Protein 1V25 (pdb70)

Organism: Thermus thermophilus (strain ATCC 27634 / DSM 579 / HB8) (NCBI:txid300852)

Nearest PDB structures (foldseek):
  1v25-assembly1_B  TM=1.002E+00  e=0.000E+00  Thermus thermophilus
  1v26-assembly1_B  TM=9.861E-01  e=7.514E-101  Thermus thermophilus
  1v26-assembly1_A  TM=9.986E-01  e=7.608E-97  Thermus thermophilus
  1ult-assembly1_A  TM=8.530E-01  e=7.167E-94  Thermus thermophilus
  1ult-assembly1_B  TM=8.618E-01  e=2.732E-89  Thermus thermophilus

CATH classification: 3.40.50.12780 (+1 more: 3.30.300.30)

Sequence (998 aa):
AFPSTMMDEELNLWDFLERAAALFGRKEVVSRLHTGEVHRTTYAEVYQRARRLMGGLRALGVGVGDRVATLGFNHFRHLEAYFAVPGMGAVLHTANPRLSPKEIAYILNHAEDKVLLFDPNLLPLVEAIRGELKTVQHFVVMDEKAPEGYLAYEEALGEEADPVRVPERAACGMAYTTGTTGLPKGVVYSHRALVLHSLAASLVDGTALSEKDVVLPVVPMFHVNAWCLPYAATLVGAKQVLPGPRLDPASLVELFDGEGVTFTAGVPTVWLALADYLESTGHRLKTLRRLVVGGSAAPRSLIARFERMGVEVRQGYGLTETSPVVVQNFVKSHLESLSEEEKLTLKAKTGLPIPLVRLRVADEEGRPVPKDGKALGEVQLKGPWITGGYYGNEEATRSALTPDGFFRTGDIAVWDEEGYVEIKDRLKDLIKSGGEWISSVDLENAAVVAIPHPKWQERPLAVVGFAKWQLPDAYLKRALREQYKNYYGGAAFPSTMMDEELNLWDFLERAAALFGRKEVVSRLHTGEVHRTTYAEVYQRARRLMGGLRALGVGVGDRVATLGFNHFRHLEAYFAVPGMGAVLHTANPRLSPKEIAYILNHAEDKVLLFDPNLLPLVEAIRGELKTVQHFVVMDEKAPEGYLAYEEALGEEADPVRVPERAACGMAYTTGTTGLPKGVVYSHRALVLHSLAASLVDGTALSEKDVVLPVVPMFHVNAWCLPYAATLVGAKQVLPGPRLDPASLVELFDGEGVTFTAGVPTVWLALADYLESTGHRLKTLRRLVVGGSAAPRSLIARFERMGVEVRQGYGLTETSPVVVQNFVKSHLESLSEEEKLTLKAKTGLPIPLVRLRVADEEGRPVPKDGKALGEVQLKGPWITGGYYGNEEATRSALTPDGFFRTGDIAVWDEEGYVEIKDRLKDLIKSGGEWISSVDLENALMGHAAVVAIPHPKWQERPLAVNEHLLKAGFAKWQLPDAYVFGKFLKRALREQYKNYYGGA

Solvent-accessible surface area: 37010 Å² total; per-residue (Å²): 118,15,100,25,24,17,21,104,36,44,2,2,0,3,25,7,0,59,36,0,23,66,18,6,14,224,33,49,0,0,0,10,31,68,80,18,101,67,55,118,7,37,0,47,86,0,50,65,30,0,40,80,2,0,14,3,2,103,90,27,46,5,31,88,12,31,27,0,0,1,0,0,28,4,10,5,15,0,0,0,0,0,0,0,0,0,0,2,3,0,0,1,0,4,6,18,12,82,15,26,69,172,54,2,7,63,7,1,30,49,0,93,0,52,0,0,0,0,4,36,60,24,36,98,28,0,104,66,4,89,75,104,22,171,37,19,116,58,15,1,4,6,43,119,155,30,68,171,58,26,55,0,0,51,101,13,10,22,156,87,16,105,52,45,107,14,92,5,84,24,5,1,3,0,4,23,11,25,10,27,78,60,98,13,28,0,0,0,0,2,0,4,0,3,0,0,2,1,0,1,7,1,6,24,19,8,16,15,0,2,2,102,2,18,1,0,1,4,1,11,0,9,32,13,2,0,29,1,9,1,2,5,0,1,2,6,0,0,27,1,0,0,0,4,46,101,41,68,30,50,14,0,14,105,6,0,27,60,24,20,0,12,1,0,0,0,15,0,19,22,0,14,36,0,0,77,77,2,73,101,78,52,68,117,25,150,42,9,124,38,1,18,0,3,34,23,66,5,50,95,68,0,0,35,52,0,65,216,28,60,6,61,1,46,7,15,26,28,21,25,13,0,0,6,19,0,0,17,2,13,22,6,38,96,21,91,108,54,60,157,127,89,48,32,62,15,32,29,37,10,0,2,11,4,11,23,15,81,20,28,0,0,51,179,126,4,146,78,16,85,84,67,21,158,28,110,6,12,0,3,0,38,4,7,0,0,0,20,5,30,52,57,43,133,126,11,46,157,74,6,58,14,143,71,22,19,2,100,6,9,8,27,0,2,21,22,144,56,7,0,0,32,51,126,69,56,99,42,47,7,0,28,8,18,5,12,42,1,23,2,50,71,27,54,116,108,54,4,1,9,0,46,39,67,106,82,29,33,16,0,2,13,65,170,112,83,40,189,83,18,92,14,74,20,164,206,35,180,59,42,64,145,130,78,92,85,116,40,43,19,138,134,28,89,26,22,17,20,108,33,51,3,4,0,5,29,5,0,56,35,0,21,54,17,5,12,228,30,54,0,0,0,11,31,65,79,16,102,60,55,117,6,38,0,45,80,0,47,70,30,0,37,80,2,0,15,3,2,104,95,32,42,3,32,75,6,33,28,0,0,1,0,0,28,4,11,4,15,0,0,0,0,0,1,0,0,0,0,2,3,0,0,1,0,4,1,18,12,89,20,34,71,152,51,0,6,66,3,0,33,52,0,94,0,48,0,0,0,0,5,34,60,24,41,96,31,0,104,72,3,89,76,105,21,173,41,20,113,56,11,1,4,6,41,117,157,31,64,175,57,28,48,0,0,52,104,10,10,24,157,91,17,99,48,53,95,12,89,5,78,23,3,2,4,0,3,22,10,26,10,26,78,58,88,9,31,1,0,0,0,2,0,3,0,2,0,0,2,1,0,1,6,1,6,25,19,4,18,17,0,2,1,104,2,16,1,0,0,3,1,10,0,10,28,13,2,0,29,2,10,0,4,5,0,1,2,8,0,0,28,0,0,0,0,3,41,101,36,67,28,54,15,0,10,98,4,1,25,61,23,19,0,10,2,0,0,0,15,0,18,22,0,20,38,0,0,61,64,2,82,102,81,50,66,126,29,146,39,12,118,36,2,19,0,3,32,25,67,5,50,92,70,3,0,28,54,1,63,214,45,62,5,65,2,44,8,14,26,26,21,26,13,0,0,6,20,0,0,17,1,14,22,7,38,97,24,87,108,53,59,163,126,94,50,34,63,14,26,31,41,8,0,1,12,5,11,22,15,80,20,26,0,1,42,180,120,14,147,88,14,86,86,72,22,156,29,108,6,13,0,4,0,39,2,7,1,0,0,23,4,28,55,67,56,135,128,10,36,147,78,7,50,13,146,77,27,15,2,104,6,8,8,27,0,2,20,25,144,56,6,1,0,32,51,121,73,53,101,43,31,4,0,32,7,15,7,13,47,0,14,1,52,62,0,6,98,20,34,89,62,182,48,7,0,0,11,0,37,40,65,108,104,25,34,17,0,0,4,54,91,126,66,0,67,166,62,49,29,46,177,86,23,30,6,78,16,73,27,230,122,196,86,127,29,161,35,34,65,141,135,38,101,92,104,25,51,30,85

Radius of gyration: 29.73 Å; Cα contacts (8 Å, |Δi|>4): 2385; chains: 2; bounding box: 63×98×54 Å

Foldseek 3Di:
DDDDPDDPDAFFLLVLLVVLCVPQFAFWAWEQEPVRDIDIDGSVVLNQQLLLLLVLVVVLPDAAAAEEEEEFWFDSLVLSCLNSQLQQNYAYEYEYLVDDLVQRLVVCQQSLHQEYEYEPVSVVSCVVNVVSHDRHPAYEYDDPDDDPPHHYSVRSGHHGHGGDDDHQQGFHYKAWDPLFPDHTFMATFGSNQLSVQLVQQCPPLHQVAALAAEEEQPQTCRFLNSLSVSSNNSNRNHRYYGQTPDLQQVSVLCCQQVVQHAEYEEEQLSLLRNLVVCVVVVNQRDRHAEYEHELDQHDLVSQVSVVVSRHHYKYFYAHSQQSGGFFIADQDPVRPPPDPVVVSVSRSFNHAGIPQKDWAFAAPQRHGDDQQQPDKGWIWIDGDRGHQATPPDPVRNVVQAHPVRTGTPQFMWHHHPVRTIHGDGGNHQWEAWRSDIAHCVCVVVCNWHWEQAANTGTFIEAEPPDDPRNDGPYYVPVPVCVVCNQVNNHD/DPDDPDDPDAFFLLVLLVCLCVPVFAFWAWEQAPVRDIDIDGSVVLNQQLLLLLVLVVVVVDAAAAEEEEEFWWDSLLLSCLNSQLQQNHAYEYEYLVDFLVQRLVVCQQSLHAEYEYEPVCVVSCVVNVVSHDRHDAYEYDAPDDDPPHHYPVRSGHDRHGGDDDHQQGFHYKAWDPLAPDHTFMATFGSVQLSVQLVQQCPPQHQVAALAAEEEQPQTCRFLNSLSVSSNNSNRNHRYYTQTPPLQQVSVLCCQAVVQHAEYEEEQLSLLRNLVVCVVVVDARDRYAEYEHELDQHDLVSQVSQVVRNHHYKYFYAHSQQSGGFFIADDDPVCVPPDPVVVSVSRSFNHAGIPQKDWAFAAPLRHGDDQQQPDKGWIWIDGDRGGQATPPDPPRNVVQAHPVRTGTPQFIWHHHPVRTIHTDDGNRFWEQWRSDIAHQCLVAVQVVVVAGWHWEQADNTGTFIEGVAPSSVVSRDDPRNDGPYHNVVDDPVVVVRVVCNCVNPDD

InterPro domains:
  IPR000873 AMP-dependent synthetase/ligase domain [PF00501] (24-398)
  IPR020845 AMP-binding, conserved site [PS00455] (181-192)
  IPR025110 AMP-binding enzyme, C-terminal domain [PF13193] (450-524)
  IPR042099 ANL, N-terminal domain [G3DSA:3.40.50.12780] (1-434)
  IPR045851 AMP-binding enzyme domain superfamily [G3DSA:3.30.300.30] (435-534)

B-factor: mean 22.47, std 17.52, range [5.28, 99.52]

Structure (mmCIF, N/CA/C/O backbone):
data_1V25
#
_entry.id   1V25
#
_cell.length_a   64.520
_cell.length_b   101.151
_cell.length_c   176.487
_cell.angle_alpha   90.00
_cell.angle_beta   90.00
_cell.angle_gamma   90.00
#
_symmetry.space_group_name_H-M   'P 21 21 21'
#
loop_
_entity.id
_entity.type
_entity.pdbx_description
1 polymer 'long-chain-fatty-acid-CoA synthetase'
2 non-polymer 'MAGNESIUM ION'
3 non-polymer 'PHOSPHOAMINOPHOSPHONIC ACID-ADENYLATE ESTER'
4 water water
#
loop_
_atom_site.group_PDB
_atom_site.id
_atom_site.type_symbol
_atom_site.label_atom_id
_atom_site.label_alt_id
_atom_site.label_comp_id
_atom_site.label_asym_id
_atom_site.label_entity_id
_atom_site.label_seq_id
_atom_site.pdbx_PDB_ins_code
_atom_site.Cartn_x
_atom_site.Cartn_y
_atom_site.Cartn_z
_atom_site.occupancy
_atom_site.B_iso_or_equiv
_atom_site.auth_seq_id
_atom_site.auth_comp_id
_atom_site.auth_asym_id
_atom_site.auth_atom_id
_atom_site.pdbx_PDB_model_num
ATOM 1 N N . ALA A 1 8 ? 10.976 22.779 180.690 1.00 22.96 8 ALA A N 1
ATOM 2 C CA . ALA A 1 8 ? 10.728 21.345 181.038 1.00 22.74 8 ALA A CA 1
ATOM 3 C C . ALA A 1 8 ? 11.514 20.423 180.111 1.00 22.42 8 ALA A C 1
ATOM 4 O O . ALA A 1 8 ? 12.065 19.402 180.542 1.00 22.34 8 ALA A O 1
ATOM 6 N N . PHE A 1 9 ? 11.558 20.788 178.831 1.00 21.73 9 PHE A N 1
ATOM 7 C CA . PHE A 1 9 ? 12.399 20.087 177.867 1.00 20.73 9 PHE A CA 1
ATOM 8 C C . PHE A 1 9 ? 13.229 21.082 177.059 1.00 19.84 9 PHE A C 1
ATOM 9 O O . PHE A 1 9 ? 12.694 21.825 176.231 1.00 19.89 9 PHE A O 1
ATOM 17 N N . PRO A 1 10 ? 14.531 21.122 177.335 1.00 19.04 10 PRO A N 1
ATOM 18 C CA . PRO A 1 10 ? 15.454 21.980 176.591 1.00 18.12 10 PRO A CA 1
ATOM 19 C C . PRO A 1 10 ? 15.705 21.425 175.201 1.00 17.18 10 PRO A C 1
ATOM 20 O O . PRO A 1 10 ? 15.716 20.208 175.016 1.00 16.99 10 PRO A O 1
ATOM 24 N N . SER A 1 11 ? 15.890 22.317 174.235 1.00 16.23 11 SER A N 1
ATOM 25 C CA . SER A 1 11 ? 16.306 21.926 172.901 1.00 15.44 11 SER A CA 1
ATOM 26 C C . SER A 1 11 ? 17.828 21.841 172.870 1.00 14.91 11 SER A C 1
ATOM 27 O O . SER A 1 11 ? 18.497 22.303 173.800 1.00 14.49 11 SER A O 1
ATOM 30 N N . THR A 1 12 ? 18.367 21.244 171.807 1.00 14.25 12 THR A N 1
ATOM 31 C CA . THR A 1 12 ? 19.819 21.143 171.626 1.00 13.42 12 THR A CA 1
ATOM 32 C C . THR A 1 12 ? 20.354 22.220 170.693 1.00 13.18 12 THR A C 1
ATOM 33 O O . THR A 1 12 ? 21.545 22.233 170.375 1.00 13.34 12 THR A O 1
ATOM 37 N N . MET A 1 13 ? 19.473 23.120 170.261 1.00 12.86 13 MET A N 1
ATOM 38 C CA . MET A 1 13 ? 19.828 24.189 169.328 1.00 12.46 13 MET A CA 1
ATOM 39 C C . MET A 1 13 ? 20.803 25.182 169.950 1.00 12.47 13 MET A C 1
ATOM 40 O O . MET A 1 13 ? 20.718 25.491 171.142 1.00 12.24 13 MET A O 1
ATOM 45 N N . MET A 1 14 ? 21.727 25.672 169.127 1.00 12.72 14 MET A N 1
ATOM 46 C CA . MET A 1 14 ? 22.678 26.698 169.530 1.00 13.24 14 MET A CA 1
ATOM 47 C C . MET A 1 14 ? 21.960 27.979 169.925 1.00 13.47 14 MET A C 1
ATOM 48 O O . MET A 1 14 ? 20.979 28.374 169.285 1.00 13.37 14 MET A O 1
ATOM 53 N N . ASP A 1 15 ? 22.464 28.620 170.975 1.00 13.83 15 ASP A N 1
ATOM 54 C CA . ASP A 1 15 ? 21.975 29.926 171.399 1.00 14.21 15 ASP A CA 1
ATOM 55 C C . ASP A 1 15 ? 22.735 31.010 170.650 1.00 14.15 15 ASP A C 1
ATOM 56 O O . ASP A 1 15 ? 23.585 31.698 171.215 1.00 14.33 15 ASP A O 1
ATOM 61 N N . GLU A 1 16 ? 22.423 31.137 169.366 1.00 14.16 16 GLU A N 1
ATOM 62 C CA . GLU A 1 16 ? 23.034 32.127 168.485 1.00 14.10 16 GLU A CA 1
ATOM 63 C C . GLU A 1 16 ? 22.090 33.337 168.410 1.00 13.38 16 GLU A C 1
ATOM 64 O O . GLU A 1 16 ? 20.905 33.192 168.095 1.00 13.38 16 GLU A O 1
ATOM 70 N N . GLU A 1 17 ? 22.615 34.521 168.721 1.00 12.30 17 GLU A N 1
ATOM 71 C CA . GLU A 1 17 ? 21.838 35.758 168.701 1.00 11.45 17 GLU A CA 1
ATOM 72 C C . GLU A 1 17 ? 21.653 36.296 167.290 1.00 10.58 17 GLU A C 1
ATOM 73 O O . GLU A 1 17 ? 22.549 36.181 166.456 1.00 10.69 17 GLU A O 1
ATOM 79 N N . LEU A 1 18 ? 20.491 36.893 167.032 1.00 9.52 18 LEU A N 1
ATOM 80 C CA . LEU A 1 18 ? 20.262 37.619 165.790 1.00 8.83 18 LEU A CA 1
ATOM 81 C C . LEU A 1 18 ? 20.961 38.979 165.876 1.00 8.67 18 LEU A C 1
ATOM 82 O O . LEU A 1 18 ? 20.900 39.647 166.903 1.00 8.27 18 LEU A O 1
ATOM 87 N N . ASN A 1 19 ? 21.636 39.372 164.798 1.00 8.83 19 ASN A N 1
ATOM 88 C CA . ASN A 1 19 ? 22.364 40.639 164.758 1.00 8.44 19 ASN A CA 1
ATOM 89 C C . ASN A 1 19 ? 22.386 41.240 163.353 1.00 8.67 19 ASN A C 1
ATOM 90 O O . ASN A 1 19 ? 22.580 40.520 162.372 1.00 8.50 19 ASN A O 1
ATOM 95 N N . LEU A 1 20 ? 22.198 42.559 163.270 1.00 8.64 20 LEU A N 1
ATOM 96 C CA . LEU A 1 20 ? 22.155 43.268 161.988 1.00 8.78 20 LEU A CA 1
ATOM 97 C C . LEU A 1 20 ? 23.479 43.207 161.224 1.00 8.68 20 LEU A C 1
ATOM 98 O O . LEU A 1 20 ? 23.479 43.206 159.997 1.00 8.52 20 LEU A O 1
ATOM 103 N N . TRP A 1 21 ? 24.594 43.166 161.951 1.00 8.68 21 TRP A N 1
ATOM 104 C CA . TRP A 1 21 ? 25.919 43.098 161.329 1.00 8.74 21 TRP A CA 1
ATOM 105 C C . TRP A 1 21 ? 26.086 41.858 160.448 1.00 9.00 21 TRP A C 1
ATOM 106 O O . TRP A 1 21 ? 26.824 41.894 159.460 1.00 9.02 21 TRP A O 1
ATOM 117 N N . ASP A 1 22 ? 25.392 40.774 160.803 1.00 9.27 22 ASP A N 1
ATOM 118 C CA . ASP A 1 22 ? 25.453 39.527 160.047 1.00 9.98 22 ASP A CA 1
ATOM 119 C C . ASP A 1 22 ? 24.955 39.674 158.606 1.00 9.92 22 ASP A C 1
ATOM 120 O O . ASP A 1 22 ? 25.327 38.877 157.749 1.00 10.11 22 ASP A O 1
ATOM 125 N N . PHE A 1 23 ? 24.115 40.675 158.344 1.00 9.82 23 PHE A N 1
ATOM 126 C CA . PHE A 1 23 ? 23.632 40.929 156.984 1.00 10.04 23 PHE A CA 1
ATOM 127 C C . PHE A 1 23 ? 24.779 41.420 156.098 1.00 10.18 23 PHE A C 1
ATOM 128 O O . PHE A 1 23 ? 24.995 40.903 155.003 1.00 10.03 23 PHE A O 1
ATOM 136 N N . LEU A 1 24 ? 25.520 42.409 156.586 1.00 10.78 24 LEU A N 1
ATOM 137 C CA . LEU A 1 24 ? 26.614 42.998 155.812 1.00 11.52 24 LEU A CA 1
ATOM 138 C C . LEU A 1 24 ? 27.813 42.058 155.712 1.00 12.11 24 LEU A C 1
ATOM 139 O O . LEU A 1 24 ? 28.500 42.022 154.687 1.00 12.21 24 LEU A O 1
ATOM 144 N N . GLU A 1 25 ? 28.051 41.295 156.775 1.00 12.97 25 GLU A N 1
ATOM 145 C CA . GLU A 1 25 ? 29.116 40.293 156.789 1.00 13.84 25 GLU A CA 1
ATOM 146 C C . GLU A 1 25 ? 28.884 39.233 155.713 1.00 13.50 25 GLU A C 1
ATOM 147 O O . GLU A 1 25 ? 29.809 38.854 154.990 1.00 13.69 25 GLU A O 1
ATOM 153 N N . ARG A 1 26 ? 27.641 38.774 155.603 1.00 13.26 26 ARG A N 1
ATOM 154 C CA . ARG A 1 26 ? 27.255 37.814 154.572 1.00 13.01 26 ARG A CA 1
ATOM 155 C C . ARG A 1 26 ? 27.291 38.443 153.175 1.00 12.62 26 ARG A C 1
ATOM 156 O O . ARG A 1 26 ? 27.679 37.790 152.201 1.00 12.51 26 ARG A O 1
ATOM 164 N N . ALA A 1 27 ? 26.887 39.709 153.086 1.00 12.23 27 ALA A N 1
ATOM 165 C CA . ALA A 1 27 ? 26.929 40.457 151.824 1.00 12.17 27 ALA A CA 1
ATOM 166 C C . ALA A 1 27 ? 28.358 40.567 151.292 1.00 11.78 27 ALA A C 1
ATOM 167 O O . ALA A 1 27 ? 28.598 40.340 150.109 1.00 11.70 27 ALA A O 1
ATOM 169 N N . ALA A 1 28 ? 29.294 40.894 152.181 1.00 11.58 28 ALA A N 1
ATOM 170 C CA . ALA A 1 28 ? 30.713 41.027 151.832 1.00 11.66 28 ALA A CA 1
ATOM 171 C C . ALA A 1 28 ? 31.347 39.704 151.401 1.00 11.74 28 ALA A C 1
ATOM 172 O O . ALA A 1 28 ? 32.201 39.681 150.511 1.00 12.07 28 ALA A O 1
ATOM 174 N N . ALA A 1 29 ? 30.921 38.609 152.028 1.00 11.71 29 ALA A N 1
ATOM 175 C CA . ALA A 1 29 ? 31.482 37.291 151.741 1.00 11.82 29 ALA A CA 1
ATOM 176 C C . ALA A 1 29 ? 30.920 36.644 150.472 1.00 11.83 29 ALA A C 1
ATOM 177 O O . ALA A 1 29 ? 31.662 36.002 149.724 1.00 11.85 29 ALA A O 1
ATOM 179 N N . LEU A 1 30 ? 29.621 36.810 150.228 1.00 11.66 30 LEU A N 1
ATOM 180 C CA . LEU A 1 30 ? 28.961 36.122 149.117 1.00 11.86 30 LEU A CA 1
ATOM 181 C C . LEU A 1 30 ? 28.639 37.029 147.932 1.00 12.10 30 LEU A C 1
ATOM 182 O O . LEU A 1 30 ? 28.563 36.562 146.793 1.00 12.18 30 LEU A O 1
ATOM 187 N N . PHE A 1 31 ? 28.434 38.314 148.206 1.00 12.35 31 PHE A N 1
ATOM 188 C CA . PHE A 1 31 ? 28.012 39.264 147.180 1.00 12.91 31 PHE A CA 1
ATOM 189 C C . PHE A 1 31 ? 28.848 40.546 147.229 1.00 13.28 31 PHE A C 1
ATOM 190 O O . PHE A 1 31 ? 28.328 41.646 147.025 1.00 13.47 31 PHE A O 1
ATOM 198 N N . GLY A 1 32 ? 30.145 40.391 147.495 1.00 13.83 32 GLY A N 1
ATOM 199 C CA . GLY A 1 32 ? 31.040 41.516 147.726 1.00 14.33 32 GLY A CA 1
ATOM 200 C C . GLY A 1 32 ? 31.199 42.497 146.574 1.00 15.01 32 GLY A C 1
ATOM 201 O O . GLY A 1 32 ? 31.476 43.677 146.810 1.00 14.96 32 GLY A O 1
ATOM 202 N N . ARG A 1 33 ? 31.023 42.015 145.341 1.00 15.39 33 ARG A N 1
ATOM 203 C CA . ARG A 1 33 ? 31.153 42.846 144.143 1.00 16.19 33 ARG A CA 1
ATOM 204 C C . ARG A 1 33 ? 29.853 43.562 143.750 1.00 15.63 33 ARG A C 1
ATOM 205 O O . ARG A 1 33 ? 29.863 44.435 142.878 1.00 15.86 33 ARG A O 1
ATOM 213 N N . LYS A 1 34 ? 28.744 43.196 144.390 1.00 15.06 34 LYS A N 1
ATOM 214 C CA . LYS A 1 34 ? 27.456 43.850 144.146 1.00 14.41 34 LYS A CA 1
ATOM 215 C C . LYS A 1 34 ? 27.522 45.322 144.545 1.00 14.45 34 LYS A C 1
ATOM 216 O O . LYS A 1 34 ? 28.056 45.663 145.603 1.00 14.37 34 LYS A O 1
ATOM 222 N N . GLU A 1 35 ? 26.971 46.182 143.692 1.00 14.10 35 GLU A N 1
ATOM 223 C CA . GLU A 1 35 ? 27.176 47.621 143.797 1.00 13.89 35 GLU A CA 1
ATOM 224 C C . GLU A 1 35 ? 26.206 48.346 144.721 1.00 13.37 35 GLU A C 1
ATOM 225 O O . GLU A 1 35 ? 25.039 47.971 144.847 1.00 13.16 35 GLU A O 1
ATOM 231 N N . VAL A 1 36 ? 26.716 49.395 145.362 1.00 12.93 36 VAL A N 1
ATOM 232 C CA . VAL A 1 36 ? 25.892 50.378 146.047 1.00 12.54 36 VAL A CA 1
ATOM 233 C C . VAL A 1 36 ? 26.122 51.712 145.338 1.00 12.76 36 VAL A C 1
ATOM 234 O O . VAL A 1 36 ? 27.235 52.239 145.331 1.00 12.78 36 VAL A O 1
ATOM 238 N N . VAL A 1 37 ? 25.070 52.246 144.726 1.00 13.05 37 VAL A N 1
ATOM 239 C CA . VAL A 1 37 ? 25.183 53.456 143.912 1.00 13.31 37 VAL A CA 1
ATOM 240 C C . VAL A 1 37 ? 24.455 54.615 144.579 1.00 13.62 37 VAL A C 1
ATOM 241 O O . VAL A 1 37 ? 23.309 54.468 145.011 1.00 13.82 37 VAL A O 1
ATOM 245 N N . SER A 1 38 ? 25.126 55.760 144.665 1.00 13.94 38 SER A N 1
ATOM 246 C CA . SER A 1 38 ? 24.569 56.936 145.332 1.00 14.38 38 SER A CA 1
ATOM 247 C C . SER A 1 38 ? 24.617 58.187 144.465 1.00 14.92 38 SER A C 1
ATOM 248 O O . SER A 1 38 ? 25.638 58.486 143.844 1.00 15.25 38 SER A O 1
ATOM 251 N N . ARG A 1 39 ? 23.509 58.917 144.430 1.00 15.73 39 ARG A N 1
ATOM 252 C CA . ARG A 1 39 ? 23.512 60.261 143.872 1.00 16.64 39 ARG A CA 1
ATOM 253 C C . ARG A 1 39 ? 23.578 61.260 145.018 1.00 17.26 39 ARG A C 1
ATOM 254 O O . ARG A 1 39 ? 22.665 61.334 145.839 1.00 17.36 39 ARG A O 1
ATOM 262 N N . LEU A 1 40 ? 24.665 62.017 145.078 1.00 18.31 40 LEU A N 1
ATOM 263 C CA . LEU A 1 40 ? 24.857 63.000 146.141 1.00 19.81 40 LEU A CA 1
ATOM 264 C C . LEU A 1 40 ? 24.038 64.279 145.900 1.00 20.64 40 LEU A C 1
ATOM 265 O O . LEU A 1 40 ? 23.385 64.417 144.863 1.00 20.64 40 LEU A O 1
ATOM 270 N N . HIS A 1 41 ? 24.071 65.201 146.862 1.00 21.93 41 HIS A N 1
ATOM 271 C CA . HIS A 1 41 ? 23.289 66.437 146.781 1.00 23.46 41 HIS A CA 1
ATOM 272 C C . HIS A 1 41 ? 23.673 67.324 145.584 1.00 23.93 41 HIS A C 1
ATOM 273 O O . HIS A 1 41 ? 22.860 68.123 145.111 1.00 24.39 41 HIS A O 1
ATOM 280 N N . THR A 1 42 ? 24.898 67.159 145.091 1.00 24.27 42 THR A N 1
ATOM 281 C CA . THR A 1 42 ? 25.394 67.910 143.937 1.00 24.77 42 THR A CA 1
ATOM 282 C C . THR A 1 42 ? 24.950 67.328 142.588 1.00 24.79 42 THR A C 1
ATOM 283 O O . THR A 1 42 ? 25.093 67.982 141.553 1.00 24.79 42 THR A O 1
ATOM 287 N N . GLY A 1 43 ? 24.428 66.103 142.599 1.00 24.69 43 GLY A N 1
ATOM 288 C CA . GLY A 1 43 ? 24.001 65.446 141.376 1.00 24.56 43 GLY A CA 1
ATOM 289 C C . GLY A 1 43 ? 24.998 64.427 140.856 1.00 24.51 43 GLY A C 1
ATOM 290 O O . GLY A 1 43 ? 24.681 63.655 139.948 1.00 24.61 43 GLY A O 1
ATOM 291 N N . GLU A 1 44 ? 26.201 64.423 141.430 1.00 24.36 44 GLU A N 1
ATOM 292 C CA . GLU A 1 44 ? 27.230 63.442 141.081 1.00 24.23 44 GLU A CA 1
ATOM 293 C C . GLU A 1 44 ? 26.847 62.030 141.547 1.00 23.17 44 GLU A C 1
ATOM 294 O O . GLU A 1 44 ? 26.170 61.859 142.562 1.00 22.76 44 GLU A O 1
ATOM 300 N N . VAL A 1 45 ? 27.296 61.036 140.786 1.00 22.24 45 VAL A N 1
ATOM 301 C CA . VAL A 1 45 ? 27.001 59.633 141.041 1.00 21.45 45 VAL A CA 1
ATOM 302 C C . VAL A 1 45 ? 28.234 58.910 141.591 1.00 21.01 45 VAL A C 1
ATOM 303 O O . VAL A 1 45 ? 29.274 58.842 140.934 1.00 21.11 45 VAL A O 1
ATOM 307 N N . HIS A 1 46 ? 28.099 58.372 142.797 1.00 20.24 46 HIS A N 1
ATOM 308 C CA . HIS A 1 46 ? 29.172 57.642 143.470 1.00 19.46 46 HIS A CA 1
ATOM 309 C C . HIS A 1 46 ? 28.927 56.128 143.403 1.00 18.71 46 HIS A C 1
ATOM 310 O O . HIS A 1 46 ? 27.792 55.668 143.562 1.00 18.41 46 HIS A O 1
ATOM 317 N N . ARG A 1 47 ? 29.993 55.367 143.153 1.00 17.90 47 ARG A N 1
ATOM 318 C CA . ARG A 1 47 ? 29.914 53.905 143.055 1.00 17.33 47 ARG A CA 1
ATOM 319 C C . ARG A 1 47 ? 30.810 53.215 144.075 1.00 16.72 47 ARG A C 1
ATOM 320 O O . ARG A 1 47 ? 32.012 53.482 144.141 1.00 16.62 47 ARG A O 1
ATOM 328 N N . THR A 1 48 ? 30.218 52.326 144.868 1.00 16.03 48 THR A N 1
ATOM 329 C CA . THR A 1 48 ? 30.978 51.443 145.753 1.00 15.01 48 THR A CA 1
ATOM 330 C C . THR A 1 48 ? 30.338 50.049 145.772 1.00 14.50 48 THR A C 1
ATOM 331 O O . THR A 1 48 ? 29.348 49.811 145.067 1.00 14.18 48 THR A O 1
ATOM 335 N N . THR A 1 49 ? 30.911 49.125 146.546 1.00 13.56 49 THR A N 1
ATOM 336 C CA . THR A 1 49 ? 30.395 47.758 146.633 1.00 12.95 49 THR A CA 1
ATOM 337 C C . THR A 1 49 ? 30.189 47.324 148.089 1.00 12.52 49 THR A C 1
ATOM 338 O O . THR A 1 49 ? 30.602 48.025 149.017 1.00 12.28 49 THR A O 1
ATOM 342 N N . TYR A 1 50 ? 29.564 46.165 148.283 1.00 11.98 50 TYR A N 1
ATOM 343 C CA . TYR A 1 50 ? 29.382 45.604 149.625 1.00 11.84 50 TYR A CA 1
ATOM 344 C C . TYR A 1 50 ? 30.708 45.320 150.335 1.00 11.83 50 TYR A C 1
ATOM 345 O O . TYR A 1 50 ? 30.825 45.551 151.535 1.00 12.13 50 TYR A O 1
ATOM 354 N N . ALA A 1 51 ? 31.704 44.837 149.592 1.00 11.93 51 ALA A N 1
ATOM 355 C CA . ALA A 1 51 ? 33.031 44.578 150.153 1.00 12.11 51 ALA A CA 1
ATOM 356 C C . ALA A 1 51 ? 33.671 45.850 150.721 1.00 12.45 51 ALA A C 1
ATOM 357 O O . ALA A 1 51 ? 34.239 45.837 151.823 1.00 12.44 51 ALA A O 1
ATOM 359 N N . GLU A 1 52 ? 33.562 46.945 149.973 1.00 12.81 52 GLU A N 1
ATOM 360 C CA . GLU A 1 52 ? 34.111 48.232 150.388 1.00 13.42 52 GLU A CA 1
ATOM 361 C C . GLU A 1 52 ? 33.295 48.897 151.502 1.00 13.19 52 GLU A C 1
ATOM 362 O O . GLU A 1 52 ? 33.866 49.520 152.406 1.00 13.01 52 GLU A O 1
ATOM 368 N N . VAL A 1 53 ? 31.968 48.772 151.435 1.00 12.96 53 VAL A N 1
ATOM 369 C CA . VAL A 1 53 ? 31.093 49.289 152.491 1.00 12.79 53 VAL A CA 1
ATOM 370 C C . VAL A 1 53 ? 31.405 48.590 153.818 1.00 13.01 53 VAL A C 1
ATOM 371 O O . VAL A 1 53 ? 31.481 49.237 154.859 1.00 13.18 53 VAL A O 1
ATOM 375 N N . TYR A 1 54 ? 31.602 47.274 153.759 1.00 13.20 54 TYR A N 1
ATOM 376 C CA . TYR A 1 54 ? 31.939 46.454 154.923 1.00 13.53 54 TYR A CA 1
ATOM 377 C C . TYR A 1 54 ? 33.282 46.858 155.543 1.00 13.84 54 TYR A C 1
ATOM 378 O O . TYR A 1 54 ? 33.391 46.991 156.770 1.00 14.12 54 TYR A O 1
ATOM 387 N N . GLN A 1 55 ? 34.289 47.060 154.694 1.00 13.87 55 GLN A N 1
ATOM 388 C CA . GLN A 1 55 ? 35.608 47.526 155.123 1.00 14.08 55 GLN A CA 1
ATOM 389 C C . GLN A 1 55 ? 35.519 48.891 155.806 1.00 13.61 55 GLN A C 1
ATOM 390 O O . GLN A 1 55 ? 36.096 49.104 156.880 1.00 13.57 55 GLN A O 1
ATOM 396 N N . ARG A 1 56 ? 34.790 49.809 155.175 1.00 12.91 56 ARG A N 1
ATOM 397 C CA . ARG A 1 56 ? 34.658 51.168 155.676 1.00 12.25 56 ARG A CA 1
ATOM 398 C C . ARG A 1 56 ? 33.742 51.255 156.904 1.00 12.10 56 ARG A C 1
ATOM 399 O O . ARG A 1 56 ? 33.906 52.150 157.745 1.00 11.80 56 ARG A O 1
ATOM 407 N N . ALA A 1 57 ? 32.782 50.335 157.005 1.00 11.55 57 ALA A N 1
ATOM 408 C CA . ALA A 1 57 ? 31.923 50.252 158.190 1.00 11.31 57 ALA A CA 1
ATOM 409 C C . ALA A 1 57 ? 32.712 49.786 159.415 1.00 11.32 57 ALA A C 1
ATOM 410 O O . ALA A 1 57 ? 32.439 50.217 160.542 1.00 11.15 57 ALA A O 1
ATOM 412 N N . ARG A 1 58 ? 33.687 48.907 159.191 1.00 11.20 58 ARG A N 1
ATOM 413 C CA . ARG A 1 58 ? 34.581 48.464 160.255 1.00 11.40 58 ARG A CA 1
ATOM 414 C C . ARG A 1 58 ? 35.475 49.617 160.708 1.00 11.43 58 ARG A C 1
ATOM 415 O O . ARG A 1 58 ? 35.811 49.726 161.892 1.00 11.45 58 ARG A O 1
ATOM 423 N N . ARG A 1 59 ? 35.842 50.478 159.756 1.00 11.47 59 ARG A N 1
ATOM 424 C CA . ARG A 1 59 ? 36.650 51.662 160.029 1.00 11.50 59 ARG A CA 1
ATOM 425 C C . ARG A 1 59 ? 35.837 52.698 160.797 1.00 11.51 59 ARG A C 1
ATOM 426 O O . ARG A 1 59 ? 36.369 53.397 161.663 1.00 11.42 59 ARG A O 1
ATOM 434 N N . LEU A 1 60 ? 34.547 52.791 160.474 1.00 11.36 60 LEU A N 1
ATOM 435 C CA . LEU A 1 60 ? 33.647 53.704 161.179 1.00 11.16 60 LEU A CA 1
ATOM 436 C C . LEU A 1 60 ? 33.442 53.261 162.632 1.00 11.04 60 LEU A C 1
ATOM 437 O O . LEU A 1 60 ? 33.387 54.093 163.534 1.00 11.01 60 LEU A O 1
ATOM 442 N N . MET A 1 61 ? 33.351 51.951 162.849 1.00 11.01 61 MET A N 1
ATOM 443 C CA . MET A 1 61 ? 33.248 51.401 164.204 1.00 11.22 61 MET A CA 1
ATOM 444 C C . MET A 1 61 ? 34.460 51.782 165.056 1.00 11.32 61 MET A C 1
ATOM 445 O O . MET A 1 61 ? 34.313 52.196 166.205 1.00 11.31 61 MET A O 1
ATOM 450 N N . GLY A 1 62 ? 35.651 51.650 164.478 1.00 11.77 62 GLY A N 1
ATOM 451 C CA . GLY A 1 62 ? 36.882 52.039 165.145 1.00 12.40 62 GLY A CA 1
ATOM 452 C C . GLY A 1 62 ? 36.985 53.542 165.352 1.00 13.02 62 GLY A C 1
ATOM 453 O O . GLY A 1 62 ? 37.452 53.999 166.399 1.00 13.08 62 GLY A O 1
ATOM 454 N N . GLY A 1 63 ? 36.535 54.306 164.356 1.00 13.32 63 GLY A N 1
ATOM 455 C CA . GLY A 1 63 ? 36.513 55.758 164.437 1.00 13.66 63 GLY A CA 1
ATOM 456 C C . GLY A 1 63 ? 35.584 56.284 165.513 1.00 14.02 63 GLY A C 1
ATOM 457 O O . GLY A 1 63 ? 35.952 57.183 166.265 1.00 14.18 63 GLY A O 1
ATOM 458 N N . LEU A 1 64 ? 34.383 55.712 165.590 1.00 14.36 64 LEU A N 1
ATOM 459 C CA . LEU A 1 64 ? 33.388 56.107 166.587 1.00 14.36 64 LEU A CA 1
ATOM 460 C C . LEU A 1 64 ? 33.829 55.760 168.008 1.00 14.73 64 LEU A C 1
ATOM 461 O O . LEU A 1 64 ? 33.549 56.505 168.950 1.00 14.66 64 LEU A O 1
ATOM 466 N N . ARG A 1 65 ? 34.509 54.623 168.157 1.00 15.06 65 ARG A N 1
ATOM 467 C CA . ARG A 1 65 ? 35.097 54.241 169.437 1.00 15.38 65 ARG A CA 1
ATOM 468 C C . ARG A 1 65 ? 36.124 55.280 169.895 1.00 15.15 65 ARG A C 1
ATOM 469 O O . ARG A 1 65 ? 36.169 55.633 171.073 1.00 14.68 65 ARG A O 1
ATOM 477 N N . ALA A 1 66 ? 36.936 55.768 168.954 1.00 14.81 66 ALA A N 1
ATOM 478 C CA . ALA A 1 66 ? 37.926 56.803 169.252 1.00 15.05 66 ALA A CA 1
ATOM 479 C C . ALA A 1 66 ? 37.254 58.122 169.629 1.00 14.99 66 ALA A C 1
ATOM 480 O O . ALA A 1 66 ? 37.865 58.973 170.267 1.00 15.31 66 ALA A O 1
ATOM 482 N N . LEU A 1 67 ? 35.992 58.274 169.239 1.00 14.73 67 LEU A N 1
ATOM 483 C CA . LEU A 1 67 ? 35.226 59.466 169.561 1.00 14.60 67 LEU A CA 1
ATOM 484 C C . LEU A 1 67 ? 34.473 59.325 170.884 1.00 14.43 67 LEU A C 1
ATOM 485 O O . LEU A 1 67 ? 33.805 60.262 171.317 1.00 14.87 67 LEU A O 1
ATOM 490 N N . GLY A 1 68 ? 34.575 58.156 171.515 1.00 14.22 68 GLY A N 1
ATOM 491 C CA . GLY A 1 68 ? 33.970 57.924 172.822 1.00 13.63 68 GLY A CA 1
ATOM 492 C C . GLY A 1 68 ? 32.658 57.148 172.841 1.00 13.37 68 GLY A C 1
ATOM 493 O O . GLY A 1 68 ? 32.001 57.063 173.884 1.00 13.51 68 GLY A O 1
ATOM 494 N N . VAL A 1 69 ? 32.274 56.579 171.700 1.00 12.88 69 VAL A N 1
ATOM 495 C CA . VAL A 1 69 ? 31.028 55.814 171.604 1.00 12.24 69 VAL A CA 1
ATOM 496 C C . VAL A 1 69 ? 31.220 54.400 172.151 1.00 12.06 69 VAL A C 1
ATOM 497 O O . VAL A 1 69 ? 32.138 53.686 171.745 1.00 11.75 69 VAL A O 1
ATOM 501 N N . GLY A 1 70 ? 30.351 54.013 173.082 1.00 11.97 70 GLY A N 1
ATOM 502 C CA . GLY A 1 70 ? 30.349 52.670 173.629 1.00 12.10 70 GLY A CA 1
ATOM 503 C C . GLY A 1 70 ? 29.005 51.991 173.436 1.00 12.31 70 GLY A C 1
ATOM 504 O O . GLY A 1 70 ? 28.088 52.572 172.846 1.00 12.63 70 GLY A O 1
ATOM 505 N N . VAL A 1 71 ? 28.889 50.766 173.946 1.00 12.17 71 VAL A N 1
ATOM 506 C CA . VAL A 1 71 ? 27.658 49.982 173.865 1.00 12.25 71 VAL A CA 1
ATOM 507 C C . VAL A 1 71 ? 26.505 50.741 174.522 1.00 12.40 71 VAL A C 1
ATOM 508 O O . VAL A 1 71 ? 26.634 51.221 175.652 1.00 12.50 71 VAL A O 1
ATOM 512 N N . GLY A 1 72 ? 25.395 50.873 173.797 1.00 12.52 72 GLY A N 1
ATOM 513 C CA . GLY A 1 72 ? 24.212 51.549 174.310 1.00 12.32 72 GLY A CA 1
ATOM 514 C C . GLY A 1 72 ? 24.145 53.044 174.030 1.00 12.55 72 GLY A C 1
ATOM 515 O O . GLY A 1 72 ? 23.078 53.650 174.179 1.00 12.44 72 GLY A O 1
ATOM 516 N N . ASP A 1 73 ? 25.271 53.642 173.638 1.00 12.64 73 ASP A N 1
ATOM 517 C CA . ASP A 1 73 ? 25.312 55.069 173.297 1.00 12.90 73 ASP A CA 1
ATOM 518 C C . ASP A 1 73 ? 24.544 55.352 172.011 1.00 12.76 73 ASP A C 1
ATOM 519 O O . ASP A 1 73 ? 24.489 54.513 171.111 1.00 12.75 73 ASP A O 1
ATOM 524 N N . ARG A 1 74 ? 23.969 56.546 171.926 1.00 12.74 74 ARG A N 1
ATOM 525 C CA . ARG A 1 74 ? 23.214 56.949 170.746 1.00 12.84 74 ARG A CA 1
ATOM 526 C C . ARG A 1 74 ? 24.071 57.746 169.776 1.00 12.98 74 ARG A C 1
ATOM 527 O O . ARG A 1 74 ? 24.730 58.711 170.166 1.00 13.31 74 ARG A O 1
ATOM 535 N N . VAL A 1 75 ? 24.077 57.314 168.517 1.00 12.99 75 VAL A N 1
ATOM 536 C CA . VAL A 1 75 ? 24.709 58.057 167.431 1.00 12.87 75 VAL A CA 1
ATOM 537 C C . VAL A 1 75 ? 23.614 58.462 166.457 1.00 13.05 75 VAL A C 1
ATOM 538 O O . VAL A 1 75 ? 22.947 57.604 165.872 1.00 13.32 75 VAL A O 1
ATOM 542 N N . ALA A 1 76 ? 23.429 59.769 166.295 1.00 12.76 76 ALA A N 1
ATOM 543 C CA . ALA A 1 76 ? 22.359 60.304 165.460 1.00 12.81 76 ALA A CA 1
ATOM 544 C C . ALA A 1 76 ? 22.798 60.596 164.031 1.00 12.79 76 ALA A C 1
ATOM 545 O O . ALA A 1 76 ? 23.959 60.936 163.780 1.00 12.70 76 ALA A O 1
ATOM 547 N N . THR A 1 77 ? 21.854 60.463 163.104 1.00 12.71 77 THR A N 1
ATOM 548 C CA . THR A 1 77 ? 22.060 60.885 161.725 1.00 12.84 77 THR A CA 1
ATOM 549 C C . THR A 1 77 ? 21.004 61.907 161.315 1.00 12.91 77 THR A C 1
ATOM 550 O O . THR A 1 77 ? 19.853 61.843 161.758 1.00 12.89 77 THR A O 1
ATOM 554 N N . LEU A 1 78 ? 21.422 62.854 160.479 1.00 12.91 78 LEU A N 1
ATOM 555 C CA . LEU A 1 78 ? 20.533 63.796 159.813 1.00 12.94 78 LEU A CA 1
ATOM 556 C C . LEU A 1 78 ? 20.955 63.819 158.350 1.00 12.74 78 LEU A C 1
ATOM 557 O O . LEU A 1 78 ? 21.801 64.627 157.952 1.00 12.93 78 LEU A O 1
ATOM 562 N N . GLY A 1 79 ? 20.389 62.914 157.556 1.00 12.08 79 GLY A N 1
ATOM 563 C CA . GLY A 1 79 ? 20.787 62.793 156.167 1.00 11.69 79 GLY A CA 1
ATOM 564 C C . GLY A 1 79 ? 19.847 62.006 155.274 1.00 11.47 79 GLY A C 1
ATOM 565 O O . GLY A 1 79 ? 18.939 61.310 155.743 1.00 11.05 79 GLY A O 1
ATOM 566 N N . PHE A 1 80 ? 20.087 62.111 153.972 1.00 11.14 80 PHE A N 1
ATOM 567 C CA . PHE A 1 80 ? 19.280 61.419 152.977 1.00 11.06 80 PHE A CA 1
ATOM 568 C C . PHE A 1 80 ? 19.945 60.101 152.594 1.00 10.82 80 PHE A C 1
ATOM 569 O O . PHE A 1 80 ? 20.887 59.667 153.269 1.00 11.01 80 PHE A O 1
ATOM 577 N N . ASN A 1 81 ? 19.462 59.465 151.531 1.00 10.54 81 ASN A N 1
ATOM 578 C CA . ASN A 1 81 ? 19.925 58.126 151.167 1.00 10.41 81 ASN A CA 1
ATOM 579 C C . ASN A 1 81 ? 21.212 58.134 150.344 1.00 10.59 81 ASN A C 1
ATOM 580 O O . ASN A 1 81 ? 21.222 58.568 149.191 1.00 10.46 81 ASN A O 1
ATOM 585 N N . HIS A 1 82 ? 22.296 57.652 150.949 1.00 10.75 82 HIS A N 1
ATOM 586 C CA . HIS A 1 82 ? 23.588 57.523 150.272 1.00 10.83 82 HIS A CA 1
ATOM 587 C C . HIS A 1 82 ? 24.458 56.503 150.998 1.00 10.97 82 HIS A C 1
ATOM 588 O O . HIS A 1 82 ? 24.091 56.024 152.074 1.00 11.04 82 HIS A O 1
ATOM 595 N N . PHE A 1 83 ? 25.610 56.179 150.408 1.00 11.14 83 PHE A N 1
ATOM 596 C CA . PHE A 1 83 ? 26.475 55.103 150.907 1.00 11.08 83 PHE A CA 1
ATOM 597 C C . PHE A 1 83 ? 27.020 55.315 152.321 1.00 11.03 83 PHE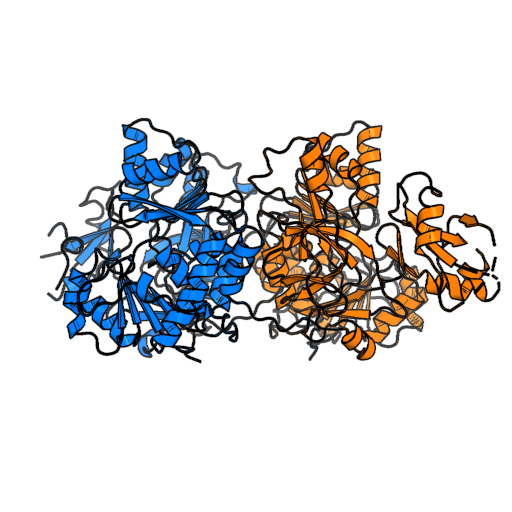 A C 1
ATOM 598 O O . PHE A 1 83 ? 27.221 54.349 153.057 1.00 11.19 83 PHE A O 1
ATOM 606 N N . ARG A 1 84 ? 27.260 56.569 152.693 1.00 11.00 84 ARG A N 1
ATOM 607 C CA . ARG A 1 84 ? 27.766 56.887 154.031 1.00 11.05 84 ARG A CA 1
ATOM 608 C C . ARG A 1 84 ? 26.698 56.656 155.096 1.00 10.83 84 ARG A C 1
ATOM 609 O O . ARG A 1 84 ? 27.005 56.266 156.225 1.00 11.01 84 ARG A O 1
ATOM 617 N N . HIS A 1 85 ? 25.444 56.903 154.732 1.00 10.32 85 HIS A N 1
ATOM 618 C CA . HIS A 1 85 ? 24.323 56.599 155.603 1.00 9.97 85 HIS A CA 1
ATOM 619 C C . HIS A 1 85 ? 24.149 55.085 155.758 1.00 9.86 85 HIS A C 1
ATOM 620 O O . HIS A 1 85 ? 23.807 54.607 156.834 1.00 10.02 85 HIS A O 1
ATOM 627 N N . LEU A 1 86 ? 24.400 54.342 154.682 1.00 9.78 86 LEU A N 1
ATOM 628 C CA . LEU A 1 86 ? 24.328 52.884 154.709 1.00 9.75 86 LEU A CA 1
ATOM 629 C C . LEU A 1 86 ? 25.440 52.302 155.575 1.00 9.81 86 LEU A C 1
ATOM 630 O O . LEU A 1 86 ? 25.220 51.321 156.293 1.00 9.85 86 LEU A O 1
ATOM 635 N N . GLU A 1 87 ? 26.623 52.913 155.509 1.00 9.65 87 GLU A N 1
ATOM 636 C CA . GLU A 1 87 ? 27.753 52.492 156.333 1.00 9.60 87 GLU A CA 1
ATOM 637 C C . GLU A 1 87 ? 27.435 52.702 157.819 1.00 9.70 87 GLU A C 1
ATOM 638 O O . GLU A 1 87 ? 27.757 51.854 158.656 1.00 9.41 87 GLU A O 1
ATOM 644 N N . ALA A 1 88 ? 26.781 53.817 158.136 1.00 9.32 88 ALA A N 1
ATOM 645 C CA . ALA A 1 88 ? 26.342 54.085 159.503 1.00 9.39 88 ALA A CA 1
ATOM 646 C C . ALA A 1 88 ? 25.258 53.110 159.975 1.00 9.33 88 ALA A C 1
ATOM 647 O O . ALA A 1 88 ? 25.232 52.725 161.145 1.00 9.18 88 ALA A O 1
ATOM 649 N N . TYR A 1 89 ? 24.372 52.718 159.059 1.00 9.30 89 TYR A N 1
ATOM 650 C CA . TYR A 1 89 ? 23.293 51.765 159.348 1.00 9.35 89 TYR A CA 1
ATOM 651 C C . TYR A 1 89 ? 23.813 50.451 159.927 1.00 9.31 89 TYR A C 1
ATOM 652 O O . TYR A 1 89 ? 23.108 49.778 160.682 1.00 9.55 89 TYR A O 1
ATOM 661 N N . PHE A 1 90 ? 25.039 50.087 159.560 1.00 8.82 90 PHE A N 1
ATOM 662 C CA . PHE A 1 90 ? 25.635 48.842 160.026 1.00 8.43 90 PHE A CA 1
ATOM 663 C C . PHE A 1 90 ? 26.676 49.038 161.119 1.00 8.41 90 PHE A C 1
ATOM 664 O O . PHE A 1 90 ? 26.736 48.250 162.067 1.00 8.34 90 PHE A O 1
ATOM 672 N N . ALA A 1 91 ? 27.485 50.087 160.988 1.00 8.13 91 ALA A N 1
ATOM 673 C CA . ALA A 1 91 ? 28.559 50.355 161.939 1.00 8.15 91 ALA A CA 1
ATOM 674 C C . ALA A 1 91 ? 28.051 50.651 163.343 1.00 8.09 91 ALA A C 1
ATOM 675 O O . ALA A 1 91 ? 28.601 50.147 164.324 1.00 8.10 91 ALA A O 1
ATOM 677 N N . VAL A 1 92 ? 27.000 51.459 163.444 1.00 8.17 92 VAL A N 1
ATOM 678 C CA . VAL A 1 92 ? 26.474 51.854 164.755 1.00 7.91 92 VAL A CA 1
ATOM 679 C C . VAL A 1 92 ? 25.867 50.674 165.533 1.00 8.42 92 VAL A C 1
ATOM 680 O O . VAL A 1 92 ? 26.254 50.439 166.679 1.00 8.32 92 VAL A O 1
ATOM 684 N N . PRO A 1 93 ? 24.938 49.920 164.933 1.00 8.67 93 PRO A N 1
ATOM 685 C CA . PRO A 1 93 ? 24.442 48.692 165.568 1.00 8.50 93 PRO A CA 1
ATOM 686 C C . PRO A 1 93 ? 25.527 47.622 165.666 1.00 8.60 93 PRO A C 1
ATOM 687 O O . PRO A 1 93 ? 25.474 46.792 166.575 1.00 8.58 93 PRO A O 1
ATOM 691 N N . GLY A 1 94 ? 26.489 47.649 164.746 1.00 8.65 94 GLY A N 1
ATOM 692 C CA . GLY A 1 94 ? 27.598 46.705 164.737 1.00 8.76 94 GLY A CA 1
ATOM 693 C C . GLY A 1 94 ? 28.502 46.780 165.956 1.00 8.82 94 GLY A C 1
ATOM 694 O O . GLY A 1 94 ? 29.014 45.757 166.419 1.00 8.92 94 GLY A O 1
ATOM 695 N N . MET A 1 95 ? 28.694 47.984 166.486 1.00 8.67 95 MET A N 1
ATOM 696 C CA . MET A 1 95 ? 29.526 48.172 167.670 1.00 8.84 95 MET A CA 1
ATOM 697 C C . MET A 1 95 ? 28.703 48.138 168.959 1.00 8.85 95 MET A C 1
ATOM 698 O O . MET A 1 95 ? 29.213 48.460 170.037 1.00 8.85 95 MET A O 1
ATOM 703 N N . GLY A 1 96 ? 27.432 47.757 168.838 1.00 8.74 96 GLY A N 1
ATOM 704 C CA . GLY A 1 96 ? 26.537 47.651 169.977 1.00 8.82 96 GLY A CA 1
ATOM 705 C C . GLY A 1 96 ? 25.918 48.973 170.399 1.00 8.93 96 GLY A C 1
ATOM 706 O O . GLY A 1 96 ? 25.356 49.084 171.494 1.00 9.05 96 GLY A O 1
ATOM 707 N N . ALA A 1 97 ? 26.015 49.973 169.529 1.00 8.90 97 ALA A N 1
ATOM 708 C CA . ALA A 1 97 ? 25.457 51.292 169.811 1.00 9.14 97 ALA A CA 1
ATOM 709 C C . ALA A 1 97 ? 24.078 51.445 169.169 1.00 9.43 97 ALA A C 1
ATOM 710 O O . ALA A 1 97 ? 23.577 50.520 168.517 1.00 9.34 97 ALA A O 1
ATOM 712 N N . VAL A 1 98 ? 23.475 52.617 169.358 1.00 9.65 98 VAL A N 1
ATOM 713 C CA . VAL A 1 98 ? 22.098 52.859 168.952 1.00 9.82 98 VAL A CA 1
ATOM 714 C C . VAL A 1 98 ? 22.022 53.909 167.844 1.00 10.37 98 VAL A C 1
ATOM 715 O O . VAL A 1 98 ? 22.385 55.077 168.050 1.00 10.20 98 VAL A O 1
ATOM 719 N N . LEU A 1 99 ? 21.553 53.478 166.671 1.00 10.69 99 LEU A N 1
ATOM 720 C CA . LEU A 1 99 ? 21.418 54.357 165.517 1.00 11.07 99 LEU A CA 1
ATOM 721 C C . LEU A 1 99 ? 20.130 55.164 165.604 1.00 11.29 99 LEU A C 1
ATOM 722 O O . LEU A 1 99 ? 19.028 54.627 165.463 1.00 11.30 99 LEU A O 1
ATOM 727 N N . HIS A 1 100 ? 20.285 56.461 165.844 1.00 11.36 100 HIS A N 1
ATOM 728 C CA . HIS A 1 100 ? 19.153 57.361 165.967 1.00 11.47 100 HIS A CA 1
ATOM 729 C C . HIS A 1 100 ? 18.967 58.161 164.677 1.00 11.87 100 HIS A C 1
ATOM 730 O O . HIS A 1 100 ? 19.656 59.157 164.446 1.00 12.12 100 HIS A O 1
ATOM 737 N N . THR A 1 101 ? 18.037 57.720 163.838 1.00 12.14 101 THR A N 1
ATOM 738 C CA . THR A 1 101 ? 17.761 58.416 162.581 1.00 12.55 101 THR A CA 1
ATOM 739 C C . THR A 1 101 ? 16.823 59.581 162.851 1.00 12.71 101 THR A C 1
ATOM 740 O O . THR A 1 101 ? 15.666 59.376 163.226 1.00 12.86 101 THR A O 1
ATOM 744 N N . ALA A 1 102 ? 17.337 60.797 162.679 1.00 12.86 102 ALA A N 1
ATOM 745 C CA . ALA A 1 102 ? 16.564 62.011 162.904 1.00 13.18 102 ALA A CA 1
ATOM 746 C C . ALA A 1 102 ? 16.121 62.644 161.590 1.00 13.53 102 ALA A C 1
ATOM 747 O O . ALA A 1 102 ? 16.828 62.580 160.584 1.00 13.40 102 ALA A O 1
ATOM 749 N N . ASN A 1 103 ? 14.945 63.261 161.626 1.00 14.12 103 ASN A N 1
ATOM 750 C CA . ASN A 1 103 ? 14.315 63.848 160.453 1.00 14.93 103 ASN A CA 1
ATOM 751 C C . ASN A 1 103 ? 14.721 65.321 160.271 1.00 15.33 103 ASN A C 1
ATOM 752 O O . ASN A 1 103 ? 14.386 66.164 161.110 1.00 15.14 103 ASN A O 1
ATOM 757 N N . PRO A 1 104 ? 15.449 65.617 159.190 1.00 15.94 104 PRO A N 1
ATOM 758 C CA . PRO A 1 104 ? 15.922 66.980 158.901 1.00 16.49 104 PRO A CA 1
ATOM 759 C C . PRO A 1 104 ? 14.836 67.921 158.378 1.00 17.43 104 PRO A C 1
ATOM 760 O O . PRO A 1 104 ? 15.063 69.131 158.293 1.00 17.35 104 PRO A O 1
ATOM 764 N N . ARG A 1 105 ? 13.678 67.375 158.025 1.00 18.41 105 ARG A N 1
ATOM 765 C CA . ARG A 1 105 ? 12.588 68.197 157.515 1.00 19.53 105 ARG A CA 1
ATOM 766 C C . ARG A 1 105 ? 11.779 68.852 158.636 1.00 19.72 105 ARG A C 1
ATOM 767 O O . ARG A 1 105 ? 10.975 69.747 158.376 1.00 20.10 105 ARG A O 1
ATOM 775 N N . LEU A 1 106 ? 11.995 68.416 159.877 1.00 19.75 106 LEU A N 1
ATOM 776 C CA . LEU A 1 106 ? 11.286 68.980 161.021 1.00 20.12 106 LEU A CA 1
ATOM 777 C C . LEU A 1 106 ? 11.830 70.357 161.393 1.00 20.69 106 LEU A C 1
ATOM 778 O O . LEU A 1 106 ? 12.881 70.771 160.901 1.00 20.78 106 LEU A O 1
ATOM 783 N N . SER A 1 107 ? 11.103 71.063 162.254 1.00 21.29 107 SER A N 1
ATOM 784 C CA . SER A 1 107 ? 11.526 72.375 162.731 1.00 21.91 107 SER A CA 1
ATOM 785 C C . SER A 1 107 ? 12.800 72.245 163.570 1.00 22.39 107 SER A C 1
ATOM 786 O O . SER A 1 107 ? 12.995 71.223 164.233 1.00 22.41 107 SER A O 1
ATOM 789 N N . PRO A 1 108 ? 13.665 73.264 163.530 1.00 22.89 108 PRO A N 1
ATOM 790 C CA . PRO A 1 108 ? 14.881 73.296 164.359 1.00 23.23 108 PRO A CA 1
ATOM 791 C C . PRO A 1 108 ? 14.624 73.034 165.847 1.00 23.74 108 PRO A C 1
ATOM 792 O O . PRO A 1 108 ? 15.463 72.417 166.514 1.00 23.97 108 PRO A O 1
ATOM 796 N N . LYS A 1 109 ? 13.476 73.487 166.344 1.00 24.12 109 LYS A N 1
ATOM 797 C CA . LYS A 1 109 ? 13.083 73.291 167.736 1.00 24.58 109 LYS A CA 1
ATOM 798 C C . LYS A 1 109 ? 12.764 71.822 168.028 1.00 24.46 109 LYS A C 1
ATOM 799 O O . LYS A 1 109 ? 13.112 71.307 169.093 1.00 24.49 109 LYS A O 1
ATOM 805 N N . GLU A 1 110 ? 12.100 71.166 167.079 1.00 24.32 110 GLU A N 1
ATOM 806 C CA . GLU A 1 110 ? 11.753 69.751 167.195 1.00 24.21 110 GLU A CA 1
ATOM 807 C C . GLU A 1 110 ? 12.997 68.865 167.155 1.00 23.67 110 GLU A C 1
ATOM 808 O O . GLU A 1 110 ? 13.102 67.906 167.919 1.00 23.55 110 GLU A O 1
ATOM 814 N N . ILE A 1 111 ? 13.930 69.193 166.263 1.00 23.04 111 ILE A N 1
ATOM 815 C CA . ILE A 1 111 ? 15.174 68.437 166.133 1.00 22.54 111 ILE A CA 1
ATOM 816 C C . ILE A 1 111 ? 16.016 68.573 167.401 1.00 22.24 111 ILE A C 1
ATOM 817 O O . ILE A 1 111 ? 16.537 67.578 167.915 1.00 22.43 111 ILE A O 1
ATOM 822 N N . ALA A 1 112 ? 16.130 69.798 167.910 1.00 21.73 112 ALA A N 1
ATOM 823 C CA . ALA A 1 112 ? 16.870 70.057 169.143 1.00 21.22 112 ALA A CA 1
ATOM 824 C C . ALA A 1 112 ? 16.297 69.280 170.326 1.00 20.91 112 ALA A C 1
ATOM 825 O O . ALA A 1 112 ? 17.052 68.744 171.136 1.00 20.63 112 ALA A O 1
ATOM 827 N N . TYR A 1 113 ? 14.969 69.220 170.418 1.00 20.67 113 TYR A N 1
ATOM 828 C CA . TYR A 1 113 ? 14.312 68.474 171.489 1.00 20.66 113 TYR A CA 1
ATOM 829 C C . TYR A 1 113 ? 14.625 66.976 171.393 1.00 20.54 113 TYR A C 1
ATOM 830 O O . TYR A 1 113 ? 14.980 66.348 172.392 1.00 20.35 113 TYR A O 1
ATOM 839 N N . ILE A 1 114 ? 14.496 66.422 170.189 1.00 20.35 114 ILE A N 1
ATOM 840 C CA . ILE A 1 114 ? 14.668 64.990 169.970 1.00 20.54 114 ILE A CA 1
ATOM 841 C C . ILE A 1 114 ? 16.111 64.541 170.219 1.00 20.21 114 ILE A C 1
ATOM 842 O O . ILE A 1 114 ? 16.337 63.486 170.814 1.00 20.14 114 ILE A O 1
ATOM 847 N N . LEU A 1 115 ? 17.073 65.348 169.776 1.00 19.84 115 LEU A N 1
ATOM 848 C CA . LEU A 1 115 ? 18.488 65.041 169.971 1.00 19.41 115 LEU A CA 1
ATOM 849 C C . LEU A 1 115 ? 18.875 65.147 171.441 1.00 19.14 115 LEU A C 1
ATOM 850 O O . LEU A 1 115 ? 19.703 64.376 171.922 1.00 18.98 115 LEU A O 1
ATOM 855 N N . ASN A 1 116 ? 18.263 66.104 172.141 1.00 18.87 116 ASN A N 1
ATOM 856 C CA . ASN A 1 116 ? 18.483 66.306 173.574 1.00 18.39 116 ASN A CA 1
ATOM 857 C C . ASN A 1 116 ? 17.814 65.240 174.434 1.00 18.23 116 ASN A C 1
ATOM 858 O O . ASN A 1 116 ? 18.349 64.851 175.467 1.00 18.16 116 ASN A O 1
ATOM 863 N N . HIS A 1 117 ? 16.637 64.786 174.006 1.00 18.14 117 HIS A N 1
ATOM 864 C CA . HIS A 1 117 ? 15.886 63.752 174.719 1.00 18.02 117 HIS A CA 1
ATOM 865 C C . HIS A 1 117 ? 16.566 62.392 174.597 1.00 17.80 117 HIS A C 1
ATOM 866 O O . HIS A 1 117 ? 16.620 61.631 175.566 1.00 17.77 117 HIS A O 1
ATOM 873 N N . ALA A 1 118 ? 17.084 62.098 173.404 1.00 17.44 118 ALA A N 1
ATOM 874 C CA . ALA A 1 118 ? 17.785 60.844 173.144 1.00 17.12 118 ALA A CA 1
ATOM 875 C C . ALA A 1 118 ? 19.206 60.864 173.716 1.00 17.12 118 ALA A C 1
ATOM 876 O O . ALA A 1 118 ? 19.818 59.811 173.907 1.00 16.80 118 ALA A O 1
ATOM 878 N N . GLU A 1 119 ? 19.713 62.071 173.978 1.00 17.12 119 GLU A N 1
ATOM 879 C CA . GLU A 1 119 ? 21.062 62.292 174.508 1.00 17.50 119 GLU A CA 1
ATOM 880 C C . GLU A 1 119 ? 22.126 61.683 173.602 1.00 17.51 119 GLU A C 1
ATOM 881 O O . GLU A 1 119 ? 22.989 60.913 174.054 1.00 17.46 119 GLU A O 1
ATOM 887 N N . ASP A 1 120 ? 22.042 62.029 172.318 1.00 17.45 120 ASP A N 1
ATOM 888 C CA . ASP A 1 120 ? 23.004 61.572 171.327 1.00 17.54 120 ASP A CA 1
ATOM 889 C C . ASP A 1 120 ? 24.394 62.117 171.627 1.00 17.53 120 ASP A C 1
ATOM 890 O O . ASP A 1 120 ? 24.554 63.279 172.018 1.00 17.36 120 ASP A O 1
ATOM 895 N N . LYS A 1 121 ? 25.391 61.259 171.443 1.00 17.52 121 LYS A N 1
ATOM 896 C CA . LYS A 1 121 ? 26.781 61.595 171.722 1.00 17.60 121 LYS A CA 1
ATOM 897 C C . LYS A 1 121 ? 27.457 62.155 170.479 1.00 17.07 121 LYS A C 1
ATOM 898 O O . LYS A 1 121 ? 28.297 63.049 170.569 1.00 17.10 121 LYS A O 1
ATOM 904 N N . VAL A 1 122 ? 27.083 61.615 169.322 1.00 16.54 122 VAL A N 1
ATOM 905 C CA . VAL A 1 122 ? 27.666 61.998 168.043 1.00 15.90 122 VAL A CA 1
ATOM 906 C C . VAL A 1 122 ? 26.555 62.201 167.013 1.00 15.76 122 VAL A C 1
ATOM 907 O O . VAL A 1 122 ? 25.587 61.433 166.973 1.00 15.73 122 VAL A O 1
ATOM 911 N N . LEU A 1 123 ? 26.703 63.239 166.189 1.00 15.35 123 LEU A N 1
ATOM 912 C CA . LEU A 1 123 ? 25.758 63.536 165.117 1.00 14.96 123 LEU A CA 1
ATOM 913 C C . LEU A 1 123 ? 26.446 63.473 163.755 1.00 14.95 123 LEU A C 1
ATOM 914 O O . LEU A 1 123 ? 27.412 64.191 163.510 1.00 15.18 123 LEU A O 1
ATOM 919 N N . LEU A 1 124 ? 25.950 62.599 162.885 1.00 14.97 124 LEU A N 1
ATOM 920 C CA . LEU A 1 124 ? 26.402 62.527 161.496 1.00 14.94 124 LEU A CA 1
ATOM 921 C C . LEU A 1 124 ? 25.368 63.240 160.634 1.00 15.02 124 LEU A C 1
ATOM 922 O O . LEU A 1 124 ? 24.176 62.975 160.758 1.00 14.78 124 LEU A O 1
ATOM 927 N N . PHE A 1 125 ? 25.819 64.157 159.779 1.00 15.35 125 PHE A N 1
ATOM 928 C CA . PHE A 1 125 ? 24.897 64.949 158.968 1.00 15.85 125 PHE A CA 1
ATOM 929 C C . PHE A 1 125 ? 25.439 65.316 157.593 1.00 15.94 125 PHE A C 1
ATOM 930 O O . PHE A 1 125 ? 26.647 65.454 157.408 1.00 15.93 125 PHE A O 1
ATOM 938 N N . ASP A 1 126 ? 24.524 65.470 156.638 1.00 16.28 126 ASP A N 1
ATOM 939 C CA . ASP A 1 126 ? 24.860 65.839 155.263 1.00 16.94 126 ASP A CA 1
ATOM 940 C C . ASP A 1 126 ? 25.344 67.284 155.148 1.00 17.65 126 ASP A C 1
ATOM 941 O O . ASP A 1 126 ? 24.855 68.156 155.873 1.00 17.68 126 ASP A O 1
ATOM 946 N N . PRO A 1 127 ? 26.281 67.534 154.227 1.00 18.51 127 PRO A N 1
ATOM 947 C CA . PRO A 1 127 ? 26.866 68.872 154.032 1.00 19.31 127 PRO A CA 1
ATOM 948 C C . PRO A 1 127 ? 25.830 69.958 153.737 1.00 19.97 127 PRO A C 1
ATOM 949 O O . PRO A 1 127 ? 25.947 71.055 154.282 1.00 19.92 127 PRO A O 1
ATOM 953 N N . ASN A 1 128 ? 24.838 69.655 152.901 1.00 20.97 128 ASN A N 1
ATOM 954 C CA . ASN A 1 128 ? 23.765 70.606 152.589 1.00 22.14 128 ASN A CA 1
ATOM 955 C C . ASN A 1 128 ? 22.844 70.930 153.775 1.00 22.53 128 ASN A C 1
ATOM 956 O O . ASN A 1 128 ? 21.940 71.762 153.659 1.00 22.77 128 ASN A O 1
ATOM 961 N N . LEU A 1 129 ? 23.091 70.289 154.916 1.00 22.80 129 LEU A N 1
ATOM 962 C CA . LEU A 1 129 ? 22.295 70.510 156.120 1.00 23.07 129 LEU A CA 1
ATOM 963 C C . LEU A 1 129 ? 23.086 71.225 157.215 1.00 23.36 129 LEU A C 1
ATOM 964 O O . LEU A 1 129 ? 22.636 71.316 158.362 1.00 23.18 129 LEU A O 1
ATOM 969 N N . LEU A 1 130 ? 24.256 71.745 156.846 1.00 23.78 130 LEU A N 1
ATOM 970 C CA . LEU A 1 130 ? 25.101 72.504 157.770 1.00 24.35 130 LEU A CA 1
ATOM 971 C C . LEU A 1 130 ? 24.407 73.733 158.388 1.00 24.61 130 LEU A C 1
ATOM 972 O O . LEU A 1 130 ? 24.495 73.920 159.604 1.00 24.61 130 LEU A O 1
ATOM 977 N N . PRO A 1 131 ? 23.726 74.562 157.584 1.00 24.77 131 PRO A N 1
ATOM 978 C CA . PRO A 1 131 ? 23.012 75.729 158.125 1.00 24.98 131 PRO A CA 1
ATOM 979 C C . PRO A 1 131 ? 22.057 75.369 159.263 1.00 25.24 131 PRO A C 1
ATOM 980 O O . PRO A 1 131 ? 21.983 76.110 160.245 1.00 25.19 131 PRO A O 1
ATOM 984 N N . LEU A 1 132 ? 21.352 74.245 159.125 1.00 25.40 132 LEU A N 1
ATOM 985 C CA . LEU A 1 132 ? 20.425 73.763 160.147 1.00 25.63 132 LEU A CA 1
ATOM 986 C C . LEU A 1 132 ? 21.160 73.314 161.405 1.00 25.77 132 LEU A C 1
ATOM 987 O O . LEU A 1 132 ? 20.706 73.573 162.522 1.00 25.73 132 LEU A O 1
ATOM 992 N N . VAL A 1 133 ? 22.286 72.631 161.218 1.00 26.05 133 VAL A N 1
ATOM 993 C CA . VAL A 1 133 ? 23.088 72.164 162.346 1.00 26.42 133 VAL A CA 1
ATOM 994 C C . VAL A 1 133 ? 23.718 73.345 163.094 1.00 26.85 133 VAL A C 1
ATOM 995 O O . VAL A 1 133 ? 23.711 73.377 164.328 1.00 26.77 133 VAL A O 1
ATOM 999 N N . GLU A 1 134 ? 24.229 74.321 162.341 1.00 27.38 134 GLU A N 1
ATOM 1000 C CA . GLU A 1 134 ? 24.787 75.544 162.924 1.00 27.98 134 GLU A CA 1
ATOM 1001 C C . GLU A 1 134 ? 23.716 76.319 163.687 1.00 27.97 134 GLU A C 1
ATOM 1002 O O . GLU A 1 134 ? 24.008 76.960 164.701 1.00 27.92 134 GLU A O 1
ATOM 1008 N N . ALA A 1 135 ? 22.479 76.240 163.199 1.00 27.99 135 ALA A N 1
ATOM 1009 C CA . ALA A 1 135 ? 21.345 76.917 163.823 1.00 28.09 135 ALA A CA 1
ATOM 1010 C C . ALA A 1 135 ? 20.955 76.307 165.172 1.00 28.14 135 ALA A C 1
ATOM 1011 O O . ALA A 1 135 ? 20.634 77.038 166.112 1.00 28.31 135 ALA A O 1
ATOM 1013 N N . ILE A 1 136 ? 20.990 74.979 165.265 1.00 28.04 136 ILE A N 1
ATOM 1014 C CA . ILE A 1 136 ? 20.556 74.276 166.478 1.00 28.22 136 ILE A CA 1
ATOM 1015 C C . ILE A 1 136 ? 21.702 73.927 167.431 1.00 28.39 136 ILE A C 1
ATOM 1016 O O . ILE A 1 136 ? 21.464 73.561 168.585 1.00 28.29 136 ILE A O 1
ATOM 1021 N N . ARG A 1 137 ? 22.936 74.041 166.946 1.00 28.71 137 ARG A N 1
ATOM 1022 C CA . ARG A 1 137 ? 24.120 73.627 167.705 1.00 29.04 137 ARG A CA 1
ATOM 1023 C C . ARG A 1 137 ? 24.124 74.139 169.148 1.00 29.27 137 ARG A C 1
ATOM 1024 O O . ARG A 1 137 ? 24.420 73.383 170.076 1.00 29.17 137 ARG A O 1
ATOM 1032 N N . GLY A 1 138 ? 23.787 75.417 169.326 1.00 29.56 138 GLY A N 1
ATOM 1033 C CA . GLY A 1 138 ? 23.773 76.046 170.640 1.00 29.73 138 GLY A CA 1
ATOM 1034 C C . GLY A 1 138 ? 22.715 75.511 171.593 1.00 30.01 138 GLY A C 1
ATOM 1035 O O . GLY A 1 138 ? 22.803 75.725 172.805 1.00 29.96 138 GLY A O 1
ATOM 1036 N N . GLU A 1 139 ? 21.716 74.821 171.042 1.00 30.12 139 GLU A N 1
ATOM 1037 C CA . GLU A 1 139 ? 20.635 74.229 171.827 1.00 30.27 139 GLU A CA 1
ATOM 1038 C C . GLU A 1 139 ? 20.953 72.803 172.268 1.00 29.78 139 GLU A C 1
ATOM 1039 O O . GLU A 1 139 ? 20.324 72.282 173.190 1.00 29.81 139 GLU A O 1
ATOM 1045 N N . LEU A 1 140 ? 21.919 72.177 171.602 1.00 29.26 140 LEU A N 1
ATOM 1046 C CA . LEU A 1 140 ? 22.276 70.790 171.883 1.00 28.77 140 LEU A CA 1
ATOM 1047 C C . LEU A 1 140 ? 23.142 70.694 173.132 1.00 28.52 140 LEU A C 1
ATOM 1048 O O . LEU A 1 140 ? 24.102 71.449 173.292 1.00 28.60 140 LEU A O 1
ATOM 1053 N N . LYS A 1 141 ? 22.788 69.764 174.016 1.00 28.00 141 LYS A N 1
ATOM 1054 C CA . LYS A 1 141 ? 23.430 69.655 175.324 1.00 27.61 141 LYS A CA 1
ATOM 1055 C C . LYS A 1 141 ? 24.297 68.404 175.502 1.00 26.80 141 LYS A C 1
ATOM 1056 O O . LYS A 1 141 ? 25.107 68.344 176.428 1.00 26.66 141 LYS A O 1
ATOM 1062 N N . THR A 1 142 ? 24.135 67.414 174.621 1.00 25.70 142 THR A N 1
ATOM 1063 C CA . THR A 1 142 ? 24.853 66.141 174.756 1.00 24.56 142 THR A CA 1
ATOM 1064 C C . THR A 1 142 ? 25.840 65.839 173.625 1.00 24.02 142 THR A C 1
ATOM 1065 O O . THR A 1 142 ? 26.811 65.104 173.831 1.00 24.15 142 THR A O 1
ATOM 1069 N N . VAL A 1 143 ? 25.589 66.384 172.438 1.00 23.20 143 VAL A N 1
ATOM 1070 C CA . VAL A 1 143 ? 26.421 66.079 171.273 1.00 22.51 143 VAL A CA 1
ATOM 1071 C C . VAL A 1 143 ? 27.853 66.583 171.456 1.00 22.29 143 VAL A C 1
ATOM 1072 O O . VAL A 1 143 ? 28.099 67.789 171.554 1.00 22.23 143 VAL A O 1
ATOM 1076 N N . GLN A 1 144 ? 28.787 65.636 171.507 1.00 21.96 144 GLN A N 1
ATOM 1077 C CA . GLN A 1 144 ? 30.198 65.933 171.720 1.00 21.80 144 GLN A CA 1
ATOM 1078 C C . GLN A 1 144 ? 30.964 66.062 170.409 1.00 21.31 144 GLN A C 1
ATOM 1079 O O . GLN A 1 144 ? 31.994 66.732 170.353 1.00 21.31 144 GLN A O 1
ATOM 1085 N N . HIS A 1 145 ? 30.464 65.420 169.357 1.00 20.80 145 HIS A N 1
ATOM 1086 C CA . HIS A 1 145 ? 31.139 65.444 168.060 1.00 20.39 145 HIS A CA 1
ATOM 1087 C C . HIS A 1 145 ? 30.165 65.605 166.904 1.00 20.02 145 HIS A C 1
ATOM 1088 O O . HIS A 1 145 ? 29.166 64.885 166.816 1.00 20.04 145 HIS A O 1
ATOM 1095 N N . PHE A 1 146 ? 30.472 66.552 166.021 1.00 19.47 146 PHE A N 1
ATOM 1096 C CA . PHE A 1 146 ? 29.663 66.808 164.839 1.00 19.14 146 PHE A CA 1
ATOM 1097 C C . PHE A 1 146 ? 30.429 66.381 163.594 1.00 19.02 146 PHE A C 1
ATOM 1098 O O . PHE A 1 146 ? 31.483 66.937 163.277 1.00 18.96 146 PHE A O 1
ATOM 1106 N N . VAL A 1 147 ? 29.891 65.386 162.896 1.00 18.84 147 VAL A N 1
ATOM 1107 C CA . VAL A 1 147 ? 30.558 64.790 161.746 1.00 18.60 147 VAL A CA 1
ATOM 1108 C C . VAL A 1 147 ? 29.782 65.068 160.462 1.00 18.89 147 VAL A C 1
ATOM 1109 O O . VAL A 1 147 ? 28.609 64.703 160.344 1.00 18.94 147 VAL A O 1
ATOM 1113 N N . VAL A 1 148 ? 30.444 65.718 159.509 1.00 19.05 148 VAL A N 1
ATOM 1114 C CA . VAL A 1 148 ? 29.866 65.975 158.195 1.00 19.42 148 VAL A CA 1
ATOM 1115 C C . VAL A 1 148 ? 30.123 64.779 157.290 1.00 19.75 148 VAL A C 1
ATOM 1116 O O . VAL A 1 148 ? 31.273 64.388 157.090 1.00 19.90 148 VAL A O 1
ATOM 1120 N N . MET A 1 149 ? 29.055 64.208 156.739 1.00 20.26 149 MET A N 1
ATOM 1121 C CA . MET A 1 149 ? 29.169 63.044 155.862 1.00 20.99 149 MET A CA 1
ATOM 1122 C C . MET A 1 149 ? 29.669 63.453 154.479 1.00 21.86 149 MET A C 1
ATOM 1123 O O . MET A 1 149 ? 28.896 63.549 153.524 1.00 21.49 149 MET A O 1
ATOM 1128 N N . ASP A 1 150 ? 30.979 63.688 154.400 1.00 23.44 150 ASP A N 1
ATOM 1129 C CA . ASP A 1 150 ? 31.651 64.173 153.195 1.00 25.12 150 ASP A CA 1
ATOM 1130 C C . ASP A 1 150 ? 33.172 64.021 153.326 1.00 25.96 150 ASP A C 1
ATOM 1131 O O . ASP A 1 150 ? 33.671 63.573 154.359 1.00 25.74 150 ASP A O 1
ATOM 1136 N N . GLU A 1 151 ? 33.897 64.395 152.272 1.00 27.35 151 GLU A N 1
ATOM 1137 C CA . GLU A 1 151 ? 35.358 64.338 152.266 1.00 28.81 151 GLU A CA 1
ATOM 1138 C C . GLU A 1 151 ? 35.947 65.418 153.165 1.00 29.39 151 GLU A C 1
ATOM 1139 O O . GLU A 1 151 ? 36.985 65.210 153.794 1.00 29.46 151 GLU A O 1
ATOM 1145 N N . LYS A 1 152 ? 35.269 66.565 153.226 1.00 30.27 152 LYS A N 1
ATOM 1146 C CA . LYS A 1 152 ? 35.771 67.741 153.935 1.00 31.13 152 LYS A CA 1
ATOM 1147 C C . LYS A 1 152 ? 34.739 68.343 154.889 1.00 31.11 152 LYS A C 1
ATOM 1148 O O . LYS A 1 152 ? 33.530 68.161 154.713 1.00 30.95 152 LYS A O 1
ATOM 1154 N N . ALA A 1 153 ? 35.232 69.068 155.892 1.00 31.15 153 ALA A N 1
ATOM 1155 C CA . ALA A 1 153 ? 34.387 69.747 156.870 1.00 31.40 153 ALA A CA 1
ATOM 1156 C C . ALA A 1 153 ? 35.004 71.080 157.291 1.00 31.67 153 ALA A C 1
ATOM 1157 O O . ALA A 1 153 ? 36.228 71.208 157.336 1.00 31.60 153 ALA A O 1
ATOM 1159 N N . PRO A 1 154 ? 34.167 72.072 157.603 1.00 32.05 154 PRO A N 1
ATOM 1160 C CA . PRO A 1 154 ? 34.659 73.377 158.062 1.00 32.23 154 PRO A CA 1
ATOM 1161 C C . PRO A 1 154 ? 35.121 73.354 159.520 1.00 32.40 154 PRO A C 1
ATOM 1162 O O . PRO A 1 154 ? 35.093 72.302 160.166 1.00 32.36 154 PRO A O 1
ATOM 1166 N N . GLU A 1 155 ? 35.541 74.518 160.014 1.00 32.61 155 GLU A N 1
ATOM 1167 C CA . GLU A 1 155 ? 36.076 74.685 161.365 1.00 32.74 155 GLU A CA 1
ATOM 1168 C C . GLU A 1 155 ? 35.093 74.291 162.464 1.00 32.19 155 GLU A C 1
ATOM 1169 O O . GLU A 1 155 ? 33.916 74.662 162.424 1.00 32.38 155 GLU A O 1
ATOM 1175 N N . GLY A 1 156 ? 35.587 73.543 163.447 1.00 31.37 156 GLY A N 1
ATOM 1176 C CA . GLY A 1 156 ? 34.758 73.066 164.542 1.00 30.24 156 GLY A CA 1
ATOM 1177 C C . GLY A 1 156 ? 33.982 71.813 164.183 1.00 29.27 156 GLY A C 1
ATOM 1178 O O . GLY A 1 156 ? 33.294 71.240 165.031 1.00 29.56 156 GLY A O 1
ATOM 1179 N N . TYR A 1 157 ? 34.086 71.395 162.926 1.00 28.14 157 TYR A N 1
ATOM 1180 C CA . TYR A 1 157 ? 33.413 70.195 162.444 1.00 27.08 157 TYR A CA 1
ATOM 1181 C C . TYR A 1 157 ? 34.432 69.165 161.993 1.00 26.29 157 TYR A C 1
ATOM 1182 O O . TYR A 1 157 ? 35.551 69.512 161.611 1.00 26.26 157 TYR A O 1
ATOM 1191 N N . LEU A 1 158 ? 34.036 67.898 162.058 1.00 25.20 158 LEU A N 1
ATOM 1192 C CA . LEU A 1 158 ? 34.896 66.781 161.695 1.00 24.07 158 LEU A CA 1
ATOM 1193 C C . LEU A 1 158 ? 34.362 66.149 160.422 1.00 23.18 158 LEU A C 1
ATOM 1194 O O . LEU A 1 158 ? 33.155 65.950 160.280 1.00 23.15 158 LEU A O 1
ATOM 1199 N N . ALA A 1 159 ? 35.254 65.851 159.486 1.00 22.07 159 ALA A N 1
ATOM 1200 C CA . ALA A 1 159 ? 34.849 65.193 158.254 1.00 21.00 159 ALA A CA 1
ATOM 1201 C C . ALA A 1 159 ? 34.763 63.683 158.459 1.00 20.46 159 ALA A C 1
ATOM 1202 O O . ALA A 1 159 ? 35.575 63.096 159.182 1.00 20.14 159 ALA A O 1
ATOM 1204 N N . TYR A 1 160 ? 33.769 63.072 157.817 1.00 19.55 160 TYR A N 1
ATOM 1205 C CA . TYR A 1 160 ? 33.525 61.638 157.915 1.00 19.09 160 TYR A CA 1
ATOM 1206 C C . TYR A 1 160 ? 34.754 60.822 157.510 1.00 19.22 160 TYR A C 1
ATOM 1207 O O . TYR A 1 160 ? 35.109 59.859 158.187 1.00 18.94 160 TYR A O 1
ATOM 1216 N N . GLU A 1 161 ? 35.400 61.223 156.416 1.00 19.73 161 GLU A N 1
ATOM 1217 C CA . GLU A 1 161 ? 36.578 60.522 155.912 1.00 20.27 161 GLU A CA 1
ATOM 1218 C C . GLU A 1 161 ? 37.769 60.651 156.867 1.00 20.69 161 GLU A C 1
ATOM 1219 O O . GLU A 1 161 ? 38.609 59.756 156.929 1.00 20.96 161 GLU A O 1
ATOM 1225 N N . GLU A 1 162 ? 37.828 61.758 157.611 1.00 21.11 162 GLU A N 1
ATOM 1226 C CA . GLU A 1 162 ? 38.838 61.948 158.656 1.00 21.62 162 GLU A CA 1
ATOM 1227 C C . GLU A 1 162 ? 38.487 61.159 159.916 1.00 20.94 162 GLU A C 1
ATOM 1228 O O . GLU A 1 162 ? 39.376 60.645 160.599 1.00 20.91 162 GLU A O 1
ATOM 1234 N N . ALA A 1 163 ? 37.191 61.085 160.220 1.00 20.11 163 ALA A N 1
ATOM 1235 C CA . ALA A 1 163 ? 36.693 60.423 161.426 1.00 19.34 163 ALA A CA 1
ATOM 1236 C C . ALA A 1 163 ? 36.889 58.906 161.403 1.00 18.94 163 ALA A C 1
ATOM 1237 O O . ALA A 1 163 ? 36.947 58.271 162.457 1.00 19.01 163 ALA A O 1
ATOM 1239 N N . LEU A 1 164 ? 36.990 58.331 160.208 1.00 18.25 164 LEU A N 1
ATOM 1240 C CA . LEU A 1 164 ? 37.227 56.898 160.069 1.00 17.77 164 LEU A CA 1
ATOM 1241 C C . LEU A 1 164 ? 38.544 56.523 160.735 1.00 17.72 164 LEU A C 1
ATOM 1242 O O . LEU A 1 164 ? 39.543 57.228 160.582 1.00 17.77 164 LEU A O 1
ATOM 1247 N N . GLY A 1 165 ? 38.532 55.424 161.487 1.00 17.48 165 GLY A N 1
ATOM 1248 C CA . GLY A 1 165 ? 39.727 54.943 162.161 1.00 17.05 165 GLY A CA 1
ATOM 1249 C C . GLY A 1 165 ? 40.164 53.579 161.663 1.00 16.88 165 GLY A C 1
ATOM 1250 O O . GLY A 1 165 ? 39.861 53.191 160.530 1.00 16.79 165 GLY A O 1
ATOM 1251 N N . GLU A 1 166 ? 40.889 52.856 162.513 1.00 16.76 166 GLU A N 1
ATOM 1252 C CA . GLU A 1 166 ? 41.315 51.488 162.216 1.00 16.78 166 GLU A CA 1
ATOM 1253 C C . GLU A 1 166 ? 40.113 50.555 162.214 1.00 16.08 166 GLU A C 1
ATOM 1254 O O . GLU A 1 166 ? 39.138 50.795 162.926 1.00 15.82 166 GLU A O 1
ATOM 1260 N N . GLU A 1 167 ? 40.191 49.492 161.417 1.00 15.60 167 GLU A N 1
ATOM 1261 C CA . GLU A 1 167 ? 39.137 48.484 161.367 1.00 15.19 167 GLU A CA 1
ATOM 1262 C C . GLU A 1 167 ? 38.939 47.844 162.734 1.00 15.05 167 GLU A C 1
ATOM 1263 O O . GLU A 1 167 ? 39.910 47.488 163.414 1.00 15.00 167 GLU A O 1
ATOM 1269 N N . ALA A 1 168 ? 37.681 47.718 163.140 1.00 14.49 168 ALA A N 1
ATOM 1270 C CA . ALA A 1 168 ? 37.347 47.082 164.403 1.00 14.13 168 ALA A CA 1
ATOM 1271 C C . ALA A 1 168 ? 36.422 45.897 164.171 1.00 13.83 168 ALA A C 1
ATOM 1272 O O . ALA A 1 168 ? 35.616 45.904 163.238 1.00 13.96 168 ALA A O 1
ATOM 1274 N N . ASP A 1 169 ? 36.551 44.876 165.011 1.00 13.37 169 ASP A N 1
ATOM 1275 C CA . ASP A 1 169 ? 35.612 43.763 165.000 1.00 13.54 169 ASP A CA 1
ATOM 1276 C C . ASP A 1 169 ? 34.285 44.208 165.608 1.00 13.10 169 ASP A C 1
ATOM 1277 O O . ASP A 1 169 ? 34.271 45.048 166.518 1.00 12.70 169 ASP A O 1
ATOM 1282 N N . PRO A 1 170 ? 33.175 43.660 165.106 1.00 12.83 170 PRO A N 1
ATOM 1283 C CA . PRO A 1 170 ? 31.846 43.977 165.649 1.00 12.68 170 PRO A CA 1
ATOM 1284 C C . PRO A 1 170 ? 31.700 43.516 167.097 1.00 12.73 170 PRO A C 1
ATOM 1285 O O . PRO A 1 170 ? 32.342 42.542 167.512 1.00 12.75 170 PRO A O 1
ATOM 1289 N N . VAL A 1 171 ? 30.864 44.218 167.850 1.00 12.69 171 VAL A N 1
ATOM 1290 C CA . VAL A 1 171 ? 30.569 43.858 169.231 1.00 13.03 171 VAL A CA 1
ATOM 1291 C C . VAL A 1 171 ? 29.281 43.036 169.288 1.00 13.48 171 VAL A C 1
ATOM 1292 O O . VAL A 1 171 ? 28.275 43.405 168.688 1.00 13.69 171 VAL A O 1
ATOM 1296 N N . ARG A 1 172 ? 29.320 41.917 170.004 1.00 13.92 172 ARG A N 1
ATOM 1297 C CA . ARG A 1 172 ? 28.144 41.070 170.149 1.00 14.55 172 ARG A CA 1
ATOM 1298 C C . ARG A 1 172 ? 27.312 41.448 171.375 1.00 14.06 172 ARG A C 1
ATOM 1299 O O . ARG A 1 172 ? 27.852 41.685 172.459 1.00 14.03 172 ARG A O 1
ATOM 1307 N N . VAL A 1 173 ? 25.995 41.520 171.181 1.00 13.61 173 VAL A N 1
ATOM 1308 C CA . VAL A 1 173 ? 25.044 41.839 172.247 1.00 13.09 173 VAL A CA 1
ATOM 1309 C C . VAL A 1 173 ? 23.864 40.864 172.175 1.00 12.81 173 VAL A C 1
ATOM 1310 O O . VAL A 1 173 ? 23.645 40.254 171.124 1.00 12.89 173 VAL A O 1
ATOM 1314 N N . PRO A 1 174 ? 23.120 40.688 173.274 1.00 12.37 174 PRO A N 1
ATOM 1315 C CA . PRO A 1 174 ? 21.847 39.957 173.212 1.00 11.99 174 PRO A CA 1
ATOM 1316 C C . PRO A 1 174 ? 20.932 40.620 172.181 1.00 11.71 174 PRO A C 1
ATOM 1317 O O . PRO A 1 174 ? 20.859 41.856 172.131 1.00 11.37 174 PRO A O 1
ATOM 1321 N N . GLU A 1 175 ? 20.257 39.809 171.371 1.00 11.17 175 GLU A N 1
ATOM 1322 C CA . GLU A 1 175 ? 19.458 40.308 170.251 1.00 10.84 175 GLU A CA 1
ATOM 1323 C C . GLU A 1 175 ? 18.390 41.339 170.641 1.00 10.87 175 GLU A C 1
ATOM 1324 O O . GLU A 1 175 ? 18.035 42.200 169.837 1.00 10.40 175 GLU A O 1
ATOM 1330 N N . ARG A 1 176 ? 17.900 41.251 171.876 1.00 11.26 176 ARG A N 1
ATOM 1331 C CA . ARG A 1 176 ? 16.866 42.157 172.374 1.00 12.18 176 ARG A CA 1
ATOM 1332 C C . ARG A 1 176 ? 17.415 43.535 172.764 1.00 11.70 176 ARG A C 1
ATOM 1333 O O . ARG A 1 176 ? 16.651 44.445 173.099 1.00 11.83 176 ARG A O 1
ATOM 1341 N N . ALA A 1 177 ? 18.736 43.687 172.714 1.00 11.05 177 ALA A N 1
ATOM 1342 C CA . ALA A 1 177 ? 19.365 44.978 172.972 1.00 10.61 177 ALA A CA 1
ATOM 1343 C C . ALA A 1 177 ? 19.072 45.968 171.842 1.00 10.29 177 ALA A C 1
ATOM 1344 O O . ALA A 1 177 ? 18.842 45.573 170.693 1.00 10.09 177 ALA A O 1
ATOM 1346 N N . ALA A 1 178 ? 19.081 47.249 172.198 1.00 9.77 178 ALA A N 1
ATOM 1347 C CA . ALA A 1 178 ? 18.821 48.346 171.278 1.00 9.66 178 ALA A CA 1
ATOM 1348 C C . ALA A 1 178 ? 19.845 48.412 170.142 1.00 9.56 178 ALA A C 1
ATOM 1349 O O . ALA A 1 178 ? 21.055 48.282 170.367 1.00 9.67 178 ALA A O 1
ATOM 1351 N N . CYS A 1 179 ? 19.342 48.597 168.926 1.00 9.07 179 CYS A N 1
ATOM 1352 C CA . CYS A 1 179 ? 20.185 48.781 167.754 1.00 9.29 179 CYS A CA 1
ATOM 1353 C C . CYS A 1 179 ? 19.932 50.143 167.108 1.00 9.35 179 CYS A C 1
ATOM 1354 O O . CYS A 1 179 ? 20.801 50.689 166.430 1.00 9.69 179 CYS A O 1
ATOM 1357 N N . GLY A 1 180 ? 18.735 50.684 167.322 1.00 9.39 180 GLY A N 1
ATOM 1358 C CA . GLY A 1 180 ? 18.347 51.947 166.725 1.00 9.72 180 GLY A CA 1
ATOM 1359 C C . GLY A 1 180 ? 17.137 52.568 167.394 1.00 10.04 180 GLY A C 1
ATOM 1360 O O . GLY A 1 180 ? 16.467 51.919 168.196 1.00 9.96 180 GLY A O 1
ATOM 1361 N N . MET A 1 181 ? 16.869 53.833 167.075 1.00 10.50 181 MET A N 1
ATOM 1362 C CA . MET A 1 181 ? 15.692 54.537 167.596 1.00 11.23 181 MET A CA 1
ATOM 1363 C C . MET A 1 181 ? 15.216 55.673 166.676 1.00 11.53 181 MET A C 1
ATOM 1364 O O . MET A 1 181 ? 16.004 56.263 165.931 1.00 11.62 181 MET A O 1
ATOM 1369 N N . ALA A 1 182 ? 13.916 55.953 166.722 1.00 11.89 182 ALA A N 1
ATOM 1370 C CA . ALA A 1 182 ? 13.312 57.021 165.926 1.00 12.09 182 ALA A CA 1
ATOM 1371 C C . ALA A 1 182 ? 12.118 57.619 166.663 1.00 12.43 182 ALA A C 1
ATOM 1372 O O . ALA A 1 182 ? 11.380 56.903 167.348 1.00 12.18 182 ALA A O 1
ATOM 1374 N N . TYR A 1 183 ? 11.938 58.931 166.522 1.00 12.55 183 TYR A N 1
ATOM 1375 C CA . TYR A 1 183 ? 10.822 59.628 167.150 1.00 12.79 183 TYR A CA 1
ATOM 1376 C C . TYR A 1 183 ? 9.724 59.905 166.135 1.00 13.26 183 TYR A C 1
ATOM 1377 O O . TYR A 1 183 ? 10.000 60.338 165.010 1.00 13.12 183 TYR A O 1
ATOM 1386 N N . THR A 1 184 ? 8.481 59.645 166.534 1.00 13.79 184 THR A N 1
ATOM 1387 C CA . THR A 1 184 ? 7.333 59.936 165.681 1.00 14.66 184 THR A CA 1
ATOM 1388 C C . THR A 1 184 ? 6.740 61.308 165.987 1.00 15.38 184 THR A C 1
ATOM 1389 O O . THR A 1 184 ? 6.673 61.721 167.146 1.00 15.47 184 THR A O 1
ATOM 1393 N N . THR A 1 185 ? 6.336 62.007 164.930 1.00 16.23 185 THR A N 1
ATOM 1394 C CA . THR A 1 185 ? 5.663 63.299 165.049 1.00 17.20 185 THR A CA 1
ATOM 1395 C C . THR A 1 185 ? 4.171 63.163 164.720 1.00 17.87 185 THR A C 1
ATOM 1396 O O . THR A 1 185 ? 3.443 64.156 164.676 1.00 18.12 185 THR A O 1
ATOM 1400 N N . GLY A 1 186 ? 3.725 61.927 164.502 1.00 18.52 186 GLY A N 1
ATOM 1401 C CA . GLY A 1 186 ? 2.324 61.636 164.232 1.00 19.47 186 GLY A CA 1
ATOM 1402 C C . GLY A 1 186 ? 1.544 61.416 165.511 1.00 20.16 186 GLY A C 1
ATOM 1403 O O . GLY A 1 186 ? 0.944 60.363 165.719 1.00 20.34 186 GLY A O 1
ATOM 1404 N N . THR A 1 187 ? 1.558 62.429 166.370 1.00 20.82 187 THR A N 1
ATOM 1405 C CA . THR A 1 187 ? 0.987 62.337 167.706 1.00 21.47 187 THR A CA 1
ATOM 1406 C C . THR A 1 187 ? 0.799 63.756 168.251 1.00 21.83 187 THR A C 1
ATOM 1407 O O . THR A 1 187 ? 1.432 64.700 167.768 1.00 22.08 187 THR A O 1
ATOM 1411 N N . THR A 1 188 ? -0.086 63.905 169.233 1.00 21.97 188 THR A N 1
ATOM 1412 C CA . THR A 1 188 ? -0.315 65.208 169.850 1.00 22.19 188 THR A CA 1
ATOM 1413 C C . THR A 1 188 ? 0.786 65.498 170.869 1.00 21.89 188 THR A C 1
ATOM 1414 O O . THR A 1 188 ? 1.226 64.600 171.596 1.00 21.71 188 THR A O 1
ATOM 1418 N N . GLY A 1 189 ? 1.232 66.750 170.905 1.00 21.48 189 GLY A N 1
ATOM 1419 C CA . GLY A 1 189 ? 2.259 67.173 171.841 1.00 20.97 189 GLY A CA 1
ATOM 1420 C C . GLY A 1 189 ? 3.657 66.833 171.364 1.00 20.58 189 GLY A C 1
ATOM 1421 O O . GLY A 1 189 ? 3.950 66.897 170.166 1.00 20.58 189 GLY A O 1
ATOM 1422 N N . LEU A 1 190 ? 4.516 66.463 172.310 1.00 20.10 190 LEU A N 1
ATOM 1423 C CA . LEU A 1 190 ? 5.929 66.184 172.044 1.00 19.64 190 LEU A CA 1
ATOM 1424 C C . LEU A 1 190 ? 6.160 64.911 171.214 1.00 18.87 190 LEU A C 1
ATOM 1425 O O . LEU A 1 190 ? 5.382 63.957 171.309 1.00 18.62 190 LEU A O 1
ATOM 1430 N N . PRO A 1 191 ? 7.227 64.900 170.407 1.00 18.09 191 PRO A N 1
ATOM 1431 C CA . PRO A 1 191 ? 7.644 63.684 169.691 1.00 17.42 191 PRO A CA 1
ATOM 1432 C C . PRO A 1 191 ? 7.891 62.518 170.651 1.00 16.81 191 PRO A C 1
ATOM 1433 O O . PRO A 1 191 ? 8.354 62.729 171.774 1.00 16.51 191 PRO A O 1
ATOM 1437 N N . LYS A 1 192 ? 7.581 61.303 170.209 1.00 16.06 192 LYS A N 1
ATOM 1438 C CA . LYS A 1 192 ? 7.707 60.127 171.062 1.00 15.50 192 LYS A CA 1
ATOM 1439 C C . LYS A 1 192 ? 8.701 59.116 170.495 1.00 14.86 192 LYS A C 1
ATOM 1440 O O . LYS A 1 192 ? 8.615 58.741 169.324 1.00 14.86 192 LYS A O 1
ATOM 1446 N N . GLY A 1 193 ? 9.638 58.677 171.334 1.00 14.01 193 GLY A N 1
ATOM 1447 C CA . GLY A 1 193 ? 10.725 57.812 170.905 1.00 13.13 193 GLY A CA 1
ATOM 1448 C C . GLY A 1 193 ? 10.415 56.327 170.922 1.00 12.52 193 GLY A C 1
ATOM 1449 O O . GLY A 1 193 ? 9.836 55.813 171.877 1.00 12.35 193 GLY A O 1
ATOM 1450 N N . VAL A 1 194 ? 10.806 55.647 169.848 1.00 11.96 194 VAL A N 1
ATOM 1451 C CA . VAL A 1 194 ? 10.649 54.202 169.712 1.00 11.42 194 VAL A CA 1
ATOM 1452 C C . VAL A 1 194 ? 12.037 53.589 169.546 1.00 11.18 194 VAL A C 1
ATOM 1453 O O . VAL A 1 194 ? 12.789 54.000 168.661 1.00 11.22 194 VAL A O 1
ATOM 1457 N N . VAL A 1 195 ? 12.372 52.612 170.392 1.00 10.48 195 VAL A N 1
ATOM 1458 C CA . VAL A 1 195 ? 13.691 51.974 170.358 1.00 9.91 195 VAL A CA 1
ATOM 1459 C C . VAL A 1 195 ? 13.619 50.544 169.806 1.00 9.95 195 VAL A C 1
ATOM 1460 O O . VAL A 1 195 ? 13.002 49.660 170.410 1.00 9.90 195 VAL A O 1
ATOM 1464 N N . TYR A 1 196 ? 14.253 50.330 168.655 1.00 9.84 196 TYR A N 1
ATOM 1465 C CA . TYR A 1 196 ? 14.264 49.027 167.989 1.00 9.64 196 TYR A CA 1
ATOM 1466 C C . TYR A 1 196 ? 15.355 48.140 168.559 1.00 9.48 196 TYR A C 1
ATOM 1467 O O . TYR A 1 196 ? 16.308 48.634 169.163 1.00 9.77 196 TYR A O 1
ATOM 1476 N N . SER A 1 197 ? 15.210 46.833 168.362 1.00 9.03 197 SER A N 1
ATOM 1477 C CA . SER A 1 197 ? 16.234 45.868 168.751 1.00 8.59 197 SER A CA 1
ATOM 1478 C C . SER A 1 197 ? 16.743 45.101 167.527 1.00 8.49 197 SER A C 1
ATOM 1479 O O . SER A 1 197 ? 16.049 45.026 166.500 1.00 8.18 197 SER A O 1
ATOM 1482 N N . HIS A 1 198 ? 17.947 44.535 167.637 1.00 8.02 198 HIS A N 1
ATOM 1483 C CA . HIS A 1 198 ? 18.514 43.700 166.579 1.00 8.01 198 HIS A CA 1
ATOM 1484 C C . HIS A 1 198 ? 17.516 42.608 166.194 1.00 8.09 198 HIS A C 1
ATOM 1485 O O . HIS A 1 198 ? 17.269 42.371 165.013 1.00 8.37 198 HIS A O 1
ATOM 1492 N N . ARG A 1 199 ? 16.929 41.977 167.207 1.00 7.75 199 ARG A N 1
ATOM 1493 C CA . ARG A 1 199 ? 15.941 40.920 167.029 1.00 8.02 199 ARG A CA 1
ATOM 1494 C C . ARG A 1 199 ? 14.762 41.375 166.165 1.00 8.07 199 ARG A C 1
ATOM 1495 O O . ARG A 1 199 ? 14.383 40.694 165.206 1.00 7.91 199 ARG A O 1
ATOM 1503 N N . ALA A 1 200 ? 14.201 42.532 166.507 1.00 7.97 200 ALA A N 1
ATOM 1504 C CA . ALA A 1 200 ? 13.044 43.081 165.803 1.00 7.93 200 ALA A CA 1
ATOM 1505 C C . ALA A 1 200 ? 13.310 43.354 164.321 1.00 8.02 200 ALA A C 1
ATOM 1506 O O . ALA A 1 200 ? 12.491 43.004 163.469 1.00 8.11 200 ALA A O 1
ATOM 1508 N N . LEU A 1 201 ? 14.447 43.980 164.018 1.00 7.88 201 LEU A N 1
ATOM 1509 C CA . LEU A 1 201 ? 14.735 44.404 162.645 1.00 7.84 201 LEU A CA 1
ATOM 1510 C C . LEU A 1 201 ? 15.216 43.252 161.763 1.00 7.62 201 LEU A C 1
ATOM 1511 O O . LEU A 1 201 ? 15.032 43.284 160.548 1.00 7.66 201 LEU A O 1
ATOM 1516 N N . VAL A 1 202 ? 15.825 42.239 162.374 1.00 7.39 202 VAL A N 1
ATOM 1517 C CA . VAL A 1 202 ? 16.212 41.036 161.638 1.00 7.25 202 VAL A CA 1
ATOM 1518 C C . VAL A 1 202 ? 14.974 40.215 161.254 1.00 7.33 202 VAL A C 1
ATOM 1519 O O . VAL A 1 202 ? 14.844 39.785 160.106 1.00 7.00 202 VAL A O 1
ATOM 1523 N N . LEU A 1 203 ? 14.066 40.025 162.212 1.00 7.24 203 LEU A N 1
ATOM 1524 C CA . LEU A 1 203 ? 12.810 39.314 161.967 1.00 7.63 203 LEU A CA 1
ATOM 1525 C C . LEU A 1 203 ? 11.952 40.039 160.930 1.00 7.81 203 LEU A C 1
ATOM 1526 O O . LEU A 1 203 ? 11.383 39.411 160.035 1.00 7.34 203 LEU A O 1
ATOM 1531 N N . HIS A 1 204 ? 11.883 41.363 161.064 1.00 7.90 204 HIS A N 1
ATOM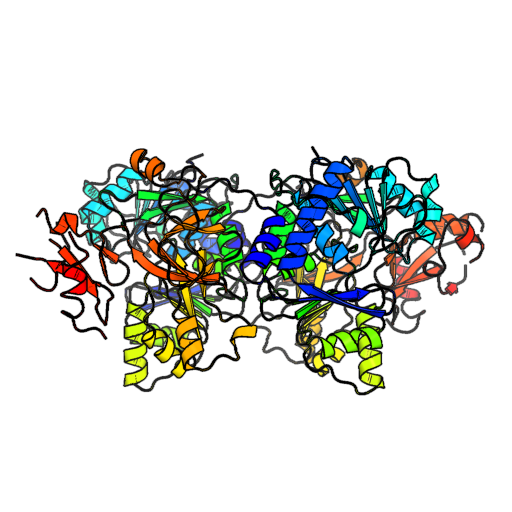 1532 C CA . HIS A 1 204 ? 11.136 42.215 160.147 1.00 8.20 204 HIS A CA 1
ATOM 1533 C C . HIS A 1 204 ? 11.689 42.085 158.728 1.00 8.20 204 HIS A C 1
ATOM 1534 O O . HIS A 1 204 ? 10.926 41.960 157.769 1.00 8.26 204 HIS A O 1
ATOM 1541 N N . SER A 1 205 ? 13.013 42.101 158.602 1.00 8.31 205 SER A N 1
ATOM 1542 C CA . SER A 1 205 ? 13.664 41.991 157.295 1.00 8.34 205 SER A CA 1
ATOM 1543 C C . SER A 1 205 ? 13.321 40.678 156.601 1.00 8.44 205 SER A C 1
ATOM 1544 O O . SER A 1 205 ? 13.126 40.642 155.387 1.00 8.75 205 SER A O 1
ATOM 1547 N N . LEU A 1 206 ? 13.239 39.606 157.383 1.00 8.50 206 LEU A N 1
ATOM 1548 C CA . LEU A 1 206 ? 12.929 38.275 156.862 1.00 8.57 206 LEU A CA 1
ATOM 1549 C C . LEU A 1 206 ? 11.462 38.148 156.460 1.00 8.44 206 LEU A C 1
ATOM 1550 O O . LEU A 1 206 ? 11.150 37.736 155.339 1.00 8.45 206 LEU A O 1
ATOM 1555 N N . ALA A 1 207 ? 10.569 38.511 157.377 1.00 8.10 207 ALA A N 1
ATOM 1556 C CA . ALA A 1 207 ? 9.137 38.315 157.182 1.00 8.27 207 ALA A CA 1
ATOM 1557 C C . ALA A 1 207 ? 8.517 39.226 156.107 1.00 8.32 207 ALA A C 1
ATOM 1558 O O . ALA A 1 207 ? 7.555 38.834 155.449 1.00 8.53 207 ALA A O 1
ATOM 1560 N N . ALA A 1 208 ? 9.062 40.427 155.930 1.00 8.14 208 ALA A N 1
ATOM 1561 C CA . ALA A 1 208 ? 8.505 41.374 154.958 1.00 8.22 208 ALA A CA 1
ATOM 1562 C C . ALA A 1 208 ? 9.019 41.169 153.528 1.00 8.17 208 ALA A C 1
ATOM 1563 O O . ALA A 1 208 ? 8.467 41.744 152.584 1.00 8.39 208 ALA A O 1
ATOM 1565 N N . SER A 1 209 ? 10.066 40.356 153.378 1.00 8.23 209 SER A N 1
ATOM 1566 C CA . SER A 1 209 ? 10.747 40.174 152.091 1.00 8.00 209 SER A CA 1
ATOM 1567 C C . SER A 1 209 ? 10.354 38.901 151.345 1.00 7.94 209 SER A C 1
ATOM 1568 O O . SER A 1 209 ? 10.957 38.572 150.325 1.00 8.27 209 SER A O 1
ATOM 1571 N N . LEU A 1 210 ? 9.344 38.198 151.844 1.00 7.66 210 LEU A N 1
ATOM 1572 C CA . LEU A 1 210 ? 8.857 36.973 151.209 1.00 7.98 210 LEU A CA 1
ATOM 1573 C C . LEU A 1 210 ? 8.165 37.294 149.874 1.00 8.19 210 LEU A C 1
ATOM 1574 O O . LEU A 1 210 ? 7.921 38.461 149.573 1.00 7.92 210 LEU A O 1
ATOM 1579 N N . VAL A 1 211 ? 7.874 36.261 149.079 1.00 8.43 211 VAL A N 1
ATOM 1580 C CA . VAL A 1 211 ? 7.261 36.426 147.755 1.00 8.97 211 VAL A CA 1
ATOM 1581 C C . VAL A 1 211 ? 5.974 37.262 147.794 1.00 9.08 211 VAL A C 1
ATOM 1582 O O . VAL A 1 211 ? 5.763 38.121 146.931 1.00 9.18 211 VAL A O 1
ATOM 1586 N N . ASP A 1 212 ? 5.133 37.019 148.801 1.00 9.02 212 ASP A N 1
ATOM 1587 C CA . ASP A 1 212 ? 3.892 37.776 148.969 1.00 9.02 212 ASP A CA 1
ATOM 1588 C C . ASP A 1 212 ? 4.104 39.163 149.583 1.00 8.82 212 ASP A C 1
ATOM 1589 O O . ASP A 1 212 ? 3.145 39.913 149.775 1.00 8.82 212 ASP A O 1
ATOM 1594 N N . GLY A 1 213 ? 5.358 39.492 149.889 1.00 8.47 213 GLY A N 1
ATOM 1595 C CA . GLY A 1 213 ? 5.735 40.815 150.358 1.00 8.30 213 GLY A CA 1
ATOM 1596 C C . GLY A 1 213 ? 6.535 41.558 149.299 1.00 8.32 213 GLY A C 1
ATOM 1597 O O . GLY A 1 213 ? 6.076 41.689 148.158 1.00 8.27 213 GLY A O 1
ATOM 1598 N N . THR A 1 214 ? 7.730 42.033 149.663 1.00 7.96 214 THR A N 1
ATOM 1599 C CA . THR A 1 214 ? 8.597 42.751 148.717 1.00 7.76 214 THR A CA 1
ATOM 1600 C C . THR A 1 214 ? 9.344 41.820 147.751 1.00 7.50 214 THR A C 1
ATOM 1601 O O . THR A 1 214 ? 9.868 42.274 146.729 1.00 7.65 214 THR A O 1
ATOM 1605 N N . ALA A 1 215 ? 9.393 40.530 148.085 1.00 6.92 215 ALA A N 1
ATOM 1606 C CA . ALA A 1 215 ? 10.020 39.505 147.243 1.00 6.83 215 ALA A CA 1
ATOM 1607 C C . ALA A 1 215 ? 11.451 39.856 146.824 1.00 6.71 215 ALA A C 1
ATOM 1608 O O . ALA A 1 215 ? 11.827 39.694 145.667 1.00 6.73 215 ALA A O 1
ATOM 1610 N N . LEU A 1 216 ? 12.247 40.321 147.780 1.00 6.94 216 LEU A N 1
ATOM 1611 C CA . LEU A 1 216 ? 13.607 40.751 147.493 1.00 7.19 216 LEU A CA 1
ATOM 1612 C C . LEU A 1 216 ? 14.518 39.568 147.159 1.00 7.54 216 LEU A C 1
ATOM 1613 O O . LEU A 1 216 ? 14.511 38.542 147.846 1.00 7.48 216 LEU A O 1
ATOM 1618 N N . SER A 1 217 ? 15.290 39.737 146.089 1.00 8.05 217 SER A N 1
ATOM 1619 C CA . SER A 1 217 ? 16.193 38.716 145.574 1.00 8.65 217 SER A CA 1
ATOM 1620 C C . SER A 1 217 ? 17.577 39.328 145.357 1.00 8.88 217 SER A C 1
ATOM 1621 O O . SER A 1 217 ? 17.714 40.552 145.304 1.00 8.99 217 SER A O 1
ATOM 1624 N N . GLU A 1 218 ? 18.595 38.475 145.241 1.00 9.24 218 GLU A N 1
ATOM 1625 C CA . GLU A 1 218 ? 19.947 38.902 144.893 1.00 9.91 218 GLU A CA 1
ATOM 1626 C C . GLU A 1 218 ? 19.954 39.640 143.550 1.00 10.40 218 GLU A C 1
ATOM 1627 O O . GLU A 1 218 ? 20.673 40.627 143.381 1.00 10.36 218 GLU A O 1
ATOM 1633 N N . LYS A 1 219 ? 19.147 39.161 142.607 1.00 10.96 219 LYS A N 1
ATOM 1634 C CA . LYS A 1 219 ? 19.100 39.731 141.262 1.00 11.73 219 LYS A CA 1
ATOM 1635 C C . LYS A 1 219 ? 18.396 41.091 141.194 1.00 11.46 219 LYS A C 1
ATOM 1636 O O . LYS A 1 219 ? 18.476 41.778 140.175 1.00 11.85 219 LYS A O 1
ATOM 1642 N N . ASP A 1 220 ? 17.713 41.477 142.271 1.00 11.08 220 ASP A N 1
ATOM 1643 C CA . ASP A 1 220 ? 16.993 42.746 142.304 1.00 10.69 220 ASP A CA 1
ATOM 1644 C C . ASP A 1 220 ? 17.948 43.928 142.349 1.00 10.26 220 ASP A C 1
ATOM 1645 O O . ASP A 1 220 ? 19.076 43.811 142.838 1.00 10.22 220 ASP A O 1
ATOM 1650 N N . VAL A 1 221 ? 17.489 45.058 141.817 1.00 9.64 221 VAL A N 1
ATOM 1651 C CA . VAL A 1 221 ? 18.152 46.344 141.999 1.00 9.15 221 VAL A CA 1
ATOM 1652 C C . VAL A 1 221 ? 17.153 47.233 142.740 1.00 9.45 221 VAL A C 1
ATOM 1653 O O . VAL A 1 221 ? 16.079 47.546 142.217 1.00 9.58 221 VAL A O 1
ATOM 1657 N N . VAL A 1 222 ? 17.509 47.609 143.967 1.00 9.16 222 VAL A N 1
ATOM 1658 C CA . VAL A 1 222 ? 16.581 48.237 144.902 1.00 8.97 222 VAL A CA 1
ATOM 1659 C C . VAL A 1 222 ? 16.853 49.726 145.051 1.00 9.26 222 VAL A C 1
ATOM 1660 O O . VAL A 1 222 ? 17.981 50.132 145.336 1.00 9.21 222 VAL A O 1
ATOM 1664 N N . LEU A 1 223 ? 15.807 50.531 144.868 1.00 9.34 223 LEU A N 1
ATOM 1665 C CA . LEU A 1 223 ? 15.897 51.974 145.040 1.00 9.49 223 LEU A CA 1
ATOM 1666 C C . LEU A 1 223 ? 14.883 52.437 146.084 1.00 9.42 223 LEU A C 1
ATOM 1667 O O . LEU A 1 223 ? 13.694 52.541 145.786 1.00 9.38 223 LEU A O 1
ATOM 1672 N N . PRO A 1 224 ? 15.338 52.682 147.312 1.00 9.63 224 PRO A N 1
ATOM 1673 C CA . PRO A 1 224 ? 14.474 53.267 148.344 1.00 9.71 224 PRO A CA 1
ATOM 1674 C C . PRO A 1 224 ? 14.309 54.780 148.179 1.00 10.01 224 PRO A C 1
ATOM 1675 O O . PRO A 1 224 ? 15.260 55.534 148.384 1.00 9.74 224 PRO A O 1
ATOM 1679 N N . VAL A 1 225 ? 13.108 55.210 147.799 1.00 10.39 225 VAL A N 1
ATOM 1680 C CA . VAL A 1 225 ? 12.782 56.634 147.713 1.00 10.75 225 VAL A CA 1
ATOM 1681 C C . VAL A 1 225 ? 12.357 57.121 149.101 1.00 11.24 225 VAL A C 1
ATOM 1682 O O . VAL A 1 225 ? 12.569 58.281 149.458 1.00 11.24 225 VAL A O 1
ATOM 1686 N N . VAL A 1 226 ? 11.765 56.219 149.880 1.00 11.84 226 VAL A N 1
ATOM 1687 C CA . VAL A 1 226 ? 11.505 56.472 151.294 1.00 12.34 226 VAL A CA 1
ATOM 1688 C C . VAL A 1 226 ? 12.828 56.848 151.978 1.00 12.91 226 VAL A C 1
ATOM 1689 O O . VAL A 1 226 ? 13.831 56.147 151.817 1.00 12.66 226 VAL A O 1
ATOM 1693 N N . PRO A 1 227 ? 12.831 57.972 152.698 1.00 13.47 227 PRO A N 1
ATOM 1694 C CA . PRO A 1 227 ? 14.038 58.469 153.370 1.00 13.93 227 PRO A CA 1
ATOM 1695 C C . PRO A 1 227 ? 14.553 57.530 154.451 1.00 14.34 227 PRO A C 1
ATOM 1696 O O . PRO A 1 227 ? 13.758 56.919 155.174 1.00 14.45 227 PRO A O 1
ATOM 1700 N N . MET A 1 228 ? 15.876 57.450 154.567 1.00 14.76 228 MET A N 1
ATOM 1701 C CA . MET A 1 228 ? 16.522 56.644 155.594 1.00 15.10 228 MET A CA 1
ATOM 1702 C C . MET A 1 228 ? 16.274 57.172 157.009 1.00 15.27 228 MET A C 1
ATOM 1703 O O . MET A 1 228 ? 16.776 56.614 157.984 1.00 15.29 228 MET A O 1
ATOM 1708 N N . PHE A 1 229 ? 15.480 58.241 157.109 1.00 15.65 229 PHE A N 1
ATOM 1709 C CA . PHE A 1 229 ? 14.994 58.736 158.400 1.00 15.71 229 PHE A CA 1
ATOM 1710 C C . PHE A 1 229 ? 13.494 58.461 158.614 1.00 16.16 229 PHE A C 1
ATOM 1711 O O . PHE A 1 229 ? 12.904 58.895 159.608 1.00 16.13 229 PHE A O 1
ATOM 1719 N N . HIS A 1 230 ? 12.884 57.729 157.686 1.00 16.59 230 HIS A N 1
ATOM 1720 C CA . HIS A 1 230 ? 11.517 57.247 157.886 1.00 17.09 230 HIS A CA 1
ATOM 1721 C C . HIS A 1 230 ? 11.538 55.751 158.207 1.00 16.65 230 HIS A C 1
ATOM 1722 O O . HIS A 1 230 ? 11.592 54.916 157.295 1.00 16.82 230 HIS A O 1
ATOM 1729 N N . VAL A 1 231 ? 11.470 55.430 159.502 1.00 16.09 231 VAL A N 1
ATOM 1730 C CA . VAL A 1 231 ? 11.571 54.052 160.014 1.00 15.51 231 VAL A CA 1
ATOM 1731 C C . VAL A 1 231 ? 12.658 53.258 159.306 1.00 14.97 231 VAL A C 1
ATOM 1732 O O . VAL A 1 231 ? 12.400 52.169 158.796 1.00 14.75 231 VAL A O 1
ATOM 1736 N N . ASN A 1 232 ? 13.865 53.827 159.274 1.00 14.37 232 ASN A N 1
ATOM 1737 C CA . ASN A 1 232 ? 15.019 53.226 158.604 1.00 13.69 232 ASN A CA 1
ATOM 1738 C C . ASN A 1 232 ? 14.746 52.865 157.149 1.00 12.75 232 ASN A C 1
ATOM 1739 O O . ASN A 1 232 ? 15.092 51.773 156.695 1.00 12.63 232 ASN A O 1
ATOM 1744 N N . ALA A 1 233 ? 14.131 53.802 156.428 1.00 11.99 233 ALA A N 1
ATOM 1745 C CA . ALA A 1 233 ? 13.709 53.593 155.040 1.00 11.58 233 ALA A CA 1
ATOM 1746 C C . ALA A 1 233 ? 12.898 52.302 154.908 1.00 11.16 233 ALA A C 1
ATOM 1747 O O . ALA A 1 233 ? 13.143 51.482 154.023 1.00 10.67 233 ALA A O 1
ATOM 1749 N N . TRP A 1 234 ? 11.948 52.135 155.828 1.00 11.33 234 TRP A N 1
ATOM 1750 C CA . TRP A 1 234 ? 11.077 50.960 155.901 1.00 11.45 234 TRP A CA 1
ATOM 1751 C C . TRP A 1 234 ? 11.866 49.648 155.956 1.00 11.56 234 TRP A C 1
ATOM 1752 O O . TRP A 1 234 ? 11.413 48.607 155.457 1.00 11.25 234 TRP A O 1
ATOM 1763 N N . CYS A 1 235 ? 13.053 49.720 156.569 1.00 11.60 235 CYS A N 1
ATOM 1764 C CA . CYS A 1 235 ? 13.945 48.572 156.747 1.00 11.69 235 CYS A CA 1
ATOM 1765 C C . CYS A 1 235 ? 14.518 48.019 155.441 1.00 11.43 235 CYS A C 1
ATOM 1766 O O . CYS A 1 235 ? 15.141 46.950 155.434 1.00 11.50 235 CYS A O 1
ATOM 1769 N N . LEU A 1 236 ? 14.316 48.743 154.340 1.00 11.26 236 LEU A N 1
ATOM 1770 C CA . LEU A 1 236 ? 14.747 48.277 153.021 1.00 11.06 236 LEU A CA 1
ATOM 1771 C C . LEU A 1 236 ? 16.265 48.133 152.833 1.00 10.73 236 LEU A C 1
ATOM 1772 O O . LEU A 1 236 ? 16.703 47.147 152.245 1.00 11.00 236 LEU A O 1
ATOM 1777 N N . PRO A 1 237 ? 17.068 49.090 153.310 1.00 10.49 237 PRO A N 1
ATOM 1778 C CA . PRO A 1 237 ? 18.532 48.964 153.218 1.00 10.27 237 PRO A CA 1
ATOM 1779 C C . PRO A 1 237 ? 19.068 47.728 153.939 1.00 10.11 237 PRO A C 1
ATOM 1780 O O . PRO A 1 237 ? 20.076 47.174 153.505 1.00 10.29 237 PRO A O 1
ATOM 1784 N N . TYR A 1 238 ? 18.397 47.297 155.005 1.00 9.83 238 TYR A N 1
ATOM 1785 C CA . TYR A 1 238 ? 18.788 46.079 155.713 1.00 9.51 238 TYR A CA 1
ATOM 1786 C C . TYR A 1 238 ? 18.407 44.826 154.925 1.00 9.35 238 TYR A C 1
ATOM 1787 O O . TYR A 1 238 ? 19.212 43.900 154.788 1.00 9.08 238 TYR A O 1
ATOM 1796 N N . ALA A 1 239 ? 17.177 44.812 154.407 1.00 9.26 239 ALA A N 1
ATOM 1797 C CA . ALA A 1 239 ? 16.642 43.662 153.683 1.00 9.00 239 ALA A CA 1
ATOM 1798 C C . ALA A 1 239 ? 17.336 43.465 152.338 1.00 9.10 239 ALA A C 1
ATOM 1799 O O . ALA A 1 239 ? 17.573 42.333 151.921 1.00 9.39 239 ALA A O 1
ATOM 1801 N N . ALA A 1 240 ? 17.678 44.567 151.674 1.00 9.21 240 ALA A N 1
ATOM 1802 C CA . ALA A 1 240 ? 18.411 44.505 150.407 1.00 9.24 240 ALA A CA 1
ATOM 1803 C C . ALA A 1 240 ? 19.823 43.948 150.607 1.00 9.26 240 ALA A C 1
ATOM 1804 O O . ALA A 1 240 ? 20.330 43.218 149.760 1.00 9.51 240 ALA A O 1
ATOM 1806 N N . THR A 1 241 ? 20.445 44.296 151.731 1.00 9.37 241 THR A N 1
ATOM 1807 C CA . THR A 1 241 ? 21.775 43.804 152.070 1.00 9.44 241 THR A CA 1
ATOM 1808 C C . THR A 1 241 ? 21.726 42.309 152.387 1.00 9.69 241 THR A C 1
ATOM 1809 O O . THR A 1 241 ? 22.611 41.548 151.986 1.00 9.57 241 THR A O 1
ATOM 1813 N N . LEU A 1 242 ? 20.673 41.905 153.095 1.00 9.90 242 LEU A N 1
ATOM 1814 C CA . LEU A 1 242 ? 20.452 40.513 153.483 1.00 10.36 242 LEU A CA 1
ATOM 1815 C C . LEU A 1 242 ? 20.416 39.564 152.279 1.00 10.02 242 LEU A C 1
ATOM 1816 O O . LEU A 1 242 ? 20.951 38.456 152.344 1.00 10.07 242 LEU A O 1
ATOM 1821 N N . VAL A 1 243 ? 19.801 40.006 151.185 1.00 9.43 243 VAL A N 1
ATOM 1822 C CA . VAL A 1 243 ? 19.694 39.172 149.987 1.00 9.05 243 VAL A CA 1
ATOM 1823 C C . VAL A 1 243 ? 20.849 39.393 149.016 1.00 8.90 243 VAL A C 1
ATOM 1824 O O . VAL A 1 243 ? 21.088 38.568 148.135 1.00 9.09 243 VAL A O 1
ATOM 1828 N N . GLY A 1 244 ? 21.559 40.507 149.186 1.00 8.73 244 GLY A N 1
ATOM 1829 C CA . GLY A 1 244 ? 22.683 40.848 148.329 1.00 8.64 244 GLY A CA 1
ATOM 1830 C C . GLY A 1 244 ? 22.279 41.577 147.059 1.00 8.46 244 GLY A C 1
ATOM 1831 O O . GLY A 1 244 ? 22.963 41.494 146.041 1.00 8.35 244 GLY A O 1
ATOM 1832 N N . ALA A 1 245 ? 21.165 42.301 147.126 1.00 8.37 245 ALA A N 1
ATOM 1833 C CA . ALA A 1 245 ? 20.669 43.065 145.987 1.00 8.38 245 ALA A CA 1
ATOM 1834 C C . ALA A 1 245 ? 21.525 44.308 145.764 1.00 8.39 245 ALA A C 1
ATOM 1835 O O . ALA A 1 245 ? 22.113 44.847 146.706 1.00 8.53 245 ALA A O 1
ATOM 1837 N N . LYS A 1 246 ? 21.601 44.754 144.515 1.00 8.35 246 LYS A N 1
ATOM 1838 C CA . LYS A 1 246 ? 22.237 46.028 144.201 1.00 8.39 246 LYS A CA 1
ATOM 1839 C C . LYS A 1 246 ? 21.360 47.130 144.763 1.00 8.47 246 LYS A C 1
ATOM 1840 O O . LYS A 1 246 ? 20.136 47.062 144.666 1.00 8.84 246 LYS A O 1
ATOM 1846 N N . GLN A 1 247 ? 21.984 48.131 145.371 1.00 8.63 247 GLN A N 1
ATOM 1847 C CA . GLN A 1 247 ? 21.249 49.240 145.952 1.00 8.87 247 GLN A CA 1
ATOM 1848 C C . GLN A 1 247 ? 21.555 50.544 145.217 1.00 9.16 247 GLN A C 1
ATOM 1849 O O . GLN A 1 247 ? 22.711 50.841 144.908 1.00 9.38 247 GLN A O 1
ATOM 1855 N N . VAL A 1 248 ? 20.502 51.300 144.923 1.00 9.23 248 VAL A N 1
ATOM 1856 C CA . VAL A 1 248 ? 20.633 52.628 144.347 1.00 9.37 248 VAL A CA 1
ATOM 1857 C C . VAL A 1 248 ? 20.004 53.606 145.319 1.00 9.76 248 VAL A C 1
ATOM 1858 O O . VAL A 1 248 ? 18.804 53.529 145.609 1.00 10.00 248 VAL A O 1
ATOM 1862 N N . LEU A 1 249 ? 20.826 54.510 145.835 1.00 10.02 249 LEU A N 1
ATOM 1863 C CA . LEU A 1 249 ? 20.392 55.472 146.833 1.00 10.46 249 LEU A CA 1
ATOM 1864 C C . LEU A 1 249 ? 20.340 56.872 146.215 1.00 10.90 249 LEU A C 1
ATOM 1865 O O . LEU A 1 249 ? 21.379 57.459 145.896 1.00 10.81 249 LEU A O 1
ATOM 1870 N N . PRO A 1 250 ? 19.120 57.388 146.043 1.00 11.29 250 PRO A N 1
ATOM 1871 C CA . PRO A 1 250 ? 18.867 58.574 145.212 1.00 11.54 250 PRO A CA 1
ATOM 1872 C C . PRO A 1 250 ? 19.303 59.913 145.810 1.00 12.02 250 PRO A C 1
ATOM 1873 O O . PRO A 1 250 ? 19.422 60.878 145.056 1.00 11.88 250 PRO A O 1
ATOM 1877 N N . GLY A 1 251 ? 19.526 59.974 147.122 1.00 12.46 251 GLY A N 1
ATOM 1878 C CA . GLY A 1 251 ? 19.849 61.229 147.778 1.00 13.06 251 GLY A CA 1
ATOM 1879 C C . GLY A 1 251 ? 18.634 62.140 147.891 1.00 13.80 251 GLY A C 1
ATOM 1880 O O . GLY A 1 251 ? 17.506 61.666 147.768 1.00 14.00 251 GLY A O 1
ATOM 1881 N N . PRO A 1 252 ? 18.852 63.436 148.126 1.00 14.14 252 PRO A N 1
ATOM 1882 C CA . PRO A 1 252 ? 17.747 64.394 148.301 1.00 14.71 252 PRO A CA 1
ATOM 1883 C C . PRO A 1 252 ? 16.933 64.700 147.033 1.00 15.35 252 PRO A C 1
ATOM 1884 O O . PRO A 1 252 ? 15.785 65.132 147.154 1.00 15.13 252 PRO A O 1
ATOM 1888 N N . ARG A 1 253 ? 17.506 64.480 145.852 1.00 16.23 253 ARG A N 1
ATOM 1889 C CA . ARG A 1 253 ? 16.803 64.761 144.591 1.00 17.16 253 ARG A CA 1
ATOM 1890 C C . ARG A 1 253 ? 15.773 63.682 144.248 1.00 17.10 253 ARG A C 1
ATOM 1891 O O . ARG A 1 253 ? 16.127 62.598 143.766 1.00 17.42 253 ARG A O 1
ATOM 1899 N N . LEU A 1 254 ? 14.501 63.985 144.495 1.00 17.04 254 LEU A N 1
ATOM 1900 C CA . LEU A 1 254 ? 13.416 63.040 144.225 1.00 16.99 254 LEU A CA 1
ATOM 1901 C C . LEU A 1 254 ? 12.473 63.517 143.114 1.00 16.89 254 LEU A C 1
ATOM 1902 O O . LEU A 1 254 ? 11.346 63.025 142.997 1.00 16.69 254 LEU A O 1
ATOM 1907 N N . ASP A 1 255 ? 12.942 64.467 142.302 1.00 16.51 255 ASP A N 1
ATOM 1908 C CA . ASP A 1 255 ? 12.191 64.919 141.134 1.00 16.49 255 ASP A CA 1
ATOM 1909 C C . ASP A 1 255 ? 12.145 63.807 140.077 1.00 15.89 255 ASP A C 1
ATOM 1910 O O . ASP A 1 255 ? 13.095 63.030 139.964 1.00 15.91 255 ASP A O 1
ATOM 1915 N N . PRO A 1 256 ? 11.047 63.724 139.322 1.00 15.58 256 PRO A N 1
ATOM 1916 C CA . PRO A 1 256 ? 10.837 62.622 138.369 1.00 15.30 256 PRO A CA 1
ATOM 1917 C C . PRO A 1 256 ? 12.001 62.363 137.403 1.00 15.20 256 PRO A C 1
ATOM 1918 O O . PRO A 1 256 ? 12.387 61.201 137.229 1.00 15.19 256 PRO A O 1
ATOM 1922 N N . ALA A 1 257 ? 12.563 63.418 136.813 1.00 14.94 257 ALA A N 1
ATOM 1923 C CA . ALA A 1 257 ? 13.658 63.274 135.846 1.00 14.84 257 ALA A CA 1
ATOM 1924 C C . ALA A 1 257 ? 14.918 62.667 136.472 1.00 14.59 257 ALA A C 1
ATOM 1925 O O . ALA A 1 257 ? 15.595 61.845 135.851 1.00 14.18 257 ALA A O 1
ATOM 1927 N N . SER A 1 258 ? 15.224 63.073 137.702 1.00 14.67 258 SER A N 1
ATOM 1928 C CA . SER A 1 258 ? 16.347 62.495 138.444 1.00 14.58 258 SER A CA 1
ATOM 1929 C C . SER A 1 258 ? 16.142 61.006 138.742 1.00 14.38 258 SER A C 1
ATOM 1930 O O . SER A 1 258 ? 17.071 60.207 138.609 1.00 13.96 258 SER A O 1
ATOM 1933 N N . LEU A 1 259 ? 14.918 60.640 139.123 1.00 14.21 259 LEU A N 1
ATOM 1934 C CA . LEU A 1 259 ? 14.594 59.250 139.438 1.00 14.25 259 LEU A CA 1
ATOM 1935 C C . LEU A 1 259 ? 14.620 58.360 138.197 1.00 14.25 259 LEU A C 1
ATOM 1936 O O . LEU A 1 259 ? 15.187 57.266 138.225 1.00 14.35 259 LEU A O 1
ATOM 1941 N N . VAL A 1 260 ? 14.019 58.844 137.113 1.00 14.56 260 VAL A N 1
ATOM 1942 C CA . VAL A 1 260 ? 13.996 58.138 135.831 1.00 14.63 260 VAL A CA 1
ATOM 1943 C C . VAL A 1 260 ? 15.419 57.845 135.344 1.00 14.84 260 VAL A C 1
ATOM 1944 O O . VAL A 1 260 ? 15.712 56.740 134.876 1.00 14.89 260 VAL A O 1
ATOM 1948 N N . GLU A 1 261 ? 16.299 58.834 135.474 1.00 15.33 261 GLU A N 1
ATOM 1949 C CA . GLU A 1 261 ? 17.712 58.676 135.126 1.00 15.98 261 GLU A CA 1
ATOM 1950 C C . GLU A 1 261 ? 18.338 57.494 135.874 1.00 15.36 261 GLU A C 1
ATOM 1951 O O . GLU A 1 261 ? 19.053 56.680 135.279 1.00 15.56 261 GLU A O 1
ATOM 1957 N N . LEU A 1 262 ? 18.047 57.393 137.168 1.00 15.01 262 LEU A N 1
ATOM 1958 C CA . LEU A 1 262 ? 18.544 56.287 137.993 1.00 14.63 262 LEU A CA 1
ATOM 1959 C C . LEU A 1 262 ? 17.816 54.978 137.707 1.00 14.57 262 LEU A C 1
ATOM 1960 O O . LEU A 1 262 ? 18.437 53.916 137.716 1.00 14.59 262 LEU A O 1
ATOM 1965 N N . PHE A 1 263 ? 16.506 55.052 137.459 1.00 14.49 263 PHE A N 1
ATOM 1966 C CA . PHE A 1 263 ? 15.709 53.863 137.146 1.00 14.60 263 PHE A CA 1
ATOM 1967 C C . PHE A 1 263 ? 16.261 53.124 135.927 1.00 14.60 263 PHE A C 1
ATOM 1968 O O . PHE A 1 263 ? 16.473 51.915 135.976 1.00 14.59 263 PHE A O 1
ATOM 1976 N N . ASP A 1 264 ? 16.497 53.861 134.842 1.00 14.71 264 ASP A N 1
ATOM 1977 C CA . ASP A 1 264 ? 16.985 53.276 133.590 1.00 14.86 264 ASP A CA 1
ATOM 1978 C C . ASP A 1 264 ? 18.491 53.040 133.595 1.00 14.53 264 ASP A C 1
ATOM 1979 O O . ASP A 1 264 ? 18.960 51.993 133.143 1.00 14.64 264 ASP A O 1
ATOM 1984 N N . GLY A 1 265 ? 19.242 54.021 134.094 1.00 14.25 265 GLY A N 1
ATOM 1985 C CA . GLY A 1 265 ? 20.695 53.971 134.087 1.00 13.79 265 GLY A CA 1
ATOM 1986 C C . GLY A 1 265 ? 21.299 52.859 134.925 1.00 13.78 265 GLY A C 1
ATOM 1987 O O . GLY A 1 265 ? 22.365 52.332 134.587 1.00 13.69 265 GLY A O 1
ATOM 1988 N N . GLU A 1 266 ? 20.615 52.491 136.009 1.00 13.39 266 GLU A N 1
ATOM 1989 C CA . GLU A 1 266 ? 21.126 51.487 136.943 1.00 12.93 266 GLU A CA 1
ATOM 1990 C C . GLU A 1 266 ? 20.355 50.166 136.886 1.00 12.74 266 GLU A C 1
ATOM 1991 O O . GLU A 1 266 ? 20.722 49.197 137.558 1.00 12.81 266 GLU A O 1
ATOM 1997 N N . GLY A 1 267 ? 19.299 50.131 136.074 1.00 12.38 267 GLY A N 1
ATOM 1998 C CA . GLY A 1 267 ? 18.489 48.939 135.898 1.00 11.81 267 GLY A CA 1
ATOM 1999 C C . GLY A 1 267 ? 17.654 48.569 137.112 1.00 11.61 267 GLY A C 1
ATOM 2000 O O . GLY A 1 267 ? 17.561 47.393 137.476 1.00 11.57 267 GLY A O 1
ATOM 2001 N N . VAL A 1 268 ? 17.039 49.569 137.735 1.00 11.33 268 VAL A N 1
ATOM 2002 C CA . VAL A 1 268 ? 16.210 49.350 138.925 1.00 11.21 268 VAL A CA 1
ATOM 2003 C C . VAL A 1 268 ? 14.999 48.452 138.646 1.00 11.23 268 VAL A C 1
ATOM 2004 O O . VAL A 1 268 ? 14.265 48.675 137.682 1.00 11.26 268 VAL A O 1
ATOM 2008 N N . THR A 1 269 ? 14.805 47.439 139.493 1.00 10.94 269 THR A N 1
ATOM 2009 C CA . THR A 1 269 ? 13.676 46.515 139.362 1.00 10.59 269 THR A CA 1
ATOM 2010 C C . THR A 1 269 ? 12.635 46.716 140.459 1.00 10.25 269 THR A C 1
ATOM 2011 O O . THR A 1 269 ? 11.456 46.418 140.263 1.00 10.30 269 THR A O 1
ATOM 2015 N N . PHE A 1 270 ? 13.081 47.203 141.614 1.00 9.71 270 PHE A N 1
ATOM 2016 C CA . PHE A 1 270 ? 12.210 47.373 142.763 1.00 9.15 270 PHE A CA 1
ATOM 2017 C C . PHE A 1 270 ? 12.415 48.735 143.404 1.00 9.23 270 PHE A C 1
ATOM 2018 O O . PHE A 1 270 ? 13.552 49.174 143.598 1.00 9.35 270 PHE A O 1
ATOM 2026 N N . THR A 1 271 ? 11.308 49.390 143.748 1.00 9.35 271 THR A N 1
ATOM 2027 C CA . THR A 1 271 ? 11.354 50.684 144.425 1.00 9.43 271 THR A CA 1
ATOM 2028 C C . THR A 1 271 ? 10.214 50.870 145.440 1.00 9.67 271 THR A C 1
ATOM 2029 O O . THR A 1 271 ? 9.208 50.156 145.402 1.00 9.59 271 THR A O 1
ATOM 2033 N N . ALA A 1 272 ? 10.389 51.819 146.357 1.00 10.04 272 ALA A N 1
ATOM 2034 C CA . ALA A 1 272 ? 9.402 52.075 147.406 1.00 10.36 272 ALA A CA 1
ATOM 2035 C C . ALA A 1 272 ? 9.439 53.520 147.880 1.00 10.42 272 ALA A C 1
ATOM 2036 O O . ALA A 1 272 ? 10.508 54.072 148.130 1.00 10.90 272 ALA A O 1
ATOM 2038 N N . GLY A 1 273 ? 8.262 54.121 148.018 1.00 10.60 273 GLY A N 1
ATOM 2039 C CA . GLY A 1 273 ? 8.143 55.504 148.444 1.00 10.61 273 GLY A CA 1
ATOM 2040 C C . GLY A 1 273 ? 6.715 55.911 148.755 1.00 10.71 273 GLY A C 1
ATOM 2041 O O . GLY A 1 273 ? 5.790 55.114 148.627 1.00 10.75 273 GLY A O 1
ATOM 2042 N N . VAL A 1 274 ? 6.545 57.163 149.166 1.00 11.17 274 VAL A N 1
ATOM 2043 C CA . VAL A 1 274 ? 5.234 57.710 149.509 1.00 11.64 274 VAL A CA 1
ATOM 2044 C C . VAL A 1 274 ? 4.440 58.086 148.248 1.00 12.03 274 VAL A C 1
ATOM 2045 O O . VAL A 1 274 ? 5.040 58.306 147.193 1.00 11.97 274 VAL A O 1
ATOM 2049 N N . PRO A 1 275 ? 3.108 58.143 148.350 1.00 12.50 275 PRO A N 1
ATOM 2050 C CA . PRO A 1 275 ? 2.244 58.425 147.192 1.00 12.96 275 PRO A CA 1
ATOM 2051 C C . PRO A 1 275 ? 2.598 59.700 146.422 1.00 13.48 275 PRO A C 1
ATOM 2052 O O . PRO A 1 275 ? 2.539 59.676 145.189 1.00 13.90 275 PRO A O 1
ATOM 2056 N N . THR A 1 276 ? 2.957 60.773 147.126 1.00 13.79 276 THR A N 1
ATOM 2057 C CA . THR A 1 276 ? 3.265 62.066 146.499 1.00 13.99 276 THR A CA 1
ATOM 2058 C C . THR A 1 276 ? 4.376 61.970 145.452 1.00 14.04 276 THR A C 1
ATOM 2059 O O . THR A 1 276 ? 4.269 62.566 144.380 1.00 14.12 276 THR A O 1
ATOM 2063 N N . VAL A 1 277 ? 5.425 61.211 145.760 1.00 14.03 277 VAL A N 1
ATOM 2064 C CA . VAL A 1 277 ? 6.543 61.029 144.831 1.00 14.02 277 VAL A CA 1
ATOM 2065 C C . VAL A 1 277 ? 6.110 60.243 143.588 1.00 13.72 277 VAL A C 1
ATOM 2066 O O . VAL A 1 277 ? 6.520 60.564 142.470 1.00 13.86 277 VAL A O 1
ATOM 2070 N N . TRP A 1 278 ? 5.268 59.233 143.790 1.00 13.40 278 TRP A N 1
ATOM 2071 C CA . TRP A 1 278 ? 4.818 58.370 142.697 1.00 13.04 278 TRP A CA 1
ATOM 2072 C C . TRP A 1 278 ? 3.795 59.043 141.783 1.00 12.76 278 TRP A C 1
ATOM 2073 O O . TRP A 1 278 ? 3.726 58.723 140.592 1.00 12.84 278 TRP A O 1
ATOM 2084 N N . LEU A 1 279 ? 3.002 59.957 142.340 1.00 12.34 279 LEU A N 1
ATOM 2085 C CA . LEU A 1 279 ? 2.045 60.739 141.553 1.00 12.03 279 LEU A CA 1
ATOM 2086 C C . LEU A 1 279 ? 2.792 61.689 140.616 1.00 12.06 279 LEU A C 1
ATOM 2087 O O . LEU A 1 279 ? 2.433 61.813 139.442 1.00 12.24 279 LEU A O 1
ATOM 2092 N N . ALA A 1 280 ? 3.834 62.336 141.138 1.00 11.82 280 ALA A N 1
ATOM 2093 C CA . ALA A 1 280 ? 4.710 63.184 140.336 1.00 12.04 280 ALA A CA 1
ATOM 2094 C C . ALA A 1 280 ? 5.461 62.377 139.279 1.00 12.30 280 ALA A C 1
ATOM 2095 O O . ALA A 1 280 ? 5.638 62.845 138.157 1.00 12.41 280 ALA A O 1
ATOM 2097 N N . LEU A 1 281 ? 5.883 61.162 139.627 1.00 12.57 281 LEU A N 1
ATOM 2098 C CA . LEU A 1 281 ? 6.574 60.297 138.670 1.00 12.74 281 LEU A CA 1
ATOM 2099 C C . LEU A 1 281 ? 5.653 59.857 137.527 1.00 13.27 281 LEU A C 1
ATOM 2100 O O . LEU A 1 281 ? 6.041 59.896 136.354 1.00 13.27 281 LEU A O 1
ATOM 2105 N N . ALA A 1 282 ? 4.440 59.441 137.883 1.00 13.83 282 ALA A N 1
ATOM 2106 C CA . ALA A 1 282 ? 3.451 59.005 136.908 1.00 14.47 282 ALA A CA 1
ATOM 2107 C C . ALA A 1 282 ? 3.038 60.143 135.971 1.00 14.97 282 ALA A C 1
ATOM 2108 O O . ALA A 1 282 ? 2.890 59.926 134.769 1.00 15.20 282 ALA A O 1
ATOM 2110 N N . ASP A 1 283 ? 2.870 61.345 136.525 1.00 15.57 283 ASP A N 1
ATOM 2111 C CA . ASP A 1 283 ? 2.584 62.548 135.742 1.00 16.38 283 ASP A CA 1
ATOM 2112 C C . ASP A 1 283 ? 3.626 62.742 134.640 1.00 16.16 283 ASP A C 1
ATOM 2113 O O . ASP A 1 283 ? 3.290 63.007 133.487 1.00 15.90 283 ASP A O 1
ATOM 2118 N N . TYR A 1 284 ? 4.894 62.620 135.030 1.00 16.02 284 TYR A N 1
ATOM 2119 C CA . TYR A 1 284 ? 6.029 62.766 134.130 1.00 15.94 284 TYR A CA 1
ATOM 2120 C C . TYR A 1 284 ? 6.102 61.674 133.054 1.00 15.69 284 TYR A C 1
ATOM 2121 O O . TYR A 1 284 ? 6.362 61.969 131.886 1.00 15.77 284 TYR A O 1
ATOM 2130 N N . LEU A 1 285 ? 5.880 60.422 133.444 1.00 15.30 285 LEU A N 1
ATOM 2131 C CA . LEU A 1 285 ? 5.961 59.308 132.497 1.00 15.13 285 LEU A CA 1
ATOM 2132 C C . LEU A 1 285 ? 4.849 59.380 131.450 1.00 15.12 285 LEU A C 1
ATOM 2133 O O . LEU A 1 285 ? 5.067 59.058 130.278 1.00 14.99 285 LEU A O 1
ATOM 2138 N N . GLU A 1 286 ? 3.668 59.814 131.881 1.00 15.07 286 GLU A N 1
ATOM 2139 C CA . GLU A 1 286 ? 2.510 59.918 131.002 1.00 15.28 286 GLU A CA 1
ATOM 2140 C C . GLU A 1 286 ? 2.642 61.091 130.021 1.00 15.35 286 GLU A C 1
ATOM 2141 O O . GLU A 1 286 ? 2.221 60.987 128.864 1.00 14.92 286 GLU A O 1
ATOM 2147 N N . SER A 1 287 ? 3.240 62.190 130.485 1.00 15.52 287 SER A N 1
ATOM 2148 C CA . SER A 1 287 ? 3.429 63.387 129.661 1.00 15.94 287 SER A CA 1
ATOM 2149 C C . SER A 1 287 ? 4.537 63.253 128.614 1.00 16.05 287 SER A C 1
ATOM 2150 O O . SER A 1 287 ? 4.463 63.874 127.552 1.00 16.25 287 SER A O 1
ATOM 2153 N N . THR A 1 288 ? 5.566 62.464 128.918 1.00 16.27 288 THR A N 1
ATOM 2154 C CA . THR A 1 288 ? 6.686 62.269 127.996 1.00 16.61 288 THR A CA 1
ATOM 2155 C C . THR A 1 288 ? 6.536 60.992 127.175 1.00 17.45 288 THR A C 1
ATOM 2156 O O . THR A 1 288 ? 7.300 60.766 126.235 1.00 17.63 288 THR A O 1
ATOM 2160 N N . GLY A 1 289 ? 5.565 60.155 127.535 1.00 18.18 289 GLY A N 1
ATOM 2161 C CA . GLY A 1 289 ? 5.373 58.871 126.879 1.00 19.52 289 GLY A CA 1
ATOM 2162 C C . GLY A 1 289 ? 6.504 57.895 127.159 1.00 20.64 289 GLY A C 1
ATOM 2163 O O . GLY A 1 289 ? 6.677 56.899 126.448 1.00 20.51 289 GLY A O 1
ATOM 2164 N N . HIS A 1 290 ? 7.277 58.189 128.201 1.00 21.83 290 HIS A N 1
ATOM 2165 C CA . HIS A 1 290 ? 8.409 57.362 128.589 1.00 23.04 290 HIS A CA 1
ATOM 2166 C C . HIS A 1 290 ? 7.952 56.192 129.450 1.00 23.57 290 HIS A C 1
ATOM 2167 O O . HIS A 1 290 ? 7.224 56.371 130.431 1.00 23.56 290 HIS A O 1
ATOM 2174 N N . ARG A 1 291 ? 8.372 54.991 129.070 1.00 24.18 291 ARG A N 1
ATOM 2175 C CA . ARG A 1 291 ? 8.086 53.811 129.875 1.00 24.84 291 ARG A CA 1
ATOM 2176 C C . ARG A 1 291 ? 9.394 53.253 130.429 1.00 24.43 291 ARG A C 1
ATOM 2177 O O . ARG A 1 291 ? 10.380 53.108 129.700 1.00 24.28 291 ARG A O 1
ATOM 2185 N N . LEU A 1 292 ? 9.407 52.979 131.730 1.00 24.07 292 LEU A N 1
ATOM 2186 C CA . LEU A 1 292 ? 10.618 52.533 132.414 1.00 23.73 292 LEU A CA 1
ATOM 2187 C C . LEU A 1 292 ? 11.055 51.159 131.912 1.00 23.55 292 LEU A C 1
ATOM 2188 O O . LEU A 1 292 ? 10.247 50.232 131.815 1.00 23.59 292 LEU A O 1
ATOM 2193 N N . LYS A 1 293 ? 12.336 51.036 131.590 1.00 23.24 293 LYS A N 1
ATOM 2194 C CA . LYS A 1 293 ? 12.814 49.843 130.899 1.00 23.17 293 LYS A CA 1
ATOM 2195 C C . LYS A 1 293 ? 13.102 48.614 131.771 1.00 22.42 293 LYS A C 1
ATOM 2196 O O . LYS A 1 293 ? 13.179 47.504 131.241 1.00 22.55 293 LYS A O 1
ATOM 2202 N N . THR A 1 294 ? 13.246 48.792 133.087 1.00 21.14 294 THR A N 1
ATOM 2203 C CA . THR A 1 294 ? 13.501 47.648 133.979 1.00 19.92 294 THR A CA 1
ATOM 2204 C C . THR A 1 294 ? 12.573 47.549 135.197 1.00 19.56 294 THR A C 1
ATOM 2205 O O . THR A 1 294 ? 12.459 46.477 135.794 1.00 19.25 294 THR A O 1
ATOM 2209 N N . LEU A 1 295 ? 11.934 48.658 135.575 1.00 18.82 295 LEU A N 1
ATOM 2210 C CA . LEU A 1 295 ? 11.092 48.686 136.772 1.00 18.43 295 LEU A CA 1
ATOM 2211 C C . LEU A 1 295 ? 9.866 47.785 136.663 1.00 18.20 295 LEU A C 1
ATOM 2212 O O . LEU A 1 295 ? 9.044 47.936 135.766 1.00 18.10 295 LEU A O 1
ATOM 2217 N N . ARG A 1 296 ? 9.762 46.841 137.592 1.00 18.23 296 ARG A N 1
ATOM 2218 C CA . ARG A 1 296 ? 8.666 45.876 137.603 1.00 18.29 296 ARG A CA 1
ATOM 2219 C C . ARG A 1 296 ? 7.754 46.063 138.817 1.00 17.25 296 ARG A C 1
ATOM 2220 O O . ARG A 1 296 ? 6.532 45.945 138.706 1.00 17.07 296 ARG A O 1
ATOM 2228 N N . ARG A 1 297 ? 8.358 46.343 139.969 1.00 16.17 297 ARG A N 1
ATOM 2229 C CA . ARG A 1 297 ? 7.633 46.374 141.241 1.00 15.26 297 ARG A CA 1
ATOM 2230 C C . ARG A 1 297 ? 7.795 47.711 141.935 1.00 14.56 297 ARG A C 1
ATOM 2231 O O . ARG A 1 297 ? 8.878 48.293 141.953 1.00 14.57 297 ARG A O 1
ATOM 2239 N N . LEU A 1 298 ? 6.704 48.176 142.522 1.00 13.95 298 LEU A N 1
ATOM 2240 C CA . LEU A 1 298 ? 6.687 49.422 143.259 1.00 13.50 298 LEU A CA 1
ATOM 2241 C C . LEU A 1 298 ? 5.822 49.240 144.499 1.00 13.24 298 LEU A C 1
ATOM 2242 O O . LEU A 1 298 ? 4.685 48.771 144.400 1.00 13.13 298 LEU A O 1
ATOM 2247 N N . VAL A 1 299 ? 6.349 49.600 145.668 1.00 12.90 299 VAL A N 1
ATOM 2248 C CA . VAL A 1 299 ? 5.501 49.653 146.853 1.00 12.54 299 VAL A CA 1
ATOM 2249 C C . VAL A 1 299 ? 5.241 51.081 147.289 1.00 12.74 299 VAL A C 1
ATOM 2250 O O . VAL A 1 299 ? 6.094 51.961 147.139 1.00 12.88 299 VAL A O 1
ATOM 2254 N N . VAL A 1 300 ? 4.035 51.306 147.789 1.00 12.80 300 VAL A N 1
ATOM 2255 C CA . VAL A 1 300 ? 3.629 52.620 148.258 1.00 13.51 300 VAL A CA 1
ATOM 2256 C C . VAL A 1 300 ? 3.164 52.534 149.714 1.00 13.91 300 VAL A C 1
ATOM 2257 O O . VAL A 1 300 ? 2.371 51.661 150.068 1.00 14.02 300 VAL A O 1
ATOM 2261 N N . GLY A 1 301 ? 3.680 53.428 150.553 1.00 14.25 301 GLY A N 1
ATOM 2262 C CA . GLY A 1 301 ? 3.325 53.459 151.960 1.00 14.67 301 GLY A CA 1
ATOM 2263 C C . GLY A 1 301 ? 3.403 54.854 152.558 1.00 15.18 301 GLY A C 1
ATOM 2264 O O . GLY A 1 301 ? 3.673 55.831 151.848 1.00 15.14 301 GLY A O 1
ATOM 2265 N N . GLY A 1 302 ? 3.166 54.944 153.867 1.00 15.37 302 GLY A N 1
ATOM 2266 C CA . GLY A 1 302 ? 3.160 56.215 154.575 1.00 16.04 302 GLY A CA 1
ATOM 2267 C C . GLY A 1 302 ? 1.785 56.856 154.605 1.00 16.55 302 GLY A C 1
ATOM 2268 O O . GLY A 1 302 ? 1.366 57.405 155.628 1.00 16.42 302 GLY A O 1
ATOM 2269 N N . SER A 1 303 ? 1.094 56.788 153.469 1.00 17.21 303 SER A N 1
ATOM 2270 C CA . SER A 1 303 ? -0.291 57.241 153.326 1.00 17.83 303 SER A CA 1
ATOM 2271 C C . SER A 1 303 ? -1.017 56.309 152.372 1.00 18.12 303 SER A C 1
ATOM 2272 O O . SER A 1 303 ? -0.386 55.526 151.658 1.00 18.24 303 SER A O 1
ATOM 2275 N N . ALA A 1 304 ? -2.344 56.403 152.359 1.00 18.67 304 ALA A N 1
ATOM 2276 C CA . ALA A 1 304 ? -3.173 55.586 151.478 1.00 19.11 304 ALA A CA 1
ATOM 2277 C C . ALA A 1 304 ? -2.935 55.946 150.018 1.00 19.32 304 ALA A C 1
ATOM 2278 O O . ALA A 1 304 ? -3.002 57.121 149.639 1.00 19.38 304 ALA A O 1
ATOM 2280 N N . ALA A 1 305 ? -2.642 54.927 149.215 1.00 19.37 305 ALA A N 1
ATOM 2281 C CA . ALA A 1 305 ? -2.507 55.086 147.773 1.00 19.64 305 ALA A CA 1
ATOM 2282 C C . ALA A 1 305 ? -3.888 55.203 147.125 1.00 19.76 305 ALA A C 1
ATOM 2283 O O . ALA A 1 305 ? -4.738 54.323 147.300 1.00 19.56 305 ALA A O 1
ATOM 2285 N N . PRO A 1 306 ? -4.119 56.296 146.398 1.00 19.86 306 PRO A N 1
ATOM 2286 C CA . PRO A 1 306 ? -5.358 56.461 145.625 1.00 19.77 306 PRO A CA 1
ATOM 2287 C C . PRO A 1 306 ? -5.527 55.322 144.637 1.00 19.53 306 PRO A C 1
ATOM 2288 O O . PRO A 1 306 ? -4.539 54.806 144.113 1.00 19.71 306 PRO A O 1
ATOM 2292 N N . ARG A 1 307 ? -6.772 54.923 144.408 1.00 19.37 307 ARG A N 1
ATOM 2293 C CA . ARG A 1 307 ? -7.103 53.901 143.421 1.00 19.26 307 ARG A CA 1
ATOM 2294 C C . ARG A 1 307 ? -6.497 54.234 142.050 1.00 18.57 307 ARG A C 1
ATOM 2295 O O . ARG A 1 307 ? -5.998 53.350 141.348 1.00 18.47 307 ARG A O 1
ATOM 2303 N N . SER A 1 308 ? -6.540 55.517 141.694 1.00 17.77 308 SER A N 1
ATOM 2304 C CA . SER A 1 308 ? -5.987 56.003 140.438 1.00 17.13 308 SER A CA 1
ATOM 2305 C C . SER A 1 308 ? -4.477 55.782 140.322 1.00 16.61 308 SER A C 1
ATOM 2306 O O . SER A 1 308 ? -3.986 55.421 139.249 1.00 16.53 308 SER A O 1
ATOM 2309 N N . LEU A 1 309 ? -3.752 55.997 141.423 1.00 15.76 309 LEU A N 1
ATOM 2310 C CA . LEU A 1 309 ? -2.299 55.816 141.447 1.00 15.19 309 LEU A CA 1
ATOM 2311 C C . LEU A 1 309 ? -1.907 54.382 141.089 1.00 14.88 309 LEU A C 1
ATOM 2312 O O . LEU A 1 309 ? -0.945 54.159 140.349 1.00 14.68 309 LEU A O 1
ATOM 2317 N N . ILE A 1 310 ? -2.670 53.419 141.602 1.00 14.46 310 ILE A N 1
ATOM 2318 C CA . ILE A 1 310 ? -2.444 52.014 141.296 1.00 14.31 310 ILE A CA 1
ATOM 2319 C C . ILE A 1 310 ? -2.789 51.709 139.845 1.00 14.36 310 ILE A C 1
ATOM 2320 O O . ILE A 1 310 ? -2.042 51.010 139.166 1.00 14.36 310 ILE A O 1
ATOM 2325 N N . ALA A 1 311 ? -3.916 52.239 139.373 1.00 14.32 311 ALA A N 1
ATOM 2326 C CA . ALA A 1 311 ? -4.333 52.043 137.986 1.00 14.51 311 ALA A CA 1
ATOM 2327 C C . ALA A 1 311 ? -3.352 52.651 136.975 1.00 14.60 311 ALA A C 1
ATOM 2328 O O . ALA A 1 311 ? -3.141 52.081 135.908 1.00 14.31 311 ALA A O 1
ATOM 2330 N N . ARG A 1 312 ? -2.757 53.797 137.317 1.00 15.09 312 ARG A N 1
ATOM 2331 C CA . ARG A 1 312 ? -1.789 54.476 136.440 1.00 15.60 312 ARG A CA 1
ATOM 2332 C C . ARG A 1 312 ? -0.615 53.577 136.106 1.00 15.46 312 ARG A C 1
ATOM 2333 O O . ARG A 1 312 ? -0.248 53.428 134.945 1.00 15.59 312 ARG A O 1
ATOM 2341 N N . PHE A 1 313 ? -0.011 53.012 137.148 1.00 15.74 313 PHE A N 1
ATOM 2342 C CA . PHE A 1 313 ? 1.239 52.272 137.013 1.00 15.97 313 PHE A CA 1
ATOM 2343 C C . PHE A 1 313 ? 1.012 50.868 136.461 1.00 16.76 313 PHE A C 1
ATOM 2344 O O . PHE A 1 313 ? 1.835 50.367 135.693 1.00 16.75 313 PHE A O 1
ATOM 2352 N N . GLU A 1 314 ? -0.104 50.247 136.844 1.00 17.68 314 GLU A N 1
ATOM 2353 C CA . GLU A 1 314 ? -0.476 48.928 136.329 1.00 19.14 314 GLU A CA 1
ATOM 2354 C C . GLU A 1 314 ? -0.718 48.993 134.822 1.00 19.57 314 GLU A C 1
ATOM 2355 O O . GLU A 1 314 ? -0.459 48.035 134.100 1.00 19.56 314 GLU A O 1
ATOM 2361 N N . ARG A 1 315 ? -1.209 50.141 134.363 1.00 20.11 315 ARG A N 1
ATOM 2362 C CA . ARG A 1 315 ? -1.389 50.416 132.939 1.00 20.76 315 ARG A CA 1
ATOM 2363 C C . ARG A 1 315 ? -0.044 50.529 132.216 1.00 20.62 315 ARG A C 1
ATOM 2364 O O . ARG A 1 315 ? 0.063 50.186 131.037 1.00 20.67 315 ARG A O 1
ATOM 2372 N N . MET A 1 316 ? 0.976 51.005 132.929 1.00 20.56 316 MET A N 1
ATOM 2373 C CA . MET A 1 316 ? 2.319 51.170 132.363 1.00 20.56 316 MET A CA 1
ATOM 2374 C C . MET A 1 316 ? 3.209 49.937 132.575 1.00 20.14 316 MET A C 1
ATOM 2375 O O . MET A 1 316 ? 4.394 49.950 132.238 1.00 20.15 316 MET A O 1
ATOM 2380 N N . GLY A 1 317 ? 2.623 48.877 133.128 1.00 19.85 317 GLY A N 1
ATOM 2381 C CA . GLY A 1 317 ? 3.316 47.614 133.340 1.00 19.37 317 GLY A CA 1
ATOM 2382 C C . GLY A 1 317 ? 4.057 47.502 134.665 1.00 18.93 317 GLY A C 1
ATOM 2383 O O . GLY A 1 317 ? 4.964 46.678 134.803 1.00 18.88 317 GLY A O 1
ATOM 2384 N N . VAL A 1 318 ? 3.671 48.324 135.637 1.00 18.31 318 VAL A N 1
ATOM 2385 C CA . VAL A 1 318 ? 4.301 48.317 136.956 1.00 17.65 318 VAL A CA 1
ATOM 2386 C C . VAL A 1 318 ? 3.336 47.785 138.019 1.00 17.53 318 VAL A C 1
ATOM 2387 O O . VAL A 1 318 ? 2.250 48.339 138.215 1.00 17.41 318 VAL A O 1
ATOM 2391 N N . GLU A 1 319 ? 3.744 46.712 138.694 1.00 17.17 319 GLU A N 1
ATOM 2392 C CA . GLU A 1 319 ? 2.968 46.123 139.789 1.00 17.24 319 GLU A CA 1
ATOM 2393 C C . GLU A 1 319 ? 3.062 46.984 141.052 1.00 16.49 319 GLU A C 1
ATOM 2394 O O . GLU A 1 319 ? 4.159 47.264 141.543 1.00 16.41 319 GLU A O 1
ATOM 2400 N N . VAL A 1 320 ? 1.906 47.396 141.569 1.00 15.68 320 VAL A N 1
ATOM 2401 C CA . VAL A 1 320 ? 1.843 48.248 142.758 1.00 15.01 320 VAL A CA 1
ATOM 2402 C C . VAL A 1 320 ? 1.292 47.495 143.974 1.00 14.45 320 VAL A C 1
ATOM 2403 O O . VAL A 1 320 ? 0.173 46.973 143.945 1.00 14.39 320 VAL A O 1
ATOM 2407 N N . ARG A 1 321 ? 2.087 47.449 145.039 1.00 13.68 321 ARG A N 1
ATOM 2408 C CA . ARG A 1 321 ? 1.702 46.755 146.261 1.00 13.08 321 ARG A CA 1
ATOM 2409 C C . ARG A 1 321 ? 1.747 47.713 147.437 1.00 13.02 321 ARG A C 1
ATOM 2410 O O . ARG A 1 321 ? 2.788 48.281 147.757 1.00 13.29 321 ARG A O 1
ATOM 2418 N N . GLN A 1 322 ? 0.602 47.905 148.070 1.00 12.63 322 GLN A N 1
ATOM 2419 C CA . GLN A 1 322 ? 0.507 48.813 149.195 1.00 12.66 322 GLN A CA 1
ATOM 2420 C C . GLN A 1 322 ? 1.137 48.202 150.442 1.00 12.31 322 GLN A C 1
ATOM 2421 O O . GLN A 1 322 ? 1.008 46.998 150.689 1.00 12.01 322 GLN A O 1
ATOM 2427 N N . GLY A 1 323 ? 1.827 49.044 151.209 1.00 11.88 323 GLY A N 1
ATOM 2428 C CA . GLY A 1 323 ? 2.393 48.657 152.489 1.00 11.57 323 GLY A CA 1
ATOM 2429 C C . GLY A 1 323 ? 1.932 49.599 153.590 1.00 11.38 323 GLY A C 1
ATOM 2430 O O . GLY A 1 323 ? 1.718 50.793 153.349 1.00 11.19 323 GLY A O 1
ATOM 2431 N N . TYR A 1 324 ? 1.775 49.066 154.801 1.00 10.71 324 TYR A N 1
ATOM 2432 C CA . TYR A 1 324 ? 1.278 49.866 155.917 1.00 9.90 324 TYR A CA 1
ATOM 2433 C C . TYR A 1 324 ? 2.047 49.587 157.203 1.00 9.73 324 TYR A C 1
ATOM 2434 O O . TYR A 1 324 ? 2.319 48.428 157.543 1.00 9.52 324 TYR A O 1
ATOM 2443 N N . GLY A 1 325 ? 2.377 50.660 157.913 1.00 9.41 325 GLY A N 1
ATOM 2444 C CA . GLY A 1 325 ? 3.028 50.552 159.205 1.00 9.24 325 GLY A CA 1
ATOM 2445 C C . GLY A 1 325 ? 3.267 51.893 159.870 1.00 8.98 325 GLY A C 1
ATOM 2446 O O . GLY A 1 325 ? 2.861 52.940 159.359 1.00 8.88 325 GLY A O 1
ATOM 2447 N N . LEU A 1 326 ? 3.945 51.846 161.013 1.00 8.78 326 LEU A N 1
ATOM 2448 C CA . LEU A 1 326 ? 4.216 53.023 161.832 1.00 8.58 326 LEU A CA 1
ATOM 2449 C C . LEU A 1 326 ? 5.673 53.014 162.306 1.00 8.72 326 LEU A C 1
ATOM 2450 O O . LEU A 1 326 ? 6.348 51.985 162.246 1.00 8.46 326 LEU A O 1
ATOM 2455 N N . THR A 1 327 ? 6.152 54.165 162.778 1.00 8.88 327 THR A N 1
ATOM 2456 C CA . THR A 1 327 ? 7.449 54.253 163.447 1.00 9.11 327 THR A CA 1
ATOM 2457 C C . THR A 1 327 ? 7.508 53.206 164.557 1.00 9.07 327 THR A C 1
ATOM 2458 O O . THR A 1 327 ? 8.542 52.571 164.785 1.00 9.28 327 THR A O 1
ATOM 2462 N N . GLU A 1 328 ? 6.369 53.040 165.225 1.00 8.86 328 GLU A N 1
ATOM 2463 C CA . GLU A 1 328 ? 6.197 52.120 166.337 1.00 8.70 328 GLU A CA 1
ATOM 2464 C C . GLU A 1 328 ? 6.240 50.643 165.938 1.00 8.84 328 GLU A C 1
ATOM 2465 O O . GLU A 1 328 ? 6.353 49.774 166.812 1.00 8.83 328 GLU A O 1
ATOM 2471 N N . THR A 1 329 ? 6.134 50.348 164.643 1.00 8.61 329 THR A N 1
ATOM 2472 C CA . THR A 1 329 ? 6.034 48.952 164.196 1.00 8.67 329 THR A CA 1
ATOM 2473 C C . THR A 1 329 ? 7.107 48.504 163.198 1.00 8.86 329 THR A C 1
ATOM 2474 O O . THR A 1 329 ? 6.970 47.450 162.578 1.00 8.62 329 THR A O 1
ATOM 2478 N N . SER A 1 330 ? 8.145 49.323 163.021 1.00 9.04 330 SER A N 1
ATOM 2479 C CA . SER A 1 330 ? 9.412 48.890 162.404 1.00 9.52 330 SER A CA 1
ATOM 2480 C C . SER A 1 330 ? 9.662 48.903 160.866 1.00 9.83 330 SER A C 1
ATOM 2481 O O . SER A 1 330 ? 10.775 48.550 160.474 1.00 10.07 330 SER A O 1
ATOM 2484 N N . PRO A 1 331 ? 8.725 49.280 159.980 1.00 10.01 331 PRO A N 1
ATOM 2485 C CA . PRO A 1 331 ? 7.326 49.625 160.255 1.00 9.73 331 PRO A CA 1
ATOM 2486 C C . PRO A 1 331 ? 6.278 48.592 159.802 1.00 9.54 331 PRO A C 1
ATOM 2487 O O . PRO A 1 331 ? 5.141 48.664 160.269 1.00 9.50 331 PRO A O 1
ATOM 2491 N N . VAL A 1 332 ? 6.641 47.668 158.916 1.00 8.98 332 VAL A N 1
ATOM 2492 C CA . VAL A 1 332 ? 5.652 46.880 158.172 1.00 8.69 332 VAL A CA 1
ATOM 2493 C C . VAL A 1 332 ? 4.858 45.889 159.013 1.00 8.64 332 VAL A C 1
ATOM 2494 O O . VAL A 1 332 ? 5.427 45.022 159.677 1.00 8.34 332 VAL A O 1
ATOM 2498 N N . VAL A 1 333 ? 3.534 46.028 158.969 1.00 8.35 333 VAL A N 1
ATOM 2499 C CA . VAL A 1 333 ? 2.636 45.038 159.559 1.00 8.32 333 VAL A CA 1
ATOM 2500 C C . VAL A 1 333 ? 1.592 44.538 158.550 1.00 8.23 333 VAL A C 1
ATOM 2501 O O . VAL A 1 333 ? 1.015 43.464 158.733 1.00 8.28 333 VAL A O 1
ATOM 2505 N N . VAL A 1 334 ? 1.363 45.320 157.495 1.00 8.18 334 VAL A N 1
ATOM 2506 C CA . VAL A 1 334 ? 0.381 44.989 156.462 1.00 8.17 334 VAL A CA 1
ATOM 2507 C C . VAL A 1 334 ? 0.962 45.195 155.059 1.00 8.33 334 VAL A C 1
ATOM 2508 O O . VAL A 1 334 ? 1.546 46.238 154.769 1.00 8.37 334 VAL A O 1
ATOM 2512 N N . GLN A 1 335 ? 0.803 44.188 154.205 1.00 8.56 335 GLN A N 1
ATOM 2513 C CA . GLN A 1 335 ? 1.209 44.273 152.802 1.00 8.98 335 GLN A CA 1
ATOM 2514 C C . GLN A 1 335 ? 0.102 43.744 151.905 1.00 9.67 335 GLN A C 1
ATOM 2515 O O . GLN A 1 335 ? -0.541 42.732 152.224 1.00 9.54 335 GLN A O 1
ATOM 2521 N N . ASN A 1 336 ? -0.109 44.426 150.779 1.00 10.48 336 ASN A N 1
ATOM 2522 C CA . ASN A 1 336 ? -1.133 44.031 149.818 1.00 11.22 336 ASN A CA 1
ATOM 2523 C C . ASN A 1 336 ? -0.604 43.107 148.721 1.00 11.51 336 ASN A C 1
ATOM 2524 O O . ASN A 1 336 ? 0.388 43.410 148.054 1.00 11.23 336 ASN A O 1
ATOM 2529 N N . PHE A 1 337 ? -1.283 41.975 148.556 1.00 11.82 337 PHE A N 1
ATOM 2530 C CA . PHE A 1 337 ? -1.113 41.114 147.388 1.00 12.00 337 PHE A CA 1
ATOM 2531 C C . PHE A 1 337 ? -2.464 40.476 147.064 1.00 12.45 337 PHE A C 1
ATOM 2532 O O . PHE A 1 337 ? -3.330 40.372 147.942 1.00 12.16 337 PHE A O 1
ATOM 2540 N N . VAL A 1 338 ? -2.641 40.071 145.810 1.00 13.01 338 VAL A N 1
ATOM 2541 C CA . VAL A 1 338 ? -3.886 39.445 145.366 1.00 13.99 338 VAL A CA 1
ATOM 2542 C C . VAL A 1 338 ? -3.859 37.946 145.658 1.00 14.62 338 VAL A C 1
ATOM 2543 O O . VAL A 1 338 ? -2.991 37.223 145.171 1.00 14.38 338 VAL A O 1
ATOM 2547 N N . LYS A 1 339 ? -4.812 37.492 146.468 1.00 15.82 339 LYS A N 1
ATOM 2548 C CA . LYS A 1 339 ? -4.946 36.073 146.784 1.00 17.21 339 LYS A CA 1
ATOM 2549 C C . LYS A 1 339 ? -5.178 35.270 145.510 1.00 18.09 339 LYS A C 1
ATOM 2550 O O . LYS A 1 339 ? -5.825 35.758 144.576 1.00 18.10 339 LYS A O 1
ATOM 2556 N N . SER A 1 340 ? -4.652 34.044 145.484 1.00 19.00 340 SER A N 1
ATOM 2557 C CA . SER A 1 340 ? -4.703 33.187 144.297 1.00 20.20 340 SER A CA 1
ATOM 2558 C C . SER A 1 340 ? -6.124 32.993 143.766 1.00 20.85 340 SER A C 1
ATOM 2559 O O . SER A 1 340 ? -6.354 33.102 142.562 1.00 20.91 340 SER A O 1
ATOM 2562 N N . HIS A 1 341 ? -7.068 32.719 144.665 1.00 21.66 341 HIS A N 1
ATOM 2563 C CA . HIS A 1 341 ? -8.454 32.472 144.267 1.00 22.66 341 HIS A CA 1
ATOM 2564 C C . HIS A 1 341 ? -9.209 33.747 143.869 1.00 22.87 341 HIS A C 1
ATOM 2565 O O . HIS A 1 341 ? -10.333 33.677 143.373 1.00 23.11 341 HIS A O 1
ATOM 2572 N N . LEU A 1 342 ? -8.585 34.902 144.078 1.00 23.17 342 LEU A N 1
ATOM 2573 C CA . LEU A 1 342 ? -9.198 36.180 143.727 1.00 23.52 342 LEU A CA 1
ATOM 2574 C C . LEU A 1 342 ? -8.645 36.761 142.422 1.00 24.03 342 LEU A C 1
ATOM 2575 O O . LEU A 1 342 ? -8.984 37.880 142.047 1.00 23.97 342 LEU A O 1
ATOM 2580 N N . GLU A 1 343 ? -7.804 35.995 141.734 1.00 25.15 343 GLU A N 1
ATOM 2581 C CA . GLU A 1 343 ? -7.262 36.411 140.439 1.00 26.37 343 GLU A CA 1
ATOM 2582 C C . GLU A 1 343 ? -8.330 36.379 139.341 1.00 26.76 343 GLU A C 1
ATOM 2583 O O . GLU A 1 343 ? -8.184 37.031 138.304 1.00 26.65 343 GLU A O 1
ATOM 2589 N N . SER A 1 344 ? -9.399 35.625 139.585 1.00 27.48 344 SER A N 1
ATOM 2590 C CA . SER A 1 344 ? -10.512 35.499 138.646 1.00 28.31 344 SER A CA 1
ATOM 2591 C C . SER A 1 344 ? -11.472 36.694 138.688 1.00 28.89 344 SER A C 1
ATOM 2592 O O . SER A 1 344 ? -12.372 36.792 137.855 1.00 29.08 344 SER A O 1
ATOM 2595 N N . LEU A 1 345 ? -11.286 37.590 139.658 1.00 29.52 345 LEU A N 1
ATOM 2596 C CA . LEU A 1 345 ? -12.103 38.802 139.764 1.00 30.06 345 LEU A CA 1
ATOM 2597 C C . LEU A 1 345 ? -11.921 39.687 138.533 1.00 30.51 345 LEU A C 1
ATOM 2598 O O . LEU A 1 345 ? -10.867 39.654 137.887 1.00 30.51 345 LEU A O 1
ATOM 2603 N N . SER A 1 346 ? -12.948 40.474 138.215 1.00 31.13 346 SER A N 1
ATOM 2604 C CA . SER A 1 346 ? -12.881 41.426 137.104 1.00 31.91 346 SER A CA 1
ATOM 2605 C C . SER A 1 346 ? -11.830 42.504 137.380 1.00 32.58 346 SER A C 1
ATOM 2606 O O . SER A 1 346 ? -11.445 42.724 138.532 1.00 32.61 346 SER A O 1
ATOM 2609 N N . GLU A 1 347 ? -11.368 43.166 136.319 1.00 33.33 347 GLU A N 1
ATOM 2610 C CA . GLU A 1 347 ? -10.329 44.192 136.427 1.00 34.22 347 GLU A CA 1
ATOM 2611 C C . GLU A 1 347 ? -10.697 45.316 137.401 1.00 34.07 347 GLU A C 1
ATOM 2612 O O . GLU A 1 347 ? -9.838 45.820 138.123 1.00 33.99 347 GLU A O 1
ATOM 2618 N N . GLU A 1 348 ? -11.974 45.692 137.417 1.00 34.05 348 GLU A N 1
ATOM 2619 C CA . GLU A 1 348 ? -12.485 46.700 138.342 1.00 33.93 348 GLU A CA 1
ATOM 2620 C C . GLU A 1 348 ? -12.445 46.207 139.790 1.00 33.24 348 GLU A C 1
ATOM 2621 O O . GLU A 1 348 ? -12.055 46.951 140.690 1.00 33.07 348 GLU A O 1
ATOM 2627 N N . GLU A 1 349 ? -12.852 44.958 140.008 1.00 32.44 349 GLU A N 1
ATOM 2628 C CA . GLU A 1 349 ? -12.864 44.371 141.347 1.00 31.77 349 GLU A CA 1
ATOM 2629 C C . GLU A 1 349 ? -11.449 44.183 141.886 1.00 30.75 349 GLU A C 1
ATOM 2630 O O . GLU A 1 349 ? -11.204 44.379 143.078 1.00 30.62 349 GLU A O 1
ATOM 2636 N N . LYS A 1 350 ? -10.530 43.806 140.998 1.00 29.43 350 LYS A N 1
ATOM 2637 C CA . LYS A 1 350 ? -9.134 43.577 141.351 1.00 28.28 350 LYS A CA 1
ATOM 2638 C C . LYS A 1 350 ? -8.427 44.875 141.731 1.00 27.24 350 LYS A C 1
ATOM 2639 O O . LYS A 1 350 ? -7.609 44.902 142.656 1.00 26.78 350 LYS A O 1
ATOM 2645 N N . LEU A 1 351 ? -8.752 45.942 141.005 1.00 25.87 351 LEU A N 1
ATOM 2646 C CA . LEU A 1 351 ? -8.217 47.267 141.283 1.00 24.77 351 LEU A CA 1
ATOM 2647 C C . LEU A 1 351 ? -8.677 47.762 142.653 1.00 23.57 351 LEU A C 1
ATOM 2648 O O . LEU A 1 351 ? -7.896 48.360 143.390 1.00 23.45 351 LEU A O 1
ATOM 2653 N N . THR A 1 352 ? -9.939 47.495 142.980 1.00 22.24 352 THR A N 1
ATOM 2654 C CA . THR A 1 352 ? -10.512 47.797 144.290 1.00 21.26 352 THR A CA 1
ATOM 2655 C C . THR A 1 352 ? -9.783 47.047 145.410 1.00 20.35 352 THR A C 1
ATOM 2656 O O . THR A 1 352 ? -9.519 47.606 146.481 1.00 20.11 352 THR A O 1
ATOM 2660 N N . LEU A 1 353 ? -9.470 45.781 145.152 1.00 19.24 353 LEU A N 1
ATOM 2661 C CA . LEU A 1 353 ? -8.735 44.948 146.093 1.00 18.28 353 LEU A CA 1
ATOM 2662 C C . LEU A 1 353 ? -7.300 45.447 146.300 1.00 17.50 353 LEU A C 1
ATOM 2663 O O . LEU A 1 353 ? -6.820 45.507 147.437 1.00 17.31 353 LEU A O 1
ATOM 2668 N N . LYS A 1 354 ? -6.629 45.812 145.206 1.00 16.63 354 LYS A N 1
ATOM 2669 C CA . LYS A 1 354 ? -5.268 46.353 145.266 1.00 16.00 354 LYS A CA 1
ATOM 2670 C C . LYS A 1 354 ? -5.229 47.699 145.994 1.00 15.59 354 LYS A C 1
ATOM 2671 O O . LYS A 1 354 ? -4.229 48.047 146.629 1.00 15.10 354 LYS A O 1
ATOM 2677 N N . ALA A 1 355 ? -6.331 48.442 145.899 1.00 14.91 355 ALA A N 1
ATOM 2678 C CA . ALA A 1 355 ? -6.464 49.737 146.554 1.00 14.47 355 ALA A CA 1
ATOM 2679 C C . ALA A 1 355 ? -6.721 49.615 148.058 1.00 14.34 355 ALA A C 1
ATOM 2680 O O . ALA A 1 355 ? -6.622 50.604 148.790 1.00 14.11 355 ALA A O 1
ATOM 2682 N N . LYS A 1 356 ? -7.054 48.411 148.516 1.00 14.06 356 LYS A N 1
ATOM 2683 C CA . LYS A 1 356 ? -7.167 48.151 149.949 1.00 14.31 356 LYS A CA 1
ATOM 2684 C C . LYS A 1 356 ? -5.774 48.161 150.589 1.00 13.96 356 LYS A C 1
ATOM 2685 O O . LYS A 1 356 ? -4.763 47.973 149.902 1.00 13.75 356 LYS A O 1
ATOM 2691 N N . THR A 1 357 ? -5.725 48.410 151.896 1.00 13.61 357 THR A N 1
ATOM 2692 C CA . THR A 1 357 ? -4.455 48.476 152.619 1.00 13.31 357 THR A CA 1
ATOM 2693 C C . THR A 1 357 ? -3.671 47.162 152.513 1.00 13.13 357 THR A C 1
ATOM 2694 O O . THR A 1 357 ? -2.467 47.175 152.234 1.00 13.13 357 THR A O 1
ATOM 2698 N N . GLY A 1 358 ? -4.352 46.038 152.729 1.00 12.73 358 GLY A N 1
ATOM 2699 C CA . GLY A 1 358 ? -3.750 44.734 152.506 1.00 12.63 358 GLY A CA 1
ATOM 2700 C C . GLY A 1 358 ? -3.947 43.705 153.608 1.00 12.45 358 GLY A C 1
ATOM 2701 O O . GLY A 1 358 ? -4.828 43.833 154.466 1.00 12.41 358 GLY A O 1
ATOM 2702 N N . LEU A 1 359 ? -3.107 42.675 153.575 1.00 11.99 359 LEU A N 1
ATOM 2703 C CA . LEU A 1 359 ? -3.206 41.551 154.496 1.00 11.61 359 LEU A CA 1
ATOM 2704 C C . LEU A 1 359 ? -2.112 41.639 155.562 1.00 11.26 359 LEU A C 1
ATOM 2705 O O . LEU A 1 359 ? -0.981 42.016 155.254 1.00 11.59 359 LEU A O 1
ATOM 2710 N N . PRO A 1 360 ? -2.440 41.289 156.808 1.00 10.87 360 PRO A N 1
ATOM 2711 C CA . PRO A 1 360 ? -1.442 41.294 157.887 1.00 10.57 360 PRO A CA 1
ATOM 2712 C C . PRO A 1 360 ? -0.344 40.277 157.578 1.00 10.34 360 PRO A C 1
ATOM 2713 O O . PRO A 1 360 ? -0.650 39.163 157.135 1.00 10.28 360 PRO A O 1
ATOM 2717 N N . ILE A 1 361 ? 0.912 40.668 157.780 1.00 10.05 361 ILE A N 1
ATOM 2718 C CA . ILE A 1 361 ? 2.051 39.842 157.378 1.00 10.04 361 ILE A CA 1
ATOM 2719 C C . ILE A 1 361 ? 2.443 38.823 158.471 1.00 10.34 361 ILE A C 1
ATOM 2720 O O . ILE A 1 361 ? 1.967 38.929 159.599 1.00 9.97 361 ILE A O 1
ATOM 2725 N N . PRO A 1 362 ? 3.277 37.831 158.135 1.00 10.66 362 PRO A N 1
ATOM 2726 C CA . PRO A 1 362 ? 3.748 36.844 159.121 1.00 10.83 362 PRO A CA 1
ATOM 2727 C C . PRO A 1 362 ? 4.364 37.465 160.382 1.00 11.15 362 PRO A C 1
ATOM 2728 O O . PRO A 1 362 ? 4.965 38.537 160.308 1.00 10.93 362 PRO A O 1
ATOM 2732 N N . LEU A 1 363 ? 4.196 36.780 161.515 1.00 11.45 363 LEU A N 1
ATOM 2733 C CA . LEU A 1 363 ? 4.696 37.210 162.832 1.00 12.07 363 LEU A CA 1
ATOM 2734 C C . LEU A 1 363 ? 4.016 38.466 163.402 1.00 12.50 363 LEU A C 1
ATOM 2735 O O . LEU A 1 363 ? 4.543 39.107 164.313 1.00 12.79 363 LEU A O 1
ATOM 2740 N N . VAL A 1 364 ? 2.850 38.809 162.862 1.00 12.98 364 VAL A N 1
ATOM 2741 C CA . VAL A 1 364 ? 2.066 39.951 163.319 1.00 13.35 364 VAL A CA 1
ATOM 2742 C C . VAL A 1 364 ? 0.681 39.455 163.710 1.00 13.97 364 VAL A C 1
ATOM 2743 O O . VAL A 1 364 ? 0.047 38.727 162.951 1.00 14.29 364 VAL A O 1
ATOM 2747 N N . ARG A 1 365 ? 0.229 39.825 164.903 1.00 14.72 365 ARG A N 1
ATOM 2748 C CA . ARG A 1 365 ? -1.150 39.583 165.308 1.00 15.83 365 ARG A CA 1
ATOM 2749 C C . ARG A 1 365 ? -1.905 40.903 165.183 1.00 15.31 365 ARG A C 1
ATOM 2750 O O . ARG A 1 365 ? -1.668 41.839 165.947 1.00 15.40 365 ARG A O 1
ATOM 2758 N N . LEU A 1 366 ? -2.782 40.979 164.186 1.00 14.78 366 LEU A N 1
ATOM 2759 C CA . LEU A 1 366 ? -3.558 42.188 163.924 1.00 14.24 366 LEU A CA 1
ATOM 2760 C C . LEU A 1 366 ? -5.034 41.954 164.228 1.00 13.94 366 LEU A C 1
ATOM 2761 O O . LEU A 1 366 ? -5.588 40.911 163.893 1.00 13.98 366 LEU A O 1
ATOM 2766 N N . ARG A 1 367 ? -5.664 42.935 164.856 1.00 13.76 367 ARG A N 1
ATOM 2767 C CA . ARG A 1 367 ? -7.114 42.935 164.993 1.00 13.74 367 ARG A CA 1
ATOM 2768 C C . ARG A 1 367 ? -7.673 44.334 164.763 1.00 14.03 367 ARG A C 1
ATOM 2769 O O . ARG A 1 367 ? -6.969 45.332 164.949 1.00 13.84 367 ARG A O 1
ATOM 2777 N N . VAL A 1 368 ? -8.929 44.397 164.339 1.00 14.70 368 VAL A N 1
ATOM 2778 C CA . VAL A 1 368 ? -9.657 45.656 164.253 1.00 15.44 368 VAL A CA 1
ATOM 2779 C C . VAL A 1 368 ? -10.741 45.603 165.328 1.00 16.60 368 VAL A C 1
ATOM 2780 O O . VAL A 1 368 ? -11.695 44.823 165.219 1.00 16.62 368 VAL A O 1
ATOM 2784 N N . ALA A 1 369 ? -10.576 46.412 166.372 1.00 17.74 369 ALA A N 1
ATOM 2785 C CA . ALA A 1 369 ? -11.369 46.247 167.593 1.00 19.40 369 ALA A CA 1
ATOM 2786 C C . ALA A 1 369 ? -11.959 47.547 168.143 1.00 20.65 369 ALA A C 1
ATOM 2787 O O . ALA A 1 369 ? -11.547 48.642 167.753 1.00 20.72 369 ALA A O 1
ATOM 2789 N N . ASP A 1 370 ? -12.918 47.409 169.057 1.00 22.71 370 ASP A N 1
ATOM 2790 C CA . ASP A 1 370 ? -13.582 48.552 169.683 1.00 25.01 370 ASP A CA 1
ATOM 2791 C C . ASP A 1 370 ? -12.848 49.067 170.921 1.00 26.33 370 ASP A C 1
ATOM 2792 O O . ASP A 1 370 ? -11.673 48.759 171.136 1.00 26.50 370 ASP A O 1
ATOM 2797 N N . GLU A 1 371 ? -13.565 49.839 171.735 1.00 28.09 371 GLU A N 1
ATOM 2798 C CA . GLU A 1 371 ? -13.007 50.476 172.927 1.00 29.70 371 GLU A CA 1
ATOM 2799 C C . GLU A 1 371 ? -12.569 49.477 174.000 1.00 29.86 371 GLU A C 1
ATOM 2800 O O . GLU A 1 371 ? -11.588 49.713 174.706 1.00 29.99 371 GLU A O 1
ATOM 2806 N N . GLU A 1 372 ? -13.288 48.365 174.121 1.00 30.12 372 GLU A N 1
ATOM 2807 C CA . GLU A 1 372 ? -12.949 47.365 175.135 1.00 30.37 372 GLU A CA 1
ATOM 2808 C C . GLU A 1 372 ? -12.144 46.180 174.577 1.00 30.14 372 GLU A C 1
ATOM 2809 O O . GLU A 1 372 ? -12.084 45.111 175.192 1.00 30.14 372 GLU A O 1
ATOM 2815 N N . GLY A 1 373 ? -11.526 46.387 173.413 1.00 29.87 373 GLY A N 1
ATOM 2816 C CA . GLY A 1 373 ? -10.688 45.386 172.774 1.00 29.46 373 GLY A CA 1
ATOM 2817 C C . GLY A 1 373 ? -11.406 44.271 172.027 1.00 29.37 373 GLY A C 1
ATOM 2818 O O . GLY A 1 373 ? -10.765 43.314 171.586 1.00 29.23 373 GLY A O 1
ATOM 2819 N N . ARG A 1 374 ? -12.726 44.386 171.880 1.00 29.29 374 ARG A N 1
ATOM 2820 C CA . ARG A 1 374 ? -13.512 43.370 171.175 1.00 29.23 374 ARG A CA 1
ATOM 2821 C C . ARG A 1 374 ? -13.423 43.582 169.669 1.00 27.99 374 ARG A C 1
ATOM 2822 O O . ARG A 1 374 ? -13.685 44.687 169.190 1.00 27.90 374 ARG A O 1
ATOM 2830 N N . PRO A 1 375 ? -13.040 42.539 168.929 1.00 27.08 375 PRO A N 1
ATOM 2831 C CA . PRO A 1 375 ? -13.001 42.600 167.462 1.00 26.33 375 PRO A CA 1
ATOM 2832 C C . PRO A 1 375 ? -14.350 43.010 166.872 1.00 25.50 375 PRO A C 1
ATOM 2833 O O . PRO A 1 375 ? -15.396 42.564 167.350 1.00 25.41 375 PRO A O 1
ATOM 2837 N N . VAL A 1 376 ? -14.314 43.870 165.860 1.00 24.68 376 VAL A N 1
ATOM 2838 C CA . VAL A 1 376 ? -15.516 44.271 165.139 1.00 23.79 376 VAL A CA 1
ATOM 2839 C C . VAL A 1 376 ? -15.781 43.231 164.046 1.00 23.87 376 VAL A C 1
ATOM 2840 O O . VAL A 1 376 ? -14.850 42.525 163.637 1.00 23.72 376 VAL A O 1
ATOM 2844 N N . PRO A 1 377 ? -17.036 43.103 163.602 1.00 23.71 377 PRO A N 1
ATOM 2845 C CA . PRO A 1 377 ? -17.394 42.135 162.553 1.00 23.69 377 PRO A CA 1
ATOM 2846 C C . PRO A 1 377 ? -16.567 42.279 161.271 1.00 23.66 377 PRO A C 1
ATOM 2847 O O . PRO A 1 377 ? -16.247 43.399 160.854 1.00 23.53 377 PRO A O 1
ATOM 2851 N N . LYS A 1 378 ? -16.239 41.143 160.658 1.00 23.43 378 LYS A N 1
ATOM 2852 C CA . LYS A 1 378 ? -15.455 41.113 159.429 1.00 23.32 378 LYS A CA 1
ATOM 2853 C C . LYS A 1 378 ? -16.357 41.255 158.205 1.00 23.10 378 LYS A C 1
ATOM 2854 O O . LYS A 1 378 ? -16.406 40.369 157.346 1.00 22.84 378 LYS A O 1
ATOM 2860 N N . ASP A 1 379 ? -17.061 42.381 158.129 1.00 22.82 379 ASP A N 1
ATOM 2861 C CA . ASP A 1 379 ? -18.009 42.626 157.043 1.00 22.80 379 ASP A CA 1
ATOM 2862 C C . ASP A 1 379 ? -17.564 43.743 156.093 1.00 22.33 379 ASP A C 1
ATOM 2863 O O . ASP A 1 379 ? -18.291 44.103 155.173 1.00 22.49 379 ASP A O 1
ATOM 2868 N N . GLY A 1 380 ? -16.369 44.286 156.325 1.00 21.88 380 GLY A N 1
ATOM 2869 C CA . GLY A 1 380 ? -15.853 45.389 155.531 1.00 21.03 380 GLY A CA 1
ATOM 2870 C C . GLY A 1 380 ? -16.627 46.680 155.723 1.00 20.50 380 GLY A C 1
ATOM 2871 O O . GLY A 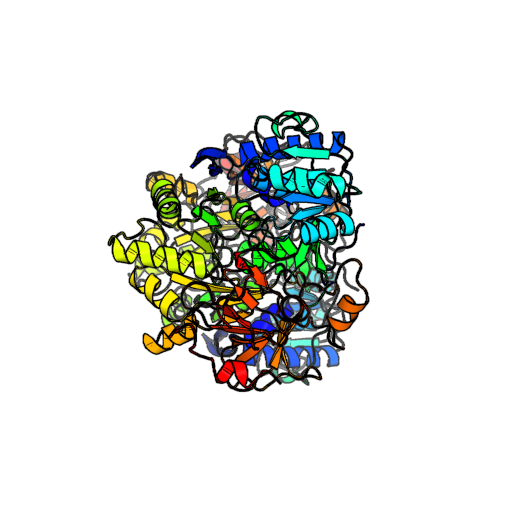1 380 ? -16.557 47.584 154.881 1.00 20.64 380 GLY A O 1
ATOM 2872 N N . LYS A 1 381 ? -17.363 46.769 156.831 1.00 19.86 381 LYS A N 1
ATOM 2873 C CA . LYS A 1 381 ? -18.242 47.907 157.102 1.00 19.16 381 LYS A CA 1
ATOM 2874 C C . LYS A 1 381 ? -18.056 48.470 158.508 1.00 18.46 381 LYS A C 1
ATOM 2875 O O . LYS A 1 381 ? -17.940 49.685 158.684 1.00 18.07 381 LYS A O 1
ATOM 2881 N N . ALA A 1 382 ? -18.038 47.584 159.503 1.00 17.70 382 ALA A N 1
ATOM 2882 C CA . ALA A 1 382 ? -17.869 47.985 160.895 1.00 17.09 382 ALA A CA 1
ATOM 2883 C C . ALA A 1 382 ? -16.498 48.626 161.130 1.00 16.78 382 ALA A C 1
ATOM 2884 O O . ALA A 1 382 ? -15.475 48.116 160.661 1.00 16.75 382 ALA A O 1
ATOM 2886 N N . LEU A 1 383 ? -16.496 49.744 161.853 1.00 16.25 383 LEU A N 1
ATOM 2887 C CA . LEU A 1 383 ? -15.280 50.510 162.123 1.00 15.66 383 LEU A CA 1
ATOM 2888 C C . LEU A 1 383 ? -14.713 50.215 163.502 1.00 15.26 383 LEU A C 1
ATOM 2889 O O . LEU A 1 383 ? -15.454 50.133 164.482 1.00 15.07 383 LEU A O 1
ATOM 2894 N N . GLY A 1 384 ? -13.393 50.061 163.559 1.00 14.87 384 GLY A N 1
ATOM 2895 C CA . GLY A 1 384 ? -12.672 49.853 164.802 1.00 14.25 384 GLY A CA 1
ATOM 2896 C C . GLY A 1 384 ? -11.226 50.297 164.675 1.00 13.84 384 GLY A C 1
ATOM 2897 O O . GLY A 1 384 ? -10.794 50.741 163.610 1.00 13.92 384 GLY A O 1
ATOM 2898 N N . GLU A 1 385 ? -10.476 50.182 165.766 1.00 13.32 385 GLU A N 1
ATOM 2899 C CA . GLU A 1 385 ? -9.069 50.575 165.781 1.00 12.75 385 GLU A CA 1
ATOM 2900 C C . GLU A 1 385 ? -8.160 49.386 165.470 1.00 12.02 385 GLU A C 1
ATOM 2901 O O . GLU A 1 385 ? -8.358 48.289 166.000 1.00 12.08 385 GLU A O 1
ATOM 2907 N N . VAL A 1 386 ? -7.176 49.607 164.603 1.00 11.35 386 VAL A N 1
ATOM 2908 C CA . VAL A 1 386 ? -6.157 48.599 164.308 1.00 10.64 386 VAL A CA 1
ATOM 2909 C C . VAL A 1 386 ? -5.294 48.405 165.558 1.00 10.66 386 VAL A C 1
ATOM 2910 O O . VAL A 1 386 ? -4.744 49.370 166.102 1.00 10.42 386 VAL A O 1
ATOM 2914 N N . GLN A 1 387 ? -5.206 47.163 166.025 1.00 10.47 387 GLN A N 1
ATOM 2915 C CA . GLN A 1 387 ? -4.428 46.840 167.215 1.00 10.49 387 GLN A CA 1
ATOM 2916 C C . GLN A 1 387 ? -3.479 45.688 166.936 1.00 10.60 387 GLN A C 1
ATOM 2917 O O . GLN A 1 387 ? -3.859 44.705 166.301 1.00 10.79 387 GLN A O 1
ATOM 2923 N N . LEU A 1 388 ? -2.244 45.819 167.415 1.00 10.75 388 LEU A N 1
ATOM 2924 C CA . LEU A 1 388 ? -1.159 44.944 166.984 1.00 10.76 388 LEU A CA 1
ATOM 2925 C C . LEU A 1 388 ? -0.347 44.328 168.120 1.00 11.00 388 LEU A C 1
ATOM 2926 O O . LEU A 1 388 ? -0.171 44.928 169.187 1.00 10.79 388 LEU A O 1
ATOM 2931 N N . LYS A 1 389 ? 0.166 43.133 167.860 1.00 11.24 389 LYS A N 1
ATOM 2932 C CA . LYS A 1 389 ? 1.074 42.450 168.772 1.00 11.54 389 LYS A CA 1
ATOM 2933 C C . LYS A 1 389 ? 2.081 41.644 167.964 1.00 11.09 389 LYS A C 1
ATOM 2934 O O . LYS A 1 389 ? 1.714 41.001 166.975 1.00 11.08 389 LYS A O 1
ATOM 2940 N N . GLY A 1 390 ? 3.344 41.683 168.383 1.00 10.65 390 GLY A N 1
ATOM 2941 C CA . GLY A 1 390 ? 4.409 40.977 167.689 1.00 10.02 390 GLY A CA 1
ATOM 2942 C C . GLY A 1 390 ? 5.798 41.404 168.135 1.00 9.75 390 GLY A C 1
ATOM 2943 O O . GLY A 1 390 ? 5.939 42.395 168.852 1.00 9.66 390 GLY A O 1
ATOM 2944 N N . PRO A 1 391 ? 6.825 40.662 167.716 1.00 9.60 391 PRO A N 1
ATOM 2945 C CA . PRO A 1 391 ? 8.207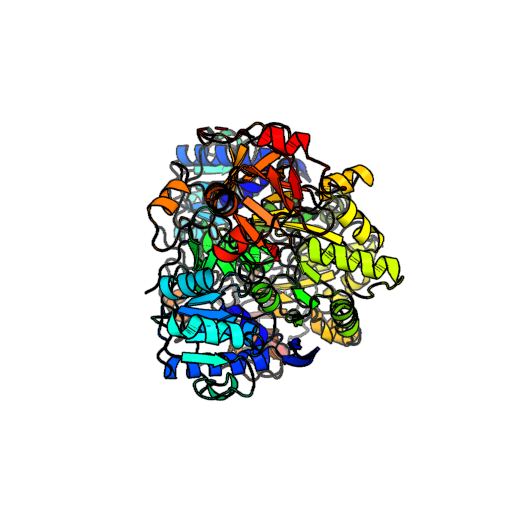 40.925 168.147 1.00 9.28 391 PRO A CA 1
ATOM 2946 C C . PRO A 1 391 ? 8.861 42.205 167.596 1.00 8.92 391 PRO A C 1
ATOM 2947 O O . PRO A 1 391 ? 9.897 42.602 168.134 1.00 8.82 391 PRO A O 1
ATOM 2951 N N . TRP A 1 392 ? 8.295 42.833 166.566 1.00 8.50 392 TRP A N 1
ATOM 2952 C CA . TRP A 1 392 ? 8.816 44.127 166.107 1.00 8.23 392 TRP A CA 1
ATOM 2953 C C . TRP A 1 392 ? 7.815 45.269 166.277 1.00 8.12 392 TRP A C 1
ATOM 2954 O O . TRP A 1 392 ? 7.926 46.324 165.642 1.00 7.80 392 TRP A O 1
ATOM 2965 N N . ILE A 1 393 ? 6.849 45.050 167.160 1.00 8.33 393 ILE A N 1
ATOM 2966 C CA . ILE A 1 393 ? 5.879 46.075 167.510 1.00 8.67 393 ILE A CA 1
ATOM 2967 C C . ILE A 1 393 ? 6.206 46.618 168.894 1.00 9.02 393 ILE A C 1
ATOM 2968 O O . ILE A 1 393 ? 6.430 45.853 169.838 1.00 8.99 393 ILE A O 1
ATOM 2973 N N . THR A 1 394 ? 6.247 47.941 169.008 1.00 9.23 394 THR A N 1
ATOM 2974 C CA . THR A 1 394 ? 6.609 48.575 170.268 1.00 9.61 394 THR A CA 1
ATOM 2975 C C . THR A 1 394 ? 5.594 48.284 171.371 1.00 10.07 394 THR A C 1
ATOM 2976 O O . THR A 1 394 ? 4.393 48.169 171.112 1.00 9.81 394 THR A O 1
ATOM 2980 N N . GLY A 1 395 ? 6.095 48.139 172.595 1.00 10.61 395 GLY A N 1
ATOM 2981 C CA . GLY A 1 395 ? 5.244 47.935 173.751 1.00 11.36 395 GLY A CA 1
ATOM 2982 C C . GLY A 1 395 ? 5.136 49.199 174.586 1.00 12.36 395 GLY A C 1
ATOM 2983 O O . GLY A 1 395 ? 4.540 49.186 175.664 1.00 12.58 395 GLY A O 1
ATOM 2984 N N . GLY A 1 396 ? 5.718 50.287 174.085 1.00 12.68 396 GLY A N 1
ATOM 2985 C CA . GLY A 1 396 ? 5.723 51.558 174.780 1.00 13.56 396 GLY A CA 1
ATOM 2986 C C . GLY A 1 396 ? 6.689 52.547 174.153 1.00 14.47 396 GLY A C 1
ATOM 2987 O O . GLY A 1 396 ? 7.219 52.318 173.060 1.00 14.37 396 GLY A O 1
ATOM 2988 N N . TYR A 1 397 ? 6.923 53.651 174.852 1.00 15.23 397 TYR A N 1
ATOM 2989 C CA . TYR A 1 397 ? 7.809 54.693 174.351 1.00 16.25 397 TYR A CA 1
ATOM 2990 C C . TYR A 1 397 ? 8.993 54.920 175.284 1.00 17.20 397 TYR A C 1
ATOM 2991 O O . TYR A 1 397 ? 8.970 54.503 176.441 1.00 17.27 397 TYR A O 1
ATOM 3000 N N . TYR A 1 398 ? 10.034 55.565 174.770 1.00 18.53 398 TYR A N 1
ATOM 3001 C CA . TYR A 1 398 ? 11.204 55.882 175.578 1.00 19.98 398 TYR A CA 1
ATOM 3002 C C . TYR A 1 398 ? 11.020 57.185 176.361 1.00 21.19 398 TYR A C 1
ATOM 3003 O O . TYR A 1 398 ? 10.724 58.234 175.781 1.00 21.05 398 TYR A O 1
ATOM 3012 N N . GLY A 1 399 ? 11.201 57.101 177.679 1.00 22.71 399 GLY A N 1
ATOM 3013 C CA . GLY A 1 399 ? 11.173 58.266 178.554 1.00 24.70 399 GLY A CA 1
ATOM 3014 C C . GLY A 1 399 ? 9.891 59.079 178.504 1.00 26.20 399 GLY A C 1
ATOM 3015 O O . GLY A 1 399 ? 9.936 60.312 178.446 1.00 26.17 399 GLY A O 1
ATOM 3016 N N . ASN A 1 400 ? 8.755 58.385 178.509 1.00 27.66 400 ASN A N 1
ATOM 3017 C CA . ASN A 1 400 ? 7.439 59.021 178.511 1.00 29.26 400 ASN A CA 1
ATOM 3018 C C . ASN A 1 400 ? 6.386 58.060 179.048 1.00 30.24 400 ASN A C 1
ATOM 3019 O O . ASN A 1 400 ? 5.811 57.264 178.296 1.00 30.37 400 ASN A O 1
ATOM 3024 N N . GLU A 1 401 ? 6.150 58.146 180.357 1.00 31.52 401 GLU A N 1
ATOM 3025 C CA . GLU A 1 401 ? 5.262 57.232 181.074 1.00 32.70 401 GLU A CA 1
ATOM 3026 C C . GLU A 1 401 ? 3.799 57.348 180.648 1.00 32.65 401 GLU A C 1
ATOM 3027 O O . GLU A 1 401 ? 3.105 56.337 180.538 1.00 32.77 401 GLU A O 1
ATOM 3033 N N . GLU A 1 402 ? 3.338 58.575 180.404 1.00 32.81 402 GLU A N 1
ATOM 3034 C CA . GLU A 1 402 ? 1.936 58.812 180.039 1.00 33.04 402 GLU A CA 1
ATOM 3035 C C . GLU A 1 402 ? 1.607 58.299 178.638 1.00 32.39 402 GLU A C 1
ATOM 3036 O O . GLU A 1 402 ? 0.502 57.808 178.396 1.00 32.27 402 GLU A O 1
ATOM 3042 N N . ALA A 1 403 ? 2.570 58.419 177.724 1.00 31.76 403 ALA A N 1
ATOM 3043 C CA . ALA A 1 403 ? 2.424 57.891 176.370 1.00 31.24 403 ALA A CA 1
ATOM 3044 C C . ALA A 1 403 ? 2.451 56.363 176.377 1.00 31.03 403 ALA A C 1
ATOM 3045 O O . ALA A 1 403 ? 1.723 55.719 175.620 1.00 30.56 403 ALA A O 1
ATOM 3047 N N . THR A 1 404 ? 3.284 55.799 177.250 1.00 31.09 404 THR A N 1
ATOM 3048 C CA . THR A 1 404 ? 3.429 54.352 177.382 1.00 31.59 404 THR A CA 1
ATOM 3049 C C . THR A 1 404 ? 2.148 53.663 177.859 1.00 31.92 404 THR A C 1
ATOM 3050 O O . THR A 1 404 ? 1.722 52.669 177.271 1.00 32.12 404 THR A O 1
ATOM 3054 N N . ARG A 1 405 ? 1.538 54.192 178.916 1.00 32.37 405 ARG A N 1
ATOM 3055 C CA . ARG A 1 405 ? 0.347 53.568 179.497 1.00 32.85 405 ARG A CA 1
ATOM 3056 C C . ARG A 1 405 ? -0.910 53.761 178.648 1.00 32.20 405 ARG A C 1
ATOM 3057 O O . ARG A 1 405 ? -1.864 52.991 178.763 1.00 32.35 405 ARG A O 1
ATOM 3065 N N . SER A 1 406 ? -0.906 54.779 177.793 1.00 31.30 406 SER A N 1
ATOM 3066 C CA . SER A 1 406 ? -2.022 54.996 176.877 1.00 30.36 406 SER A CA 1
ATOM 3067 C C . SER A 1 406 ? -1.804 54.306 175.514 1.00 29.44 406 SER A C 1
ATOM 3068 O O . SER A 1 406 ? -2.695 54.314 174.658 1.00 29.46 406 SER A O 1
ATOM 3071 N N . ALA A 1 407 ? -0.632 53.693 175.337 1.00 28.00 407 ALA A N 1
ATOM 3072 C CA . ALA A 1 407 ? -0.272 53.016 174.088 1.00 26.61 407 ALA A CA 1
ATOM 3073 C C . ALA A 1 407 ? -0.909 51.636 173.936 1.00 25.54 407 ALA A C 1
ATOM 3074 O O . ALA A 1 407 ? -1.225 51.216 172.824 1.00 25.19 407 ALA A O 1
ATOM 3076 N N . LEU A 1 408 ? -1.083 50.934 175.055 1.00 24.30 408 LEU A N 1
ATOM 3077 C CA . LEU A 1 408 ? -1.517 49.545 175.035 1.00 23.06 408 LEU A CA 1
ATOM 3078 C C . LEU A 1 408 ? -2.940 49.354 175.545 1.00 22.35 408 LEU A C 1
ATOM 3079 O O . LEU A 1 408 ? -3.431 50.143 176.353 1.00 22.38 408 LEU A O 1
ATOM 3084 N N . THR A 1 409 ? -3.592 48.297 175.059 1.00 21.19 409 THR A N 1
ATOM 3085 C CA . THR A 1 409 ? -4.872 47.847 175.598 1.00 20.12 409 THR A CA 1
ATOM 3086 C C . THR A 1 409 ? -4.606 47.016 176.860 1.00 19.86 409 THR A C 1
ATOM 3087 O O . THR A 1 409 ? -3.458 46.628 177.113 1.00 19.70 409 THR A O 1
ATOM 3091 N N . PRO A 1 410 ? -5.642 46.749 177.658 1.00 19.45 410 PRO A N 1
ATOM 3092 C CA . PRO A 1 410 ? -5.514 45.858 178.824 1.00 19.23 410 PRO A CA 1
ATOM 3093 C C . PRO A 1 410 ? -4.912 44.488 178.500 1.00 18.78 410 PRO A C 1
ATOM 3094 O O . PRO A 1 410 ? -4.151 43.961 179.316 1.00 19.23 410 PRO A O 1
ATOM 3098 N N . ASP A 1 411 ? -5.228 43.928 177.335 1.00 18.05 411 ASP A N 1
ATOM 3099 C CA . ASP A 1 411 ? -4.661 42.641 176.935 1.00 17.29 411 ASP A CA 1
ATOM 3100 C C . ASP A 1 411 ? -3.369 42.777 176.110 1.00 16.89 411 ASP A C 1
ATOM 3101 O O . ASP A 1 411 ? -2.968 41.847 175.409 1.00 16.82 411 ASP A O 1
ATOM 3106 N N . GLY A 1 412 ? -2.732 43.944 176.201 1.00 16.48 412 GLY A N 1
ATOM 3107 C CA . GLY A 1 412 ? -1.378 44.143 175.705 1.00 16.10 412 GLY A CA 1
ATOM 3108 C C . GLY A 1 412 ? -1.173 44.392 174.220 1.00 15.68 412 GLY A C 1
ATOM 3109 O O . GLY A 1 412 ? -0.062 44.216 173.717 1.00 15.92 412 GLY A O 1
ATOM 3110 N N . PHE A 1 413 ? -2.227 44.795 173.514 1.00 15.12 413 PHE A N 1
ATOM 3111 C CA . PHE A 1 413 ? -2.115 45.133 172.097 1.00 14.34 413 PHE A CA 1
ATOM 3112 C C . PHE A 1 413 ? -1.782 46.615 171.939 1.00 13.92 413 PHE A C 1
ATOM 3113 O O . PHE A 1 413 ? -2.314 47.455 172.668 1.00 14.24 413 PHE A O 1
ATOM 3121 N N . PHE A 1 414 ? -0.902 46.931 170.994 1.00 13.15 414 PHE A N 1
ATOM 3122 C CA . PHE A 1 414 ? -0.554 48.316 170.699 1.00 12.58 414 PHE A CA 1
ATOM 3123 C C . PHE A 1 414 ? -1.661 49.013 169.904 1.00 12.59 414 PHE A C 1
ATOM 3124 O O . PHE A 1 414 ? -2.172 48.469 168.924 1.00 12.49 414 PHE A O 1
ATOM 3132 N N . ARG A 1 415 ? -2.013 50.221 170.333 1.00 12.69 415 ARG A N 1
ATOM 3133 C CA . ARG A 1 415 ? -3.074 51.007 169.712 1.00 13.13 415 ARG A CA 1
ATOM 3134 C C . ARG A 1 415 ? -2.502 51.975 168.677 1.00 12.84 415 ARG A C 1
ATOM 3135 O O . ARG A 1 415 ? -1.821 52.940 169.031 1.00 12.93 415 ARG A O 1
ATOM 3143 N N . THR A 1 416 ? -2.787 51.718 167.403 1.00 12.59 416 THR A N 1
ATOM 3144 C CA . THR A 1 416 ? -2.222 52.512 166.307 1.00 12.24 416 THR A CA 1
ATOM 3145 C C . THR A 1 416 ? -2.804 53.916 166.212 1.00 12.29 416 THR A C 1
ATOM 3146 O O . THR A 1 416 ? -2.120 54.840 165.781 1.00 12.39 416 THR A O 1
ATOM 3150 N N . GLY A 1 417 ? -4.067 54.065 166.607 1.00 12.26 417 GLY A N 1
ATOM 3151 C CA . GLY A 1 417 ? -4.791 55.311 166.415 1.00 12.05 417 GLY A CA 1
ATOM 3152 C C . GLY A 1 417 ? -5.459 55.390 165.049 1.00 11.99 417 GLY A C 1
ATOM 3153 O O . GLY A 1 417 ? -6.022 56.432 164.692 1.00 12.27 417 GLY A O 1
ATOM 3154 N N . ASP A 1 418 ? -5.393 54.299 164.283 1.00 11.67 418 ASP A N 1
ATOM 3155 C CA . ASP A 1 418 ? -6.010 54.244 162.954 1.00 11.80 418 ASP A CA 1
ATOM 3156 C C . ASP A 1 418 ? -7.327 53.487 162.982 1.00 11.77 418 ASP A C 1
ATOM 3157 O O . ASP A 1 418 ? -7.408 52.390 163.537 1.00 11.76 418 ASP A O 1
ATOM 3162 N N . ILE A 1 419 ? -8.345 54.081 162.365 1.00 11.97 419 ILE A N 1
ATOM 3163 C CA . ILE A 1 419 ? -9.664 53.473 162.218 1.00 12.32 419 ILE A CA 1
ATOM 3164 C C . ILE A 1 419 ? -9.726 52.729 160.891 1.00 12.44 419 ILE A C 1
ATOM 3165 O O . ILE A 1 419 ? -9.295 53.251 159.864 1.00 12.59 419 ILE A O 1
ATOM 3170 N N . ALA A 1 420 ? -10.265 51.514 160.909 1.00 12.67 420 ALA A N 1
ATOM 3171 C CA . ALA A 1 420 ? -10.277 50.677 159.713 1.00 12.83 420 ALA A CA 1
ATOM 3172 C C . ALA A 1 420 ? -11.461 49.722 159.652 1.00 13.09 420 ALA A C 1
ATOM 3173 O O . ALA A 1 420 ? -12.186 49.535 160.633 1.00 13.15 420 ALA A O 1
ATOM 3175 N N . VAL A 1 421 ? -11.647 49.122 158.482 1.00 13.52 421 VAL A N 1
ATOM 3176 C CA . VAL A 1 421 ? -12.548 47.986 158.325 1.00 13.94 421 VAL A CA 1
ATOM 3177 C C . VAL A 1 421 ? -11.733 46.773 157.887 1.00 14.31 421 VAL A C 1
ATOM 3178 O O . VAL A 1 421 ? -10.618 46.918 157.380 1.00 14.15 421 VAL A O 1
ATOM 3182 N N . TRP A 1 422 ? -12.284 45.586 158.114 1.00 15.00 422 TRP A N 1
ATOM 3183 C CA . TRP A 1 422 ? -11.704 44.346 157.606 1.00 15.76 422 TRP A CA 1
ATOM 3184 C C . TRP A 1 422 ? -12.801 43.403 157.135 1.00 16.69 422 TRP A C 1
ATOM 3185 O O . TRP A 1 422 ? -13.935 43.471 157.617 1.00 17.09 422 TRP A O 1
ATOM 3196 N N . ASP A 1 423 ? -12.467 42.538 156.183 1.00 17.70 423 ASP A N 1
ATOM 3197 C CA . ASP A 1 423 ? -13.456 41.639 155.593 1.00 18.71 423 ASP A CA 1
ATOM 3198 C C . ASP A 1 423 ? -13.150 40.169 155.862 1.00 19.33 423 ASP A C 1
ATOM 3199 O O . ASP A 1 423 ? -12.200 39.842 156.585 1.00 19.46 423 ASP A O 1
ATOM 3204 N N . GLU A 1 424 ? -13.961 39.294 155.267 1.00 19.94 424 GLU A N 1
ATOM 3205 C CA . GLU A 1 424 ? -13.871 37.852 155.482 1.00 20.91 424 GLU A CA 1
ATOM 3206 C C . GLU A 1 424 ? -12.588 37.265 154.911 1.00 20.27 424 GLU A C 1
ATOM 3207 O O . GLU A 1 424 ? -12.110 36.240 155.390 1.00 20.33 424 GLU A O 1
ATOM 3213 N N . GLU A 1 425 ? -12.040 37.921 153.888 1.00 19.69 425 GLU A N 1
ATOM 3214 C CA . GLU A 1 425 ? -10.810 37.472 153.248 1.00 19.14 425 GLU A CA 1
ATOM 3215 C C . GLU A 1 425 ? -9.575 37.905 154.035 1.00 18.61 425 GLU A C 1
ATOM 3216 O O . GLU A 1 425 ? -8.463 37.465 153.750 1.00 18.62 425 GLU A O 1
ATOM 3222 N N . GLY A 1 426 ? -9.774 38.777 155.018 1.00 17.92 426 GLY A N 1
ATOM 3223 C CA . GLY A 1 426 ? -8.694 39.209 155.883 1.00 17.18 426 GLY A CA 1
ATOM 3224 C C . GLY A 1 426 ? -8.059 40.528 155.481 1.00 16.65 426 GLY A C 1
ATOM 3225 O O . GLY A 1 426 ? -7.080 40.959 156.102 1.00 16.41 426 GLY A O 1
ATOM 3226 N N . TYR A 1 427 ? -8.613 41.166 154.450 1.00 15.91 427 TYR A N 1
ATOM 3227 C CA . TYR A 1 427 ? -8.098 42.437 153.955 1.00 15.51 427 TYR A CA 1
ATOM 3228 C C . TYR A 1 427 ? -8.458 43.594 154.884 1.00 15.81 427 TYR A C 1
ATOM 3229 O O . TYR A 1 427 ? -9.593 43.697 155.354 1.00 16.07 427 TYR A O 1
ATOM 3238 N N . VAL A 1 428 ? -7.479 44.453 155.143 1.00 15.88 428 VAL A N 1
ATOM 3239 C CA . VAL A 1 428 ? -7.669 45.624 155.993 1.00 16.01 428 VAL A CA 1
ATOM 3240 C C . VAL A 1 428 ? -7.780 46.872 155.115 1.00 16.59 428 VAL A C 1
ATOM 3241 O O . VAL A 1 428 ? -7.134 46.959 154.071 1.00 16.45 428 VAL A O 1
ATOM 3245 N N . GLU A 1 429 ? -8.620 47.816 155.529 1.00 17.43 429 GLU A N 1
ATOM 3246 C CA . GLU A 1 429 ? -8.753 49.100 154.841 1.00 18.48 429 GLU A CA 1
ATOM 3247 C C . GLU A 1 429 ? -8.718 50.239 155.837 1.00 18.61 429 GLU A C 1
ATOM 3248 O O . GLU A 1 429 ? -9.684 50.448 156.573 1.00 18.58 429 GLU A O 1
ATOM 3254 N N . ILE A 1 430 ? -7.618 50.986 155.853 1.00 19.07 430 ILE A N 1
ATOM 3255 C CA . ILE A 1 430 ? -7.539 52.192 156.672 1.00 19.52 430 ILE A CA 1
ATOM 3256 C C . ILE A 1 430 ? -8.541 53.209 156.125 1.00 20.64 430 ILE A C 1
ATOM 3257 O O . ILE A 1 430 ? -8.471 53.592 154.954 1.00 20.60 430 ILE A O 1
ATOM 3262 N N . LYS A 1 431 ? -9.483 53.624 156.967 1.00 21.95 431 LYS A N 1
ATOM 3263 C CA . LYS A 1 431 ? -10.546 54.531 156.538 1.00 23.18 431 LYS A CA 1
ATOM 3264 C C . LYS A 1 431 ? -10.431 55.894 157.203 1.00 24.02 431 LYS A C 1
ATOM 3265 O O . LYS A 1 431 ? -10.761 56.914 156.597 1.00 24.11 431 LYS A O 1
ATOM 3271 N N . ASP A 1 432 ? -9.950 55.908 158.446 1.00 25.14 432 ASP A N 1
ATOM 3272 C CA . ASP A 1 432 ? -9.850 57.141 159.224 1.00 26.13 432 ASP A CA 1
ATOM 3273 C C . ASP A 1 432 ? -8.727 57.104 160.267 1.00 26.80 432 ASP A C 1
ATOM 3274 O O . ASP A 1 432 ? -7.946 56.150 160.330 1.00 26.71 432 ASP A O 1
ATOM 3279 N N . ARG A 1 433 ? -8.670 58.156 161.079 1.00 27.61 433 ARG A N 1
ATOM 3280 C CA . ARG A 1 433 ? -7.673 58.316 162.123 1.00 28.75 433 ARG A CA 1
ATOM 3281 C C . ARG A 1 433 ? -8.330 58.865 163.390 1.00 29.50 433 ARG A C 1
ATOM 3282 O O . ARG A 1 433 ? -9.091 59.836 163.330 1.00 29.35 433 ARG A O 1
ATOM 3290 N N . LEU A 1 434 ? -8.041 58.238 164.531 1.00 30.32 434 LEU A N 1
ATOM 3291 C CA . LEU A 1 434 ? -8.485 58.751 165.828 1.00 31.29 434 LEU A CA 1
ATOM 3292 C C . LEU A 1 434 ? -7.735 60.030 166.164 1.00 31.93 434 LEU A C 1
ATOM 3293 O O . LEU A 1 434 ? -8.293 60.967 166.735 1.00 32.15 434 LEU A O 1
ATOM 3298 N N . LYS A 1 435 ? -6.459 60.042 165.798 1.00 32.82 435 LYS A N 1
ATOM 3299 C CA . LYS A 1 435 ? -5.557 61.145 166.084 1.00 33.43 435 LYS A CA 1
ATOM 3300 C C . LYS A 1 435 ? -5.860 62.333 165.179 1.00 33.90 435 LYS A C 1
ATOM 3301 O O . LYS A 1 435 ? -5.968 62.196 163.955 1.00 34.12 435 LYS A O 1
ATOM 3307 N N . ASP A 1 436 ? -6.005 63.501 165.796 1.00 34.17 436 ASP A N 1
ATOM 3308 C CA . ASP A 1 436 ? -6.330 64.724 165.081 1.00 34.10 436 ASP A CA 1
ATOM 3309 C C . ASP A 1 436 ? -5.074 65.351 164.459 1.00 33.44 436 ASP A C 1
ATOM 3310 O O . ASP A 1 436 ? -4.507 66.309 164.994 1.00 33.71 436 ASP A O 1
ATOM 3315 N N . LEU A 1 437 ? -4.641 64.798 163.328 1.00 32.26 437 LEU A N 1
ATOM 3316 C CA . LEU A 1 437 ? -3.422 65.255 162.662 1.00 30.89 437 LEU A CA 1
ATOM 3317 C C . LEU A 1 437 ? -3.581 65.352 161.145 1.00 29.79 437 LEU A C 1
ATOM 3318 O O . LEU A 1 437 ? -4.506 64.775 160.568 1.00 29.56 437 LEU A O 1
ATOM 3323 N N . ILE A 1 438 ? -2.679 66.103 160.516 1.00 28.48 438 ILE A N 1
ATOM 3324 C CA . ILE A 1 438 ? -2.637 66.235 159.060 1.00 27.23 438 ILE A CA 1
ATOM 3325 C C . ILE A 1 438 ? -1.339 65.620 158.540 1.00 26.25 438 ILE A C 1
ATOM 3326 O O . ILE A 1 438 ? -0.256 65.911 159.055 1.00 26.31 438 ILE A O 1
ATOM 3331 N N . LYS A 1 439 ? -1.447 64.761 157.532 1.00 24.88 439 LYS A N 1
ATOM 3332 C CA . LYS A 1 439 ? -0.264 64.222 156.872 1.00 23.68 439 LYS A CA 1
ATOM 3333 C C . LYS A 1 439 ? -0.163 64.730 155.437 1.00 23.34 439 LYS A C 1
ATOM 3334 O O . LYS A 1 439 ? -0.973 64.374 154.582 1.00 23.18 439 LYS A O 1
ATOM 3340 N N . SER A 1 440 ? 0.844 65.562 155.196 1.00 22.91 440 SER A N 1
ATOM 3341 C CA . SER A 1 440 ? 1.053 66.207 153.904 1.00 22.91 440 SER A CA 1
ATOM 3342 C C . SER A 1 440 ? 2.402 65.797 153.313 1.00 22.75 440 SER A C 1
ATOM 3343 O O . SER A 1 440 ? 3.456 66.102 153.878 1.00 22.51 440 SER A O 1
ATOM 3346 N N . GLY A 1 441 ? 2.356 65.092 152.183 1.00 22.78 441 GLY A N 1
ATOM 3347 C CA . GLY A 1 441 ? 3.552 64.604 151.515 1.00 22.98 441 GLY A CA 1
ATOM 3348 C C . GLY A 1 441 ? 4.407 63.665 152.355 1.00 23.06 441 GLY A C 1
ATOM 3349 O O . GLY A 1 441 ? 5.627 63.638 152.210 1.00 23.19 441 GLY A O 1
ATOM 3350 N N . GLY A 1 442 ? 3.770 62.903 153.236 1.00 23.20 442 GLY A N 1
ATOM 3351 C CA . GLY A 1 442 ? 4.482 62.003 154.126 1.00 23.76 442 GLY A CA 1
ATOM 3352 C C . GLY A 1 442 ? 5.072 62.645 155.373 1.00 24.10 442 GLY A C 1
ATOM 3353 O O . GLY A 1 442 ? 5.898 62.023 156.048 1.00 24.11 442 GLY A O 1
ATOM 3354 N N . GLU A 1 443 ? 4.659 63.876 155.678 1.00 24.57 443 GLU A N 1
ATOM 3355 C CA . GLU A 1 443 ? 5.097 64.569 156.894 1.00 25.36 443 GLU A CA 1
ATOM 3356 C C . GLU A 1 443 ? 3.906 65.088 157.696 1.00 25.99 443 GLU A C 1
ATOM 3357 O O . GLU A 1 443 ? 2.892 65.490 157.124 1.00 26.02 443 GLU A O 1
ATOM 3363 N N . TRP A 1 444 ? 4.046 65.093 159.020 1.00 26.86 444 TRP A N 1
ATOM 3364 C CA . TRP A 1 444 ? 2.943 65.413 159.926 1.00 27.54 444 TRP A CA 1
ATOM 3365 C C . TRP A 1 444 ? 2.829 66.893 160.271 1.00 28.56 444 TRP A C 1
ATOM 3366 O O . TRP A 1 444 ? 3.830 67.593 160.415 1.00 28.56 444 TRP A O 1
ATOM 3377 N N . ILE A 1 445 ? 1.585 67.347 160.406 1.00 29.98 445 ILE A N 1
ATOM 3378 C CA . ILE A 1 445 ? 1.262 68.677 160.913 1.00 31.49 445 ILE A CA 1
ATOM 3379 C C . ILE A 1 445 ? 0.242 68.506 162.035 1.00 32.54 445 ILE A C 1
ATOM 3380 O O . ILE A 1 445 ? -0.723 67.753 161.889 1.00 32.31 445 ILE A O 1
ATOM 3385 N N . SER A 1 446 ? 0.460 69.196 163.152 1.00 34.35 446 SER A N 1
ATOM 3386 C CA . SER A 1 446 ? -0.505 69.188 164.250 1.00 36.37 446 SER A CA 1
ATOM 3387 C C . SER A 1 446 ? -1.548 70.283 164.052 1.00 37.65 446 SER A C 1
ATOM 3388 O O . SER A 1 446 ? -1.205 71.459 163.907 1.00 37.73 446 SER A O 1
ATOM 3391 N N . SER A 1 447 ? -2.816 69.879 164.032 1.00 39.48 447 SER A N 1
ATOM 3392 C CA . SER A 1 447 ? -3.934 70.808 163.884 1.00 41.39 447 SER A CA 1
ATOM 3393 C C . SER A 1 447 ? -3.983 71.783 165.055 1.00 42.80 447 SER A C 1
ATOM 3394 O O . SER A 1 447 ? -4.186 72.986 164.872 1.00 43.07 447 SER A O 1
ATOM 3397 N N . VAL A 1 448 ? -3.772 71.246 166.254 1.00 44.57 448 VAL A N 1
ATOM 3398 C CA . VAL A 1 448 ? -3.856 72.002 167.503 1.00 46.20 448 VAL A CA 1
ATOM 3399 C C . VAL A 1 448 ? -2.831 73.138 167.591 1.00 47.23 448 VAL A C 1
ATOM 3400 O O . VAL A 1 448 ? -3.177 74.263 167.965 1.00 47.41 448 VAL A O 1
ATOM 3404 N N . ASP A 1 449 ? -1.581 72.837 167.244 1.00 48.45 449 ASP A N 1
ATOM 3405 C CA . ASP A 1 449 ? -0.488 73.803 167.337 1.00 49.67 449 ASP A CA 1
ATOM 3406 C C . ASP A 1 449 ? -0.697 75.013 166.421 1.00 50.30 449 ASP A C 1
ATOM 3407 O O . ASP A 1 449 ? -0.316 76.132 166.769 1.00 50.35 449 ASP A O 1
ATOM 3412 N N . LEU A 1 450 ? -1.305 74.776 165.257 1.00 51.08 450 LEU A N 1
ATOM 3413 C CA . LEU A 1 450 ? -1.665 75.848 164.327 1.00 51.75 450 LEU A CA 1
ATOM 3414 C C . LEU A 1 450 ? -2.873 76.643 164.825 1.00 52.30 450 LEU A C 1
ATOM 3415 O O . LEU A 1 450 ? -2.985 77.844 164.556 1.00 52.27 450 LEU A O 1
ATOM 3420 N N . GLU A 1 451 ? -3.770 75.960 165.541 1.00 52.92 451 GLU A N 1
ATOM 3421 C CA . GLU A 1 451 ? -4.978 76.567 166.104 1.00 53.55 451 GLU A CA 1
ATOM 3422 C C . GLU A 1 451 ? -4.624 77.589 167.185 1.00 54.01 451 GLU A C 1
ATOM 3423 O O . GLU A 1 451 ? -4.812 78.797 166.997 1.00 53.97 451 GLU A O 1
ATOM 3429 N N . ASN A 1 452 ? -4.106 77.091 168.309 1.00 54.49 452 ASN A N 1
ATOM 3430 C CA . ASN A 1 452 ? -3.678 77.941 169.418 1.00 54.91 452 ASN A CA 1
ATOM 3431 C C . ASN A 1 452 ? -2.383 78.672 169.068 1.00 55.23 452 ASN A C 1
ATOM 3432 O O . ASN A 1 452 ? -1.314 78.369 169.616 1.00 55.39 452 ASN A O 1
ATOM 3437 N N . ALA A 1 453 ? -2.495 79.621 168.138 1.00 55.42 453 ALA A N 1
ATOM 3438 C CA . ALA A 1 453 ? -1.374 80.444 167.682 1.00 55.64 453 ALA A CA 1
ATOM 3439 C C . ALA A 1 453 ? -1.874 81.636 166.869 1.00 55.73 453 ALA A C 1
ATOM 3440 O O . ALA A 1 453 ? -2.466 81.469 165.797 1.00 55.81 453 ALA A O 1
ATOM 3442 N N . ALA A 1 464 ? -10.133 76.495 164.520 1.00 45.60 464 ALA A N 1
ATOM 3443 C CA . ALA A 1 464 ? -10.256 75.119 164.057 1.00 45.62 464 ALA A CA 1
ATOM 3444 C C . ALA A 1 464 ? -9.460 74.879 162.774 1.00 45.66 464 ALA A C 1
ATOM 3445 O O . ALA A 1 464 ? -9.577 75.637 161.804 1.00 45.55 464 ALA A O 1
ATOM 3447 N N . VAL A 1 465 ? -8.643 73.826 162.790 1.00 45.62 465 VAL A N 1
ATOM 3448 C CA . VAL A 1 465 ? -7.862 73.409 161.628 1.00 45.48 465 VAL A CA 1
ATOM 3449 C C . VAL A 1 465 ? -8.190 71.954 161.303 1.00 45.53 465 VAL A C 1
ATOM 3450 O O . VAL A 1 465 ? -8.010 71.070 162.142 1.00 45.57 465 VAL A O 1
ATOM 3454 N N . VAL A 1 466 ? -8.686 71.715 160.090 1.00 45.54 466 VAL A N 1
ATOM 3455 C CA . VAL A 1 466 ? -9.028 70.365 159.644 1.00 45.61 466 VAL A CA 1
ATOM 3456 C C . VAL A 1 466 ? -8.195 69.910 158.446 1.00 45.58 466 VAL A C 1
ATOM 3457 O O . VAL A 1 466 ? -7.699 70.731 157.666 1.00 45.59 466 VAL A O 1
ATOM 3461 N N . ALA A 1 467 ? -8.052 68.593 158.318 1.00 45.52 467 ALA A N 1
ATOM 3462 C CA . ALA A 1 467 ? -7.350 67.985 157.197 1.00 45.45 467 ALA A CA 1
ATOM 3463 C C . ALA A 1 467 ? -8.304 67.811 156.020 1.00 45.32 467 ALA A C 1
ATOM 3464 O O . ALA A 1 467 ? -9.324 67.118 156.127 1.00 45.39 467 ALA A O 1
ATOM 3466 N N . ILE A 1 468 ? -7.969 68.452 154.904 1.00 45.09 468 ILE A N 1
ATOM 3467 C CA . ILE A 1 468 ? -8.780 68.377 153.693 1.00 44.97 468 ILE A CA 1
ATOM 3468 C C . ILE A 1 468 ? -8.026 67.614 152.599 1.00 44.78 468 ILE A C 1
ATOM 3469 O O . ILE A 1 468 ? -6.880 67.949 152.292 1.00 44.78 468 ILE A O 1
ATOM 3474 N N . PRO A 1 469 ? -8.680 66.596 152.028 1.00 44.59 469 PRO A N 1
ATOM 3475 C CA . PRO A 1 469 ? -8.114 65.805 150.919 1.00 44.30 469 PRO A CA 1
ATOM 3476 C C . PRO A 1 469 ? -7.530 66.652 149.795 1.00 44.04 469 PRO A C 1
ATOM 3477 O O . PRO A 1 469 ? -8.130 67.645 149.380 1.00 44.12 469 PRO A O 1
ATOM 3481 N N . HIS A 1 470 ? -6.360 66.251 149.312 1.00 43.66 470 HIS A N 1
ATOM 3482 C CA . HIS A 1 470 ? -5.661 66.966 148.248 1.00 43.32 470 HIS A CA 1
ATOM 3483 C C . HIS A 1 470 ? -5.152 65.991 147.179 1.00 43.04 470 HIS A C 1
ATOM 3484 O O . HIS A 1 470 ? -4.681 64.905 147.513 1.00 43.02 470 HIS A O 1
ATOM 3491 N N . PRO A 1 471 ? -5.268 66.375 145.904 1.00 42.77 471 PRO A N 1
ATOM 3492 C CA . PRO A 1 471 ? -4.775 65.557 144.776 1.00 42.53 471 PRO A CA 1
ATOM 3493 C C . PRO A 1 471 ? -3.302 65.172 144.862 1.00 42.21 471 PRO A C 1
ATOM 3494 O O . PRO A 1 471 ? -2.972 63.983 144.848 1.00 42.13 471 PRO A O 1
ATOM 3498 N N . LYS A 1 472 ? -2.441 66.182 144.949 1.00 41.87 472 LYS A N 1
ATOM 3499 C CA . LYS A 1 472 ? -0.993 66.007 144.910 1.00 41.69 472 LYS A CA 1
ATOM 3500 C C . LYS A 1 472 ? -0.411 65.448 146.213 1.00 41.48 472 LYS A C 1
ATOM 3501 O O . LYS A 1 472 ? 0.121 64.335 146.232 1.00 41.26 472 LYS A O 1
ATOM 3507 N N . TRP A 1 473 ? -0.493 66.222 147.288 1.00 41.33 473 TRP A N 1
ATOM 3508 C CA . TRP A 1 473 ? -0.162 65.729 148.626 1.00 41.27 473 TRP A CA 1
ATOM 3509 C C . TRP A 1 473 ? -1.335 64.850 149.008 1.00 40.77 473 TRP A C 1
ATOM 3510 O O . TRP A 1 473 ? -1.952 64.283 148.110 1.00 40.96 473 TRP A O 1
ATOM 3521 N N . GLN A 1 474 ? -1.687 64.656 150.256 1.00 40.13 474 GLN A N 1
ATOM 3522 C CA . GLN A 1 474 ? -2.919 63.847 150.379 1.00 39.59 474 GLN A CA 1
ATOM 3523 C C . GLN A 1 474 ? -3.932 64.415 151.357 1.00 39.55 474 GLN A C 1
ATOM 3524 O O . GLN A 1 474 ? -5.094 64.002 151.389 1.00 39.57 474 GLN A O 1
ATOM 3530 N N . GLU A 1 475 ? -3.443 65.369 152.141 1.00 39.46 475 GLU A N 1
ATOM 3531 C CA . GLU A 1 475 ? -4.221 66.164 153.073 1.00 39.45 475 GLU A CA 1
ATOM 3532 C C . GLU A 1 475 ? -3.534 67.518 153.132 1.00 39.46 475 GLU A C 1
ATOM 3533 O O . GLU A 1 475 ? -2.309 67.600 153.008 1.00 39.26 475 GLU A O 1
ATOM 3539 N N . ARG A 1 476 ? -4.321 68.569 153.320 1.00 39.69 476 ARG A N 1
ATOM 3540 C CA . ARG A 1 476 ? -3.788 69.914 153.498 1.00 39.90 476 ARG A CA 1
ATOM 3541 C C . ARG A 1 476 ? -4.599 70.652 154.558 1.00 40.49 476 ARG A C 1
ATOM 3542 O O . ARG A 1 476 ? -5.823 70.514 154.619 1.00 40.35 476 ARG A O 1
ATOM 3550 N N . PRO A 1 477 ? -3.907 71.416 155.413 1.00 41.22 477 PRO A N 1
ATOM 3551 C CA . PRO A 1 477 ? -4.557 72.234 156.453 1.00 41.99 477 PRO A CA 1
ATOM 3552 C C . PRO A 1 477 ? -5.523 73.297 155.933 1.00 42.96 477 PRO A C 1
ATOM 3553 O O . PRO A 1 477 ? -5.201 74.002 154.975 1.00 42.97 477 PRO A O 1
ATOM 3557 N N . LEU A 1 478 ? -6.692 73.402 156.549 1.00 44.30 478 LEU A N 1
ATOM 3558 C CA . LEU A 1 478 ? -7.618 74.498 156.271 1.00 45.65 478 LEU A CA 1
ATOM 3559 C C . LEU A 1 478 ? -8.121 75.076 157.595 1.00 46.57 478 LEU A C 1
ATOM 3560 O O . LEU A 1 478 ? -8.827 74.397 158.350 1.00 46.70 478 LEU A O 1
ATOM 3565 N N . ALA A 1 479 ? -7.738 76.321 157.872 1.00 47.75 479 ALA A N 1
ATOM 3566 C CA . ALA A 1 479 ? -8.110 76.998 159.114 1.00 48.81 479 ALA A CA 1
ATOM 3567 C C . ALA A 1 479 ? -9.486 77.653 159.011 1.00 49.64 479 ALA A C 1
ATOM 3568 O O . ALA A 1 479 ? -9.942 77.988 157.913 1.00 49.86 479 ALA A O 1
ATOM 3570 N N . VAL A 1 480 ? -10.140 77.829 160.157 1.00 50.53 480 VAL A N 1
ATOM 3571 C CA . VAL A 1 480 ? -11.477 78.424 160.210 1.00 51.39 480 VAL A CA 1
ATOM 3572 C C . VAL A 1 480 ? -11.479 79.709 161.047 1.00 51.84 480 VAL A C 1
ATOM 3573 O O . VAL A 1 480 ? -10.959 79.733 162.165 1.00 51.90 480 VAL A O 1
ATOM 3577 N N . VAL A 1 481 ? -12.050 80.774 160.483 1.00 52.45 481 VAL A N 1
ATOM 3578 C CA . VAL A 1 481 ? -12.184 82.060 161.171 1.00 52.94 481 VAL A CA 1
ATOM 3579 C C . VAL A 1 481 ? -13.610 82.610 161.032 1.00 53.09 481 VAL A C 1
ATOM 3580 O O . VAL A 1 481 ? -14.173 82.663 159.934 1.00 53.22 481 VAL A O 1
ATOM 3584 N N . GLY A 1 501 ? 8.108 79.726 164.291 1.00 67.02 501 GLY A N 1
ATOM 3585 C CA . GLY A 1 501 ? 7.247 78.712 164.872 1.00 67.05 501 GLY A CA 1
ATOM 3586 C C . GLY A 1 501 ? 6.925 77.574 163.918 1.00 66.94 501 GLY A C 1
ATOM 3587 O O . GLY A 1 501 ? 7.059 76.400 164.271 1.00 66.99 501 GLY A O 1
ATOM 3588 N N . PHE A 1 502 ? 6.499 77.927 162.707 1.00 66.76 502 PHE A N 1
ATOM 3589 C CA . PHE A 1 502 ? 6.107 76.943 161.699 1.00 66.50 502 PHE A CA 1
ATOM 3590 C C . PHE A 1 502 ? 6.795 77.187 160.356 1.00 66.09 502 PHE A C 1
ATOM 3591 O O . PHE A 1 502 ? 7.203 78.312 160.048 1.00 66.08 502 PHE A O 1
ATOM 3599 N N . ALA A 1 503 ? 6.922 76.124 159.564 1.00 65.44 503 ALA A N 1
ATOM 3600 C CA . ALA A 1 503 ? 7.539 76.201 158.243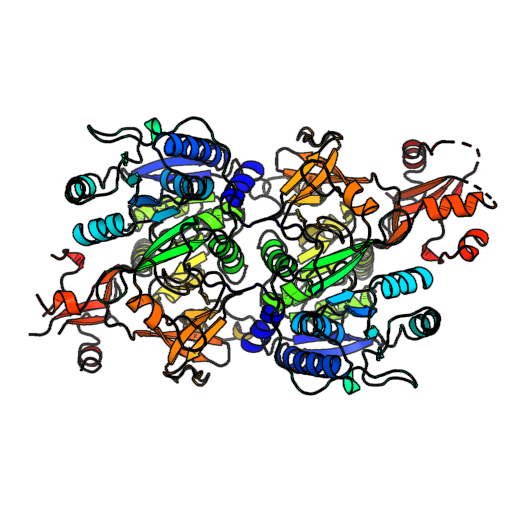 1.00 64.75 503 ALA A CA 1
ATOM 3601 C C . ALA A 1 503 ? 6.512 76.511 157.150 1.00 64.18 503 ALA A C 1
ATOM 3602 O O . ALA A 1 503 ? 5.303 76.406 157.373 1.00 64.07 503 ALA A O 1
ATOM 3604 N N . LYS A 1 504 ? 7.011 76.888 155.973 1.00 63.50 504 LYS A N 1
ATOM 3605 C CA . LYS A 1 504 ? 6.174 77.311 154.845 1.00 62.81 504 LYS A CA 1
ATOM 3606 C C . LYS A 1 504 ? 5.255 76.213 154.302 1.00 62.04 504 LYS A C 1
ATOM 3607 O O . LYS A 1 504 ? 4.159 76.505 153.817 1.00 61.98 504 LYS A O 1
ATOM 3613 N N . TRP A 1 505 ? 5.707 74.962 154.385 1.00 61.06 505 TRP A N 1
ATOM 3614 C CA . TRP A 1 505 ? 4.914 73.813 153.943 1.00 60.04 505 TRP A CA 1
ATOM 3615 C C . TRP A 1 505 ? 3.796 73.461 154.930 1.00 59.67 505 TRP A C 1
ATOM 3616 O O . TRP A 1 505 ? 2.804 72.830 154.555 1.00 59.47 505 TRP A O 1
ATOM 3627 N N . GLN A 1 506 ? 3.967 73.874 156.185 1.00 59.19 506 GLN A N 1
ATOM 3628 C CA . GLN A 1 506 ? 2.987 73.623 157.241 1.00 58.89 506 GLN A CA 1
ATOM 3629 C C . GLN A 1 506 ? 1.808 74.594 157.202 1.00 58.67 506 GLN A C 1
ATOM 3630 O O . GLN A 1 506 ? 0.744 74.310 157.760 1.00 58.61 506 GLN A O 1
ATOM 3636 N N . LEU A 1 507 ? 2.007 75.737 156.546 1.00 58.44 507 LEU A N 1
ATOM 3637 C CA . LEU A 1 507 ? 1.003 76.797 156.485 1.00 58.28 507 LEU A CA 1
ATOM 3638 C C . LEU A 1 507 ? -0.283 76.335 155.803 1.00 58.09 507 LEU A C 1
ATOM 3639 O O . LEU A 1 507 ? -0.237 75.795 154.697 1.00 58.08 507 LEU A O 1
ATOM 3644 N N . PRO A 1 508 ? -1.420 76.524 156.475 1.00 57.94 508 PRO A N 1
ATOM 3645 C CA . PRO A 1 508 ? -2.732 76.218 155.888 1.00 57.88 508 PRO A CA 1
ATOM 3646 C C . PRO A 1 508 ? -2.979 76.997 154.596 1.00 57.87 508 PRO A C 1
ATOM 3647 O O . PRO A 1 508 ? -2.882 78.226 154.581 1.00 57.85 508 PRO A O 1
ATOM 3651 N N . ASP A 1 509 ? -3.290 76.268 153.528 1.00 57.91 509 ASP A N 1
ATOM 3652 C CA . ASP A 1 509 ? -3.423 76.833 152.187 1.00 57.91 509 ASP A CA 1
ATOM 3653 C C . ASP A 1 509 ? -4.547 77.866 152.044 1.00 58.06 509 ASP A C 1
ATOM 3654 O O . ASP A 1 509 ? -4.441 78.790 151.233 1.00 58.02 509 ASP A O 1
ATOM 3659 N N . ALA A 1 510 ? -5.616 77.705 152.825 1.00 58.17 510 ALA A N 1
ATOM 3660 C CA . ALA A 1 510 ? -6.786 78.579 152.725 1.00 58.33 510 ALA A CA 1
ATOM 3661 C C . ALA A 1 510 ? -7.545 78.740 154.046 1.00 58.47 510 ALA A C 1
ATOM 3662 O O . ALA A 1 510 ? -7.543 77.837 154.889 1.00 58.45 510 ALA A O 1
ATOM 3664 N N . TYR A 1 511 ? -8.195 79.895 154.206 1.00 58.65 511 TYR A N 1
ATOM 3665 C CA . TYR A 1 511 ? -8.974 80.215 155.405 1.00 58.80 511 TYR A CA 1
ATOM 3666 C C . TYR A 1 511 ? -10.448 80.425 155.054 1.00 58.79 511 TYR A C 1
ATOM 3667 O O . TYR A 1 511 ? -11.340 79.851 155.683 1.00 58.76 511 TYR A O 1
ATOM 3676 N N . LEU A 1 526 ? -16.164 69.293 167.957 1.00 97.82 526 LEU A N 1
ATOM 3677 C CA . LEU A 1 526 ? -16.950 68.853 166.806 1.00 97.81 526 LEU A CA 1
ATOM 3678 C C . LEU A 1 526 ? -16.192 69.100 165.499 1.00 97.70 526 LEU A C 1
ATOM 3679 O O . LEU A 1 526 ? -15.965 70.249 165.109 1.00 97.73 526 LEU A O 1
ATOM 3684 N N . LYS A 1 527 ? -15.791 68.018 164.834 1.00 97.51 527 LYS A N 1
ATOM 3685 C CA . LYS A 1 527 ? -14.985 68.124 163.616 1.00 97.30 527 LYS A CA 1
ATOM 3686 C C . LYS A 1 527 ? -15.443 67.214 162.478 1.00 97.22 527 LYS A C 1
ATOM 3687 O O . LYS A 1 527 ? -15.097 67.450 161.317 1.00 97.22 527 LYS A O 1
ATOM 3693 N N . ARG A 1 528 ? -16.227 66.189 162.809 1.00 97.10 528 ARG A N 1
ATOM 3694 C CA . ARG A 1 528 ? -16.748 65.241 161.815 1.00 97.00 528 ARG A CA 1
ATOM 3695 C C . ARG A 1 528 ? -17.739 65.893 160.841 1.00 96.78 528 ARG A C 1
ATOM 3696 O O . ARG A 1 528 ? -18.319 65.215 159.988 1.00 96.76 528 ARG A O 1
ATOM 3704 N N . ALA A 1 529 ? -17.916 67.207 160.975 1.00 96.52 529 ALA A N 1
ATOM 3705 C CA . ALA A 1 529 ? -18.829 67.974 160.132 1.00 96.23 529 ALA A CA 1
ATOM 3706 C C . ALA A 1 529 ? -18.080 68.845 159.124 1.00 96.00 529 ALA A C 1
ATOM 3707 O O . ALA A 1 529 ? -18.409 68.844 157.936 1.00 96.02 529 ALA A O 1
ATOM 3709 N N . LEU A 1 530 ? -17.074 69.578 159.605 1.00 95.66 530 LEU A N 1
ATOM 3710 C CA . LEU A 1 530 ? -16.285 70.486 158.766 1.00 95.33 530 LEU A CA 1
ATOM 3711 C C . LEU A 1 530 ? -15.450 69.748 157.718 1.00 95.06 530 LEU A C 1
ATOM 3712 O O . LEU A 1 530 ? -15.151 70.298 156.656 1.00 95.00 530 LEU A O 1
ATOM 3717 N N . ARG A 1 531 ? -15.078 68.507 158.032 1.00 94.73 531 ARG A N 1
ATOM 3718 C CA . ARG A 1 531 ? -14.364 67.637 157.100 1.00 94.42 531 ARG A CA 1
ATOM 3719 C C . ARG A 1 531 ? -15.278 67.201 155.954 1.00 94.06 531 ARG A C 1
ATOM 3720 O O . ARG A 1 531 ? -14.897 67.287 154.785 1.00 94.03 531 ARG A O 1
ATOM 3728 N N . GLU A 1 532 ? -16.481 66.743 156.300 1.00 93.57 532 GLU A N 1
ATOM 3729 C CA . GLU A 1 532 ? -17.464 66.288 155.317 1.00 93.08 532 GLU A CA 1
ATOM 3730 C C . GLU A 1 532 ? -18.080 67.442 154.523 1.00 92.52 532 GLU A C 1
ATOM 3731 O O . GLU A 1 532 ? -18.530 67.249 153.391 1.00 92.47 532 GLU A O 1
ATOM 3737 N N . GLN A 1 533 ? -18.096 68.631 155.123 1.00 91.80 533 GLN A N 1
ATOM 3738 C CA . GLN A 1 533 ? -18.611 69.834 154.469 1.00 91.10 533 GLN A CA 1
ATOM 3739 C C . GLN A 1 533 ? -17.631 70.352 153.419 1.00 90.48 533 GLN A C 1
ATOM 3740 O O . GLN A 1 533 ? -17.999 70.542 152.257 1.00 90.45 533 GLN A O 1
ATOM 3746 N N . TYR A 1 534 ? -16.387 70.574 153.837 1.00 89.67 534 TYR A N 1
ATOM 3747 C CA . TYR A 1 534 ? -15.342 71.084 152.955 1.00 88.84 534 TYR A CA 1
ATOM 3748 C C . TYR A 1 534 ? -14.532 69.942 152.339 1.00 88.08 534 TYR A C 1
ATOM 3749 O O . TYR A 1 534 ? -13.342 70.095 152.058 1.00 88.01 534 TYR A O 1
ATOM 3758 N N . LYS A 1 535 ? -15.196 68.805 152.124 1.00 87.12 535 LYS A N 1
ATOM 3759 C CA . LYS A 1 535 ? -14.585 67.603 151.550 1.00 86.19 535 LYS A CA 1
ATOM 3760 C C . LYS A 1 535 ? -13.876 67.866 150.221 1.00 85.50 535 LYS A C 1
ATOM 3761 O O . LYS A 1 535 ? -12.865 67.229 149.913 1.00 85.41 535 LYS A O 1
ATOM 3767 N N . ASN A 1 536 ? -14.410 68.806 149.445 1.00 84.60 536 ASN A N 1
ATOM 3768 C CA . ASN A 1 536 ? -13.876 69.104 148.123 1.00 83.70 536 ASN A CA 1
ATOM 3769 C C . ASN A 1 536 ? -13.476 70.569 147.935 1.00 83.14 536 ASN A C 1
ATOM 3770 O O . ASN A 1 536 ? -13.714 71.153 146.875 1.00 83.13 536 ASN A O 1
ATOM 3775 N N . TYR A 1 537 ? -12.859 71.154 148.959 1.00 82.39 537 TYR A N 1
ATOM 3776 C CA . TYR A 1 537 ? -12.363 72.525 148.859 1.00 81.73 537 TYR A CA 1
ATOM 3777 C C . TYR A 1 537 ? -11.145 72.605 147.942 1.00 81.52 537 TYR A C 1
ATOM 3778 O O . TYR A 1 537 ? -11.047 73.511 147.112 1.00 81.37 537 TYR A O 1
ATOM 3787 N N . TYR A 1 538 ? -10.225 71.653 148.094 1.00 81.30 538 TYR A N 1
ATOM 3788 C CA . TYR A 1 538 ? -9.019 71.601 147.268 1.00 81.12 538 TYR A CA 1
ATOM 3789 C C . TYR A 1 538 ? -9.202 70.735 146.019 1.00 81.32 538 TYR A C 1
ATOM 3790 O O . TYR A 1 538 ? -8.236 70.435 145.315 1.00 81.25 538 TYR A O 1
ATOM 3799 N N . GLY A 1 539 ? -10.451 70.347 145.762 1.00 81.60 539 GLY A N 1
ATOM 3800 C CA . GLY A 1 539 ? -10.842 69.612 144.569 1.00 81.96 539 GLY A CA 1
ATOM 3801 C C . GLY A 1 539 ? -9.954 68.443 144.195 1.00 82.23 539 GLY A C 1
ATOM 3802 O O . GLY A 1 539 ? -9.143 68.544 143.271 1.00 82.24 539 GLY A O 1
ATOM 3803 N N . GLY A 1 540 ? -10.114 67.334 144.913 1.00 82.50 540 GLY A N 1
ATOM 3804 C CA . GLY A 1 540 ? -9.351 66.126 144.655 1.00 82.93 540 GLY A CA 1
ATOM 3805 C C . GLY A 1 540 ? -10.236 64.903 144.554 1.00 83.19 540 GLY A C 1
ATOM 3806 O O . GLY A 1 540 ? -10.486 64.234 145.563 1.00 83.28 540 GLY A O 1
ATOM 3807 N N . ALA A 1 541 ? -10.697 64.616 143.334 1.00 83.34 541 ALA A N 1
ATOM 3808 C CA . ALA A 1 541 ? -11.647 63.533 143.055 1.00 83.44 541 ALA A CA 1
ATOM 3809 C C . ALA A 1 541 ? -12.850 63.561 144.005 1.00 83.50 541 ALA A C 1
ATOM 3810 O O . ALA A 1 541 ? -13.305 62.551 144.546 1.00 83.55 541 ALA A O 1
ATOM 3813 N N . ALA B 1 8 ? 22.768 47.795 178.713 1.00 28.57 8 ALA B N 1
ATOM 3814 C CA . ALA B 1 8 ? 21.332 47.628 178.334 1.00 28.20 8 ALA B CA 1
ATOM 3815 C C . ALA B 1 8 ? 20.557 48.951 178.376 1.00 27.85 8 ALA B C 1
ATOM 3816 O O . ALA B 1 8 ? 19.864 49.251 179.354 1.00 28.21 8 ALA B O 1
ATOM 3818 N N . PHE B 1 9 ? 20.716 49.752 177.319 1.00 26.84 9 PHE B N 1
ATOM 3819 C CA . PHE B 1 9 ? 19.767 50.815 177.001 1.00 25.33 9 PHE B CA 1
ATOM 3820 C C . PHE B 1 9 ? 18.593 50.041 176.420 1.00 24.23 9 PHE B C 1
ATOM 3821 O O . PHE B 1 9 ? 18.737 49.407 175.373 1.00 24.52 9 PHE B O 1
ATOM 3829 N N . PRO B 1 10 ? 17.460 50.032 177.120 1.00 23.08 10 PRO B N 1
ATOM 3830 C CA . PRO B 1 10 ? 16.352 49.124 176.777 1.00 21.87 10 PRO B CA 1
ATOM 3831 C C . PRO B 1 10 ? 15.695 49.429 175.436 1.00 20.48 10 PRO B C 1
ATOM 3832 O O . PRO B 1 10 ? 15.473 50.592 175.101 1.00 20.41 10 PRO B O 1
ATOM 3836 N N . SER B 1 11 ? 15.402 48.377 174.682 1.00 18.90 11 SER B N 1
ATOM 3837 C CA . SER B 1 11 ? 14.558 48.484 173.504 1.00 17.55 11 SER B CA 1
ATOM 3838 C C . SER B 1 11 ? 13.113 48.577 173.998 1.00 16.75 11 SER B C 1
ATOM 3839 O O . SER B 1 11 ? 12.803 48.103 175.096 1.00 16.22 11 SER B O 1
ATOM 3842 N N . THR B 1 12 ? 12.242 49.203 173.206 1.00 15.69 12 THR B N 1
ATOM 3843 C CA . THR B 1 12 ? 10.822 49.290 173.559 1.00 14.86 12 THR B CA 1
ATOM 3844 C C . THR B 1 12 ? 9.987 48.203 172.876 1.00 14.44 12 THR B C 1
ATOM 3845 O O . THR B 1 12 ? 8.769 48.154 173.039 1.00 14.48 12 THR B O 1
ATOM 3849 N N . MET B 1 13 ? 10.650 47.335 172.115 1.00 13.82 13 MET B N 1
ATOM 3850 C CA . MET B 1 13 ? 9.978 46.264 171.382 1.00 13.39 13 MET B CA 1
ATOM 3851 C C . MET B 1 13 ? 9.328 45.255 172.329 1.00 13.51 13 MET B C 1
ATOM 3852 O O . MET B 1 13 ? 9.885 44.924 173.379 1.00 13.52 13 MET B O 1
ATOM 3857 N N . MET B 1 14 ? 8.145 44.777 171.951 1.00 13.63 14 MET B N 1
ATOM 3858 C CA . MET B 1 14 ? 7.423 43.775 172.731 1.00 13.70 14 MET B CA 1
ATOM 3859 C C . MET B 1 14 ? 8.234 42.489 172.877 1.00 14.05 14 MET B C 1
ATOM 3860 O O . MET B 1 14 ? 8.907 42.051 171.933 1.00 13.52 14 MET B O 1
ATOM 3865 N N . ASP B 1 15 ? 8.156 41.887 174.059 1.00 14.48 15 ASP B N 1
ATOM 3866 C CA . ASP B 1 15 ? 8.795 40.599 174.302 1.00 15.23 15 ASP B CA 1
ATOM 3867 C C . ASP B 1 15 ? 7.888 39.442 173.878 1.00 15.04 15 ASP B C 1
ATOM 3868 O O . ASP B 1 15 ? 7.467 38.640 174.705 1.00 15.77 15 ASP B O 1
ATOM 3873 N N . GLU B 1 16 ? 7.582 39.365 172.588 1.00 14.81 16 GLU B N 1
ATOM 3874 C CA . GLU B 1 16 ? 6.766 38.275 172.063 1.00 14.37 16 GLU B CA 1
ATOM 3875 C C . GLU B 1 16 ? 7.659 37.137 171.588 1.00 13.97 16 GLU B C 1
ATOM 3876 O O . GLU B 1 16 ? 8.682 37.375 170.941 1.00 13.97 16 GLU B O 1
ATOM 3882 N N . GLU B 1 17 ? 7.270 35.910 171.926 1.00 13.43 17 GLU B N 1
ATOM 3883 C CA . GLU B 1 17 ? 8.017 34.708 171.555 1.00 13.10 17 GLU B CA 1
ATOM 3884 C C . GLU B 1 17 ? 7.645 34.243 170.155 1.00 12.03 17 GLU B C 1
ATOM 3885 O O . GLU B 1 17 ? 6.539 34.505 169.686 1.00 11.98 17 GLU B O 1
ATOM 3891 N N . LEU B 1 18 ? 8.573 33.550 169.498 1.00 10.91 18 LEU B N 1
ATOM 3892 C CA . LEU B 1 18 ? 8.270 32.844 168.259 1.00 10.09 18 LEU B CA 1
ATOM 3893 C C . LEU B 1 18 ? 7.642 31.492 168.595 1.00 9.79 18 LEU B C 1
ATOM 3894 O O . LEU B 1 18 ? 8.138 30.769 169.462 1.00 9.43 18 LEU B O 1
ATOM 3899 N N . ASN B 1 19 ? 6.543 31.170 167.918 1.00 9.50 19 ASN B N 1
ATOM 3900 C CA . ASN B 1 19 ? 5.815 29.923 168.143 1.00 9.50 19 ASN B CA 1
ATOM 3901 C C . ASN B 1 19 ? 5.255 29.376 166.831 1.00 9.37 19 ASN B C 1
ATOM 3902 O O . ASN B 1 19 ? 4.705 30.131 166.026 1.00 9.19 19 ASN B O 1
ATOM 3907 N N . LEU B 1 20 ? 5.388 28.065 166.632 1.00 8.94 20 LEU B N 1
ATOM 3908 C CA . LEU B 1 20 ? 4.934 27.412 165.407 1.00 8.59 20 LEU B CA 1
ATOM 3909 C C . LEU B 1 20 ? 3.417 27.482 165.209 1.00 8.69 20 LEU B C 1
ATOM 3910 O O . LEU B 1 20 ? 2.937 27.494 164.074 1.00 8.35 20 LEU B O 1
ATOM 3915 N N . TRP B 1 21 ? 2.672 27.526 166.314 1.00 8.62 21 TRP B N 1
ATOM 3916 C CA . TRP B 1 21 ? 1.210 27.610 166.272 1.00 8.67 21 TRP B CA 1
ATOM 3917 C C . TRP B 1 21 ? 0.723 28.844 165.506 1.00 9.09 21 TRP B C 1
ATOM 3918 O O . TRP B 1 21 ? -0.315 28.803 164.842 1.00 9.22 21 TRP B O 1
ATOM 3929 N N . ASP B 1 22 ? 1.485 29.933 165.592 1.00 9.33 22 ASP B N 1
ATOM 3930 C CA . ASP B 1 22 ? 1.153 31.180 164.914 1.00 9.79 22 ASP B CA 1
ATOM 3931 C C . ASP B 1 22 ? 0.995 31.006 163.395 1.00 9.75 22 ASP B C 1
ATOM 3932 O O . ASP B 1 22 ? 0.189 31.704 162.774 1.00 9.69 22 ASP B O 1
ATOM 3937 N N . PHE B 1 23 ? 1.756 30.076 162.809 1.00 9.78 23 PHE B N 1
ATOM 3938 C CA . PHE B 1 23 ? 1.638 29.760 161.379 1.00 9.53 23 PHE B CA 1
ATOM 3939 C C . PHE B 1 23 ? 0.231 29.265 161.042 1.00 9.63 23 PHE B C 1
ATOM 3940 O O . PHE B 1 23 ? -0.391 29.748 160.090 1.00 9.67 23 PHE B O 1
ATOM 3948 N N . LEU B 1 24 ? -0.262 28.313 161.833 1.00 9.52 24 LEU B N 1
ATOM 3949 C CA . LEU B 1 24 ? -1.580 27.721 161.603 1.00 9.79 24 LEU B CA 1
ATOM 3950 C C . LEU B 1 24 ? -2.721 28.673 161.953 1.00 10.05 24 LEU B C 1
ATOM 3951 O O . LEU B 1 24 ? -3.738 28.710 161.257 1.00 10.34 24 LEU B O 1
ATOM 3956 N N . GLU B 1 25 ? -2.552 29.442 163.025 1.00 10.65 25 GLU B N 1
ATOM 3957 C CA . GLU B 1 25 ? -3.559 30.423 163.433 1.00 11.22 25 GLU B CA 1
ATOM 3958 C C . GLU B 1 25 ? -3.762 31.487 162.347 1.00 10.98 25 GLU B C 1
ATOM 3959 O O . GLU B 1 25 ? -4.898 31.893 162.058 1.00 11.01 25 GLU B O 1
ATOM 3965 N N . ARG B 1 26 ? -2.655 31.925 161.751 1.00 10.52 26 ARG B N 1
ATOM 3966 C CA . ARG B 1 26 ? -2.696 32.860 160.637 1.00 10.43 26 ARG B CA 1
ATOM 3967 C C . ARG B 1 26 ? -3.298 32.211 159.383 1.00 10.15 26 ARG B C 1
ATOM 3968 O O . ARG B 1 26 ? -4.070 32.843 158.662 1.00 10.31 26 ARG B O 1
ATOM 3976 N N . ALA B 1 27 ? -2.951 30.952 159.130 1.00 9.72 27 ALA B N 1
ATOM 3977 C CA . ALA B 1 27 ? -3.494 30.232 157.974 1.00 9.41 27 ALA B CA 1
ATOM 3978 C C . ALA B 1 27 ? -5.014 30.090 158.074 1.00 9.43 27 ALA B C 1
ATOM 3979 O O . ALA B 1 27 ? -5.726 30.273 157.090 1.00 9.25 27 ALA B O 1
ATOM 3981 N N . ALA B 1 28 ? -5.503 29.787 159.272 1.00 9.46 28 ALA B N 1
ATOM 3982 C CA . ALA B 1 28 ? -6.939 29.655 159.503 1.00 9.80 28 ALA B CA 1
A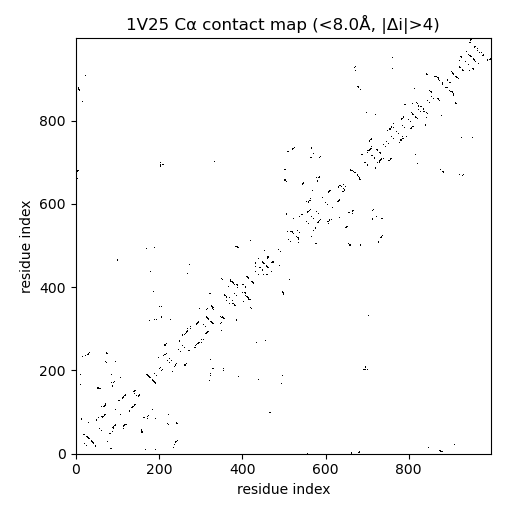TOM 3983 C C . ALA B 1 28 ? -7.683 30.978 159.330 1.00 9.93 28 ALA B C 1
ATOM 3984 O O . ALA B 1 28 ? -8.794 31.004 158.806 1.00 10.44 28 ALA B O 1
ATOM 3986 N N . ALA B 1 29 ? -7.067 32.073 159.761 1.00 10.19 29 ALA B N 1
ATOM 3987 C CA . ALA B 1 29 ? -7.719 33.379 159.734 1.00 10.21 29 ALA B CA 1
ATOM 3988 C C . ALA B 1 29 ? -7.718 34.013 158.345 1.00 10.35 29 ALA B C 1
ATOM 3989 O O . ALA B 1 29 ? -8.701 34.639 157.955 1.00 10.41 29 ALA B O 1
ATOM 3991 N N . LEU B 1 30 ? -6.619 33.850 157.608 1.00 10.30 30 LEU B N 1
ATOM 3992 C CA . LEU B 1 30 ? -6.449 34.512 156.312 1.00 10.31 30 LEU B CA 1
ATOM 3993 C C . LEU B 1 30 ? -6.624 33.587 155.105 1.00 10.46 30 LEU B C 1
ATOM 3994 O O . LEU B 1 30 ? -7.096 34.015 154.053 1.00 10.54 30 LEU B O 1
ATOM 3999 N N . PHE B 1 31 ? -6.227 32.329 155.254 1.00 10.48 31 PHE B N 1
ATOM 4000 C CA . PHE B 1 31 ? -6.255 31.380 154.145 1.00 10.55 31 PHE B CA 1
ATOM 4001 C C . PHE B 1 31 ? -7.027 30.116 154.551 1.00 11.10 31 PHE B C 1
ATOM 4002 O O . PHE B 1 31 ? -6.660 29.001 154.174 1.00 11.04 31 PHE B O 1
ATOM 4010 N N . GLY B 1 32 ? -8.100 30.310 155.322 1.00 11.42 32 GLY B N 1
ATOM 4011 C CA . GLY B 1 32 ? -8.854 29.218 155.916 1.00 12.22 32 GLY B CA 1
ATOM 4012 C C . GLY B 1 32 ? -9.511 28.247 154.944 1.00 13.04 32 GLY B C 1
ATOM 4013 O O . GLY B 1 32 ? -9.749 27.083 155.289 1.00 12.95 32 GLY B O 1
ATOM 4014 N N . ARG B 1 33 ? -9.803 28.721 153.736 1.00 13.56 33 ARG B N 1
ATOM 4015 C CA . ARG B 1 33 ? -10.437 27.895 152.712 1.00 14.47 33 ARG B CA 1
ATOM 4016 C C . ARG B 1 33 ? -9.421 27.179 151.816 1.00 13.83 33 ARG B C 1
ATOM 4017 O O . ARG B 1 33 ? -9.803 26.366 150.972 1.00 13.82 33 ARG B O 1
ATOM 4025 N N . LYS B 1 34 ? -8.134 27.473 151.997 1.00 13.18 34 LYS B N 1
ATOM 4026 C CA . LYS B 1 34 ? -7.090 26.811 151.212 1.00 12.50 34 LYS B CA 1
ATOM 4027 C C . LYS B 1 34 ? -7.017 25.335 151.585 1.00 12.35 34 LYS B C 1
ATOM 4028 O O . LYS B 1 34 ? -7.141 24.980 152.757 1.00 12.43 34 LYS B O 1
ATOM 4034 N N . GLU B 1 35 ? -6.812 24.487 150.582 1.00 12.09 35 GLU B N 1
ATOM 4035 C CA . GLU B 1 35 ? -6.959 23.044 150.754 1.00 12.42 35 GLU B CA 1
ATOM 4036 C C . GLU B 1 35 ? -5.704 22.318 151.222 1.00 11.95 35 GLU B C 1
ATOM 4037 O O . GLU B 1 35 ? -4.579 22.709 150.905 1.00 11.85 35 GLU B O 1
ATOM 4043 N N . VAL B 1 36 ? -5.929 21.264 151.997 1.00 11.72 36 VAL B N 1
ATOM 4044 C CA . VAL B 1 36 ? -4.906 20.287 152.331 1.00 11.41 36 VAL B CA 1
ATOM 4045 C C . VAL B 1 36 ? -5.406 18.940 151.818 1.00 11.51 36 VAL B C 1
ATOM 4046 O O . VAL B 1 36 ? -6.406 18.408 152.308 1.00 11.20 36 VAL B O 1
ATOM 4050 N N . VAL B 1 37 ? -4.708 18.408 150.819 1.00 11.52 37 VAL B N 1
ATOM 4051 C CA . VAL B 1 37 ? -5.109 17.181 150.146 1.00 11.74 37 VAL B CA 1
ATOM 4052 C C . VAL B 1 37 ? -4.138 16.053 150.503 1.00 12.15 37 VAL B C 1
ATOM 4053 O O . VAL B 1 37 ? -2.921 16.233 150.448 1.00 12.44 37 VAL B O 1
ATOM 4057 N N . SER B 1 38 ? -4.685 14.899 150.875 1.00 12.27 38 SER B N 1
ATOM 4058 C CA . SER B 1 38 ? -3.879 13.749 151.265 1.00 12.56 38 SER B CA 1
ATOM 4059 C C . SER B 1 38 ? -4.303 12.496 150.511 1.00 13.05 38 SER B C 1
ATOM 4060 O O . SER B 1 38 ? -5.493 12.240 150.333 1.00 12.90 38 SER B O 1
ATOM 4063 N N . ARG B 1 39 ? -3.322 11.725 150.056 1.00 13.70 39 ARG B N 1
ATOM 4064 C CA . ARG B 1 39 ? -3.592 10.382 149.569 1.00 14.62 39 ARG B CA 1
ATOM 4065 C C . ARG B 1 39 ? -3.259 9.389 150.679 1.00 15.49 39 ARG B C 1
ATOM 4066 O O . ARG B 1 39 ? -2.105 9.281 151.111 1.00 15.52 39 ARG B O 1
ATOM 4074 N N . LEU B 1 40 ? -4.278 8.675 151.142 1.00 16.57 40 LEU B N 1
ATOM 4075 C CA . LEU B 1 40 ? -4.109 7.691 152.205 1.00 17.84 40 LEU B CA 1
ATOM 4076 C C . LEU B 1 40 ? -3.474 6.404 151.676 1.00 18.66 40 LEU B C 1
ATOM 4077 O O . LEU B 1 40 ? -3.342 6.219 150.463 1.00 18.60 40 LEU B O 1
ATOM 4082 N N . HIS B 1 41 ? -3.073 5.528 152.596 1.00 19.52 41 HIS B N 1
ATOM 4083 C CA . HIS B 1 41 ? -2.373 4.292 152.257 1.00 20.56 41 HIS B CA 1
ATOM 4084 C C . HIS B 1 41 ? -3.158 3.351 151.330 1.00 21.28 41 HIS B C 1
ATOM 4085 O O . HIS B 1 41 ? -2.563 2.491 150.679 1.00 21.60 41 HIS B O 1
ATOM 4092 N N . THR B 1 42 ? -4.481 3.517 151.276 1.00 22.10 42 THR B N 1
ATOM 4093 C CA . THR B 1 42 ? -5.340 2.694 150.418 1.00 22.90 42 THR B CA 1
ATOM 4094 C C . THR B 1 42 ? -5.455 3.236 148.991 1.00 22.91 42 THR B C 1
ATOM 4095 O O . THR B 1 42 ? -5.995 2.559 148.113 1.00 23.11 42 THR B O 1
ATOM 4099 N N . GLY B 1 43 ? -4.962 4.452 148.767 1.00 22.87 43 GLY B N 1
ATOM 4100 C CA . GLY B 1 43 ? -5.036 5.083 147.460 1.00 22.52 43 GLY B CA 1
ATOM 4101 C C . GLY B 1 43 ? -6.114 6.145 147.359 1.00 22.50 43 GLY B C 1
ATOM 4102 O O . GLY B 1 43 ? -6.131 6.924 146.397 1.00 22.51 43 GLY B O 1
ATOM 4103 N N . GLU B 1 44 ? -7.012 6.177 148.346 1.00 22.23 44 GLU B N 1
ATOM 4104 C CA . GLU B 1 44 ? -8.089 7.167 148.401 1.00 22.17 44 GLU B CA 1
ATOM 4105 C C . GLU B 1 44 ? -7.557 8.573 148.697 1.00 21.34 44 GLU B C 1
ATOM 4106 O O . GLU B 1 44 ? -6.566 8.744 149.421 1.00 21.16 44 GLU B O 1
ATOM 4112 N N . VAL B 1 45 ? -8.225 9.573 148.131 1.00 20.33 45 VAL B N 1
ATOM 4113 C CA . VAL B 1 45 ? -7.825 10.962 148.300 1.00 19.37 45 VAL B CA 1
ATOM 4114 C C . VAL B 1 45 ? -8.749 11.658 149.303 1.00 19.03 45 VAL B C 1
ATOM 4115 O O . VAL B 1 45 ? -9.975 11.662 149.136 1.00 19.12 45 VAL B O 1
ATOM 4119 N N . HIS B 1 46 ? -8.147 12.235 150.343 1.00 17.99 46 HIS B N 1
ATOM 4120 C CA . HIS B 1 46 ? -8.875 12.985 151.367 1.00 17.10 46 HIS B CA 1
ATOM 4121 C C . HIS B 1 46 ? -8.709 14.490 151.150 1.00 16.43 46 HIS B C 1
ATOM 4122 O O . HIS B 1 46 ? -7.627 14.953 150.783 1.00 16.26 46 HIS B O 1
ATOM 4129 N N . ARG B 1 47 ? -9.785 15.243 151.385 1.00 15.81 47 ARG B N 1
ATOM 4130 C CA . ARG B 1 47 ? -9.778 16.700 151.226 1.00 15.08 47 ARG B CA 1
ATOM 4131 C C . ARG B 1 47 ? -10.202 17.417 152.504 1.00 14.56 47 ARG B C 1
ATOM 4132 O O . ARG B 1 47 ? -11.275 17.144 153.048 1.00 14.26 47 ARG B O 1
ATOM 4140 N N . THR B 1 48 ? -9.349 18.328 152.976 1.00 13.88 48 THR B N 1
ATOM 4141 C CA . THR B 1 48 ? -9.669 19.200 154.111 1.00 13.34 48 THR B CA 1
ATOM 4142 C C . THR B 1 48 ? -9.115 20.609 153.856 1.00 13.07 48 THR B C 1
ATOM 4143 O O . THR B 1 48 ? -8.565 20.869 152.782 1.00 13.01 48 THR B O 1
ATOM 4147 N N . THR B 1 49 ? -9.273 21.513 154.827 1.00 12.48 49 THR B N 1
ATOM 4148 C CA . THR B 1 49 ? -8.791 22.891 154.699 1.00 12.00 49 THR B CA 1
ATOM 4149 C C . THR B 1 49 ? -8.013 23.335 155.938 1.00 11.95 49 THR B C 1
ATOM 4150 O O . THR B 1 49 ? -8.050 22.670 156.970 1.00 11.85 49 THR B O 1
ATOM 4154 N N . TYR B 1 50 ? -7.323 24.468 155.830 1.00 11.70 50 TYR B N 1
ATOM 4155 C CA . TYR B 1 50 ? -6.575 25.031 156.950 1.00 11.76 50 TYR B CA 1
ATOM 4156 C C . TYR B 1 50 ? -7.467 25.353 158.153 1.00 12.00 50 TYR B C 1
ATOM 4157 O O . TYR B 1 50 ? -7.051 25.161 159.297 1.00 12.18 50 TYR B O 1
ATOM 4166 N N . ALA B 1 51 ? -8.680 25.843 157.893 1.00 11.96 51 ALA B N 1
ATOM 4167 C CA . ALA B 1 51 ? -9.641 26.136 158.955 1.00 12.32 51 ALA B CA 1
ATOM 4168 C C . ALA B 1 51 ? -10.030 24.874 159.723 1.00 12.69 51 ALA B C 1
ATOM 4169 O O . ALA B 1 51 ? -10.114 24.890 160.953 1.00 12.90 51 ALA B O 1
ATOM 4171 N N . GLU B 1 52 ? -10.258 23.789 158.985 1.00 13.01 52 GLU B N 1
ATOM 4172 C CA . GLU B 1 52 ? -10.628 22.501 159.562 1.00 13.56 52 GLU B CA 1
ATOM 4173 C C . GLU B 1 52 ? -9.441 21.863 160.293 1.00 13.23 52 GLU B C 1
ATOM 4174 O O . GLU B 1 52 ? -9.601 21.327 161.395 1.00 13.23 52 GLU B O 1
ATOM 4180 N N . VAL B 1 53 ? -8.256 21.929 159.682 1.00 12.70 53 VAL B N 1
ATOM 4181 C CA . VAL B 1 53 ? -7.018 21.463 160.311 1.00 12.15 53 VAL B CA 1
ATOM 4182 C C . VAL B 1 53 ? -6.782 22.211 161.632 1.00 12.05 53 VAL B C 1
ATOM 4183 O O . VAL B 1 53 ? -6.413 21.601 162.639 1.00 11.73 53 VAL B O 1
ATOM 4187 N N . TYR B 1 54 ? -7.011 23.525 161.615 1.00 11.79 54 TYR B N 1
ATOM 4188 C CA . TYR B 1 54 ? -6.883 24.377 162.800 1.00 11.59 54 TYR B CA 1
ATOM 4189 C C . TYR B 1 54 ? -7.811 23.932 163.936 1.00 11.95 54 TYR B C 1
ATOM 4190 O O . TYR B 1 54 ? -7.373 23.752 165.078 1.00 11.52 54 TYR B O 1
ATOM 4199 N N . GLN B 1 55 ? -9.088 23.752 163.602 1.00 12.20 55 GLN B N 1
ATOM 4200 C CA . GLN B 1 55 ? -10.106 23.336 164.556 1.00 12.95 55 GLN B CA 1
ATOM 4201 C C . GLN B 1 55 ? -9.801 21.954 165.141 1.00 12.74 55 GLN B C 1
ATOM 4202 O O . GLN B 1 55 ? -9.910 21.753 166.356 1.00 12.73 55 GLN B O 1
ATOM 4208 N N . ARG B 1 56 ? -9.406 21.016 164.277 1.00 12.33 56 ARG B N 1
ATOM 4209 C CA . ARG B 1 56 ? -9.101 19.649 164.696 1.00 12.04 56 ARG B CA 1
ATOM 4210 C C . ARG B 1 56 ? -7.803 19.551 165.507 1.00 11.87 56 ARG B C 1
ATOM 4211 O O . ARG B 1 56 ? -7.679 18.689 166.383 1.00 11.90 56 ARG B O 1
ATOM 4219 N N . ALA B 1 57 ? -6.844 20.431 165.219 1.00 11.26 57 ALA B N 1
ATOM 4220 C CA . ALA B 1 57 ? -5.598 20.479 165.981 1.00 11.01 57 ALA B CA 1
ATOM 4221 C C . ALA B 1 57 ? -5.840 20.969 167.413 1.00 11.07 57 ALA B C 1
ATOM 4222 O O . ALA B 1 57 ? -5.146 20.554 168.341 1.00 10.79 57 ALA B O 1
ATOM 4224 N N . ARG B 1 58 ? -6.823 21.853 167.579 1.00 11.04 58 ARG B N 1
ATOM 4225 C CA . ARG B 1 58 ? -7.243 22.314 168.902 1.00 11.14 58 ARG B CA 1
ATOM 4226 C C . ARG B 1 58 ? -7.875 21.157 169.681 1.00 11.24 58 ARG B C 1
ATOM 4227 O O . ARG B 1 58 ? -7.670 21.029 170.884 1.00 11.30 58 ARG B O 1
ATOM 4235 N N . ARG B 1 59 ? -8.643 20.324 168.981 1.00 11.59 59 ARG B N 1
ATOM 4236 C CA . ARG B 1 59 ? -9.261 19.141 169.575 1.00 11.99 59 ARG B CA 1
ATOM 4237 C C . ARG B 1 59 ? -8.212 18.092 169.943 1.00 12.16 59 ARG B C 1
ATOM 4238 O O . ARG B 1 59 ? -8.365 17.381 170.942 1.00 12.09 59 ARG B O 1
ATOM 4246 N N . LEU B 1 60 ? -7.154 18.001 169.131 1.00 12.11 60 LEU B N 1
ATOM 4247 C CA . LEU B 1 60 ? -6.040 17.095 169.404 1.00 12.16 60 LEU B CA 1
ATOM 4248 C C . LEU B 1 60 ? -5.252 17.519 170.646 1.00 12.16 60 LEU B C 1
ATOM 4249 O O . LEU B 1 60 ? -4.814 16.660 171.420 1.00 12.21 60 LEU B O 1
ATOM 4254 N N . MET B 1 61 ? -5.078 18.829 170.836 1.00 11.72 61 MET B N 1
ATOM 4255 C CA . MET B 1 61 ? -4.452 19.346 172.061 1.00 11.99 61 MET B CA 1
ATOM 4256 C C . MET B 1 61 ? -5.267 18.970 173.298 1.00 12.17 61 MET B C 1
ATOM 4257 O O . MET B 1 61 ? -4.708 18.531 174.306 1.00 12.17 61 MET B O 1
ATOM 4262 N N . GLY B 1 62 ? -6.586 19.141 173.205 1.00 12.23 62 GLY B N 1
ATOM 4263 C CA . GLY B 1 62 ? -7.494 18.788 174.285 1.00 12.35 62 GLY B CA 1
ATOM 4264 C C . GLY B 1 62 ? -7.486 17.293 174.552 1.00 12.25 62 GLY B C 1
ATOM 4265 O O . GLY B 1 62 ? -7.474 16.865 175.705 1.00 12.18 62 GLY B O 1
ATOM 4266 N N . GLY B 1 63 ? -7.469 16.508 173.478 1.00 12.16 63 GLY B N 1
ATOM 4267 C CA . GLY B 1 63 ? -7.450 15.060 173.572 1.00 11.94 63 GLY B CA 1
ATOM 4268 C C . GLY B 1 63 ? -6.178 14.502 174.185 1.00 11.89 63 GLY B C 1
ATOM 4269 O O . GLY B 1 63 ? -6.240 13.590 175.006 1.00 12.05 63 GLY B O 1
ATOM 4270 N N . LEU B 1 64 ? -5.028 15.047 173.787 1.00 11.71 64 LEU B N 1
ATOM 4271 C CA . LEU B 1 64 ? -3.736 14.600 174.308 1.00 11.67 64 LEU B CA 1
ATOM 4272 C C . LEU B 1 64 ? -3.564 14.957 175.786 1.00 11.78 64 LEU B C 1
ATOM 4273 O O . LEU B 1 64 ? -2.960 14.201 176.553 1.00 11.80 64 LEU B O 1
ATOM 4278 N N . ARG B 1 65 ? -4.094 16.114 176.178 1.00 11.79 65 ARG B N 1
ATOM 4279 C CA . ARG B 1 65 ? -4.074 16.538 177.573 1.00 11.94 65 ARG B CA 1
ATOM 4280 C C . ARG B 1 65 ? -4.836 15.538 178.452 1.00 11.46 65 ARG B C 1
ATOM 4281 O O . ARG B 1 65 ? -4.359 15.145 179.523 1.00 11.01 65 ARG B O 1
ATOM 4289 N N . ALA B 1 66 ? -6.009 15.122 177.978 1.00 11.04 66 ALA B N 1
ATOM 4290 C CA . ALA B 1 66 ? -6.823 14.126 178.676 1.00 11.14 66 ALA B CA 1
ATOM 4291 C C . ALA B 1 66 ? -6.104 12.780 178.781 1.00 10.92 66 ALA B C 1
ATOM 4292 O O . ALA B 1 66 ? -6.395 11.986 179.674 1.00 10.87 66 ALA B O 1
ATOM 4294 N N . LEU B 1 67 ? -5.161 12.541 177.868 1.00 10.93 67 LEU B N 1
ATOM 4295 C CA . LEU B 1 67 ? -4.325 11.336 177.894 1.00 10.67 67 LEU B CA 1
ATOM 4296 C C . LEU B 1 67 ? -3.096 11.495 178.801 1.00 10.47 67 LEU B C 1
ATOM 4297 O O . LEU B 1 67 ? -2.315 10.550 178.977 1.00 10.45 67 LEU B O 1
ATOM 4302 N N . GLY B 1 68 ? -2.927 12.687 179.377 1.00 10.20 68 GLY B N 1
ATOM 4303 C CA . GLY B 1 68 ? -1.847 12.942 180.321 1.00 9.86 68 GLY B CA 1
ATOM 4304 C C . GLY B 1 68 ? -0.601 13.599 179.750 1.00 9.92 68 GLY B C 1
ATOM 4305 O O . GLY B 1 68 ? 0.439 13.647 180.415 1.00 9.72 68 GLY B O 1
ATOM 4306 N N . VAL B 1 69 ? -0.703 14.116 178.527 1.00 10.13 69 VAL B N 1
ATOM 4307 C CA . VAL B 1 69 ? 0.401 14.838 177.892 1.00 10.24 69 VAL B CA 1
ATOM 4308 C C . VAL B 1 69 ? 0.514 16.259 178.456 1.00 10.61 69 VAL B C 1
ATOM 4309 O O . VAL B 1 69 ? -0.424 17.055 178.358 1.00 10.63 69 VAL B O 1
ATOM 4313 N N . GLY B 1 70 ? 1.665 16.565 179.052 1.00 11.00 70 GLY B N 1
ATOM 4314 C CA . GLY B 1 70 ? 1.932 17.893 179.579 1.00 11.32 70 GLY B CA 1
ATOM 4315 C C . GLY B 1 70 ? 3.074 18.588 178.856 1.00 11.64 70 GLY B C 1
ATOM 4316 O O . GLY B 1 70 ? 3.669 18.022 177.932 1.00 11.92 70 GLY B O 1
ATOM 4317 N N . VAL B 1 71 ? 3.381 19.814 179.281 1.00 11.61 71 VAL B N 1
ATOM 4318 C CA . VAL B 1 71 ? 4.467 20.597 178.696 1.00 11.48 71 VAL B CA 1
ATOM 4319 C C . VAL B 1 71 ? 5.789 19.841 178.842 1.00 11.64 71 VAL B C 1
ATOM 4320 O O . VAL B 1 71 ? 6.128 19.364 179.930 1.00 11.48 71 VAL B O 1
ATOM 4324 N N . GLY B 1 72 ? 6.510 19.707 177.728 1.00 11.71 72 GLY B N 1
ATOM 4325 C CA . GLY B 1 72 ? 7.786 19.016 177.709 1.00 11.42 72 GLY B CA 1
ATOM 4326 C C . GLY B 1 72 ? 7.691 17.539 177.368 1.00 11.54 72 GLY B C 1
ATOM 4327 O O . GLY B 1 72 ? 8.700 16.934 176.996 1.00 11.69 72 GLY B O 1
ATOM 4328 N N . ASP B 1 73 ? 6.495 16.960 177.488 1.00 11.58 73 ASP B N 1
ATOM 4329 C CA . ASP B 1 73 ? 6.292 15.538 177.193 1.00 11.76 73 ASP B CA 1
ATOM 4330 C C . ASP B 1 73 ? 6.468 15.248 175.705 1.00 11.65 73 ASP B C 1
ATOM 4331 O O . ASP B 1 73 ? 6.182 16.101 174.860 1.00 11.72 73 ASP B O 1
ATOM 4336 N N . ARG B 1 74 ? 6.934 14.041 175.393 1.00 11.32 74 ARG B N 1
ATOM 4337 C CA . ARG B 1 74 ? 7.190 13.648 174.011 1.00 11.01 74 ARG B CA 1
ATOM 4338 C C . ARG B 1 74 ? 6.037 12.841 173.432 1.00 10.61 74 ARG B C 1
ATOM 4339 O O . ARG B 1 74 ? 5.593 11.866 174.031 1.00 10.52 74 ARG B O 1
ATOM 4347 N N . VAL B 1 75 ? 5.549 13.278 172.273 1.00 10.31 75 VAL B N 1
ATOM 4348 C CA . VAL B 1 75 ? 4.531 12.560 171.513 1.00 9.75 75 VAL B CA 1
ATOM 4349 C C . VAL B 1 75 ? 5.173 12.149 170.199 1.00 9.56 75 VAL B C 1
ATOM 4350 O O . VAL B 1 75 ? 5.640 13.000 169.441 1.00 9.57 75 VAL B O 1
ATOM 4354 N N . ALA B 1 76 ? 5.211 10.845 169.945 1.00 9.29 76 ALA B N 1
ATOM 4355 C CA . ALA B 1 76 ? 5.897 10.308 168.777 1.00 9.09 76 ALA B CA 1
ATOM 4356 C C . ALA B 1 76 ? 4.950 10.000 167.631 1.00 9.03 76 ALA B C 1
ATOM 4357 O O . ALA B 1 76 ? 3.780 9.674 167.852 1.00 8.69 76 ALA B O 1
ATOM 4359 N N . THR B 1 77 ? 5.470 10.107 166.408 1.00 9.02 77 THR B N 1
ATOM 4360 C CA . THR B 1 77 ? 4.737 9.693 165.215 1.00 9.08 77 THR B CA 1
ATOM 4361 C C . THR B 1 77 ? 5.517 8.673 164.403 1.00 9.25 77 THR B C 1
ATOM 4362 O O . THR B 1 77 ? 6.751 8.733 164.310 1.00 9.33 77 THR B O 1
ATOM 4366 N N . LEU B 1 78 ? 4.777 7.731 163.831 1.00 9.33 78 LEU B N 1
ATOM 4367 C CA . LEU B 1 78 ? 5.306 6.764 162.885 1.00 9.74 78 LEU B CA 1
ATOM 4368 C C . LEU B 1 78 ? 4.345 6.732 161.703 1.00 9.98 78 LEU B C 1
ATOM 4369 O O . LEU B 1 78 ? 3.443 5.892 161.647 1.00 9.92 78 LEU B O 1
ATOM 4374 N N . GLY B 1 79 ? 4.521 7.672 160.779 1.00 10.26 79 GLY B N 1
ATOM 4375 C CA . GLY B 1 79 ? 3.617 7.794 159.653 1.00 10.39 79 GLY B CA 1
ATOM 4376 C C . GLY B 1 79 ? 4.149 8.600 158.488 1.00 10.74 79 GLY B C 1
ATOM 4377 O O . GLY B 1 79 ? 5.220 9.210 158.561 1.00 10.58 79 GLY B O 1
ATOM 4378 N N . PHE B 1 80 ? 3.374 8.602 157.408 1.00 10.85 80 PHE B N 1
ATOM 4379 C CA . PHE B 1 80 ? 3.747 9.272 156.175 1.00 10.97 80 PHE B CA 1
ATOM 4380 C C . PHE B 1 80 ? 2.999 10.596 156.055 1.00 10.87 80 PHE B C 1
ATOM 4381 O O . PHE B 1 80 ? 2.389 11.055 157.025 1.00 11.06 80 PHE B O 1
ATOM 4389 N N . ASN B 1 81 ? 3.056 11.215 154.881 1.00 10.69 81 ASN B N 1
ATOM 4390 C CA . ASN B 1 81 ? 2.484 12.548 154.696 1.00 10.77 81 ASN B CA 1
ATOM 4391 C C . ASN B 1 81 ? 0.978 12.540 154.471 1.00 10.38 81 ASN B C 1
ATOM 4392 O O . ASN B 1 81 ? 0.497 12.060 153.444 1.00 10.20 81 ASN B O 1
ATOM 4397 N N . HIS B 1 82 ? 0.246 13.080 155.446 1.00 10.18 82 HIS B N 1
ATOM 4398 C CA . HIS B 1 82 ? -1.207 13.218 155.372 1.00 10.04 82 HIS B CA 1
ATOM 4399 C C . HIS B 1 82 ? -1.698 14.234 156.408 1.00 9.80 82 HIS B C 1
ATOM 4400 O O . HIS B 1 82 ? -0.932 14.668 157.276 1.00 10.02 82 HIS B O 1
ATOM 4407 N N . PHE B 1 83 ? -2.975 14.597 156.318 1.00 9.33 83 PHE B N 1
ATOM 4408 C CA . PHE B 1 83 ? -3.557 15.658 157.143 1.00 9.08 83 PHE B CA 1
ATOM 4409 C C . PHE B 1 83 ? -3.490 15.429 158.655 1.00 9.29 83 PHE B C 1
ATOM 4410 O O . PHE B 1 83 ? -3.408 16.392 159.419 1.00 9.28 83 PHE B O 1
ATOM 4418 N N . ARG B 1 84 ? -3.527 14.167 159.083 1.00 9.26 84 ARG B N 1
ATOM 4419 C CA . ARG B 1 84 ? -3.456 13.845 160.509 1.00 9.69 84 ARG B CA 1
ATOM 4420 C C . ARG B 1 84 ? -2.052 14.085 161.050 1.00 9.76 84 ARG B C 1
ATOM 4421 O O . ARG B 1 84 ? -1.886 14.539 162.186 1.00 10.34 84 ARG B O 1
ATOM 4429 N N . HIS B 1 85 ? -1.046 13.779 160.234 1.00 9.61 85 HIS B N 1
ATOM 4430 C CA . HIS B 1 85 ? 0.338 14.080 160.582 1.00 9.48 85 HIS B CA 1
ATOM 4431 C C . HIS B 1 85 ? 0.558 15.592 160.654 1.00 9.31 85 HIS B C 1
ATOM 4432 O O . HIS B 1 85 ? 1.313 16.074 161.492 1.00 9.42 85 HIS B O 1
ATOM 4439 N N . LEU B 1 86 ? -0.108 16.327 159.769 1.00 9.24 86 LEU B N 1
ATOM 4440 C CA . LEU B 1 86 ? -0.018 17.782 159.743 1.00 9.14 86 LEU B CA 1
ATOM 4441 C C . LEU B 1 86 ? -0.682 18.399 160.970 1.00 9.01 86 LEU B C 1
ATOM 4442 O O . LEU B 1 86 ? -0.189 19.389 161.514 1.00 8.82 86 LEU B O 1
ATOM 4447 N N . GLU B 1 87 ? -1.804 17.813 161.387 1.00 8.91 87 GLU B N 1
ATOM 4448 C CA . GLU B 1 87 ? -2.514 18.243 162.592 1.00 8.70 87 GLU B CA 1
ATOM 4449 C C . GLU B 1 87 ? -1.645 18.033 163.842 1.00 8.70 87 GLU B C 1
ATOM 4450 O O . GLU B 1 87 ? -1.617 18.882 164.732 1.00 8.67 87 GLU B O 1
ATOM 4456 N N . ALA B 1 88 ? -0.926 16.910 163.892 1.00 8.54 88 ALA B N 1
ATOM 4457 C CA . ALA B 1 88 ? 0.009 16.630 164.984 1.00 8.54 88 ALA B CA 1
ATOM 4458 C C . ALA B 1 88 ? 1.212 17.577 164.974 1.00 8.67 88 ALA B C 1
ATOM 4459 O O . ALA B 1 88 ? 1.751 17.904 166.033 1.00 8.33 88 ALA B O 1
ATOM 4461 N N . TYR B 1 89 ? 1.625 18.001 163.777 1.00 8.57 89 TYR B N 1
ATOM 4462 C CA . TYR B 1 89 ? 2.746 18.930 163.599 1.00 8.78 89 TYR B CA 1
ATOM 4463 C C . TYR B 1 89 ? 2.507 20.260 164.294 1.00 8.79 89 TYR B C 1
ATOM 4464 O O . TYR B 1 89 ? 3.455 20.949 164.685 1.00 8.95 89 TYR B O 1
ATOM 4473 N N . PHE B 1 90 ? 1.240 20.626 164.436 1.00 8.86 90 PHE B N 1
ATOM 4474 C CA . PHE B 1 90 ? 0.888 21.874 165.097 1.00 9.22 90 PHE B CA 1
ATOM 4475 C C . PHE B 1 90 ? 0.355 21.705 166.515 1.00 9.16 90 PHE B C 1
ATOM 4476 O O . PHE B 1 90 ? 0.648 22.524 167.376 1.00 9.32 90 PHE B O 1
ATOM 4484 N N . ALA B 1 91 ? -0.430 20.657 166.746 1.00 9.29 91 ALA B N 1
ATOM 4485 C CA . ALA B 1 91 ? -1.064 20.433 168.053 1.00 9.48 91 ALA B CA 1
ATOM 4486 C C . ALA B 1 91 ? -0.058 20.117 169.159 1.00 9.45 91 ALA B C 1
ATOM 4487 O O . ALA B 1 91 ? -0.153 20.646 170.268 1.00 9.53 91 ALA B O 1
ATOM 4489 N N . VAL B 1 92 ? 0.911 19.264 168.846 1.00 9.46 92 VAL B N 1
ATOM 4490 C CA . VAL B 1 92 ? 1.908 18.847 169.828 1.00 9.33 92 VAL B CA 1
ATOM 4491 C C . VAL B 1 92 ? 2.790 20.012 170.307 1.00 9.62 92 VAL B C 1
ATOM 4492 O O . VAL B 1 92 ? 2.873 20.259 171.513 1.00 9.70 92 VAL B O 1
ATOM 4496 N N . PRO B 1 93 ? 3.425 20.747 169.393 1.00 9.83 93 PRO B N 1
ATOM 4497 C CA . PRO B 1 93 ? 4.167 21.955 169.780 1.00 9.78 93 PRO B CA 1
ATOM 4498 C C . PRO B 1 93 ? 3.255 23.072 170.297 1.00 9.77 93 PRO B C 1
ATOM 4499 O O . PRO B 1 93 ? 3.701 23.902 171.094 1.00 9.62 93 PRO B O 1
ATOM 4503 N N . GLY B 1 94 ? 2.001 23.087 169.850 1.00 9.58 94 GLY B N 1
ATOM 4504 C CA . GLY B 1 94 ? 1.059 24.118 170.237 1.00 9.87 94 GLY B CA 1
ATOM 4505 C C . GLY B 1 94 ? 0.660 24.046 171.700 1.00 10.05 94 GLY B C 1
ATOM 4506 O O . GLY B 1 94 ? 0.301 25.061 172.301 1.00 9.98 94 GLY B O 1
ATOM 4507 N N . MET B 1 95 ? 0.716 22.843 172.270 1.00 9.94 95 MET B N 1
ATOM 4508 C CA . MET B 1 95 ? 0.411 22.638 173.686 1.00 9.66 95 MET B CA 1
ATOM 4509 C C . MET B 1 95 ? 1.675 22.640 174.558 1.00 9.65 95 MET B C 1
ATOM 4510 O O . MET B 1 95 ? 1.609 22.378 175.764 1.00 9.74 95 MET B O 1
ATOM 4515 N N . GLY B 1 96 ? 2.819 22.941 173.943 1.00 9.32 96 GLY B N 1
ATOM 4516 C CA . GLY B 1 96 ? 4.084 23.000 174.654 1.00 9.09 96 GLY B CA 1
ATOM 4517 C C . GLY B 1 96 ? 4.761 21.649 174.810 1.00 9.39 96 GLY B C 1
ATOM 4518 O O . GLY B 1 96 ? 5.721 21.508 175.582 1.00 9.11 96 GLY B O 1
ATOM 4519 N N . ALA B 1 97 ? 4.262 20.658 174.073 1.00 9.29 97 ALA B N 1
ATOM 4520 C CA . ALA B 1 97 ? 4.838 19.319 174.074 1.00 9.58 97 ALA B CA 1
ATOM 4521 C C . ALA B 1 97 ? 5.859 19.152 172.935 1.00 9.77 97 ALA B C 1
ATOM 4522 O O . ALA B 1 97 ? 6.076 20.074 172.146 1.00 9.64 97 ALA B O 1
ATOM 4524 N N . VAL B 1 98 ? 6.469 17.970 172.854 1.00 9.96 98 VAL B N 1
ATOM 4525 C CA . VAL B 1 98 ? 7.570 17.714 171.921 1.00 10.11 98 VAL B CA 1
ATOM 4526 C C . VAL B 1 98 ? 7.187 16.636 170.907 1.00 10.60 98 VAL B C 1
ATOM 4527 O O . VAL B 1 98 ? 6.892 15.495 171.278 1.00 10.63 98 VAL B O 1
ATOM 4531 N N . LEU B 1 99 ? 7.187 17.009 169.629 1.00 10.81 99 LEU B N 1
ATOM 4532 C CA . LEU B 1 99 ? 6.841 16.078 168.559 1.00 11.15 99 LEU B CA 1
ATOM 4533 C C . LEU B 1 99 ? 8.066 15.311 168.081 1.00 11.07 99 LEU B C 1
ATOM 4534 O O . LEU B 1 99 ? 8.959 15.868 167.434 1.00 10.66 99 LEU B O 1
ATOM 4539 N N . HIS B 1 100 ? 8.089 14.024 168.409 1.00 11.03 100 HIS B N 1
ATOM 4540 C CA . HIS B 1 100 ? 9.182 13.142 168.029 1.00 11.26 100 HIS B CA 1
ATOM 4541 C C . HIS B 1 100 ? 8.799 12.363 166.773 1.00 11.49 100 HIS B C 1
ATOM 4542 O O . HIS B 1 100 ? 8.080 11.370 166.849 1.00 11.59 100 HIS B O 1
ATOM 4549 N N . THR B 1 101 ? 9.269 12.830 165.620 1.00 11.56 101 THR B N 1
ATOM 4550 C CA . THR B 1 101 ? 8.996 12.149 164.358 1.00 12.01 101 THR B CA 1
ATOM 4551 C C . THR B 1 101 ? 9.959 10.986 164.195 1.00 12.28 101 THR B C 1
ATOM 4552 O O . THR B 1 101 ? 11.170 11.183 164.033 1.00 12.57 101 THR B O 1
ATOM 4556 N N . ALA B 1 102 ? 9.416 9.774 164.249 1.00 12.61 102 ALA B N 1
ATOM 4557 C CA . ALA B 1 102 ? 10.214 8.555 164.139 1.00 12.86 102 ALA B CA 1
ATOM 4558 C C . ALA B 1 102 ? 10.105 7.906 162.761 1.00 13.08 102 ALA B C 1
ATOM 4559 O O . ALA B 1 102 ? 9.060 7.969 162.100 1.00 12.75 102 ALA B O 1
ATOM 4561 N N . ASN B 1 103 ? 11.196 7.269 162.351 1.00 13.70 103 ASN B N 1
ATOM 4562 C CA . ASN B 1 103 ? 11.315 6.664 161.029 1.00 14.31 103 ASN B CA 1
ATOM 4563 C C . ASN B 1 103 ? 10.907 5.182 161.037 1.00 15.20 103 ASN B C 1
ATOM 4564 O O . ASN B 1 103 ? 11.583 4.351 161.655 1.00 15.09 103 ASN B O 1
ATOM 4569 N N . PRO B 1 104 ? 9.813 4.856 160.345 1.00 16.21 104 PRO B N 1
ATOM 4570 C CA . PRO B 1 104 ? 9.305 3.479 160.286 1.00 17.29 104 PRO B CA 1
ATOM 4571 C C . PRO B 1 104 ? 10.142 2.532 159.418 1.00 18.48 104 PRO B C 1
ATOM 4572 O O . PRO B 1 104 ? 9.919 1.320 159.486 1.00 18.82 104 PRO B O 1
ATOM 4576 N N . ARG B 1 105 ? 11.074 3.064 158.627 1.00 19.69 105 ARG B N 1
ATOM 4577 C CA . ARG B 1 105 ? 11.922 2.231 157.766 1.00 20.93 105 ARG B CA 1
ATOM 4578 C C . ARG B 1 105 ? 13.089 1.614 158.530 1.00 21.18 105 ARG B C 1
ATOM 4579 O O . ARG B 1 105 ? 13.789 0.741 158.009 1.00 21.24 105 ARG B O 1
ATOM 4587 N N . LEU B 1 106 ? 13.300 2.072 159.761 1.00 21.43 106 LEU B N 1
ATOM 4588 C CA . LEU B 1 106 ? 14.376 1.556 160.599 1.00 21.76 106 LEU B CA 1
ATOM 4589 C C . LEU B 1 106 ? 14.040 0.165 161.123 1.00 22.03 106 LEU B C 1
ATOM 4590 O O . LEU B 1 106 ? 12.900 -0.292 161.018 1.00 22.14 106 LEU B O 1
ATOM 4595 N N . SER B 1 107 ? 15.043 -0.508 161.677 1.00 22.44 107 SER B N 1
ATOM 4596 C CA . SER B 1 107 ? 14.857 -1.825 162.275 1.00 22.81 107 SER B CA 1
ATOM 4597 C C . SER B 1 107 ? 13.986 -1.721 163.526 1.00 23.01 107 SER B C 1
ATOM 4598 O O . SER B 1 107 ? 14.015 -0.698 164.214 1.00 22.78 107 SER B O 1
ATOM 4601 N N . PRO B 1 108 ? 13.209 -2.768 163.808 1.00 23.39 108 PRO B N 1
ATOM 4602 C CA . PRO B 1 108 ? 12.418 -2.852 165.044 1.00 23.63 108 PRO B CA 1
ATOM 4603 C C . PRO B 1 108 ? 13.228 -2.531 166.302 1.00 23.84 108 PRO B C 1
ATOM 4604 O O . PRO B 1 108 ? 12.708 -1.882 167.212 1.00 23.94 108 PRO B O 1
ATOM 4608 N N . LYS B 1 109 ? 14.482 -2.972 166.331 1.00 23.93 109 LYS B N 1
ATOM 4609 C CA . LYS B 1 109 ? 15.397 -2.685 167.428 1.00 24.18 109 LYS B CA 1
ATOM 4610 C C . LYS B 1 109 ? 15.746 -1.193 167.520 1.00 23.64 109 LYS B C 1
ATOM 4611 O O . LYS B 1 109 ? 15.835 -0.640 168.620 1.00 23.56 109 LYS B O 1
ATOM 4617 N N . GLU B 1 110 ? 15.939 -0.552 166.366 1.00 22.97 110 GLU B N 1
ATOM 4618 C CA . GLU B 1 110 ? 16.261 0.876 166.304 1.00 22.33 110 GLU B CA 1
ATOM 4619 C C . GLU B 1 110 ? 15.083 1.750 166.734 1.00 21.58 110 GLU B C 1
ATOM 4620 O O . GLU B 1 110 ? 15.259 2.720 167.476 1.00 21.54 110 GLU B O 1
ATOM 4626 N N . ILE B 1 111 ? 13.890 1.402 166.263 1.00 20.72 111 ILE B N 1
ATOM 4627 C CA . ILE B 1 111 ? 12.679 2.139 166.613 1.00 19.98 111 ILE B CA 1
ATOM 4628 C C . ILE B 1 111 ? 12.375 2.019 168.112 1.00 19.52 111 ILE B C 1
ATOM 4629 O O . ILE B 1 111 ? 12.035 3.010 168.756 1.00 19.52 111 ILE B O 1
ATOM 4634 N N . ALA B 1 112 ? 12.525 0.815 168.663 1.00 18.92 112 ALA B N 1
ATOM 4635 C CA . ALA B 1 112 ? 12.274 0.585 170.085 1.00 18.27 112 ALA B CA 1
ATOM 4636 C C . ALA B 1 112 ? 13.277 1.342 170.945 1.00 17.81 112 ALA B C 1
ATOM 4637 O O . ALA B 1 112 ? 12.922 1.869 171.997 1.00 17.82 112 ALA B O 1
ATOM 4639 N N . TYR B 1 113 ? 14.521 1.411 170.476 1.00 17.24 113 TYR B N 1
ATOM 4640 C CA . TYR B 1 113 ? 15.557 2.171 171.162 1.00 16.70 113 TYR B CA 1
ATOM 4641 C C . TYR B 1 113 ? 15.248 3.672 171.216 1.00 16.35 113 TYR B C 1
ATOM 4642 O O . TYR B 1 113 ? 15.331 4.281 172.282 1.00 16.12 113 TYR B O 1
ATOM 4651 N N . ILE B 1 114 ? 14.904 4.269 170.074 1.00 16.08 114 ILE B N 1
ATOM 4652 C CA . ILE B 1 114 ? 14.673 5.716 170.034 1.00 15.85 114 ILE B CA 1
ATOM 4653 C C . ILE B 1 114 ? 13.420 6.130 170.802 1.00 15.63 114 ILE B C 1
ATOM 4654 O O . ILE B 1 114 ? 13.396 7.200 171.410 1.00 15.44 114 ILE B O 1
ATOM 4659 N N . LEU B 1 115 ? 12.399 5.273 170.787 1.00 15.48 115 LEU B N 1
ATOM 4660 C CA . LEU B 1 115 ? 11.160 5.531 171.517 1.00 15.46 115 LEU B CA 1
ATOM 4661 C C . LEU B 1 115 ? 11.385 5.435 173.025 1.00 15.43 115 LEU B C 1
ATOM 4662 O O . LEU B 1 115 ? 10.823 6.223 173.793 1.00 15.66 115 LEU B O 1
ATOM 4667 N N . ASN B 1 116 ? 12.224 4.486 173.440 1.00 14.96 116 ASN B N 1
ATOM 4668 C CA . ASN B 1 116 ? 12.590 4.345 174.850 1.00 14.50 116 ASN B CA 1
ATOM 4669 C C . ASN B 1 116 ? 13.551 5.425 175.327 1.00 14.32 116 ASN B C 1
ATOM 4670 O O . ASN B 1 116 ? 13.478 5.856 176.475 1.00 14.05 116 ASN B O 1
ATOM 4675 N N . HIS B 1 117 ? 14.450 5.852 174.441 1.00 14.16 117 HIS B N 1
ATOM 4676 C CA . HIS B 1 117 ? 15.451 6.865 174.770 1.00 13.96 117 HIS B CA 1
ATOM 4677 C C . HIS B 1 117 ? 14.802 8.238 174.938 1.00 14.01 117 HIS B C 1
ATOM 4678 O O . HIS B 1 117 ? 15.155 8.993 175.845 1.00 13.74 117 HIS B O 1
ATOM 4685 N N . ALA B 1 118 ? 13.849 8.544 174.058 1.00 14.22 118 ALA B N 1
ATOM 4686 C CA . ALA B 1 118 ? 13.103 9.803 174.104 1.00 14.41 118 ALA B CA 1
ATOM 4687 C C . ALA B 1 118 ? 12.007 9.805 175.178 1.00 14.69 118 ALA B C 1
ATOM 4688 O O . ALA B 1 118 ? 11.448 10.859 175.496 1.00 14.58 118 ALA B O 1
ATOM 4690 N N . GLU B 1 119 ? 11.704 8.624 175.719 1.00 14.88 119 GLU B N 1
ATOM 4691 C CA . GLU B 1 119 ? 10.664 8.434 176.738 1.00 15.18 119 GLU B CA 1
ATOM 4692 C C . GLU B 1 119 ? 9.294 8.922 176.265 1.00 14.88 119 GLU B C 1
ATOM 4693 O O . GLU B 1 119 ? 8.576 9.610 176.995 1.00 14.56 119 GLU B O 1
ATOM 4699 N N . ASP B 1 120 ? 8.942 8.554 175.038 1.00 14.82 120 ASP B N 1
ATOM 4700 C CA . ASP B 1 120 ? 7.667 8.951 174.451 1.00 14.94 120 ASP B CA 1
ATOM 4701 C C . ASP B 1 120 ? 6.503 8.415 175.266 1.00 14.74 120 ASP B C 1
ATOM 4702 O O . ASP B 1 120 ? 6.530 7.273 175.735 1.00 14.39 120 ASP B O 1
ATOM 4707 N N . LYS B 1 121 ? 5.487 9.255 175.440 1.00 14.68 121 LYS B N 1
ATOM 4708 C CA . LYS B 1 121 ? 4.326 8.903 176.247 1.00 14.45 121 LYS B CA 1
ATOM 4709 C C . LYS B 1 121 ? 3.181 8.410 175.375 1.00 14.18 121 LYS B C 1
ATOM 4710 O O . LYS B 1 121 ? 2.433 7.508 175.770 1.00 14.09 121 LYS B O 1
ATOM 4716 N N . VAL B 1 122 ? 3.042 9.016 174.195 1.00 13.75 122 VAL B N 1
ATOM 4717 C CA . VAL B 1 122 ? 1.992 8.654 173.245 1.00 13.26 122 VAL B CA 1
ATOM 4718 C C . VAL B 1 122 ? 2.622 8.405 171.878 1.00 13.16 122 VAL B C 1
ATOM 4719 O O . VAL B 1 122 ? 3.529 9.130 171.467 1.00 13.22 122 VAL B O 1
ATOM 4723 N N . LEU B 1 123 ? 2.143 7.370 171.189 1.00 12.85 123 LEU B N 1
ATOM 4724 C CA . LEU B 1 123 ? 2.604 7.057 169.840 1.00 12.73 123 LEU B CA 1
ATOM 4725 C C . LEU B 1 123 ? 1.443 7.093 168.850 1.00 12.41 123 LEU B C 1
ATOM 4726 O O . LEU B 1 123 ? 0.466 6.366 169.007 1.00 12.51 123 LEU B O 1
ATOM 4731 N N . LEU B 1 124 ? 1.563 7.960 167.848 1.00 12.22 124 LEU B N 1
ATOM 4732 C CA . LEU B 1 124 ? 0.606 8.055 166.748 1.00 12.25 124 LEU B CA 1
ATOM 4733 C C . LEU B 1 124 ? 1.206 7.372 165.529 1.00 12.52 124 LEU B C 1
ATOM 4734 O O . LEU B 1 124 ? 2.339 7.667 165.158 1.00 12.76 124 LEU B O 1
ATOM 4739 N N . PHE B 1 125 ? 0.465 6.456 164.910 1.00 12.90 125 PHE B N 1
ATOM 4740 C CA . PHE B 1 125 ? 1.009 5.689 163.788 1.00 13.31 125 PHE B CA 1
ATOM 4741 C C . PHE B 1 125 ? -0.016 5.357 162.712 1.00 13.62 125 PHE B C 1
ATOM 4742 O O . PHE B 1 125 ? -1.213 5.271 162.985 1.00 13.83 125 PHE B O 1
ATOM 4750 N N . ASP B 1 126 ? 0.472 5.152 161.491 1.00 14.15 126 ASP B N 1
ATOM 4751 C CA . ASP B 1 126 ? -0.376 4.817 160.352 1.00 14.76 126 ASP B CA 1
ATOM 4752 C C . ASP B 1 126 ? -0.892 3.381 160.445 1.00 15.25 126 ASP B C 1
ATOM 4753 O O . ASP B 1 126 ? -0.159 2.491 160.893 1.00 15.42 126 ASP B O 1
ATOM 4758 N N . PRO B 1 127 ? -2.150 3.160 160.051 1.00 15.74 127 PRO B N 1
ATOM 4759 C CA . PRO B 1 127 ? -2.770 1.822 160.108 1.00 16.28 127 PRO B CA 1
ATOM 4760 C C . PRO B 1 127 ? -1.956 0.718 159.419 1.00 17.10 127 PRO B C 1
ATOM 4761 O O . PRO B 1 127 ? -1.934 -0.410 159.921 1.00 17.11 127 PRO B O 1
ATOM 4765 N N . ASN B 1 128 ? -1.296 1.042 158.307 1.00 17.75 128 ASN B N 1
ATOM 4766 C CA . ASN B 1 128 ? -0.468 0.072 157.579 1.00 18.73 128 ASN B CA 1
ATOM 4767 C C . ASN B 1 128 ? 0.843 -0.290 158.285 1.00 19.05 128 ASN B C 1
ATOM 4768 O O . ASN B 1 128 ? 1.566 -1.183 157.838 1.00 19.56 128 ASN B O 1
ATOM 4773 N N . LEU B 1 129 ? 1.148 0.404 159.379 1.00 19.25 129 LEU B N 1
ATOM 4774 C CA . LEU B 1 129 ? 2.341 0.108 160.170 1.00 19.45 129 LEU B CA 1
ATOM 4775 C C . LEU B 1 129 ? 1.983 -0.595 161.482 1.00 19.80 129 LEU B C 1
ATOM 4776 O O . LEU B 1 129 ? 2.794 -0.658 162.402 1.00 19.82 129 LEU B O 1
ATOM 4781 N N . LEU B 1 130 ? 0.767 -1.133 161.548 1.00 20.42 130 LEU B N 1
ATOM 4782 C CA . LEU B 1 130 ? 0.306 -1.891 162.712 1.00 21.24 130 LEU B CA 1
ATOM 4783 C C . LEU B 1 130 ? 1.155 -3.133 163.028 1.00 21.71 130 LEU B C 1
ATOM 4784 O O . LEU B 1 130 ? 1.468 -3.361 164.200 1.00 21.75 130 LEU B O 1
ATOM 4789 N N . PRO B 1 131 ? 1.523 -3.936 162.020 1.00 22.11 131 PRO B N 1
ATOM 4790 C CA . PRO B 1 131 ? 2.370 -5.111 162.270 1.00 22.51 131 PRO B CA 1
ATOM 4791 C C . PRO B 1 131 ? 3.705 -4.748 162.928 1.00 22.79 131 PRO B C 1
ATOM 4792 O O . PRO B 1 131 ? 4.151 -5.462 163.830 1.00 22.97 131 PRO B O 1
ATOM 4796 N N . LEU B 1 132 ? 4.316 -3.648 162.493 1.00 23.00 132 LEU B N 1
ATOM 4797 C CA . LEU B 1 132 ? 5.567 -3.163 163.071 1.00 23.11 132 LEU B CA 1
ATOM 4798 C C . LEU B 1 132 ? 5.401 -2.755 164.539 1.00 23.14 132 LEU B C 1
ATOM 4799 O O . LEU B 1 132 ? 6.212 -3.129 165.386 1.00 23.17 132 LEU B O 1
ATOM 4804 N N . VAL B 1 133 ? 4.348 -1.991 164.825 1.00 23.20 133 VAL B N 1
ATOM 4805 C CA . VAL B 1 133 ? 4.056 -1.533 166.183 1.00 23.14 133 VAL B CA 1
ATOM 4806 C C . VAL B 1 133 ? 3.754 -2.713 167.122 1.00 23.56 133 VAL B C 1
ATOM 4807 O O . VAL B 1 133 ? 4.229 -2.743 168.262 1.00 23.42 133 VAL B O 1
ATOM 4811 N N . GLU B 1 134 ? 2.979 -3.681 166.631 1.00 23.98 134 GLU B N 1
ATOM 4812 C CA . GLU B 1 134 ? 2.674 -4.905 167.384 1.00 24.81 134 GLU B CA 1
ATOM 4813 C C . GLU B 1 134 ? 3.934 -5.707 167.697 1.00 24.66 134 GLU B C 1
ATOM 4814 O O . GLU B 1 134 ? 4.043 -6.316 168.765 1.00 24.69 134 GLU B O 1
ATOM 4820 N N . ALA B 1 135 ? 4.884 -5.690 166.763 1.00 24.61 135 ALA B N 1
ATOM 4821 C CA . ALA B 1 135 ? 6.141 -6.413 166.917 1.00 24.81 135 ALA B CA 1
ATOM 4822 C C . ALA B 1 135 ? 7.071 -5.794 167.964 1.00 24.79 135 ALA B C 1
ATOM 4823 O O . ALA B 1 135 ? 7.852 -6.509 168.594 1.00 24.81 135 ALA B O 1
ATOM 4825 N N . ILE B 1 136 ? 6.986 -4.475 168.149 1.00 24.61 136 ILE B N 1
ATOM 4826 C CA . ILE B 1 136 ? 7.866 -3.769 169.090 1.00 24.42 136 ILE B CA 1
ATOM 4827 C C . ILE B 1 136 ? 7.187 -3.386 170.407 1.00 24.27 136 ILE B C 1
ATOM 4828 O O . ILE B 1 136 ? 7.842 -2.849 171.304 1.00 24.13 136 ILE B O 1
ATOM 4833 N N . ARG B 1 137 ? 5.887 -3.663 170.523 1.00 24.03 137 ARG B N 1
ATOM 4834 C CA . ARG B 1 137 ? 5.106 -3.204 171.675 1.00 24.05 137 ARG B CA 1
ATOM 4835 C C . ARG B 1 137 ? 5.648 -3.683 173.026 1.00 24.12 137 ARG B C 1
ATOM 4836 O O . ARG B 1 137 ? 5.700 -2.907 173.982 1.00 23.74 137 ARG B O 1
ATOM 4844 N N . GLY B 1 138 ? 6.052 -4.954 173.087 1.00 24.34 138 GLY B N 1
ATOM 4845 C CA . GLY B 1 138 ? 6.647 -5.537 174.280 1.00 24.56 138 GLY B CA 1
ATOM 4846 C C . GLY B 1 138 ? 7.971 -4.910 174.701 1.00 24.73 138 GLY B C 1
ATOM 4847 O O . GLY B 1 138 ? 8.335 -4.955 175.881 1.00 24.71 138 GLY B O 1
ATOM 4848 N N . GLU B 1 139 ? 8.685 -4.324 173.738 1.00 24.65 139 GLU B N 1
ATOM 4849 C CA . GLU B 1 139 ? 9.974 -3.678 173.983 1.00 24.67 139 GLU B CA 1
ATOM 4850 C C . GLU B 1 139 ? 9.833 -2.264 174.553 1.00 23.85 139 GLU B C 1
ATOM 4851 O O . GLU B 1 139 ? 10.759 -1.753 175.192 1.00 23.93 139 GLU B O 1
ATOM 4857 N N . LEU B 1 140 ? 8.684 -1.636 174.320 1.00 22.69 140 LEU B N 1
ATOM 4858 C CA . LEU B 1 140 ? 8.473 -0.247 174.724 1.00 21.83 140 LEU B CA 1
ATOM 4859 C C . LEU B 1 140 ? 8.188 -0.124 176.216 1.00 21.64 140 LEU B C 1
ATOM 4860 O O . LEU B 1 140 ? 7.395 -0.886 176.776 1.00 21.59 140 LEU B O 1
ATOM 4865 N N . LYS B 1 141 ? 8.844 0.841 176.852 1.00 21.29 141 LYS B N 1
ATOM 4866 C CA . LYS B 1 141 ? 8.821 0.960 178.309 1.00 21.12 141 LYS B CA 1
ATOM 4867 C C . LYS B 1 141 ? 8.087 2.196 178.818 1.00 20.38 141 LYS B C 1
ATOM 4868 O O . LYS B 1 141 ? 7.687 2.237 179.981 1.00 20.04 141 LYS B O 1
ATOM 4874 N N . THR B 1 142 ? 7.913 3.197 177.952 1.00 19.56 142 THR B N 1
ATOM 4875 C CA . THR B 1 142 ? 7.307 4.469 178.359 1.00 18.71 142 THR B CA 1
ATOM 4876 C C . THR B 1 142 ? 5.977 4.789 177.678 1.00 18.12 142 THR B C 1
ATOM 4877 O O . THR B 1 142 ? 5.188 5.571 178.210 1.00 18.34 142 THR B O 1
ATOM 4881 N N . VAL B 1 143 ? 5.730 4.203 176.508 1.00 17.37 143 VAL B N 1
ATOM 4882 C CA . VAL B 1 143 ? 4.513 4.514 175.756 1.00 16.61 143 VAL B CA 1
ATOM 4883 C C . VAL B 1 143 ? 3.276 3.995 176.492 1.00 16.45 143 VAL B C 1
ATOM 4884 O O . VAL B 1 143 ? 3.146 2.796 176.752 1.00 16.18 143 VAL B O 1
ATOM 4888 N N . GLN B 1 144 ? 2.385 4.920 176.836 1.00 16.07 144 GLN B N 1
ATOM 4889 C CA . GLN B 1 144 ? 1.174 4.601 177.587 1.00 15.66 144 GLN B CA 1
ATOM 4890 C C . GLN B 1 144 ? -0.029 4.450 176.664 1.00 15.20 144 GLN B C 1
ATOM 4891 O O . GLN B 1 144 ? -0.902 3.609 176.901 1.00 15.34 144 GLN B O 1
ATOM 4897 N N . HIS B 1 145 ? -0.070 5.259 175.608 1.00 14.51 145 HIS B N 1
ATOM 4898 C CA . HIS B 1 145 ? -1.186 5.239 174.669 1.00 13.77 145 HIS B CA 1
ATOM 4899 C C . HIS B 1 145 ? -0.724 5.050 173.222 1.00 13.56 145 HIS B C 1
ATOM 4900 O O . HIS B 1 145 ? 0.216 5.704 172.765 1.00 13.28 145 HIS B O 1
ATOM 4907 N N . PHE B 1 146 ? -1.402 4.152 172.515 1.00 13.48 146 PHE B N 1
ATOM 4908 C CA . PHE B 1 146 ? -1.103 3.856 171.120 1.00 13.31 146 PHE B CA 1
ATOM 4909 C C . PHE B 1 146 ? -2.273 4.306 170.265 1.00 13.57 146 PHE B C 1
ATOM 4910 O O . PHE B 1 146 ? -3.382 3.777 170.379 1.00 13.33 146 PHE B O 1
ATOM 4918 N N . VAL B 1 147 ? -2.020 5.301 169.420 1.00 13.78 147 VAL B N 1
ATOM 4919 C CA . VAL B 1 147 ? -3.070 5.919 168.617 1.00 14.00 147 VAL B CA 1
ATOM 4920 C C . VAL B 1 147 ? -2.855 5.623 167.137 1.00 14.33 147 VAL B C 1
ATOM 4921 O O . VAL B 1 147 ? -1.802 5.939 166.581 1.00 14.57 147 VAL B O 1
ATOM 4925 N N . VAL B 1 148 ? -3.854 5.004 166.515 1.00 14.53 148 VAL B N 1
ATOM 4926 C CA . VAL B 1 148 ? -3.845 4.762 165.080 1.00 15.02 148 VAL B CA 1
ATOM 4927 C C . VAL B 1 148 ? -4.415 5.979 164.358 1.00 15.73 148 VAL B C 1
ATOM 4928 O O . VAL B 1 148 ? -5.542 6.410 164.635 1.00 15.48 148 VAL B O 1
ATOM 4932 N N . MET B 1 149 ? -3.630 6.517 163.429 1.00 16.50 149 MET B N 1
ATOM 4933 C CA . MET B 1 149 ? -4.036 7.680 162.649 1.00 17.45 149 MET B CA 1
ATOM 4934 C C . MET B 1 149 ? -5.034 7.272 161.572 1.00 18.23 149 MET B C 1
ATOM 4935 O O . MET B 1 149 ? -4.696 7.144 160.393 1.00 18.09 149 MET B O 1
ATOM 4940 N N . ASP B 1 150 ? -6.270 7.061 162.015 1.00 19.66 150 ASP B N 1
ATOM 4941 C CA . ASP B 1 150 ? -7.359 6.552 161.185 1.00 20.98 150 ASP B CA 1
ATOM 4942 C C . ASP B 1 150 ? -8.677 6.722 161.932 1.00 22.03 150 ASP B C 1
ATOM 4943 O O . ASP B 1 150 ? -8.690 7.150 163.089 1.00 21.90 150 ASP B O 1
ATOM 4948 N N . GLU B 1 151 ? -9.777 6.386 161.264 1.00 23.56 151 GLU B N 1
ATOM 4949 C CA . GLU B 1 151 ? -11.113 6.466 161.848 1.00 25.26 151 GLU B CA 1
ATOM 4950 C C . GLU B 1 151 ? -11.369 5.348 162.856 1.00 25.67 151 GLU B C 1
ATOM 4951 O O . GLU B 1 151 ? -12.076 5.552 163.845 1.00 25.82 151 GLU B O 1
ATOM 4957 N N . LYS B 1 152 ? -10.789 4.177 162.600 1.00 26.48 152 LYS B N 1
ATOM 4958 C CA . LYS B 1 152 ? -10.992 2.992 163.438 1.00 27.29 152 LYS B CA 1
ATOM 4959 C C . LYS B 1 152 ? -9.671 2.377 163.905 1.00 27.22 152 LYS B C 1
ATOM 4960 O O . LYS B 1 152 ? -8.630 2.563 163.277 1.00 27.28 152 LYS B O 1
ATOM 4966 N N . ALA B 1 153 ? -9.733 1.642 165.011 1.00 27.30 153 ALA B N 1
ATOM 4967 C CA . ALA B 1 153 ? -8.563 0.983 165.580 1.00 27.57 153 ALA B CA 1
ATOM 4968 C C . ALA B 1 153 ? -8.953 -0.360 166.202 1.00 27.72 153 ALA B C 1
ATOM 4969 O O . ALA B 1 153 ? -10.064 -0.497 166.719 1.00 27.88 153 ALA B O 1
ATOM 4971 N N . PRO B 1 154 ? -8.043 -1.336 166.165 1.00 27.84 154 PRO B N 1
ATOM 4972 C CA . PRO B 1 154 ? -8.288 -2.650 166.778 1.00 28.04 154 PRO B CA 1
ATOM 4973 C C . PRO B 1 154 ? -8.230 -2.602 168.306 1.00 28.26 154 PRO B C 1
ATOM 4974 O O . PRO B 1 154 ? -7.942 -1.548 168.883 1.00 28.41 154 PRO B O 1
ATOM 4978 N N . GLU B 1 155 ? -8.498 -3.744 168.941 1.00 28.34 155 GLU B N 1
ATOM 4979 C CA . GLU B 1 155 ? -8.453 -3.879 170.396 1.00 28.45 155 GLU B CA 1
ATOM 4980 C C . GLU B 1 155 ? -7.067 -3.563 170.949 1.00 27.45 155 GLU B C 1
ATOM 4981 O O . GLU B 1 155 ? -6.055 -3.943 170.361 1.00 27.33 155 GLU B O 1
ATOM 4987 N N . GLY B 1 156 ? -7.035 -2.864 172.080 1.00 26.47 156 GLY B N 1
ATOM 4988 C CA . GLY B 1 156 ? -5.788 -2.430 172.690 1.00 25.37 156 GLY B CA 1
ATOM 4989 C C . GLY B 1 156 ? -5.186 -1.193 172.042 1.00 24.49 156 GLY B C 1
ATOM 4990 O O . GLY B 1 156 ? -4.075 -0.783 172.388 1.00 24.49 156 GLY B O 1
ATOM 4991 N N . TYR B 1 157 ? -5.922 -0.601 171.105 1.00 23.57 157 TYR B N 1
ATOM 4992 C CA . TYR B 1 157 ? -5.471 0.586 170.382 1.00 22.70 157 TYR B CA 1
ATOM 4993 C C . TYR B 1 157 ? -6.576 1.643 170.322 1.00 22.39 157 TYR B C 1
ATOM 4994 O O . TYR B 1 157 ? -7.759 1.312 170.295 1.00 22.26 157 TYR B O 1
ATOM 5003 N N . LEU B 1 158 ? -6.177 2.912 170.300 1.00 21.94 158 LEU B N 1
ATOM 5004 C CA . LEU B 1 158 ? -7.111 4.030 170.239 1.00 21.52 158 LEU B CA 1
ATOM 5005 C C . LEU B 1 158 ? -7.133 4.619 168.831 1.00 21.08 158 LEU B C 1
ATOM 5006 O O . LEU B 1 158 ? -6.083 4.802 168.209 1.00 21.03 158 LEU B O 1
ATOM 5011 N N . ALA B 1 159 ? -8.328 4.893 168.317 1.00 20.35 159 ALA B N 1
ATOM 5012 C CA . ALA B 1 159 ? -8.451 5.547 167.019 1.00 19.79 159 ALA B CA 1
ATOM 5013 C C . ALA B 1 159 ? -8.227 7.050 167.167 1.00 19.30 159 ALA B C 1
ATOM 5014 O O . ALA B 1 159 ? -8.660 7.649 168.148 1.00 19.16 159 ALA B O 1
ATOM 5016 N N . TYR B 1 160 ? -7.541 7.643 166.191 1.00 18.78 160 TYR B N 1
ATOM 5017 C CA . TYR B 1 160 ? -7.249 9.080 166.179 1.00 18.52 160 TYR B CA 1
ATOM 5018 C C . TYR B 1 160 ? -8.503 9.940 166.354 1.00 18.60 160 TYR B C 1
ATOM 5019 O O . TYR B 1 160 ? -8.494 10.914 167.112 1.00 18.01 160 TYR B O 1
ATOM 5028 N N . GLU B 1 161 ? -9.571 9.564 165.652 1.00 18.96 161 GLU B N 1
ATOM 5029 C CA . GLU B 1 161 ? -10.840 10.283 165.707 1.00 19.75 161 GLU B CA 1
ATOM 5030 C C . GLU B 1 161 ? -11.496 10.179 167.085 1.00 20.47 161 GLU B C 1
ATOM 5031 O O . GLU B 1 161 ? -12.185 11.104 167.515 1.00 20.29 161 GLU B O 1
ATOM 5037 N N . GLU B 1 162 ? -11.271 9.054 167.768 1.00 21.44 162 GLU B N 1
ATOM 5038 C CA . GLU B 1 162 ? -11.721 8.877 169.150 1.00 22.68 162 GLU B CA 1
ATOM 5039 C C . GLU B 1 162 ? -10.872 9.712 170.105 1.00 22.61 162 GLU B C 1
ATOM 5040 O O . GLU B 1 162 ? -11.381 10.250 171.092 1.00 22.68 162 GLU B O 1
ATOM 5046 N N . ALA B 1 163 ? -9.575 9.805 169.806 1.00 22.53 163 ALA B N 1
ATOM 5047 C CA . ALA B 1 163 ? -8.614 10.490 170.664 1.00 22.59 163 ALA B CA 1
ATOM 5048 C C . ALA B 1 163 ? -8.836 12.002 170.737 1.00 22.61 163 ALA B C 1
ATOM 5049 O O . ALA B 1 163 ? -8.465 12.635 171.722 1.00 22.86 163 ALA B O 1
ATOM 5051 N N . LEU B 1 164 ? -9.433 12.573 169.695 1.00 22.55 164 LEU B N 1
ATOM 5052 C CA . LEU B 1 164 ? -9.738 14.003 169.664 1.00 22.68 164 LEU B CA 1
ATOM 5053 C C . LEU B 1 164 ? -10.701 14.359 170.795 1.00 22.71 164 LEU B C 1
ATOM 5054 O O . LEU B 1 164 ? -11.663 13.632 171.039 1.00 22.70 164 LEU B O 1
ATOM 5059 N N . GLY B 1 165 ? -10.427 15.467 171.482 1.00 22.84 165 GLY B N 1
ATOM 5060 C CA . GLY B 1 165 ? -11.236 15.897 172.613 1.00 22.92 165 GLY B CA 1
ATOM 5061 C C . GLY B 1 165 ? -11.893 17.250 172.410 1.00 23.15 165 GLY B C 1
ATOM 5062 O O . GLY B 1 165 ? -12.214 17.625 171.280 1.00 23.14 165 GLY B O 1
ATOM 5063 N N . GLU B 1 166 ? -12.103 17.977 173.508 1.00 23.36 166 GLU B N 1
ATOM 5064 C CA . GLU B 1 166 ? -12.660 19.327 173.440 1.00 23.76 166 GLU B CA 1
ATOM 5065 C C . GLU B 1 166 ? -11.618 20.282 172.854 1.00 23.62 166 GLU B C 1
ATOM 5066 O O . GLU B 1 166 ? -10.416 20.078 173.016 1.00 23.48 166 GLU B O 1
ATOM 5072 N N . GLU B 1 167 ? -12.080 21.311 172.153 1.00 23.65 167 GLU B N 1
ATOM 5073 C CA . GLU B 1 167 ? -11.182 22.331 171.615 1.00 23.70 167 GLU B CA 1
ATOM 5074 C C . GLU B 1 167 ? -10.432 23.022 172.748 1.00 23.29 167 GLU B C 1
ATOM 5075 O O . GLU B 1 167 ? -11.046 23.540 173.679 1.00 23.45 167 GLU B O 1
ATOM 5081 N N . ALA B 1 168 ? -9.106 23.005 172.677 1.00 22.69 168 ALA B N 1
ATOM 5082 C CA . ALA B 1 168 ? -8.278 23.645 173.692 1.00 22.26 168 ALA B CA 1
ATOM 5083 C C . ALA B 1 168 ? -7.463 24.786 173.096 1.00 22.14 168 ALA B C 1
ATOM 5084 O O . ALA B 1 168 ? -7.083 24.745 171.922 1.00 22.14 168 ALA B O 1
ATOM 5086 N N . ASP B 1 169 ? -7.202 25.800 173.917 1.00 21.82 169 ASP B N 1
ATOM 5087 C CA . ASP B 1 169 ? -6.388 26.937 173.518 1.00 21.78 169 ASP B CA 1
ATOM 5088 C C . ASP B 1 169 ? -4.925 26.538 173.594 1.00 21.72 169 ASP B C 1
ATOM 5089 O O . ASP B 1 169 ? -4.548 25.747 174.465 1.00 21.85 169 ASP B O 1
ATOM 5094 N N . PRO B 1 170 ? -4.100 27.076 172.696 1.00 21.53 170 PRO B N 1
ATOM 5095 C CA . PRO B 1 170 ? -2.665 26.776 172.696 1.00 21.37 170 PRO B CA 1
ATOM 5096 C C . PRO B 1 170 ? -1.978 27.322 173.945 1.00 21.50 170 PRO B C 1
ATOM 5097 O O . PRO B 1 170 ? -2.443 28.305 174.529 1.00 21.17 170 PRO B O 1
ATOM 5101 N N . VAL B 1 171 ? -0.893 26.665 174.344 1.00 21.73 171 VAL B N 1
ATOM 5102 C CA . VAL B 1 171 ? -0.040 27.124 175.434 1.00 21.95 171 VAL B CA 1
ATOM 5103 C C . VAL B 1 171 ? 1.223 27.694 174.799 1.00 22.09 171 VAL B C 1
ATOM 5104 O O . VAL B 1 171 ? 1.764 27.108 173.857 1.00 22.46 171 VAL B O 1
ATOM 5108 N N . ARG B 1 172 ? 1.682 28.839 175.293 1.00 21.95 172 ARG B N 1
ATOM 5109 C CA . ARG B 1 172 ? 2.900 29.449 174.779 1.00 21.87 172 ARG B CA 1
ATOM 5110 C C . ARG B 1 172 ? 4.076 29.142 175.697 1.00 21.73 172 ARG B C 1
ATOM 5111 O O . ARG B 1 172 ? 3.992 29.326 176.916 1.00 22.14 172 ARG B O 1
ATOM 5119 N N . VAL B 1 173 ? 5.162 28.657 175.103 1.00 20.96 173 VAL B N 1
ATOM 5120 C CA . VAL B 1 173 ? 6.383 28.345 175.834 1.00 20.16 173 VAL B CA 1
ATOM 5121 C C . VAL B 1 173 ? 7.496 29.291 175.364 1.00 19.50 173 VAL B C 1
ATOM 5122 O O . VAL B 1 173 ? 7.386 29.869 174.279 1.00 19.57 173 VAL B O 1
ATOM 5126 N N . PRO B 1 174 ? 8.548 29.473 176.169 1.00 18.46 174 PRO B N 1
ATOM 5127 C CA . PRO B 1 174 ? 9.741 30.181 175.692 1.00 17.88 174 PRO B CA 1
ATOM 5128 C C . PRO B 1 174 ? 10.157 29.616 174.330 1.00 17.29 174 PRO B C 1
ATOM 5129 O O . PRO B 1 174 ? 10.195 28.392 174.152 1.00 17.37 174 PRO B O 1
ATOM 5133 N N . GLU B 1 175 ? 10.434 30.499 173.377 1.00 16.39 175 GLU B N 1
ATOM 5134 C CA . GLU B 1 175 ? 10.724 30.092 172.003 1.00 15.44 175 GLU B CA 1
ATOM 5135 C C . GLU B 1 175 ? 11.901 29.117 171.893 1.00 15.43 175 GLU B C 1
ATOM 5136 O O . GLU B 1 175 ? 11.947 28.295 170.976 1.00 15.50 175 GLU B O 1
ATOM 5142 N N . ARG B 1 176 ? 12.838 29.209 172.838 1.00 15.17 176 ARG B N 1
ATOM 5143 C CA . ARG B 1 176 ? 14.035 28.372 172.838 1.00 15.33 176 ARG B CA 1
ATOM 5144 C C . ARG B 1 176 ? 13.795 26.962 173.396 1.00 14.78 176 ARG B C 1
ATOM 5145 O O . ARG B 1 176 ? 14.669 26.090 173.290 1.00 14.64 176 ARG B O 1
ATOM 5153 N N . ALA B 1 177 ? 12.614 26.748 173.976 1.00 14.17 177 ALA B N 1
ATOM 5154 C CA . ALA B 1 177 ? 12.214 25.431 174.475 1.00 13.71 177 ALA B CA 1
ATOM 5155 C C . ALA B 1 177 ? 11.842 24.482 173.328 1.00 13.23 177 ALA B C 1
ATOM 5156 O O . ALA B 1 177 ? 11.516 24.923 172.221 1.00 13.32 177 ALA B O 1
ATOM 5158 N N . ALA B 1 178 ? 11.875 23.186 173.614 1.00 12.49 178 ALA B N 1
ATOM 5159 C CA . ALA B 1 178 ? 11.653 22.146 172.609 1.00 11.96 178 ALA B CA 1
ATOM 5160 C C . ALA B 1 178 ? 10.268 22.176 171.973 1.00 11.43 178 ALA B C 1
ATOM 5161 O O . ALA B 1 178 ? 9.260 22.341 172.670 1.00 11.38 178 ALA B O 1
ATOM 5163 N N . CYS B 1 179 ? 10.232 21.999 170.653 1.00 10.76 179 CYS B N 1
ATOM 5164 C CA . CYS B 1 179 ? 8.978 21.802 169.922 1.00 10.40 179 CYS B CA 1
ATOM 5165 C C . CYS B 1 179 ? 8.929 20.406 169.301 1.00 10.30 179 CYS B C 1
ATOM 5166 O O . CYS B 1 179 ? 7.856 19.850 169.073 1.00 10.16 179 CYS B O 1
ATOM 5169 N N . GLY B 1 180 ? 10.101 19.846 169.023 1.00 10.28 180 GLY B N 1
ATOM 5170 C CA . GLY B 1 180 ? 10.191 18.562 168.355 1.00 10.25 180 GLY B CA 1
ATOM 5171 C C . GLY B 1 180 ? 11.571 17.948 168.454 1.00 10.44 180 GLY B C 1
ATOM 5172 O O . GLY B 1 180 ? 12.531 18.607 168.866 1.00 10.44 180 GLY B O 1
ATOM 5173 N N . MET B 1 181 ? 11.671 16.675 168.090 1.00 10.69 181 MET B N 1
ATOM 5174 C CA . MET B 1 181 ? 12.957 15.986 168.101 1.00 11.03 181 MET B CA 1
ATOM 5175 C C . MET B 1 181 ? 13.019 14.876 167.059 1.00 11.11 181 MET B C 1
ATOM 5176 O O . MET B 1 181 ? 11.993 14.311 166.683 1.00 11.11 181 MET B O 1
ATOM 5181 N N . ALA B 1 182 ? 14.226 14.593 166.576 1.00 11.41 182 ALA B N 1
ATOM 5182 C CA . ALA B 1 182 ? 14.445 13.521 165.606 1.00 11.74 182 ALA B CA 1
ATOM 5183 C C . ALA B 1 182 ? 15.804 12.872 165.820 1.00 11.96 182 ALA B C 1
ATOM 5184 O O . ALA B 1 182 ? 16.764 13.545 166.200 1.00 12.13 182 ALA B O 1
ATOM 5186 N N . TYR B 1 183 ? 15.880 11.568 165.566 1.00 12.25 183 TYR B N 1
ATOM 5187 C CA . TYR B 1 183 ? 17.135 10.826 165.705 1.00 12.57 183 TYR B CA 1
ATOM 5188 C C . TYR B 1 183 ? 17.783 10.564 164.351 1.00 12.87 183 TYR B C 1
ATOM 5189 O O . TYR B 1 183 ? 17.106 10.186 163.396 1.00 12.91 183 TYR B O 1
ATOM 5198 N N . THR B 1 184 ? 19.095 10.765 164.278 1.00 13.41 184 THR B N 1
ATOM 5199 C CA . THR B 1 184 ? 19.850 10.487 163.057 1.00 14.14 184 THR B CA 1
ATOM 5200 C C . THR B 1 184 ? 20.521 9.108 163.093 1.00 14.76 184 THR B C 1
ATOM 5201 O O . THR B 1 184 ? 21.115 8.718 164.105 1.00 14.62 184 THR B O 1
ATOM 5205 N N . THR B 1 185 ? 20.411 8.376 161.989 1.00 15.54 185 THR B N 1
ATOM 5206 C CA . THR B 1 185 ? 21.070 7.077 161.853 1.00 16.54 185 THR B CA 1
ATOM 5207 C C . THR B 1 185 ? 22.328 7.188 160.988 1.00 17.33 185 THR B C 1
ATOM 5208 O O . THR B 1 185 ? 22.978 6.182 160.687 1.00 17.36 185 THR B O 1
ATOM 5212 N N . GLY B 1 186 ? 22.662 8.422 160.601 1.00 18.20 186 GLY B N 1
ATOM 5213 C CA . GLY B 1 186 ? 23.867 8.716 159.843 1.00 19.36 186 GLY B CA 1
ATOM 5214 C C . GLY B 1 186 ? 25.034 8.974 160.771 1.00 20.32 186 GLY B C 1
ATOM 5215 O O . GLY B 1 186 ? 25.669 10.034 160.726 1.00 20.53 186 GLY B O 1
ATOM 5216 N N . THR B 1 187 ? 25.309 7.984 161.616 1.00 21.00 187 THR B N 1
ATOM 5217 C CA . THR B 1 187 ? 26.319 8.077 162.661 1.00 21.68 187 THR B CA 1
ATOM 5218 C C . THR B 1 187 ? 26.780 6.662 163.035 1.00 22.00 187 THR B C 1
ATOM 5219 O O . THR B 1 187 ? 26.102 5.677 162.723 1.00 22.15 187 THR B O 1
ATOM 5223 N N . THR B 1 188 ? 27.933 6.559 163.690 1.00 22.33 188 THR B N 1
ATOM 5224 C CA . THR B 1 188 ? 28.410 5.267 164.187 1.00 22.67 188 THR B CA 1
ATOM 5225 C C . THR B 1 188 ? 27.744 4.936 165.515 1.00 22.48 188 THR B C 1
ATOM 5226 O O . THR B 1 188 ? 27.565 5.816 166.368 1.00 22.63 188 THR B O 1
ATOM 5230 N N . GLY B 1 189 ? 27.381 3.667 165.688 1.00 22.01 189 GLY B N 1
ATOM 5231 C CA . GLY B 1 189 ? 26.721 3.218 166.899 1.00 21.28 189 GLY B CA 1
ATOM 5232 C C . GLY B 1 189 ? 25.219 3.424 166.857 1.00 20.87 189 GLY B C 1
ATOM 5233 O O . GLY B 1 189 ? 24.598 3.320 165.795 1.00 20.80 189 GLY B O 1
ATOM 5234 N N . LEU B 1 190 ? 24.637 3.711 168.019 1.00 20.33 190 LEU B N 1
ATOM 5235 C CA . LEU B 1 190 ? 23.195 3.906 168.137 1.00 19.91 190 LEU B CA 1
ATOM 5236 C C . LEU B 1 190 ? 22.774 5.300 167.652 1.00 19.24 190 LEU B C 1
ATOM 5237 O O . LEU B 1 190 ? 23.586 6.236 167.672 1.00 19.17 190 LEU B O 1
ATOM 5242 N N . PRO B 1 191 ? 21.523 5.432 167.195 1.00 18.53 191 PRO B N 1
ATOM 5243 C CA . PRO B 1 191 ? 21.011 6.721 166.703 1.00 18.03 191 PRO B CA 1
ATOM 5244 C C . PRO B 1 191 ? 21.121 7.839 167.741 1.00 17.64 191 PRO B C 1
ATOM 5245 O O . PRO B 1 191 ? 20.979 7.593 168.941 1.00 17.44 191 PRO B O 1
ATOM 5249 N N . LYS B 1 192 ? 21.388 9.051 167.265 1.00 17.07 192 LYS B N 1
ATOM 5250 C CA . LYS B 1 192 ? 21.560 10.206 168.134 1.00 16.92 192 LYS B CA 1
ATOM 5251 C C . LYS B 1 192 ? 20.433 11.222 167.945 1.00 16.28 192 LYS B C 1
ATOM 5252 O O . LYS B 1 192 ? 20.027 11.511 166.816 1.00 16.24 192 LYS B O 1
ATOM 5258 N N . GLY B 1 193 ? 19.938 11.750 169.064 1.00 15.44 193 GLY B N 1
ATOM 5259 C CA . GLY B 1 193 ? 18.789 12.636 169.071 1.00 14.59 193 GLY B CA 1
ATOM 5260 C C . GLY B 1 193 ? 19.116 14.110 168.965 1.00 14.01 193 GLY B C 1
ATOM 5261 O O . GLY B 1 193 ? 20.053 14.599 169.599 1.00 14.09 193 GLY B O 1
ATOM 5262 N N . VAL B 1 194 ? 18.328 14.808 168.152 1.00 13.17 194 VAL B N 1
ATOM 5263 C CA . VAL B 1 194 ? 18.437 16.251 167.965 1.00 12.43 194 VAL B CA 1
ATOM 5264 C C . VAL B 1 194 ? 17.100 16.874 168.362 1.00 11.83 194 VAL B C 1
ATOM 5265 O O . VAL B 1 194 ? 16.046 16.452 167.882 1.00 11.74 194 VAL B O 1
ATOM 5269 N N . VAL B 1 195 ? 17.147 17.871 169.240 1.00 11.04 195 VAL B N 1
ATOM 5270 C CA . VAL B 1 195 ? 15.936 18.514 169.737 1.00 10.34 195 VAL B CA 1
ATOM 5271 C C . VAL B 1 195 ? 15.800 19.942 169.192 1.00 10.10 195 VAL B C 1
ATOM 5272 O O . VAL B 1 195 ? 16.619 20.808 169.489 1.00 9.88 195 VAL B O 1
ATOM 5276 N N . TYR B 1 196 ? 14.762 20.162 168.388 1.00 9.92 196 TYR B N 1
ATOM 5277 C CA . TYR B 1 196 ? 14.503 21.459 167.763 1.00 9.66 196 TYR B CA 1
ATOM 5278 C C . TYR B 1 196 ? 13.698 22.348 168.699 1.00 9.41 196 TYR B C 1
ATOM 5279 O O . TYR B 1 196 ? 12.978 21.854 169.565 1.00 9.75 196 TYR B O 1
ATOM 5288 N N . SER B 1 197 ? 13.828 23.656 168.517 1.00 8.99 197 SER B N 1
ATOM 5289 C CA . SER B 1 197 ? 13.062 24.630 169.285 1.00 8.61 197 SER B CA 1
ATOM 5290 C C . SER B 1 197 ? 12.088 25.364 168.375 1.00 8.35 197 SER B C 1
ATOM 5291 O O . SER B 1 197 ? 12.249 25.363 167.152 1.00 8.43 197 SER B O 1
ATOM 5294 N N . HIS B 1 198 ? 11.071 25.972 168.977 1.00 8.06 198 HIS B N 1
ATOM 5295 C CA . HIS B 1 198 ? 10.106 26.789 168.251 1.00 7.79 198 HIS B CA 1
ATOM 5296 C C . HIS B 1 198 ? 10.835 27.882 167.475 1.00 7.63 198 HIS B C 1
ATOM 5297 O O . HIS B 1 198 ? 10.550 28.117 166.297 1.00 7.72 198 HIS B O 1
ATOM 5304 N N . ARG B 1 199 ? 11.768 28.543 168.158 1.00 7.23 199 ARG B N 1
ATOM 5305 C CA . ARG B 1 199 ? 12.590 29.598 167.583 1.00 7.25 199 ARG B CA 1
ATOM 5306 C C . ARG B 1 199 ? 13.340 29.130 166.331 1.00 6.95 199 ARG B C 1
ATOM 5307 O O . ARG B 1 199 ? 13.367 29.833 165.319 1.00 6.79 199 ARG B O 1
ATOM 5315 N N . ALA B 1 200 ? 13.943 27.947 166.410 1.00 6.98 200 ALA B N 1
ATOM 5316 C CA . ALA B 1 200 ? 14.748 27.407 165.314 1.00 7.02 200 ALA B CA 1
ATOM 5317 C C . ALA B 1 200 ? 13.927 27.179 164.045 1.00 7.23 200 ALA B C 1
ATOM 5318 O O . ALA B 1 200 ? 14.342 27.578 162.955 1.00 7.08 200 ALA B O 1
ATOM 5320 N N . LEU B 1 201 ? 12.762 26.552 164.197 1.00 7.27 201 LEU B N 1
ATOM 5321 C CA . LEU B 1 201 ? 11.955 26.161 163.045 1.00 7.06 201 LEU B CA 1
ATOM 5322 C C . LEU B 1 201 ? 11.170 27.326 162.435 1.00 7.12 201 LEU B C 1
ATOM 5323 O O . LEU B 1 201 ? 10.893 27.321 161.232 1.00 6.97 201 LEU B O 1
ATOM 5328 N N . VAL B 1 202 ? 10.825 28.319 163.257 1.00 6.85 202 VAL B N 1
ATOM 5329 C CA . VAL B 1 202 ? 10.180 29.530 162.755 1.00 6.91 202 VAL B CA 1
ATOM 5330 C C . VAL B 1 202 ? 11.178 30.324 161.900 1.00 7.30 202 VAL B C 1
ATOM 5331 O O . VAL B 1 202 ? 10.855 30.726 160.785 1.00 7.16 202 VAL B O 1
ATOM 5335 N N . LEU B 1 203 ? 12.393 30.507 162.419 1.00 7.63 203 LEU B N 1
ATOM 5336 C CA . LEU B 1 203 ? 13.472 31.179 161.695 1.00 7.99 203 LEU B CA 1
ATOM 5337 C C . LEU B 1 203 ? 13.888 30.441 160.419 1.00 8.43 203 LEU B C 1
ATOM 5338 O O . LEU B 1 203 ? 14.161 31.067 159.392 1.00 8.56 203 LEU B O 1
ATOM 5343 N N . HIS B 1 204 ? 13.946 29.115 160.501 1.00 8.75 204 HIS B N 1
ATOM 5344 C CA . HIS B 1 204 ? 14.255 28.271 159.358 1.00 9.25 204 HIS B CA 1
ATOM 5345 C C . HIS B 1 204 ? 13.206 28.467 158.264 1.00 9.28 204 HIS B C 1
ATOM 5346 O O . HIS B 1 204 ? 13.556 28.729 157.115 1.00 9.48 204 HIS B O 1
ATOM 5353 N N . SER B 1 205 ? 11.929 28.354 158.634 1.00 9.14 205 SER B N 1
ATOM 5354 C CA . SER B 1 205 ? 10.824 28.523 157.691 1.00 9.41 205 SER B CA 1
ATOM 5355 C C . SER B 1 205 ? 10.873 29.867 156.962 1.00 9.49 205 SER B C 1
ATOM 5356 O O . SER B 1 205 ? 10.577 29.936 155.773 1.00 9.66 205 SER B O 1
ATOM 5359 N N . LEU B 1 206 ? 11.243 30.923 157.683 1.00 9.34 206 LEU B N 1
ATOM 5360 C CA . LEU B 1 206 ? 11.362 32.252 157.099 1.00 9.42 206 LEU B CA 1
ATOM 5361 C C . LEU B 1 206 ? 12.546 32.363 156.140 1.00 9.41 206 LEU B C 1
ATOM 5362 O O . LEU B 1 206 ? 12.369 32.737 154.976 1.00 9.36 206 LEU B O 1
ATOM 5367 N N . ALA B 1 207 ? 13.740 32.036 156.632 1.00 9.16 207 ALA B N 1
ATOM 5368 C CA . ALA B 1 207 ? 14.974 32.236 155.874 1.00 9.19 207 ALA B CA 1
ATOM 5369 C C . ALA B 1 207 ? 15.098 31.337 154.649 1.00 9.27 207 ALA B C 1
ATOM 5370 O O . ALA B 1 207 ? 15.638 31.759 153.625 1.00 9.78 207 ALA B O 1
ATOM 5372 N N . ALA B 1 208 ? 14.601 30.107 154.758 1.00 8.95 208 ALA B N 1
ATOM 5373 C CA . ALA B 1 208 ? 14.683 29.138 153.668 1.00 8.62 208 ALA B CA 1
ATOM 5374 C C . ALA B 1 208 ? 13.662 29.393 152.551 1.00 8.41 208 ALA B C 1
ATOM 5375 O O . ALA B 1 208 ? 13.811 28.869 151.445 1.00 8.25 208 ALA B O 1
ATOM 5377 N N . SER B 1 209 ? 12.637 30.196 152.846 1.00 8.28 209 SER B N 1
ATOM 5378 C CA . SER B 1 209 ? 11.512 30.396 151.936 1.00 7.97 209 SER B CA 1
ATOM 5379 C C . SER B 1 209 ? 11.612 31.663 151.087 1.00 7.89 209 SER B C 1
ATOM 5380 O O . SER B 1 209 ? 10.677 31.990 150.351 1.00 7.84 209 SER B O 1
ATOM 5383 N N . LEU B 1 210 ? 12.738 32.372 151.193 1.00 7.80 210 LEU B N 1
ATOM 5384 C CA . LEU B 1 210 ? 12.980 33.585 150.402 1.00 7.87 210 LEU B CA 1
ATOM 5385 C C . LEU B 1 210 ? 13.063 33.284 148.899 1.00 7.81 210 LEU B C 1
ATOM 5386 O O . LEU B 1 210 ? 13.147 32.119 148.505 1.00 7.65 210 LEU B O 1
ATOM 5391 N N . VAL B 1 211 ? 13.022 34.332 148.074 1.00 7.83 211 VAL B N 1
ATOM 5392 C CA . VAL B 1 211 ? 13.024 34.187 146.615 1.00 8.21 211 VAL B CA 1
ATOM 5393 C C . VAL B 1 211 ? 14.209 33.358 146.115 1.00 8.36 211 VAL B C 1
ATOM 5394 O O . VAL B 1 211 ? 14.057 32.518 145.225 1.00 8.59 211 VAL B O 1
ATOM 5398 N N . ASP B 1 212 ? 15.377 33.580 146.709 1.00 8.52 212 ASP B N 1
ATOM 5399 C CA . ASP B 1 212 ? 16.573 32.816 146.366 1.00 8.62 212 ASP B CA 1
ATOM 5400 C C . ASP B 1 212 ? 16.585 31.409 146.975 1.00 8.45 212 ASP B C 1
ATOM 5401 O O . ASP B 1 212 ? 17.513 30.629 146.738 1.00 8.34 212 ASP B O 1
ATOM 5406 N N . GLY B 1 213 ? 15.555 31.097 147.757 1.00 8.22 213 GLY B N 1
ATOM 5407 C CA . GLY B 1 213 ? 15.361 29.762 148.296 1.00 8.34 213 GLY B CA 1
ATOM 5408 C C . GLY B 1 213 ? 14.199 29.063 147.609 1.00 8.39 213 GLY B C 1
ATOM 5409 O O . GLY B 1 213 ? 14.117 29.054 146.383 1.00 8.44 213 GLY B O 1
ATOM 5410 N N . THR B 1 214 ? 13.291 28.496 148.401 1.00 8.44 214 THR B N 1
ATOM 5411 C CA . THR B 1 214 ? 12.139 27.768 147.873 1.00 8.43 214 THR B CA 1
ATOM 5412 C C . THR B 1 214 ? 11.079 28.705 147.292 1.00 8.61 214 THR B C 1
ATOM 5413 O O . THR B 1 214 ? 10.169 28.252 146.597 1.00 8.39 214 THR B O 1
ATOM 5417 N N . ALA B 1 215 ? 11.204 30.003 147.587 1.00 8.91 215 ALA B N 1
ATOM 5418 C CA . ALA B 1 215 ? 10.300 31.046 147.080 1.00 9.21 215 ALA B CA 1
ATOM 5419 C C . ALA B 1 215 ? 8.822 30.695 147.254 1.00 9.54 215 ALA B C 1
ATOM 5420 O O . ALA B 1 215 ? 8.039 30.775 146.301 1.00 9.72 215 ALA B O 1
ATOM 5422 N N . LEU B 1 216 ? 8.448 30.310 148.472 1.00 9.60 216 LEU B N 1
ATOM 5423 C CA . LEU B 1 216 ? 7.088 29.865 148.749 1.00 9.77 216 LEU B CA 1
ATOM 5424 C C . LEU B 1 216 ? 6.099 31.016 148.811 1.00 10.01 216 LEU B C 1
ATOM 5425 O O . LEU B 1 216 ? 6.386 32.077 149.376 1.00 10.16 216 LEU B O 1
ATOM 5430 N N . SER B 1 217 ? 4.930 30.782 148.225 1.00 10.00 217 SER B N 1
ATOM 5431 C CA . SER B 1 217 ? 3.900 31.797 148.093 1.00 10.23 217 SER B CA 1
ATOM 5432 C C . SER B 1 217 ? 2.522 31.205 148.374 1.00 9.81 217 SER B C 1
ATOM 5433 O O . SER B 1 217 ? 2.328 29.991 148.280 1.00 9.44 217 SER B O 1
ATOM 5436 N N . GLU B 1 218 ? 1.571 32.076 148.706 1.00 9.67 218 GLU B N 1
ATOM 5437 C CA . GLU B 1 218 ? 0.171 31.691 148.866 1.00 9.82 218 GLU B CA 1
ATOM 5438 C C . GLU B 1 218 ? -0.372 30.982 147.619 1.00 10.00 218 GLU B C 1
ATOM 5439 O O . GLU B 1 218 ? -1.187 30.065 147.737 1.00 10.00 218 GLU B O 1
ATOM 5445 N N . LYS B 1 219 ? 0.089 31.401 146.437 1.00 9.90 219 LYS B N 1
ATOM 5446 C CA . LYS B 1 219 ? -0.384 30.842 145.169 1.00 10.14 219 LYS B CA 1
ATOM 5447 C C . LYS B 1 219 ? 0.197 29.453 144.860 1.00 9.61 219 LYS B C 1
ATOM 5448 O O . LYS B 1 219 ? -0.314 28.744 143.994 1.00 9.64 219 LYS B O 1
ATOM 5454 N N . ASP B 1 220 ? 1.259 29.075 145.566 1.00 8.98 220 ASP B N 1
ATOM 5455 C CA . ASP B 1 220 ? 1.906 27.790 145.356 1.00 8.71 220 ASP B CA 1
ATOM 5456 C C . ASP B 1 220 ? 1.027 26.626 145.796 1.00 8.36 220 ASP B C 1
ATOM 5457 O O . ASP B 1 220 ? 0.199 26.759 146.696 1.00 8.10 220 ASP B O 1
ATOM 5462 N N . VAL B 1 221 ? 1.209 25.489 145.134 1.00 8.14 221 VAL B N 1
ATOM 5463 C CA . VAL B 1 221 ? 0.638 24.233 145.578 1.00 7.86 221 VAL B CA 1
ATOM 5464 C C . VAL B 1 221 ? 1.824 23.334 145.886 1.00 8.11 221 VAL B C 1
ATOM 5465 O O . VAL B 1 221 ? 2.564 22.936 144.980 1.00 8.08 221 VAL B O 1
ATOM 5469 N N . VAL B 1 222 ? 2.013 23.041 147.171 1.00 8.14 222 VAL B N 1
ATOM 5470 C CA . VAL B 1 222 ? 3.218 22.367 147.658 1.00 8.68 222 VAL B CA 1
ATOM 5471 C C . VAL B 1 222 ? 3.027 20.861 147.879 1.00 8.98 222 VAL B C 1
ATOM 5472 O O . VAL B 1 222 ? 2.107 20.442 148.586 1.00 9.24 222 VAL B O 1
ATOM 5476 N N . LEU B 1 223 ? 3.903 20.058 147.282 1.00 9.36 223 LEU B N 1
ATOM 5477 C CA . LEU B 1 223 ? 3.886 18.612 147.486 1.00 9.89 223 LEU B CA 1
ATOM 5478 C C . LEU B 1 223 ? 5.236 18.118 148.011 1.00 10.30 223 LEU B C 1
ATOM 5479 O O . LEU B 1 223 ? 6.183 17.945 147.233 1.00 10.44 223 LEU B O 1
ATOM 5484 N N . PRO B 1 224 ? 5.329 17.882 149.320 1.00 10.63 224 PRO B N 1
ATOM 5485 C CA . PRO B 1 224 ? 6.557 17.343 149.909 1.00 10.91 224 PRO B CA 1
ATOM 5486 C C . PRO B 1 224 ? 6.633 15.830 149.728 1.00 11.28 224 PRO B C 1
ATOM 5487 O O . PRO B 1 224 ? 5.855 15.090 150.333 1.00 11.14 224 PRO B O 1
ATOM 5491 N N . VAL B 1 225 ? 7.551 15.382 148.880 1.00 11.65 225 VAL B N 1
ATOM 5492 C CA . VAL B 1 225 ? 7.795 13.953 148.715 1.00 12.37 225 VAL B CA 1
ATOM 5493 C C . VAL B 1 225 ? 8.721 13.479 149.838 1.00 12.58 225 VAL B C 1
ATOM 5494 O O . VAL B 1 225 ? 8.654 12.325 150.267 1.00 12.70 225 VAL B O 1
ATOM 5498 N N . VAL B 1 226 ? 9.572 14.383 150.319 1.00 12.91 226 VAL B N 1
ATOM 5499 C CA . VAL B 1 226 ? 10.376 14.126 151.513 1.00 13.48 226 VAL B CA 1
ATOM 5500 C C . VAL B 1 226 ? 9.456 13.748 152.689 1.00 13.88 226 VAL B C 1
ATOM 5501 O O . VAL B 1 226 ? 8.480 14.454 152.969 1.00 13.85 226 VAL B O 1
ATOM 5505 N N . PRO B 1 227 ? 9.749 12.630 153.352 1.00 14.29 227 PRO B N 1
ATOM 5506 C CA . PRO B 1 227 ? 8.870 12.107 154.405 1.00 14.40 227 PRO B CA 1
ATOM 5507 C C . PRO B 1 227 ? 8.794 13.019 155.623 1.00 14.48 227 PRO B C 1
ATOM 5508 O O . PRO B 1 227 ? 9.780 13.686 155.954 1.00 14.48 227 PRO B O 1
ATOM 5512 N N . MET B 1 228 ? 7.639 13.030 156.283 1.00 14.34 228 MET B N 1
ATOM 5513 C CA . MET B 1 228 ? 7.447 13.842 157.484 1.00 14.57 228 MET B CA 1
ATOM 5514 C C . MET B 1 228 ? 8.246 13.341 158.701 1.00 14.72 228 MET B C 1
ATOM 5515 O O . MET B 1 228 ? 8.156 13.916 159.788 1.00 14.71 228 MET B O 1
ATOM 5520 N N . PHE B 1 229 ? 9.021 12.271 158.504 1.00 14.78 229 PHE B N 1
ATOM 5521 C CA . PHE B 1 229 ? 10.004 11.806 159.489 1.00 14.95 229 PHE B CA 1
ATOM 5522 C C . PHE B 1 229 ? 11.454 12.068 159.036 1.00 15.55 229 PHE B C 1
ATOM 5523 O O . PHE B 1 229 ? 12.406 11.661 159.703 1.00 15.67 229 PHE B O 1
ATOM 5531 N N . HIS B 1 230 ? 11.620 12.745 157.900 1.00 16.05 230 HIS B N 1
ATOM 5532 C CA . HIS B 1 230 ? 12.942 13.194 157.468 1.00 16.47 230 HIS B CA 1
ATOM 5533 C C . HIS B 1 230 ? 13.100 14.686 157.779 1.00 15.96 230 HIS B C 1
ATOM 5534 O O . HIS B 1 230 ? 12.701 15.543 156.974 1.00 16.25 230 HIS B O 1
ATOM 5541 N N . VAL B 1 231 ? 13.671 14.982 158.95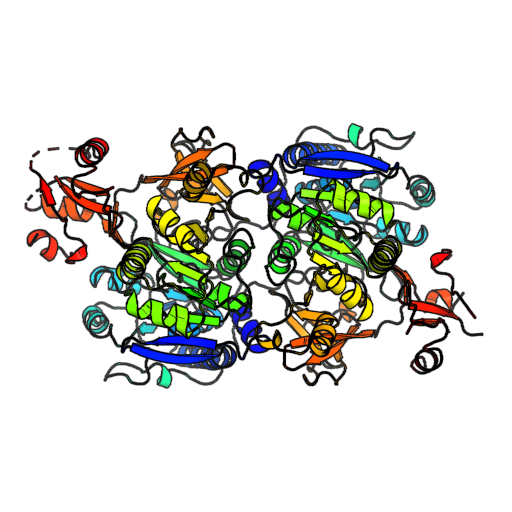3 1.00 15.01 231 VAL B N 1
ATOM 5542 C CA . VAL B 1 231 ? 13.841 16.354 159.467 1.00 13.84 231 VAL B CA 1
ATOM 5543 C C . VAL B 1 231 ? 12.572 17.201 159.280 1.00 13.43 231 VAL B C 1
ATOM 5544 O O . VAL B 1 231 ? 12.614 18.286 158.694 1.00 12.88 231 VAL B O 1
ATOM 5548 N N . ASN B 1 232 ? 11.451 16.677 159.772 1.00 13.04 232 ASN B N 1
ATOM 5549 C CA . ASN B 1 232 ? 10.133 17.302 159.629 1.00 12.76 232 ASN B CA 1
ATOM 5550 C C . ASN B 1 232 ? 9.762 17.644 158.178 1.00 12.00 232 ASN B C 1
ATOM 5551 O O . ASN B 1 232 ? 9.245 18.726 157.900 1.00 11.75 232 ASN B O 1
ATOM 5556 N N . ALA B 1 233 ? 10.030 16.708 157.269 1.00 11.45 233 ALA B N 1
ATOM 5557 C CA . ALA B 1 233 ? 9.835 16.908 155.825 1.00 11.13 233 ALA B CA 1
ATOM 5558 C C . ALA B 1 233 ? 10.506 18.201 155.348 1.00 10.81 233 ALA B C 1
ATOM 5559 O O . ALA B 1 233 ? 9.912 19.010 154.633 1.00 10.59 233 ALA B O 1
ATOM 5561 N N . TRP B 1 234 ? 11.750 18.375 155.786 1.00 11.07 234 TRP B N 1
ATOM 5562 C CA . TRP B 1 234 ? 12.567 19.559 155.511 1.00 11.44 234 TRP B CA 1
ATOM 5563 C C . TRP B 1 234 ? 11.895 20.872 155.920 1.00 11.51 234 TRP B C 1
ATOM 5564 O O . TRP B 1 234 ? 12.159 21.925 155.334 1.00 11.43 234 TRP B O 1
ATOM 5575 N N . CYS B 1 235 ? 11.032 20.793 156.935 1.00 11.74 235 CYS B N 1
ATOM 5576 C CA . CYS B 1 235 ? 10.296 21.949 157.449 1.00 12.18 235 CYS B CA 1
ATOM 5577 C C . CYS B 1 235 ? 9.275 22.531 156.463 1.00 12.03 235 CYS B C 1
ATOM 5578 O O . CYS B 1 235 ? 8.772 23.634 156.668 1.00 12.13 235 CYS B O 1
ATOM 5581 N N . LEU B 1 236 ? 8.961 21.783 155.406 1.00 11.94 236 LEU B N 1
ATOM 5582 C CA . LEU B 1 236 ? 8.053 22.269 154.363 1.00 11.62 236 LEU B CA 1
ATOM 5583 C C . LEU B 1 236 ? 6.582 22.399 154.771 1.00 11.18 236 LEU B C 1
ATOM 5584 O O . LEU B 1 236 ? 5.922 23.339 154.332 1.00 11.25 236 LEU B O 1
ATOM 5589 N N . PRO B 1 237 ? 6.051 21.475 155.580 1.00 10.79 237 PRO B N 1
ATOM 5590 C CA . PRO B 1 237 ? 4.673 21.610 156.078 1.00 10.37 237 PRO B CA 1
ATOM 5591 C C . PRO B 1 237 ? 4.478 22.863 156.937 1.00 10.27 237 PRO B C 1
ATOM 5592 O O . PRO B 1 237 ? 3.379 23.422 156.956 1.00 10.48 237 PRO B O 1
ATOM 5596 N N . TYR B 1 238 ? 5.532 23.300 157.625 1.00 9.99 238 TYR B N 1
ATOM 5597 C CA . TYR B 1 238 ? 5.475 24.515 158.426 1.00 9.57 238 TYR B CA 1
ATOM 5598 C C . TYR B 1 238 ? 5.528 25.757 157.536 1.00 9.76 238 TYR B C 1
ATOM 5599 O O . TYR B 1 238 ? 4.722 26.679 157.694 1.00 9.80 238 TYR B O 1
ATOM 5608 N N . ALA B 1 239 ? 6.473 25.766 156.593 1.00 9.67 239 ALA B N 1
ATOM 5609 C CA . ALA B 1 239 ? 6.665 26.893 155.686 1.00 9.40 239 ALA B CA 1
ATOM 5610 C C . ALA B 1 239 ? 5.488 27.078 154.728 1.00 9.39 239 ALA B C 1
ATOM 5611 O O . ALA B 1 239 ? 5.116 28.213 154.401 1.00 9.40 239 ALA B O 1
ATOM 5613 N N . ALA B 1 240 ? 4.900 25.965 154.286 1.00 9.13 240 ALA B N 1
ATOM 5614 C CA . ALA B 1 240 ? 3.726 26.017 153.413 1.00 9.13 240 ALA B CA 1
ATOM 5615 C C . ALA B 1 240 ? 2.532 26.618 154.156 1.00 9.26 240 ALA B C 1
ATOM 5616 O O . ALA B 1 240 ? 1.758 27.391 153.581 1.00 9.43 240 ALA B O 1
ATOM 5618 N N . THR B 1 241 ? 2.402 26.273 155.436 1.00 9.34 241 THR B N 1
ATOM 5619 C CA . THR B 1 241 ? 1.345 26.819 156.290 1.00 9.32 241 THR B CA 1
ATOM 5620 C C . THR B 1 241 ? 1.572 28.311 156.555 1.00 9.51 241 THR B C 1
ATOM 5621 O O . THR B 1 241 ? 0.623 29.093 156.577 1.00 9.44 241 THR B O 1
ATOM 5625 N N . LEU B 1 242 ? 2.836 28.682 156.743 1.00 9.72 242 LEU B N 1
ATOM 5626 C CA . LEU B 1 242 ? 3.243 30.073 156.950 1.00 10.18 242 LEU B CA 1
ATOM 5627 C C . LEU B 1 242 ? 2.765 30.997 155.829 1.00 10.20 242 LEU B C 1
ATOM 5628 O O . LEU B 1 242 ? 2.204 32.060 156.099 1.00 10.24 242 LEU B O 1
ATOM 5633 N N . VAL B 1 243 ? 2.988 30.587 154.580 1.00 10.11 243 VAL B N 1
ATOM 5634 C CA . VAL B 1 243 ? 2.587 31.385 153.419 1.00 10.02 243 VAL B CA 1
ATOM 5635 C C . VAL B 1 243 ? 1.131 31.158 152.996 1.00 10.12 243 VAL B C 1
ATOM 5636 O O . VAL B 1 243 ? 0.590 31.929 152.207 1.00 10.42 243 VAL B O 1
ATOM 5640 N N . GLY B 1 244 ? 0.504 30.100 153.515 1.00 9.97 244 GLY B N 1
ATOM 5641 C CA . GLY B 1 244 ? -0.879 29.785 153.178 1.00 9.29 244 GLY B CA 1
ATOM 5642 C C . GLY B 1 244 ? -1.047 29.054 151.850 1.00 9.13 244 GLY B C 1
ATOM 5643 O O . GLY B 1 244 ? -2.115 29.102 151.227 1.00 8.75 244 GLY B O 1
ATOM 5644 N N . ALA B 1 245 ? 0.008 28.368 151.416 1.00 8.70 245 ALA B N 1
ATOM 5645 C CA . ALA B 1 245 ? -0.031 27.602 150.177 1.00 8.36 245 ALA B CA 1
ATOM 5646 C C . ALA B 1 245 ? -0.910 26.356 150.327 1.00 8.16 245 ALA B C 1
ATOM 5647 O O . ALA B 1 245 ? -1.030 25.805 151.421 1.00 8.33 245 ALA B O 1
ATOM 5649 N N . LYS B 1 246 ? -1.524 25.928 149.227 1.00 7.85 246 LYS B N 1
ATOM 5650 C CA . LYS B 1 246 ? -2.203 24.638 149.163 1.00 7.63 246 LYS B CA 1
ATOM 5651 C C . LYS B 1 246 ? -1.190 23.514 149.391 1.00 7.63 246 LYS B C 1
ATOM 5652 O O . LYS B 1 246 ? -0.082 23.552 148.847 1.00 7.47 246 LYS B O 1
ATOM 5658 N N . GLN B 1 247 ? -1.562 22.534 150.211 1.00 7.52 247 GLN B N 1
ATOM 5659 C CA . GLN B 1 247 ? -0.680 21.407 150.499 1.00 7.86 247 GLN B CA 1
ATOM 5660 C C . GLN B 1 247 ? -1.236 20.107 149.936 1.00 7.80 247 GLN B C 1
ATOM 5661 O O . GLN B 1 247 ? -2.421 19.806 150.100 1.00 7.97 247 GLN B O 1
ATOM 5667 N N . VAL B 1 248 ? -0.375 19.353 149.254 1.00 7.73 248 VAL B N 1
ATOM 5668 C CA . VAL B 1 248 ? -0.731 18.028 148.752 1.00 7.50 248 VAL B CA 1
ATOM 5669 C C . VAL B 1 248 ? 0.225 17.010 149.349 1.00 8.03 248 VAL B C 1
ATOM 5670 O O . VAL B 1 248 ? 1.433 17.066 149.119 1.00 8.13 248 VAL B O 1
ATOM 5674 N N . LEU B 1 249 ? -0.329 16.091 150.134 1.00 8.52 249 LEU B N 1
ATOM 5675 C CA . LEU B 1 249 ? 0.463 15.139 150.906 1.00 9.02 249 LEU B CA 1
ATOM 5676 C C . LEU B 1 249 ? 0.248 13.717 150.382 1.00 9.35 249 LEU B C 1
ATOM 5677 O O . LEU B 1 249 ? -0.830 13.138 150.543 1.00 9.24 249 LEU B O 1
ATOM 5682 N N . PRO B 1 250 ? 1.286 13.163 149.756 1.00 9.69 250 PRO B N 1
ATOM 5683 C CA . PRO B 1 250 ? 1.149 11.966 148.913 1.00 9.89 250 PRO B CA 1
ATOM 5684 C C . PRO B 1 250 ? 0.984 10.646 149.669 1.00 10.39 250 PRO B C 1
ATOM 5685 O O . PRO B 1 250 ? 0.600 9.659 149.046 1.00 10.51 250 PRO B O 1
ATOM 5689 N N . GLY B 1 251 ? 1.275 10.622 150.966 1.00 10.74 251 GLY B N 1
ATOM 5690 C CA . GLY B 1 251 ? 1.238 9.385 151.726 1.00 11.23 251 GLY B CA 1
ATOM 5691 C C . GLY B 1 251 ? 2.377 8.451 151.352 1.00 11.79 251 GLY B C 1
ATOM 5692 O O . GLY B 1 251 ? 3.374 8.904 150.786 1.00 11.99 251 GLY B O 1
ATOM 5693 N N . PRO B 1 252 ? 2.242 7.161 151.671 1.00 12.09 252 PRO B N 1
ATOM 5694 C CA . PRO B 1 252 ? 3.287 6.169 151.383 1.00 12.67 252 PRO B CA 1
ATOM 5695 C C . PRO B 1 252 ? 3.508 5.849 149.894 1.00 13.29 252 PRO B C 1
ATOM 5696 O O . PRO B 1 252 ? 4.587 5.360 149.556 1.00 13.37 252 PRO B O 1
ATOM 5700 N N . ARG B 1 253 ? 2.525 6.110 149.032 1.00 13.92 253 ARG B N 1
ATOM 5701 C CA . ARG B 1 253 ? 2.650 5.781 147.609 1.00 14.48 253 ARG B CA 1
ATOM 5702 C C . ARG B 1 253 ? 3.440 6.833 146.834 1.00 14.58 253 ARG B C 1
ATOM 5703 O O . ARG B 1 253 ? 2.872 7.823 146.358 1.00 14.63 253 ARG B O 1
ATOM 5711 N N . LEU B 1 254 ? 4.746 6.608 146.701 1.00 14.66 254 LEU B N 1
ATOM 5712 C CA . LEU B 1 254 ? 5.627 7.546 146.013 1.00 14.77 254 LEU B CA 1
ATOM 5713 C C . LEU B 1 254 ? 6.056 7.063 144.625 1.00 14.68 254 LEU B C 1
ATOM 5714 O O . LEU B 1 254 ? 7.010 7.588 144.045 1.00 14.72 254 LEU B O 1
ATOM 5719 N N . ASP B 1 255 ? 5.350 6.067 144.098 1.00 14.51 255 ASP B N 1
ATOM 5720 C CA . ASP B 1 255 ? 5.594 5.595 142.739 1.00 14.42 255 ASP B CA 1
ATOM 5721 C C . ASP B 1 255 ? 5.172 6.692 141.745 1.00 13.90 255 ASP B C 1
ATOM 5722 O O . ASP B 1 255 ? 4.249 7.465 142.034 1.00 13.85 255 ASP B O 1
ATOM 5727 N N . PRO B 1 256 ? 5.857 6.781 140.602 1.00 13.46 256 PRO B N 1
ATOM 5728 C CA . PRO B 1 256 ? 5.631 7.873 139.637 1.00 13.07 256 PRO B CA 1
ATOM 5729 C C . PRO B 1 256 ? 4.179 8.082 139.196 1.00 12.84 256 PRO B C 1
ATOM 5730 O O . PRO B 1 256 ? 3.735 9.232 139.143 1.00 12.91 256 PRO B O 1
ATOM 5734 N N . ALA B 1 257 ? 3.457 7.003 138.892 1.00 12.42 257 ALA B N 1
ATOM 5735 C CA . ALA B 1 257 ? 2.072 7.114 138.439 1.00 12.22 257 ALA B CA 1
ATOM 5736 C C . ALA B 1 257 ? 1.189 7.797 139.487 1.00 12.00 257 ALA B C 1
ATOM 5737 O O . ALA B 1 257 ? 0.380 8.664 139.151 1.00 11.62 257 ALA B O 1
ATOM 5739 N N . SER B 1 258 ? 1.356 7.403 140.751 1.00 11.88 258 SER B N 1
ATOM 5740 C CA . SER B 1 258 ? 0.591 7.980 141.859 1.00 11.79 258 SER B CA 1
ATOM 5741 C C . SER B 1 258 ? 0.895 9.470 142.053 1.00 11.49 258 SER B C 1
ATOM 5742 O O . SER B 1 258 ? -0.001 10.256 142.360 1.00 11.22 258 SER B O 1
ATOM 5745 N N . LEU B 1 259 ? 2.153 9.850 141.851 1.00 11.30 259 LEU B N 1
ATOM 5746 C CA . LEU B 1 259 ? 2.568 11.240 142.017 1.00 11.44 259 LEU B CA 1
ATOM 5747 C C . LEU B 1 259 ? 2.063 12.133 140.888 1.00 11.49 259 LEU B C 1
ATOM 5748 O O . LEU B 1 259 ? 1.628 13.260 141.133 1.00 11.68 259 LEU B O 1
ATOM 5753 N N . VAL B 1 260 ? 2.124 11.624 139.658 1.00 11.51 260 VAL B N 1
ATOM 5754 C CA . VAL B 1 260 ? 1.687 12.372 138.477 1.00 11.35 260 VAL B CA 1
ATOM 5755 C C . VAL B 1 260 ? 0.210 12.751 138.587 1.00 11.41 260 VAL B C 1
ATOM 5756 O O . VAL B 1 260 ? -0.169 13.884 138.273 1.00 11.36 260 VAL B O 1
ATOM 5760 N N . GLU B 1 261 ? -0.613 11.806 139.044 1.00 11.47 261 GLU B N 1
ATOM 5761 C CA . GLU B 1 261 ? -2.028 12.077 139.286 1.00 11.98 261 GLU B CA 1
ATOM 5762 C C . GLU B 1 261 ? -2.198 13.298 140.199 1.00 11.81 261 GLU B C 1
ATOM 5763 O O . GLU B 1 261 ? -3.012 14.177 139.914 1.00 11.81 261 GLU B O 1
ATOM 5769 N N . LEU B 1 262 ? -1.409 13.354 141.273 1.00 11.56 262 LEU B N 1
ATOM 5770 C CA . LEU B 1 262 ? -1.453 14.472 142.212 1.00 11.56 262 LEU B CA 1
ATOM 5771 C C . LEU B 1 262 ? -0.836 15.754 141.648 1.00 11.69 262 LEU B C 1
ATOM 5772 O O . LEU B 1 262 ? -1.329 16.846 141.928 1.00 11.56 262 LEU B O 1
ATOM 5777 N N . PHE B 1 263 ? 0.234 15.617 140.860 1.00 11.77 263 PHE B N 1
ATOM 5778 C CA . PHE B 1 263 ? 0.900 16.765 140.232 1.00 11.95 263 PHE B CA 1
ATOM 5779 C C . PHE B 1 263 ? -0.057 17.540 139.332 1.00 12.03 263 PHE B C 1
ATOM 5780 O O . PHE B 1 263 ? -0.135 18.771 139.407 1.00 12.09 263 PHE B O 1
ATOM 5788 N N . ASP B 1 264 ? -0.789 16.810 138.490 1.00 11.86 264 ASP B N 1
ATOM 5789 C CA . ASP B 1 264 ? -1.709 17.411 137.531 1.00 11.67 264 ASP B CA 1
ATOM 5790 C C . ASP B 1 264 ? -3.077 17.690 138.134 1.00 11.41 264 ASP B C 1
ATOM 5791 O O . ASP B 1 264 ? -3.618 18.786 137.972 1.00 11.69 264 ASP B O 1
ATOM 5796 N N . GLY B 1 265 ? -3.632 16.691 138.819 1.00 11.16 265 GLY B N 1
ATOM 5797 C CA . GLY B 1 265 ? -4.968 16.771 139.381 1.00 11.05 265 GLY B CA 1
ATOM 5798 C C . GLY B 1 265 ? -5.150 17.869 140.409 1.00 11.31 265 GLY B C 1
ATOM 5799 O O . GLY B 1 265 ? -6.235 18.443 140.513 1.00 11.20 265 GLY B O 1
ATOM 5800 N N . GLU B 1 266 ? -4.092 18.170 141.162 1.00 11.38 266 GLU B N 1
ATOM 5801 C CA . GLU B 1 266 ? -4.160 19.207 142.191 1.00 11.47 266 GLU B CA 1
ATOM 5802 C C . GLU B 1 266 ? -3.465 20.509 141.790 1.00 11.21 266 GLU B C 1
ATOM 5803 O O . GLU B 1 266 ? -3.528 21.502 142.521 1.00 11.34 266 GLU B O 1
ATOM 5809 N N . GLY B 1 267 ? -2.812 20.502 140.630 1.00 10.78 267 GLY B N 1
ATOM 5810 C CA . GLY B 1 267 ? -2.132 21.683 140.122 1.00 10.53 267 GLY B CA 1
ATOM 5811 C C . GLY B 1 267 ? -0.880 22.061 140.904 1.00 10.22 267 GLY B C 1
ATOM 5812 O O . GLY B 1 267 ? -0.648 23.238 141.176 1.00 10.12 267 GLY B O 1
ATOM 5813 N N . VAL B 1 268 ? -0.074 21.059 141.251 1.00 9.68 268 VAL B N 1
ATOM 5814 C CA . VAL B 1 268 ? 1.162 21.253 142.015 1.00 9.32 268 VAL B CA 1
ATOM 5815 C C . VAL B 1 268 ? 2.164 22.160 141.287 1.00 9.15 268 VAL B C 1
ATOM 5816 O O . VAL B 1 268 ? 2.451 21.952 140.107 1.00 9.28 268 VAL B O 1
ATOM 5820 N N . THR B 1 269 ? 2.685 23.157 141.998 1.00 8.85 269 THR B N 1
ATOM 5821 C CA . THR B 1 269 ? 3.661 24.095 141.441 1.00 8.69 269 THR B CA 1
ATOM 5822 C C . THR B 1 269 ? 5.072 23.855 141.974 1.00 8.62 269 THR B C 1
ATOM 5823 O O . THR B 1 269 ? 6.059 24.078 141.265 1.00 8.42 269 THR B O 1
ATOM 5827 N N . PHE B 1 270 ? 5.150 23.408 143.227 1.00 8.26 270 PHE B N 1
ATOM 5828 C CA . PHE B 1 270 ? 6.417 23.225 143.930 1.00 7.91 270 PHE B CA 1
ATOM 5829 C C . PHE B 1 270 ? 6.462 21.847 144.585 1.00 7.95 270 PHE B C 1
ATOM 5830 O O . PHE B 1 270 ? 5.490 21.408 145.209 1.00 7.70 270 PHE B O 1
ATOM 5838 N N . THR B 1 271 ? 7.598 21.171 144.448 1.00 8.25 271 THR B N 1
ATOM 5839 C CA . THR B 1 271 ? 7.792 19.867 145.068 1.00 8.51 271 THR B CA 1
ATOM 5840 C C . THR B 1 271 ? 9.235 19.665 145.548 1.00 9.06 271 THR B C 1
ATOM 5841 O O . THR B 1 271 ? 10.152 20.344 145.080 1.00 9.08 271 THR B O 1
ATOM 5845 N N . ALA B 1 272 ? 9.423 18.738 146.487 1.00 9.52 272 ALA B N 1
ATOM 5846 C CA . ALA B 1 272 ? 10.742 18.478 147.064 1.00 9.92 272 ALA B CA 1
ATOM 5847 C C . ALA B 1 272 ? 10.897 17.030 147.510 1.00 10.24 272 ALA B C 1
ATOM 5848 O O . ALA B 1 272 ? 10.000 16.466 148.136 1.00 10.40 272 ALA B O 1
ATOM 5850 N N . GLY B 1 273 ? 12.042 16.440 147.183 1.00 10.68 273 GLY B N 1
ATOM 5851 C CA . GLY B 1 273 ? 12.325 15.054 147.508 1.00 11.53 273 GLY B CA 1
ATOM 5852 C C . GLY B 1 273 ? 13.765 14.661 147.222 1.00 12.17 273 GLY B C 1
ATOM 5853 O O . GLY B 1 273 ? 14.592 15.501 146.871 1.00 12.33 273 GLY B O 1
ATOM 5854 N N . VAL B 1 274 ? 14.054 13.372 147.371 1.00 12.88 274 VAL B N 1
ATOM 5855 C CA . VAL B 1 274 ? 15.396 12.831 147.166 1.00 13.38 274 VAL B CA 1
ATOM 5856 C C . VAL B 1 274 ? 15.613 12.400 145.707 1.00 14.00 274 VAL B C 1
ATOM 5857 O O . VAL B 1 274 ? 14.643 12.157 144.981 1.00 14.30 274 VAL B O 1
ATOM 5861 N N . PRO B 1 275 ? 16.870 12.317 145.272 1.00 14.46 275 PRO B N 1
ATOM 5862 C CA . PRO B 1 275 ? 17.187 11.960 143.881 1.00 14.88 275 PRO B CA 1
ATOM 5863 C C . PRO B 1 275 ? 16.541 10.660 143.387 1.00 15.36 275 PRO B C 1
ATOM 5864 O O . PRO B 1 275 ? 16.086 10.624 142.239 1.00 15.46 275 PRO B O 1
ATOM 5868 N N . THR B 1 276 ? 16.488 9.629 144.230 1.00 15.73 276 THR B N 1
ATOM 5869 C CA . THR B 1 276 ? 15.923 8.336 143.833 1.00 16.12 276 THR B CA 1
ATOM 5870 C C . THR B 1 276 ? 14.481 8.458 143.332 1.00 16.26 276 THR B C 1
ATOM 5871 O O . THR B 1 276 ? 14.131 7.859 142.312 1.00 16.33 276 THR B O 1
ATOM 5875 N N . VAL B 1 277 ? 13.661 9.238 144.040 1.00 16.27 277 VAL B N 1
ATOM 5876 C CA . VAL B 1 277 ? 12.268 9.456 143.644 1.00 16.18 277 VAL B CA 1
ATOM 5877 C C . VAL B 1 277 ? 12.181 10.226 142.323 1.00 15.93 277 VAL B C 1
ATOM 5878 O O . VAL B 1 277 ? 11.354 9.900 141.470 1.00 15.99 277 VAL B O 1
ATOM 5882 N N . TRP B 1 278 ? 13.043 11.226 142.155 1.00 15.63 278 TRP B N 1
ATOM 5883 C CA . TRP B 1 278 ? 13.029 12.061 140.956 1.00 15.37 278 TRP B CA 1
ATOM 5884 C C . TRP B 1 278 ? 13.590 11.346 139.726 1.00 15.45 278 TRP B C 1
ATOM 5885 O O . TRP B 1 278 ? 13.240 11.684 138.595 1.00 15.39 278 TRP B O 1
ATOM 5896 N N . LEU B 1 279 ? 14.462 10.366 139.954 1.00 15.54 279 LEU B N 1
ATOM 5897 C CA . LEU B 1 279 ? 15.000 9.546 138.875 1.00 15.62 279 LEU B CA 1
ATOM 5898 C C . LEU B 1 279 ? 13.923 8.593 138.362 1.00 15.38 279 LEU B C 1
ATOM 5899 O O . LEU B 1 279 ? 13.822 8.358 137.157 1.00 15.39 279 LEU B O 1
ATOM 5904 N N . ALA B 1 280 ? 13.112 8.066 139.281 1.00 15.04 280 ALA B N 1
ATOM 5905 C CA . ALA B 1 280 ? 11.991 7.198 138.924 1.00 14.97 280 ALA B CA 1
ATOM 5906 C C . ALA B 1 280 ? 10.898 7.965 138.176 1.00 14.86 280 ALA B C 1
ATOM 5907 O O . ALA B 1 280 ? 10.244 7.410 137.282 1.00 15.16 280 ALA B O 1
ATOM 5909 N N . LEU B 1 281 ? 10.713 9.233 138.545 1.00 14.32 281 LEU B N 1
ATOM 5910 C CA . LEU B 1 281 ? 9.747 10.111 137.890 1.00 13.92 281 LEU B CA 1
ATOM 5911 C C . LEU B 1 281 ? 10.199 10.486 136.482 1.00 13.90 281 LEU B C 1
ATOM 5912 O O . LEU B 1 281 ? 9.413 10.427 135.541 1.00 13.65 281 LEU B O 1
ATOM 5917 N N . ALA B 1 282 ? 11.466 10.876 136.350 1.00 13.88 282 ALA B N 1
ATOM 5918 C CA . ALA B 1 282 ? 12.035 11.218 135.053 1.00 14.01 282 ALA B CA 1
ATOM 5919 C C . ALA B 1 282 ? 11.965 10.034 134.083 1.00 14.23 282 ALA B C 1
ATOM 5920 O O . ALA B 1 282 ? 11.600 10.206 132.917 1.00 14.16 282 ALA B O 1
ATOM 5922 N N . ASP B 1 283 ? 12.304 8.839 134.570 1.00 14.36 283 ASP B N 1
ATOM 5923 C CA . ASP B 1 283 ? 12.173 7.610 133.783 1.00 14.64 283 ASP B CA 1
ATOM 5924 C C . ASP B 1 283 ? 10.739 7.400 133.299 1.00 14.73 283 ASP B C 1
ATOM 5925 O O . ASP B 1 283 ? 10.513 7.045 132.143 1.00 14.73 283 ASP B O 1
ATOM 5930 N N . TYR B 1 284 ? 9.779 7.628 134.194 1.00 14.93 284 TYR B N 1
ATOM 5931 C CA . TYR B 1 284 ? 8.361 7.490 133.875 1.00 14.86 284 TYR B CA 1
ATOM 5932 C C . TYR B 1 284 ? 7.900 8.483 132.811 1.00 15.06 284 TYR B C 1
ATOM 5933 O O . TYR B 1 284 ? 7.258 8.089 131.829 1.00 15.26 284 TYR B O 1
ATOM 5942 N N . LEU B 1 285 ? 8.210 9.765 133.018 1.00 14.99 285 LEU B N 1
ATOM 5943 C CA . LEU B 1 285 ? 7.777 10.824 132.107 1.00 15.44 285 LEU B CA 1
ATOM 5944 C C . LEU B 1 285 ? 8.382 10.661 130.709 1.00 16.21 285 LEU B C 1
ATOM 5945 O O . LEU B 1 285 ? 7.719 10.931 129.700 1.00 16.06 285 LEU B O 1
ATOM 5950 N N . GLU B 1 286 ? 9.639 10.227 130.658 1.00 16.96 286 GLU B N 1
ATOM 5951 C CA . GLU B 1 286 ? 10.334 10.035 129.389 1.00 18.01 286 GLU B CA 1
ATOM 5952 C C . GLU B 1 286 ? 9.813 8.817 128.619 1.00 18.35 286 GLU B C 1
ATOM 5953 O O . GLU B 1 286 ? 9.641 8.878 127.399 1.00 18.24 286 GLU B O 1
ATOM 5959 N N . SER B 1 287 ? 9.552 7.727 129.344 1.00 18.74 287 SER B N 1
ATOM 5960 C CA . SER B 1 287 ? 9.066 6.474 128.760 1.00 19.45 287 SER B CA 1
ATOM 5961 C C . SER B 1 287 ? 7.613 6.534 128.296 1.00 19.09 287 SER B C 1
ATOM 5962 O O . SER B 1 287 ? 7.215 5.769 127.417 1.00 19.26 287 SER B O 1
ATOM 5965 N N . THR B 1 288 ? 6.822 7.414 128.905 1.00 18.62 288 THR B N 1
ATOM 5966 C CA . THR B 1 288 ? 5.413 7.547 128.543 1.00 18.14 288 THR B CA 1
ATOM 5967 C C . THR B 1 288 ? 5.176 8.718 127.602 1.00 17.94 288 THR B C 1
ATOM 5968 O O . THR B 1 288 ? 4.223 8.705 126.820 1.00 17.97 288 THR B O 1
ATOM 5972 N N . GLY B 1 289 ? 6.035 9.729 127.685 1.00 17.66 289 GLY B N 1
ATOM 5973 C CA . GLY B 1 289 ? 5.841 10.958 126.935 1.00 17.51 289 GLY B CA 1
ATOM 5974 C C . GLY B 1 289 ? 4.878 11.902 127.633 1.00 17.65 289 GLY B C 1
ATOM 5975 O O . GLY B 1 289 ? 4.485 12.925 127.068 1.00 17.69 289 GLY B O 1
ATOM 5976 N N . HIS B 1 290 ? 4.491 11.556 128.860 1.00 17.76 290 HIS B N 1
ATOM 5977 C CA . HIS B 1 290 ? 3.630 12.411 129.671 1.00 18.07 290 HIS B CA 1
ATOM 5978 C C . HIS B 1 290 ? 4.391 13.660 130.119 1.00 18.28 290 HIS B C 1
ATOM 5979 O O . HIS B 1 290 ? 5.546 13.573 130.536 1.00 18.18 290 HIS B O 1
ATOM 5986 N N . ARG B 1 291 ? 3.744 14.817 130.017 1.00 18.80 291 ARG B N 1
ATOM 5987 C CA . ARG B 1 291 ? 4.330 16.070 130.492 1.00 19.47 291 ARG B CA 1
ATOM 5988 C C . ARG B 1 291 ? 3.463 16.704 131.577 1.00 19.27 291 ARG B C 1
ATOM 5989 O O . ARG B 1 291 ? 2.246 16.829 131.426 1.00 19.32 291 ARG B O 1
ATOM 5997 N N . LEU B 1 292 ? 4.107 17.075 132.678 1.00 19.20 292 LEU B N 1
ATOM 5998 C CA . LEU B 1 292 ? 3.441 17.739 133.791 1.00 19.23 292 LEU B CA 1
ATOM 5999 C C . LEU B 1 292 ? 2.954 19.113 133.355 1.00 19.20 292 LEU B C 1
ATOM 6000 O O . LEU B 1 292 ? 3.681 19.853 132.692 1.00 19.13 292 LEU B O 1
ATOM 6005 N N . LYS B 1 293 ? 1.722 19.447 133.724 1.00 19.29 293 LYS B N 1
ATOM 6006 C CA . LYS B 1 293 ? 1.105 20.684 133.250 1.00 19.52 293 LYS B CA 1
ATOM 6007 C C . LYS B 1 293 ? 1.324 21.916 134.137 1.00 18.75 293 LYS B C 1
ATOM 6008 O O . LYS B 1 293 ? 1.290 23.040 133.630 1.00 18.58 293 LYS B O 1
ATOM 6014 N N . THR B 1 294 ? 1.569 21.709 135.435 1.00 17.84 294 THR B N 1
ATOM 6015 C CA . THR B 1 294 ? 1.678 22.826 136.388 1.00 16.99 294 THR B CA 1
ATOM 6016 C C . THR B 1 294 ? 3.009 22.944 137.141 1.00 16.90 294 THR B C 1
ATOM 6017 O O . THR B 1 294 ? 3.323 24.015 137.657 1.00 17.13 294 THR B O 1
ATOM 6021 N N . LEU B 1 295 ? 3.780 21.861 137.217 1.00 16.53 295 LEU B N 1
ATOM 6022 C CA . LEU B 1 295 ? 5.012 21.867 138.007 1.00 16.17 295 LEU B CA 1
ATOM 6023 C C . LEU B 1 295 ? 6.073 22.820 137.451 1.00 16.32 295 LEU B C 1
ATOM 6024 O O . LEU B 1 295 ? 6.490 22.705 136.296 1.00 16.26 295 LEU B O 1
ATOM 6029 N N . ARG B 1 296 ? 6.489 23.764 138.292 1.00 16.25 296 ARG B N 1
ATOM 6030 C CA . ARG B 1 296 ? 7.475 24.773 137.915 1.00 16.56 296 ARG B CA 1
ATOM 6031 C C . ARG B 1 296 ? 8.802 24.606 138.662 1.00 16.36 296 ARG B C 1
ATOM 6032 O O . ARG B 1 296 ? 9.868 24.770 138.068 1.00 16.45 296 ARG B O 1
ATOM 6040 N N . ARG B 1 297 ? 8.726 24.298 139.960 1.00 15.89 297 ARG B N 1
ATOM 6041 C CA . ARG B 1 297 ? 9.914 24.219 140.813 1.00 15.67 297 ARG B CA 1
ATOM 6042 C C . ARG B 1 297 ? 10.043 22.860 141.483 1.00 15.48 297 ARG B C 1
ATOM 6043 O O . ARG B 1 297 ? 9.061 22.296 141.967 1.00 15.21 297 ARG B O 1
ATOM 6051 N N . LEU B 1 298 ? 11.269 22.353 141.512 1.00 15.35 298 LEU B N 1
ATOM 6052 C CA . LEU B 1 298 ? 11.570 21.078 142.140 1.00 15.69 298 LEU B CA 1
ATOM 6053 C C . LEU B 1 298 ? 12.871 21.209 142.922 1.00 15.65 298 LEU B C 1
ATOM 6054 O O . LEU B 1 298 ? 13.892 21.608 142.361 1.00 15.75 298 LEU B O 1
ATOM 6059 N N . VAL B 1 299 ? 12.840 20.887 144.212 1.00 15.86 299 VAL B N 1
ATOM 6060 C CA . VAL B 1 299 ? 14.085 20.818 144.981 1.00 15.90 299 VAL B CA 1
ATOM 6061 C C . VAL B 1 299 ? 14.516 19.380 145.256 1.00 15.83 299 VAL B C 1
ATOM 6062 O O . VAL B 1 299 ? 13.698 18.516 145.575 1.00 15.92 299 VAL B O 1
ATOM 6066 N N . VAL B 1 300 ? 15.807 19.132 145.087 1.00 15.76 300 VAL B N 1
ATOM 6067 C CA . VAL B 1 300 ? 16.377 17.822 145.359 1.00 16.00 300 VAL B CA 1
ATOM 6068 C C . VAL B 1 300 ? 17.372 17.941 146.511 1.00 15.80 300 VAL B C 1
ATOM 6069 O O . VAL B 1 300 ? 18.271 18.787 146.485 1.00 15.83 300 VAL B O 1
ATOM 6073 N N . GLY B 1 301 ? 17.181 17.116 147.534 1.00 15.62 301 GLY B N 1
ATOM 6074 C CA . GLY B 1 301 ? 18.054 17.135 148.694 1.00 15.75 301 GLY B CA 1
ATOM 6075 C C . GLY B 1 301 ? 18.285 15.754 149.271 1.00 15.84 301 GLY B C 1
ATOM 6076 O O . GLY B 1 301 ? 17.841 14.754 148.698 1.00 15.63 301 GLY B O 1
ATOM 6077 N N . GLY B 1 302 ? 18.989 15.705 150.401 1.00 16.00 302 GLY B N 1
ATOM 6078 C CA . GLY B 1 302 ? 19.281 14.459 151.092 1.00 16.67 302 GLY B CA 1
ATOM 6079 C C . GLY B 1 302 ? 20.511 13.758 150.549 1.00 17.21 302 GLY B C 1
ATOM 6080 O O . GLY B 1 302 ? 21.291 13.166 151.297 1.00 16.97 302 GLY B O 1
ATOM 6081 N N . SER B 1 303 ? 20.668 13.818 149.233 1.00 18.01 303 SER B N 1
ATOM 6082 C CA . SER B 1 303 ? 21.838 13.289 148.555 1.00 18.96 303 SER B CA 1
ATOM 6083 C C . SER B 1 303 ? 22.140 14.198 147.372 1.00 19.22 303 SER B C 1
ATOM 6084 O O . SER B 1 303 ? 21.294 15.007 146.989 1.00 19.34 303 SER B O 1
ATOM 6087 N N . ALA B 1 304 ? 23.339 14.074 146.802 1.00 19.68 304 ALA B N 1
ATOM 6088 C CA . ALA B 1 304 ? 23.757 14.903 145.666 1.00 20.19 304 ALA B CA 1
ATOM 6089 C C . ALA B 1 304 ? 22.931 14.640 144.408 1.00 20.41 304 ALA B C 1
ATOM 6090 O O . ALA B 1 304 ? 22.751 13.489 144.001 1.00 20.84 304 ALA B O 1
ATOM 6092 N N . ALA B 1 305 ? 22.430 15.709 143.800 1.00 20.48 305 ALA B N 1
ATOM 6093 C CA . ALA B 1 305 ? 21.690 15.596 142.550 1.00 20.59 305 ALA B CA 1
ATOM 6094 C C . ALA B 1 305 ? 22.659 15.451 141.386 1.00 20.72 305 ALA B C 1
ATOM 6095 O O . ALA B 1 305 ? 23.491 16.335 141.163 1.00 20.59 305 ALA B O 1
ATOM 6097 N N . PRO B 1 306 ? 22.561 14.340 140.649 1.00 20.87 306 PRO B N 1
ATOM 6098 C CA . PRO B 1 306 ? 23.398 14.136 139.462 1.00 20.93 306 PRO B CA 1
ATOM 6099 C C . PRO B 1 306 ? 23.156 15.234 138.434 1.00 21.10 306 PRO B C 1
ATOM 6100 O O . PRO B 1 306 ? 22.035 15.738 138.319 1.00 21.22 306 PRO B O 1
ATOM 6104 N N . ARG B 1 307 ? 24.210 15.602 137.714 1.00 21.23 307 ARG B N 1
ATOM 6105 C CA . ARG B 1 307 ? 24.154 16.591 136.646 1.00 21.47 307 ARG B CA 1
ATOM 6106 C C . ARG B 1 307 ? 23.092 16.252 135.591 1.00 21.19 307 ARG B C 1
ATOM 6107 O O . ARG B 1 307 ? 22.389 17.139 135.097 1.00 20.97 307 ARG B O 1
ATOM 6115 N N . SER B 1 308 ? 22.980 14.968 135.256 1.00 20.95 308 SER B N 1
ATOM 6116 C CA . SER B 1 308 ? 22.018 14.512 134.255 1.00 20.80 308 SER B CA 1
ATOM 6117 C C . SER B 1 308 ? 20.571 14.578 134.746 1.00 20.34 308 SER B C 1
ATOM 6118 O O . SER B 1 308 ? 19.656 14.781 133.947 1.00 20.38 308 SER B O 1
ATOM 6121 N N . LEU B 1 309 ? 20.368 14.407 136.052 1.00 19.76 309 LEU B N 1
ATOM 6122 C CA . LEU B 1 309 ? 19.034 14.502 136.645 1.00 19.24 309 LEU B CA 1
ATOM 6123 C C . LEU B 1 309 ? 18.487 15.920 136.508 1.00 18.97 309 LEU B C 1
ATOM 6124 O O . LEU B 1 309 ? 17.312 16.112 136.182 1.00 19.00 309 LEU B O 1
ATOM 6129 N N . ILE B 1 310 ? 19.353 16.903 136.738 1.00 18.39 310 ILE B N 1
ATOM 6130 C CA . ILE B 1 310 ? 18.975 18.307 136.630 1.00 18.11 310 ILE B CA 1
ATOM 6131 C C . ILE B 1 310 ? 18.637 18.675 135.187 1.00 18.00 310 ILE B C 1
ATOM 6132 O O . ILE B 1 310 ? 17.628 19.345 134.933 1.00 18.08 310 ILE B O 1
ATOM 6137 N N . ALA B 1 311 ? 19.478 18.229 134.253 1.00 17.55 311 ALA B N 1
ATOM 6138 C CA . ALA B 1 311 ? 19.296 18.507 132.832 1.00 17.32 311 ALA B CA 1
ATOM 6139 C C . ALA B 1 311 ? 17.980 17.941 132.310 1.00 17.10 311 ALA B C 1
ATOM 6140 O O . ALA B 1 311 ? 17.295 18.587 131.520 1.00 16.80 311 ALA B O 1
ATOM 6142 N N . ARG B 1 312 ? 17.631 16.738 132.762 1.00 16.99 312 ARG B N 1
ATOM 6143 C CA . ARG B 1 312 ? 16.417 16.067 132.309 1.00 17.15 312 ARG B CA 1
ATOM 6144 C C . ARG B 1 312 ? 15.164 16.863 132.678 1.00 17.60 312 ARG B C 1
ATOM 6145 O O . ARG B 1 312 ? 14.259 17.018 131.853 1.00 17.60 312 ARG B O 1
ATOM 6153 N N . PHE B 1 313 ? 15.125 17.382 133.903 1.00 18.03 313 PHE B N 1
ATOM 6154 C CA . PHE B 1 313 ? 13.972 18.157 134.363 1.00 18.91 313 PHE B CA 1
ATOM 6155 C C . PHE B 1 313 ? 13.931 19.576 133.801 1.00 19.79 313 PHE B C 1
ATOM 6156 O O . PHE B 1 313 ? 12.845 20.090 133.510 1.00 19.77 313 PHE B O 1
ATOM 6164 N N . GLU B 1 314 ? 15.102 20.200 133.657 1.00 20.82 314 GLU B N 1
ATOM 6165 C CA . GLU B 1 314 ? 15.203 21.528 133.047 1.00 22.28 314 GLU B CA 1
ATOM 6166 C C . GLU B 1 314 ? 14.798 21.486 131.571 1.00 22.73 314 GLU B C 1
ATOM 6167 O O . GLU B 1 314 ? 14.289 22.471 131.033 1.00 22.69 314 GLU B O 1
ATOM 6173 N N . ARG B 1 315 ? 15.016 20.336 130.935 1.00 23.38 315 ARG B N 1
ATOM 6174 C CA . ARG B 1 315 ? 14.603 20.100 129.555 1.00 24.23 315 ARG B CA 1
ATOM 6175 C C . ARG B 1 315 ? 13.082 20.076 129.424 1.00 23.94 315 ARG B C 1
ATOM 6176 O O . ARG B 1 315 ? 12.544 20.279 128.336 1.00 24.00 315 ARG B O 1
ATOM 6184 N N . MET B 1 316 ? 12.397 19.828 130.538 1.00 23.60 316 MET B N 1
ATOM 6185 C CA . MET B 1 316 ? 10.937 19.774 130.569 1.00 23.15 316 MET B CA 1
ATOM 6186 C C . MET B 1 316 ? 10.306 21.052 131.134 1.00 22.57 316 MET B C 1
ATOM 6187 O O . MET B 1 316 ? 9.093 21.114 131.332 1.00 22.47 316 MET B O 1
ATOM 6192 N N . GLY B 1 317 ? 11.133 22.065 131.392 1.00 21.82 317 GLY B N 1
ATOM 6193 C CA . GLY B 1 317 ? 10.658 23.348 131.883 1.00 21.01 317 GLY B CA 1
ATOM 6194 C C . GLY B 1 317 ? 10.528 23.446 133.396 1.00 20.44 317 GLY B C 1
ATOM 6195 O O . GLY B 1 317 ? 9.946 24.406 133.915 1.00 20.42 317 GLY B O 1
ATOM 6196 N N . VAL B 1 318 ? 11.066 22.455 134.103 1.00 19.58 318 VAL B N 1
ATOM 6197 C CA . VAL B 1 318 ? 11.057 22.456 135.563 1.00 18.79 318 VAL B CA 1
ATOM 6198 C C . VAL B 1 318 ? 12.386 22.989 136.112 1.00 18.43 318 VAL B C 1
ATOM 6199 O O . VAL B 1 318 ? 13.449 22.427 135.839 1.00 18.47 318 VAL B O 1
ATOM 6203 N N . GLU B 1 319 ? 12.320 24.075 136.874 1.00 17.62 319 GLU B N 1
ATOM 6204 C CA . GLU B 1 319 ? 13.507 24.613 137.535 1.00 17.33 319 GLU B CA 1
ATOM 6205 C C . GLU B 1 319 ? 13.932 23.694 138.683 1.00 16.41 319 GLU B C 1
ATOM 6206 O O . GLU B 1 319 ? 13.113 23.318 139.527 1.00 16.24 319 GLU B O 1
ATOM 6212 N N . VAL B 1 320 ? 15.210 23.329 138.694 1.00 15.49 320 VAL B N 1
ATOM 6213 C CA . VAL B 1 320 ? 15.750 22.413 139.697 1.00 14.65 320 VAL B CA 1
ATOM 6214 C C . VAL B 1 320 ? 16.752 23.135 140.599 1.00 14.30 320 VAL B C 1
ATOM 6215 O O . VAL B 1 320 ? 17.742 23.686 140.121 1.00 14.00 320 VAL B O 1
ATOM 6219 N N . ARG B 1 321 ? 16.477 23.124 141.900 1.00 13.82 321 ARG B N 1
ATOM 6220 C CA . ARG B 1 321 ? 17.326 23.778 142.886 1.00 13.37 321 ARG B CA 1
ATOM 6221 C C . ARG B 1 321 ? 17.765 22.797 143.966 1.00 13.53 321 ARG B C 1
ATOM 6222 O O . ARG B 1 321 ? 16.942 22.233 144.689 1.00 14.01 321 ARG B O 1
ATOM 6230 N N . GLN B 1 322 ? 19.070 22.593 144.069 1.00 13.32 322 GLN B N 1
ATOM 6231 C CA . GLN B 1 322 ? 19.637 21.680 145.048 1.00 13.49 322 GLN B CA 1
ATOM 6232 C C . GLN B 1 322 ? 19.606 22.290 146.452 1.00 13.18 322 GLN B C 1
ATOM 6233 O O . GLN B 1 322 ? 19.860 23.483 146.627 1.00 13.12 322 GLN B O 1
ATOM 6239 N N . GLY B 1 323 ? 19.274 21.465 147.443 1.00 12.84 323 GLY B N 1
ATOM 6240 C CA . GLY B 1 323 ? 19.317 21.873 148.838 1.00 12.41 323 GLY B CA 1
ATOM 6241 C C . GLY B 1 323 ? 20.118 20.900 149.695 1.00 11.97 323 GLY B C 1
ATOM 6242 O O . GLY B 1 323 ? 20.091 19.691 149.461 1.00 11.74 323 GLY B O 1
ATOM 6243 N N . TYR B 1 324 ? 20.822 21.425 150.693 1.00 11.41 324 TYR B N 1
ATOM 6244 C CA . TYR B 1 324 ? 21.665 20.599 151.554 1.00 10.99 324 TYR B CA 1
ATOM 6245 C C . TYR B 1 324 ? 21.435 20.883 153.038 1.00 10.92 324 TYR B C 1
ATOM 6246 O O . TYR B 1 324 ? 21.269 22.042 153.448 1.00 10.59 324 TYR B O 1
ATOM 6255 N N . GLY B 1 325 ? 21.437 19.814 153.832 1.00 10.61 325 GLY B N 1
ATOM 6256 C CA . GLY B 1 325 ? 21.296 19.917 155.270 1.00 10.52 325 GLY B CA 1
ATOM 6257 C C . GLY B 1 325 ? 21.381 18.579 155.976 1.00 10.45 325 GLY B C 1
ATOM 6258 O O . GLY B 1 325 ? 21.600 17.542 155.348 1.00 10.66 325 GLY B O 1
ATOM 6259 N N . LEU B 1 326 ? 21.201 18.612 157.292 1.00 10.17 326 LEU B N 1
ATOM 6260 C CA . LEU B 1 326 ? 21.277 17.417 158.128 1.00 9.94 326 LEU B CA 1
ATOM 6261 C C . LEU B 1 326 ? 20.127 17.401 159.123 1.00 9.78 326 LEU B C 1
ATOM 6262 O O . LEU B 1 326 ? 19.481 18.425 159.359 1.00 10.07 326 LEU B O 1
ATOM 6267 N N . THR B 1 327 ? 19.886 16.236 159.717 1.00 9.60 327 THR B N 1
ATOM 6268 C CA . THR B 1 327 ? 18.963 16.115 160.838 1.00 9.50 327 THR B CA 1
ATOM 6269 C C . THR B 1 327 ? 19.331 17.131 161.923 1.00 9.55 327 THR B C 1
ATOM 6270 O O . THR B 1 327 ? 18.458 17.682 162.596 1.00 9.21 327 THR B O 1
ATOM 6274 N N . GLU B 1 328 ? 20.633 17.383 162.049 1.00 9.70 328 GLU B N 1
ATOM 6275 C CA . GLU B 1 328 ? 21.192 18.295 163.042 1.00 9.79 328 GLU B CA 1
ATOM 6276 C C . GLU B 1 328 ? 21.009 19.779 162.721 1.00 9.86 328 GLU B C 1
ATOM 6277 O O . GLU B 1 328 ? 21.223 20.628 163.590 1.00 9.79 328 GLU B O 1
ATOM 6283 N N . THR B 1 329 ? 20.616 20.094 161.486 1.00 9.80 329 THR B N 1
ATOM 6284 C CA . THR B 1 329 ? 20.561 21.488 161.036 1.00 9.77 329 THR B CA 1
ATOM 6285 C C . THR B 1 329 ? 19.174 21.970 160.571 1.00 9.92 329 THR B C 1
ATOM 6286 O O . THR B 1 329 ? 19.053 23.040 159.976 1.00 9.65 329 THR B O 1
ATOM 6290 N N . SER B 1 330 ? 18.143 21.160 160.816 1.00 10.12 330 SER B N 1
ATOM 6291 C CA . SER B 1 330 ? 16.738 21.603 160.748 1.00 10.06 330 SER B CA 1
ATOM 6292 C C . SER B 1 330 ? 15.889 21.538 159.441 1.00 10.39 330 SER B C 1
ATOM 6293 O O . SER B 1 330 ? 14.689 21.813 159.536 1.00 10.29 330 SER B O 1
ATOM 6296 N N . PRO B 1 331 ? 16.409 21.181 158.252 1.00 10.48 331 PRO B N 1
ATOM 6297 C CA . PRO B 1 331 ? 17.817 20.887 157.941 1.00 10.45 331 PRO B CA 1
ATOM 6298 C C . PRO B 1 331 ? 18.575 21.933 157.102 1.00 10.54 331 PRO B C 1
ATOM 6299 O O . PRO B 1 331 ? 19.804 21.848 157.034 1.00 10.45 331 PRO B O 1
ATOM 6303 N N . VAL B 1 332 ? 17.877 22.878 156.474 1.00 10.58 332 VAL B N 1
ATOM 6304 C CA . VAL B 1 332 ? 18.476 23.692 155.407 1.00 10.55 332 VAL B CA 1
ATOM 6305 C C . VAL B 1 332 ? 19.558 24.671 155.871 1.00 10.37 332 VAL B C 1
ATOM 6306 O O . VAL B 1 332 ? 19.318 25.529 156.722 1.00 10.27 332 VAL B O 1
ATOM 6310 N N . VAL B 1 333 ? 20.746 24.535 155.290 1.00 10.09 333 VAL B N 1
ATOM 6311 C CA . VAL B 1 333 ? 21.833 25.483 155.508 1.00 9.84 333 VAL B CA 1
ATOM 6312 C C . VAL B 1 333 ? 22.409 25.985 154.184 1.00 10.03 333 VAL B C 1
ATOM 6313 O O . VAL B 1 333 ? 23.025 27.057 154.127 1.00 10.12 333 VAL B O 1
ATOM 6317 N N . VAL B 1 334 ? 22.197 25.209 153.123 1.00 9.89 334 VAL B N 1
ATOM 6318 C CA . VAL B 1 334 ? 22.718 25.533 151.804 1.00 10.16 334 VAL B CA 1
ATOM 6319 C C . VAL B 1 334 ? 21.645 25.317 150.736 1.00 10.55 334 VAL B C 1
ATOM 6320 O O . VAL B 1 334 ? 20.995 24.270 150.701 1.00 10.72 334 VAL B O 1
ATOM 6324 N N . GLN B 1 335 ? 21.464 26.316 149.877 1.00 11.01 335 GLN B N 1
ATOM 6325 C CA . GLN B 1 335 ? 20.539 26.217 148.750 1.00 11.68 335 GLN B CA 1
ATOM 6326 C C . GLN B 1 335 ? 21.205 26.700 147.473 1.00 12.16 335 GLN B C 1
ATOM 6327 O O . GLN B 1 335 ? 21.979 27.658 147.497 1.00 12.10 335 GLN B O 1
ATOM 6333 N N . ASN B 1 336 ? 20.903 26.030 146.364 1.00 12.66 336 ASN B N 1
ATOM 6334 C CA . ASN B 1 336 ? 21.446 26.411 145.066 1.00 13.19 336 ASN B CA 1
ATOM 6335 C C . ASN B 1 336 ? 20.549 27.386 144.304 1.00 13.09 336 ASN B C 1
ATOM 6336 O O . ASN B 1 336 ? 19.348 27.156 144.151 1.00 13.12 336 ASN B O 1
ATOM 6341 N N . PHE B 1 337 ? 21.149 28.479 143.849 1.00 13.10 337 PHE B N 1
ATOM 6342 C CA . PHE B 1 337 ? 20.531 29.386 142.885 1.00 13.18 337 PHE B CA 1
ATOM 6343 C C . PHE B 1 337 ? 21.636 30.055 142.081 1.00 13.72 337 PHE B C 1
ATOM 6344 O O . PHE B 1 337 ? 22.764 30.196 142.565 1.00 13.84 337 PHE B O 1
ATOM 6352 N N . VAL B 1 338 ? 21.315 30.452 140.856 1.00 14.47 338 VAL B N 1
ATOM 6353 C CA . VAL B 1 338 ? 22.287 31.088 139.970 1.00 15.29 338 VAL B CA 1
ATOM 6354 C C . VAL B 1 338 ? 22.333 32.590 140.237 1.00 15.91 338 VAL B C 1
ATOM 6355 O O . VAL B 1 338 ? 21.323 33.283 140.107 1.00 16.00 338 VAL B O 1
ATOM 6359 N N . LYS B 1 339 ? 23.508 33.080 140.617 1.00 16.81 339 LYS B N 1
ATOM 6360 C CA . LYS B 1 339 ? 23.723 34.506 140.830 1.00 17.97 339 LYS B CA 1
ATOM 6361 C C . LYS B 1 339 ? 23.483 35.292 139.540 1.00 18.82 339 LYS B C 1
ATOM 6362 O O . LYS B 1 339 ? 23.792 34.812 138.443 1.00 18.97 339 LYS B O 1
ATOM 6368 N N . SER B 1 340 ? 22.936 36.496 139.688 1.00 19.88 340 SER B N 1
ATOM 6369 C CA . SER B 1 340 ? 22.538 37.346 138.560 1.00 20.90 340 SER B CA 1
ATOM 6370 C C . SER B 1 340 ? 23.624 37.489 137.491 1.00 21.86 340 SER B C 1
ATOM 6371 O O . SER B 1 340 ? 23.352 37.320 136.300 1.00 22.12 340 SER B O 1
ATOM 6374 N N . HIS B 1 341 ? 24.846 37.784 137.927 1.00 23.04 341 HIS B N 1
ATOM 6375 C CA . HIS B 1 341 ? 25.970 37.992 137.017 1.00 24.54 341 HIS B CA 1
ATOM 6376 C C . HIS B 1 341 ? 26.509 36.706 136.366 1.00 25.36 341 HIS B C 1
ATOM 6377 O O . HIS B 1 341 ? 27.361 36.772 135.474 1.00 25.80 341 HIS B O 1
ATOM 6384 N N . LEU B 1 342 ? 26.015 35.550 136.807 1.00 26.01 342 LEU B N 1
ATOM 6385 C CA . LEU B 1 342 ? 26.412 34.273 136.215 1.00 26.69 342 LEU B CA 1
ATOM 6386 C C . LEU B 1 342 ? 25.310 33.706 135.324 1.00 27.54 342 LEU B C 1
ATOM 6387 O O . LEU B 1 342 ? 25.391 32.564 134.877 1.00 27.42 342 LEU B O 1
ATOM 6392 N N . GLU B 1 343 ? 24.283 34.512 135.068 1.00 28.92 343 GLU B N 1
ATOM 6393 C CA . GLU B 1 343 ? 23.208 34.121 134.158 1.00 30.43 343 GLU B CA 1
ATOM 6394 C C . GLU B 1 343 ? 23.679 34.164 132.706 1.00 31.23 343 GLU B C 1
ATOM 6395 O O . GLU B 1 343 ? 23.058 33.562 131.828 1.00 31.33 343 GLU B O 1
ATOM 6401 N N . SER B 1 344 ? 24.778 34.879 132.466 1.00 32.23 344 SER B N 1
ATOM 6402 C CA . SER B 1 344 ? 25.361 35.003 131.133 1.00 33.33 344 SER B CA 1
ATOM 6403 C C . SER B 1 344 ? 26.289 33.835 130.775 1.00 33.96 344 SER B C 1
ATOM 6404 O O . SER B 1 344 ? 26.797 33.770 129.655 1.00 34.27 344 SER B O 1
ATOM 6407 N N . LEU B 1 345 ? 26.512 32.925 131.723 1.00 34.67 345 LEU B N 1
ATOM 6408 C CA . LEU B 1 345 ? 27.275 31.706 131.460 1.00 35.31 345 LEU B CA 1
ATOM 6409 C C . LEU B 1 345 ? 26.547 30.855 130.424 1.00 35.90 345 LEU B C 1
ATOM 6410 O O . LEU B 1 345 ? 25.329 30.977 130.258 1.00 36.09 345 LEU B O 1
ATOM 6415 N N . SER B 1 346 ? 27.292 30.004 129.726 1.00 36.61 346 SER B N 1
ATOM 6416 C CA . SER B 1 346 ? 26.709 29.093 128.742 1.00 37.29 346 SER B CA 1
ATOM 6417 C C . SER B 1 346 ? 25.782 28.076 129.408 1.00 37.84 346 SER B C 1
ATOM 6418 O O . SER B 1 346 ? 25.834 27.877 130.626 1.00 37.80 346 SER B O 1
ATOM 6421 N N . GLU B 1 347 ? 24.935 27.444 128.599 1.00 38.54 347 GLU B N 1
ATOM 6422 C CA . GLU B 1 347 ? 24.066 26.361 129.055 1.00 39.28 347 GLU B CA 1
ATOM 6423 C C . GLU B 1 347 ? 24.843 25.306 129.848 1.00 39.07 347 GLU B C 1
ATOM 6424 O O . GLU B 1 347 ? 24.429 24.920 130.944 1.00 39.28 347 GLU B O 1
ATOM 6430 N N . GLU B 1 348 ? 25.972 24.861 129.291 1.00 38.68 348 GLU B N 1
ATOM 6431 C CA . GLU B 1 348 ? 26.811 23.832 129.907 1.00 38.27 348 GLU B CA 1
ATOM 6432 C C . GLU B 1 348 ? 27.374 24.270 131.258 1.00 37.31 348 GLU B C 1
ATOM 6433 O O . GLU B 1 348 ? 27.345 23.507 132.223 1.00 37.21 348 GLU B O 1
ATOM 6439 N N . GLU B 1 349 ? 27.885 25.499 131.317 1.00 36.20 349 GLU B N 1
ATOM 6440 C CA . GLU B 1 349 ? 28.465 26.0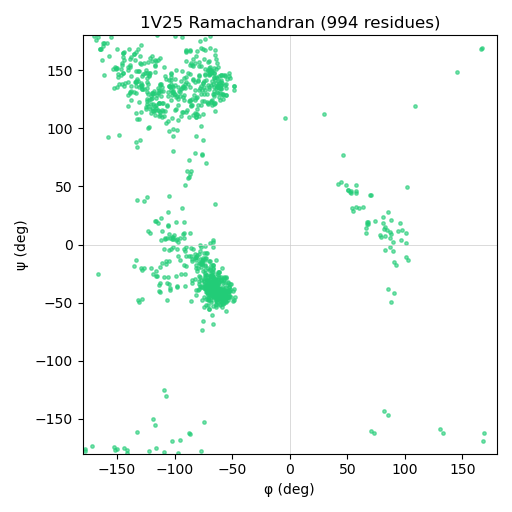43 132.542 1.00 35.15 349 GLU B CA 1
ATOM 6441 C C . GLU B 1 349 ? 27.413 26.238 133.637 1.00 33.94 349 GLU B C 1
ATOM 6442 O O . GLU B 1 349 ? 27.691 26.020 134.815 1.00 33.79 349 GLU B O 1
ATOM 6448 N N . LYS B 1 350 ? 26.208 26.642 133.235 1.00 32.43 350 LYS B N 1
ATOM 6449 C CA . LYS B 1 350 ? 25.105 26.870 134.166 1.00 30.95 350 LYS B CA 1
ATOM 6450 C C . LYS B 1 350 ? 24.594 25.564 134.759 1.00 29.65 350 LYS B C 1
ATOM 6451 O O . LYS B 1 350 ? 24.253 25.499 135.944 1.00 29.29 350 LYS B O 1
ATOM 6457 N N . LEU B 1 351 ? 24.541 24.531 133.920 1.00 28.02 351 LEU B N 1
ATOM 6458 C CA . LEU B 1 351 ? 24.161 23.190 134.341 1.00 26.46 351 LEU B CA 1
ATOM 6459 C C . LEU B 1 351 ? 25.155 22.635 135.362 1.00 25.23 351 LEU B C 1
ATOM 6460 O O . LEU B 1 351 ? 24.767 21.951 136.314 1.00 24.97 351 LEU B O 1
ATOM 6465 N N . THR B 1 352 ? 26.431 22.945 135.158 1.00 23.74 352 THR B N 1
ATOM 6466 C CA . THR B 1 352 ? 27.496 22.544 136.073 1.00 22.46 352 THR B CA 1
ATOM 6467 C C . THR B 1 352 ? 27.373 23.280 137.409 1.00 21.83 352 THR B C 1
ATOM 6468 O O . THR B 1 352 ? 27.536 22.677 138.473 1.00 21.56 352 THR B O 1
ATOM 6472 N N . LEU B 1 353 ? 27.070 24.574 137.345 1.00 21.07 353 LEU B N 1
ATOM 6473 C CA . LEU B 1 353 ? 26.867 25.386 138.543 1.00 20.58 353 LEU B CA 1
ATOM 6474 C C . LEU B 1 353 ? 25.644 24.923 139.343 1.00 20.06 353 LEU B C 1
ATOM 6475 O O . LEU B 1 353 ? 25.657 24.941 140.573 1.00 19.92 353 LEU B O 1
ATOM 6480 N N . LYS B 1 354 ? 24.602 24.496 138.637 1.00 19.44 354 LYS B N 1
ATOM 6481 C CA . LYS B 1 354 ? 23.394 23.974 139.270 1.00 19.18 354 LYS B CA 1
ATOM 6482 C C . LYS B 1 354 ? 23.644 22.628 139.956 1.00 18.63 354 LYS B C 1
ATOM 6483 O O . LYS B 1 354 ? 22.958 22.279 140.920 1.00 18.51 354 LYS B O 1
ATOM 6489 N N . ALA B 1 355 ? 24.635 21.890 139.454 1.00 17.77 355 ALA B N 1
ATOM 6490 C CA . ALA B 1 355 ? 25.024 20.600 140.015 1.00 17.05 355 ALA B CA 1
ATOM 6491 C C . ALA B 1 355 ? 25.822 20.743 141.309 1.00 16.67 355 ALA B C 1
ATOM 6492 O O . ALA B 1 355 ? 25.963 19.780 142.058 1.00 16.40 355 ALA B O 1
ATOM 6494 N N . LYS B 1 356 ? 26.349 21.941 141.561 1.00 16.32 356 LYS B N 1
ATOM 6495 C CA . LYS B 1 356 ? 27.025 22.236 142.823 1.00 16.07 356 LYS B CA 1
ATOM 6496 C C . LYS B 1 356 ? 26.000 22.278 143.954 1.00 15.72 356 LYS B C 1
ATOM 6497 O O . LYS B 1 356 ? 24.803 22.491 143.712 1.00 15.85 356 LYS B O 1
ATOM 6503 N N . THR B 1 357 ? 26.466 22.079 145.183 1.00 15.21 357 THR B N 1
ATOM 6504 C CA . THR B 1 357 ? 25.572 22.040 146.342 1.00 14.52 357 THR B CA 1
ATOM 6505 C C . THR B 1 357 ? 24.836 23.372 146.535 1.00 14.33 357 THR B C 1
ATOM 6506 O O . THR B 1 357 ? 23.624 23.390 146.772 1.00 14.07 357 THR B O 1
ATOM 6510 N N . GLY B 1 358 ? 25.565 24.478 146.415 1.00 13.88 358 GLY B N 1
ATOM 6511 C CA . GLY B 1 358 ? 24.947 25.793 146.445 1.00 13.82 358 GLY B CA 1
ATOM 6512 C C . GLY B 1 358 ? 25.576 26.803 147.385 1.00 13.67 358 GLY B C 1
ATOM 6513 O O . GLY B 1 358 ? 26.741 26.675 147.776 1.00 13.54 358 GLY B O 1
ATOM 6514 N N . LEU B 1 359 ? 24.792 27.816 147.742 1.00 13.43 359 LEU B N 1
ATOM 6515 C CA . LEU B 1 359 ? 25.259 28.911 148.585 1.00 13.48 359 LEU B CA 1
ATOM 6516 C C . LEU B 1 359 ? 24.665 28.827 149.995 1.00 13.23 359 LEU B C 1
ATOM 6517 O O . LEU B 1 359 ? 23.498 28.456 150.157 1.00 13.25 359 LEU B O 1
ATOM 6522 N N . PRO B 1 360 ? 25.462 29.173 151.009 1.00 12.92 360 PRO B N 1
ATOM 6523 C CA . PRO B 1 360 ? 24.966 29.223 152.388 1.00 12.72 360 PRO B CA 1
ATOM 6524 C C . PRO B 1 360 ? 23.826 30.227 152.487 1.00 12.42 360 PRO B C 1
ATOM 6525 O O . PRO B 1 360 ? 23.917 31.308 151.894 1.00 12.51 360 PRO B O 1
ATOM 6529 N N . ILE B 1 361 ? 22.770 29.863 153.208 1.00 11.79 361 ILE B N 1
ATOM 6530 C CA . ILE B 1 361 ? 21.568 30.688 153.283 1.00 11.38 361 ILE B CA 1
ATOM 6531 C C . ILE B 1 361 ? 21.645 31.677 154.455 1.00 11.23 361 ILE B C 1
ATOM 6532 O O . ILE B 1 361 ? 22.521 31.539 155.304 1.00 11.38 361 ILE B O 1
ATOM 6537 N N . PRO B 1 362 ? 20.762 32.681 154.487 1.00 11.21 362 PRO B N 1
ATOM 6538 C CA . PRO B 1 362 ? 20.755 33.674 155.572 1.00 11.11 362 PRO B CA 1
ATOM 6539 C C . PRO B 1 362 ? 20.707 33.059 156.977 1.00 11.10 362 PRO B C 1
ATOM 6540 O O . PRO B 1 362 ? 20.069 32.021 157.174 1.00 11.04 362 PRO B O 1
ATOM 6544 N N . LEU B 1 363 ? 21.386 33.709 157.923 1.00 10.99 363 LEU B N 1
ATOM 6545 C CA . LEU B 1 363 ? 21.472 33.289 159.331 1.00 11.49 363 LEU B CA 1
ATOM 6546 C C . LEU B 1 363 ? 22.259 31.994 159.550 1.00 12.01 363 LEU B C 1
ATOM 6547 O O . LEU B 1 363 ? 22.121 31.340 160.588 1.00 12.15 363 LEU B O 1
ATOM 6552 N N . VAL B 1 364 ? 23.077 31.631 158.567 1.00 12.59 364 VAL B N 1
ATOM 6553 C CA . VAL B 1 364 ? 23.946 30.465 158.662 1.00 12.92 364 VAL B CA 1
ATOM 6554 C C . VAL B 1 364 ? 25.390 30.912 158.469 1.00 13.46 364 VAL B C 1
ATOM 6555 O O . VAL B 1 364 ? 25.727 31.555 157.469 1.00 13.44 364 VAL B O 1
ATOM 6559 N N . ARG B 1 365 ? 26.232 30.582 159.443 1.00 13.85 365 ARG B N 1
ATOM 6560 C CA . ARG B 1 365 ? 27.666 30.763 159.311 1.00 14.40 365 ARG B CA 1
ATOM 6561 C C . ARG B 1 365 ? 28.289 29.431 158.888 1.00 14.20 365 ARG B C 1
ATOM 6562 O O . ARG B 1 365 ? 28.370 28.481 159.677 1.00 14.00 365 ARG B O 1
ATOM 6570 N N . LEU B 1 366 ? 28.703 29.370 157.627 1.00 13.98 366 LEU B N 1
ATOM 6571 C CA . LEU B 1 366 ? 29.311 28.175 157.066 1.00 13.72 366 LEU B CA 1
ATOM 6572 C C . LEU B 1 366 ? 30.783 28.420 156.753 1.00 13.94 366 LEU B C 1
ATOM 6573 O O . LEU B 1 366 ? 31.153 29.484 156.238 1.00 13.74 366 LEU B O 1
ATOM 6578 N N . ARG B 1 367 ? 31.611 27.429 157.070 1.00 14.10 367 ARG B N 1
ATOM 6579 C CA . ARG B 1 367 ? 33.002 27.412 156.633 1.00 14.44 367 ARG B CA 1
ATOM 6580 C C . ARG B 1 367 ? 33.410 26.011 156.185 1.00 15.02 367 ARG B C 1
ATOM 6581 O O . ARG B 1 367 ? 32.833 25.013 156.631 1.00 14.82 367 ARG B O 1
ATOM 6589 N N . VAL B 1 368 ? 34.379 25.949 155.278 1.00 15.94 368 VAL B N 1
ATOM 6590 C CA . VAL B 1 368 ? 35.014 24.691 154.898 1.00 17.08 368 VAL B CA 1
ATOM 6591 C C . VAL B 1 368 ? 36.414 24.741 155.510 1.00 18.35 368 VAL B C 1
ATOM 6592 O O . VAL B 1 368 ? 37.287 25.472 155.032 1.00 18.66 368 VAL B O 1
ATOM 6596 N N . ALA B 1 369 ? 36.608 23.991 156.591 1.00 19.69 369 ALA B N 1
ATOM 6597 C CA . ALA B 1 369 ? 37.795 24.153 157.429 1.00 21.33 369 ALA B CA 1
ATOM 6598 C C . ALA B 1 369 ? 38.635 22.888 157.569 1.00 22.66 369 ALA B C 1
ATOM 6599 O O . ALA B 1 369 ? 38.149 21.775 157.332 1.00 22.43 369 ALA B O 1
ATOM 6601 N N . ASP B 1 370 ? 39.897 23.076 157.960 1.00 24.43 370 ASP B N 1
ATOM 6602 C CA . ASP B 1 370 ? 40.816 21.965 158.190 1.00 26.52 370 ASP B CA 1
ATOM 6603 C C . ASP B 1 370 ? 40.705 21.419 159.619 1.00 27.98 370 ASP B C 1
ATOM 6604 O O . ASP B 1 370 ? 39.727 21.696 160.323 1.00 27.93 370 ASP B O 1
ATOM 6609 N N . GLU B 1 371 ? 41.715 20.656 160.037 1.00 29.91 371 GLU B N 1
ATOM 6610 C CA . GLU B 1 371 ? 41.708 19.975 161.332 1.00 31.92 371 GLU B CA 1
ATOM 6611 C C . GLU B 1 371 ? 41.815 20.922 162.528 1.00 32.38 371 GLU B C 1
ATOM 6612 O O . GLU B 1 371 ? 41.337 20.608 163.618 1.00 32.56 371 GLU B O 1
ATOM 6618 N N . GLU B 1 372 ? 42.431 22.082 162.319 1.00 33.09 372 GLU B N 1
ATOM 6619 C CA . GLU B 1 372 ? 42.566 23.078 163.385 1.00 33.74 372 GLU B CA 1
ATOM 6620 C C . GLU B 1 372 ? 41.394 24.061 163.406 1.00 33.40 372 GLU B C 1
ATOM 6621 O O . GLU B 1 372 ? 41.254 24.850 164.349 1.00 33.39 372 GLU B O 1
ATOM 6627 N N . GLY B 1 373 ? 40.557 24.001 162.369 1.00 32.88 373 GLY B N 1
ATOM 6628 C CA . GLY B 1 373 ? 39.399 24.871 162.252 1.00 32.24 373 GLY B CA 1
ATOM 6629 C C . GLY B 1 373 ? 39.665 26.103 161.407 1.00 31.79 373 GLY B C 1
ATOM 6630 O O . GLY B 1 373 ? 38.923 27.085 161.482 1.00 31.72 373 GLY B O 1
ATOM 6631 N N . ARG B 1 374 ? 40.725 26.050 160.603 1.00 31.34 374 ARG B N 1
ATOM 6632 C CA . ARG B 1 374 ? 41.083 27.156 159.723 1.00 31.05 374 ARG B CA 1
ATOM 6633 C C . ARG B 1 374 ? 40.479 26.934 158.343 1.00 30.40 374 ARG B C 1
ATOM 6634 O O . ARG B 1 374 ? 40.570 25.832 157.803 1.00 30.43 374 ARG B O 1
ATOM 6642 N N . PRO B 1 375 ? 39.859 27.973 157.780 1.00 29.84 375 PRO B N 1
ATOM 6643 C CA . PRO B 1 375 ? 39.274 27.899 156.436 1.00 29.45 375 PRO B CA 1
ATOM 6644 C C . PRO B 1 375 ? 40.298 27.466 155.390 1.00 29.08 375 PRO B C 1
ATOM 6645 O O . PRO B 1 375 ? 41.425 27.967 155.401 1.00 29.25 375 PRO B O 1
ATOM 6649 N N . VAL B 1 376 ? 39.911 26.539 154.518 1.00 28.54 376 VAL B N 1
ATOM 6650 C CA . VAL B 1 376 ? 40.755 26.125 153.398 1.00 28.19 376 VAL B CA 1
ATOM 6651 C C . VAL B 1 376 ? 40.602 27.123 152.236 1.00 28.20 376 VAL B C 1
ATOM 6652 O O . VAL B 1 376 ? 39.587 27.820 152.160 1.00 28.09 376 VAL B O 1
ATOM 6656 N N . PRO B 1 377 ? 41.604 27.210 151.353 1.00 28.27 377 PRO B N 1
ATOM 6657 C CA . PRO B 1 377 ? 41.550 28.119 150.197 1.00 28.18 377 PRO B CA 1
ATOM 6658 C C . PRO B 1 377 ? 40.279 27.973 149.361 1.00 28.06 377 PRO B C 1
ATOM 6659 O O . PRO B 1 377 ? 39.776 26.860 149.176 1.00 28.00 377 PRO B O 1
ATOM 6663 N N . LYS B 1 378 ? 39.781 29.099 148.861 1.00 28.00 378 LYS B N 1
ATOM 6664 C CA . LYS B 1 378 ? 38.545 29.141 148.085 1.00 27.87 378 LYS B CA 1
ATOM 6665 C C . LYS B 1 378 ? 38.804 28.978 146.587 1.00 27.72 378 LYS B C 1
ATOM 6666 O O . LYS B 1 378 ? 38.327 29.765 145.770 1.00 27.71 378 LYS B O 1
ATOM 6672 N N . ASP B 1 379 ? 39.554 27.938 146.235 1.00 27.63 379 ASP B N 1
ATOM 6673 C CA . ASP B 1 379 ? 39.902 27.667 144.842 1.00 27.56 379 ASP B CA 1
ATOM 6674 C C . ASP B 1 379 ? 39.057 26.564 144.210 1.00 27.32 379 ASP B C 1
ATOM 6675 O O . ASP B 1 379 ? 39.220 26.259 143.029 1.00 27.35 379 ASP B O 1
ATOM 6680 N N . GLY B 1 380 ? 38.165 25.966 144.998 1.00 27.11 380 GLY B N 1
ATOM 6681 C CA . GLY B 1 380 ? 37.321 24.877 144.526 1.00 26.62 380 GLY B CA 1
ATOM 6682 C C . GLY B 1 380 ? 38.071 23.566 144.361 1.00 26.33 380 GLY B C 1
ATOM 6683 O O . GLY B 1 380 ? 37.610 22.666 143.652 1.00 26.02 380 GLY B O 1
ATOM 6684 N N . LYS B 1 381 ? 39.220 23.464 145.030 1.00 26.03 381 LYS B N 1
ATOM 6685 C CA . LYS B 1 381 ? 40.097 22.297 144.947 1.00 25.92 381 LYS B CA 1
ATOM 6686 C C . LYS B 1 381 ? 40.453 21.760 146.331 1.00 25.01 381 LYS B C 1
ATOM 6687 O O . LYS B 1 381 ? 40.387 20.552 146.569 1.00 24.75 381 LYS B O 1
ATOM 6693 N N . ALA B 1 382 ? 40.836 22.662 147.234 1.00 24.02 382 ALA B N 1
ATOM 6694 C CA . ALA B 1 382 ? 41.252 22.282 148.581 1.00 23.32 382 ALA B CA 1
ATOM 6695 C C . ALA B 1 382 ? 40.085 21.703 149.378 1.00 22.78 382 ALA B C 1
ATOM 6696 O O . ALA B 1 382 ? 39.004 22.305 149.450 1.00 22.61 382 ALA B O 1
ATOM 6698 N N . LEU B 1 383 ? 40.316 20.532 149.968 1.00 21.83 383 LEU B N 1
ATOM 6699 C CA . LEU B 1 383 ? 39.286 19.822 150.714 1.00 20.92 383 LEU B CA 1
ATOM 6700 C C . LEU B 1 383 ? 39.308 20.173 152.196 1.00 20.35 383 LEU B C 1
ATOM 6701 O O . LEU B 1 383 ? 40.372 20.366 152.789 1.00 20.40 383 LEU B O 1
ATOM 6706 N N . GLY B 1 384 ? 38.119 20.250 152.783 1.00 19.45 384 GLY B N 1
ATOM 6707 C CA . GLY B 1 384 ? 37.959 20.530 154.196 1.00 18.26 384 GLY B CA 1
ATOM 6708 C C . GLY B 1 384 ? 36.584 20.111 154.670 1.00 17.47 384 GLY B C 1
ATOM 6709 O O . GLY B 1 384 ? 35.734 19.716 153.870 1.00 17.39 384 GLY B O 1
ATOM 6710 N N . GLU B 1 385 ? 36.362 20.200 155.977 1.00 16.61 385 GLU B N 1
ATOM 6711 C CA . GLU B 1 385 ? 35.089 19.801 156.568 1.00 15.74 385 GLU B CA 1
ATOM 6712 C C . GLU B 1 385 ? 34.114 20.978 156.662 1.00 15.03 385 GLU B C 1
ATOM 6713 O O . GLU B 1 385 ? 34.495 22.082 157.064 1.00 14.88 385 GLU B O 1
ATOM 6719 N N . VAL B 1 386 ? 32.862 20.733 156.283 1.00 14.27 386 VAL B N 1
ATOM 6720 C CA . VAL B 1 386 ? 31.802 21.727 156.428 1.00 13.47 386 VAL B CA 1
ATOM 6721 C C . VAL B 1 386 ? 31.459 21.877 157.904 1.00 13.06 386 VAL B C 1
ATOM 6722 O O . VAL B 1 386 ? 31.091 20.907 158.565 1.00 13.18 386 VAL B O 1
ATOM 6726 N N . GLN B 1 387 ? 31.594 23.097 158.412 1.00 12.71 387 GLN B N 1
ATOM 6727 C CA . GLN B 1 387 ? 31.362 23.394 159.820 1.00 12.37 387 GLN B CA 1
ATOM 6728 C C . GLN B 1 387 ? 30.398 24.571 159.941 1.00 12.28 387 GLN B C 1
ATOM 6729 O O . GLN B 1 387 ? 30.516 25.561 159.206 1.00 12.01 387 GLN B O 1
ATOM 6735 N N . LEU B 1 388 ? 29.446 24.466 160.866 1.00 12.07 388 LEU B N 1
ATOM 6736 C CA . LEU B 1 388 ? 28.318 25.394 160.878 1.00 12.14 388 LEU B CA 1
ATOM 6737 C C . LEU B 1 388 ? 28.002 26.009 162.239 1.00 12.30 388 LEU B C 1
ATOM 6738 O O . LEU B 1 388 ? 28.203 25.386 163.286 1.00 12.32 388 LEU B O 1
ATOM 6743 N N . LYS B 1 389 ? 27.478 27.233 162.197 1.00 12.34 389 LYS B N 1
ATOM 6744 C CA . LYS B 1 389 ? 26.985 27.924 163.380 1.00 12.56 389 LYS B CA 1
ATOM 6745 C C . LYS B 1 389 ? 25.748 28.737 163.018 1.00 12.13 389 LYS B C 1
ATOM 6746 O O . LYS B 1 389 ? 25.697 29.365 161.957 1.00 11.87 389 LYS B O 1
ATOM 6752 N N . GLY B 1 390 ? 24.752 28.722 163.901 1.00 11.62 390 GLY B N 1
ATOM 6753 C CA . GLY B 1 390 ? 23.511 29.431 163.657 1.00 10.91 390 GLY B CA 1
ATOM 6754 C C . GLY B 1 390 ? 22.389 29.032 164.596 1.00 10.66 390 GLY B C 1
ATOM 6755 O O . GLY B 1 390 ? 22.508 28.039 165.317 1.00 10.27 390 GLY B O 1
ATOM 6756 N N . PRO B 1 391 ? 21.305 29.816 164.593 1.00 10.44 391 PRO B N 1
ATOM 6757 C CA . PRO B 1 391 ? 20.166 29.593 165.496 1.00 10.21 391 PRO B CA 1
ATOM 6758 C C . PRO B 1 391 ? 19.353 28.308 165.265 1.00 9.98 391 PRO B C 1
ATOM 6759 O O . PRO B 1 391 ? 18.627 27.921 166.182 1.00 10.02 391 PRO B O 1
ATOM 6763 N N . TRP B 1 392 ? 19.463 27.664 164.102 1.00 9.76 392 TRP B N 1
ATOM 6764 C CA . TRP B 1 392 ? 18.798 26.365 163.893 1.00 9.46 392 TRP B CA 1
ATOM 6765 C C . TRP B 1 392 ? 19.773 25.206 163.643 1.00 9.70 392 TRP B C 1
ATOM 6766 O O . TRP B 1 392 ? 19.398 24.157 163.101 1.00 9.78 392 TRP B O 1
ATOM 6777 N N . ILE B 1 393 ? 21.022 25.408 164.054 1.00 9.90 393 ILE B N 1
ATOM 6778 C CA . ILE B 1 393 ? 22.038 24.359 164.016 1.00 10.34 393 ILE B CA 1
ATOM 6779 C C . ILE B 1 393 ? 22.231 23.812 165.426 1.00 10.35 393 ILE B C 1
ATOM 6780 O O . ILE B 1 393 ? 22.337 24.580 166.387 1.00 10.30 393 ILE B O 1
ATOM 6785 N N . THR B 1 394 ? 22.245 22.489 165.555 1.00 10.40 394 THR B N 1
ATOM 6786 C CA . THR B 1 394 ? 22.359 21.862 166.872 1.00 10.46 394 THR B CA 1
ATOM 6787 C C . THR B 1 394 ? 23.707 22.140 167.538 1.00 10.81 394 THR B C 1
ATOM 6788 O O . THR B 1 394 ? 24.741 22.232 166.869 1.00 10.85 394 THR B O 1
ATOM 6792 N N . GLY B 1 395 ? 23.677 22.299 168.856 1.00 11.33 395 GLY B N 1
ATOM 6793 C CA . GLY B 1 395 ? 24.887 22.500 169.636 1.00 12.09 395 GLY B CA 1
ATOM 6794 C C . GLY B 1 395 ? 25.303 21.221 170.338 1.00 12.55 395 GLY B C 1
ATOM 6795 O O . GLY B 1 395 ? 26.257 21.214 171.116 1.00 12.71 395 GLY B O 1
ATOM 6796 N N . GLY B 1 396 ? 24.578 20.140 170.065 1.00 12.76 396 GLY B N 1
ATOM 6797 C CA . GLY B 1 396 ? 24.895 18.839 170.618 1.00 13.35 396 GLY B CA 1
ATOM 6798 C C . GLY B 1 396 ? 23.793 17.826 170.398 1.00 13.87 396 GLY B C 1
ATOM 6799 O O . GLY B 1 396 ? 22.917 18.005 169.540 1.00 13.87 396 GLY B O 1
ATOM 6800 N N . TYR B 1 397 ? 23.843 16.753 171.184 1.00 14.03 397 TYR B N 1
ATOM 6801 C CA . TYR B 1 397 ? 22.886 15.661 171.075 1.00 14.29 397 TYR B CA 1
ATOM 6802 C C . TYR B 1 397 ? 22.224 15.403 172.420 1.00 14.78 397 TYR B C 1
ATOM 6803 O O . TYR B 1 397 ? 22.829 15.629 173.469 1.00 15.04 397 TYR B O 1
ATOM 6812 N N . TYR B 1 398 ? 20.984 14.923 172.381 1.00 15.22 398 TYR B N 1
ATOM 6813 C CA . TYR B 1 398 ? 20.217 14.658 173.592 1.00 15.67 398 TYR B CA 1
ATOM 6814 C C . TYR B 1 398 ? 20.752 13.440 174.356 1.00 16.31 398 TYR B C 1
ATOM 6815 O O . TYR B 1 398 ? 20.806 12.332 173.819 1.00 16.20 398 TYR B O 1
ATOM 6824 N N . GLY B 1 399 ? 21.159 13.665 175.606 1.00 17.21 399 GLY B N 1
ATOM 6825 C CA . GLY B 1 399 ? 21.612 12.602 176.496 1.00 18.20 399 GLY B CA 1
ATOM 6826 C C . GLY B 1 399 ? 22.872 11.858 176.075 1.00 18.88 399 GLY B C 1
ATOM 6827 O O . GLY B 1 399 ? 23.011 10.660 176.344 1.00 18.98 399 GLY B O 1
ATOM 6828 N N . ASN B 1 400 ? 23.787 12.560 175.409 1.00 19.55 400 ASN B N 1
ATOM 6829 C CA . ASN B 1 400 ? 25.061 11.972 174.992 1.00 20.15 400 ASN B CA 1
ATOM 6830 C C . ASN B 1 400 ? 26.190 12.997 174.986 1.00 21.25 400 ASN B C 1
ATOM 6831 O O . ASN B 1 400 ? 26.389 13.713 174.000 1.00 21.27 400 ASN B O 1
ATOM 6836 N N . GLU B 1 401 ? 26.919 13.054 176.099 1.00 22.69 401 GLU B N 1
ATOM 6837 C CA . GLU B 1 401 ? 28.052 13.968 176.254 1.00 24.28 401 GLU B CA 1
ATOM 6838 C C . GLU B 1 401 ? 29.183 13.679 175.271 1.00 24.56 401 GLU B C 1
ATOM 6839 O O . GLU B 1 401 ? 29.757 14.612 174.710 1.00 24.66 401 GLU B O 1
ATOM 6845 N N . GLU B 1 402 ? 29.509 12.397 175.082 1.00 25.10 402 GLU B N 1
ATOM 6846 C CA . GLU B 1 402 ? 30.618 12.006 174.207 1.00 25.75 402 GLU B CA 1
ATOM 6847 C C . GLU B 1 402 ? 30.366 12.500 172.788 1.00 25.28 402 GLU B C 1
ATOM 6848 O O . GLU B 1 402 ? 31.239 13.113 172.175 1.00 25.11 402 GLU B O 1
ATOM 6854 N N . ALA B 1 403 ? 29.163 12.235 172.283 1.00 25.09 403 ALA B N 1
ATOM 6855 C CA . ALA B 1 403 ? 28.784 12.635 170.932 1.00 24.96 403 ALA B CA 1
ATOM 6856 C C . ALA B 1 403 ? 28.688 14.157 170.803 1.00 24.99 403 ALA B C 1
ATOM 6857 O O . ALA B 1 403 ? 28.995 14.709 169.749 1.00 24.76 403 ALA B O 1
ATOM 6859 N N . THR B 1 404 ? 28.275 14.822 171.881 1.00 25.03 404 THR B N 1
ATOM 6860 C CA . THR B 1 404 ? 28.180 16.277 171.901 1.00 25.50 404 THR B CA 1
ATOM 6861 C C . THR B 1 404 ? 29.558 16.924 171.748 1.00 26.15 404 THR B C 1
ATOM 6862 O O . THR B 1 404 ? 29.754 17.768 170.867 1.00 26.03 404 THR B O 1
ATOM 6866 N N . ARG B 1 405 ? 30.511 16.512 172.586 1.00 26.62 405 ARG B N 1
ATOM 6867 C CA . ARG B 1 405 ? 31.855 17.094 172.553 1.00 27.29 405 ARG B CA 1
ATOM 6868 C C . ARG B 1 405 ? 32.634 16.747 171.283 1.00 26.97 405 ARG B C 1
ATOM 6869 O O . ARG B 1 405 ? 33.470 17.532 170.835 1.00 27.01 405 ARG B O 1
ATOM 6877 N N . SER B 1 406 ? 32.343 15.592 170.691 1.00 26.68 406 SER B N 1
ATOM 6878 C CA . SER B 1 406 ? 33.002 15.191 169.449 1.00 26.32 406 SER B CA 1
ATOM 6879 C C . SER B 1 406 ? 32.363 15.831 168.201 1.00 25.81 406 SER B C 1
ATOM 6880 O O . SER B 1 406 ? 32.894 15.715 167.093 1.00 25.82 406 SER B O 1
ATOM 6883 N N . ALA B 1 407 ? 31.230 16.509 168.387 1.00 25.05 407 ALA B N 1
ATOM 6884 C CA . ALA B 1 407 ? 30.524 17.158 167.283 1.00 24.28 407 ALA B CA 1
ATOM 6885 C C . ALA B 1 407 ? 30.838 18.649 167.164 1.00 23.65 407 ALA B C 1
ATOM 6886 O O . ALA B 1 407 ? 30.362 19.310 166.242 1.00 23.34 407 ALA B O 1
ATOM 6888 N N . LEU B 1 408 ? 31.628 19.175 168.097 1.00 23.10 408 LEU B N 1
ATOM 6889 C CA . LEU B 1 408 ? 31.942 20.598 168.110 1.00 22.84 408 LEU B CA 1
ATOM 6890 C C . LEU B 1 408 ? 33.436 20.895 168.039 1.00 22.49 408 LEU B C 1
ATOM 6891 O O . LEU B 1 408 ? 34.258 20.145 168.568 1.00 22.31 408 LEU B O 1
ATOM 6896 N N . THR B 1 409 ? 33.769 21.999 167.373 1.00 22.13 409 THR B N 1
ATOM 6897 C CA . THR B 1 409 ? 35.131 22.525 167.359 1.00 21.80 409 THR B CA 1
ATOM 6898 C C . THR B 1 409 ? 35.356 23.336 168.640 1.00 21.50 409 THR B C 1
ATOM 6899 O O . THR B 1 409 ? 34.389 23.721 169.299 1.00 21.48 409 THR B O 1
ATOM 6903 N N . PRO B 1 410 ? 36.616 23.588 169.004 1.00 21.16 410 PRO B N 1
ATOM 6904 C CA . PRO B 1 410 ? 36.919 24.456 170.148 1.00 20.80 410 PRO B CA 1
ATOM 6905 C C . PRO B 1 410 ? 36.157 25.787 170.102 1.00 20.47 410 PRO B C 1
ATOM 6906 O O . PRO B 1 410 ? 35.666 26.222 171.144 1.00 20.48 410 PRO B O 1
ATOM 6910 N N . ASP B 1 411 ? 36.031 26.399 168.922 1.00 19.78 411 ASP B N 1
ATOM 6911 C CA . ASP B 1 411 ? 35.337 27.683 168.807 1.00 19.16 411 ASP B CA 1
ATOM 6912 C C . ASP B 1 411 ? 33.813 27.585 168.608 1.00 18.61 411 ASP B C 1
ATOM 6913 O O . ASP B 1 411 ? 33.151 28.584 168.317 1.00 18.58 411 ASP B O 1
ATOM 6918 N N . GLY B 1 412 ? 33.267 26.381 168.768 1.00 18.02 412 GLY B N 1
ATOM 6919 C CA . GLY B 1 412 ? 31.828 26.191 168.850 1.00 17.23 412 GLY B CA 1
ATOM 6920 C C . GLY B 1 412 ? 31.062 25.860 167.576 1.00 16.64 412 GLY B C 1
ATOM 6921 O O . GLY B 1 412 ? 29.836 25.909 167.582 1.00 16.44 412 GLY B O 1
ATOM 6922 N N . PHE B 1 413 ? 31.763 25.523 166.496 1.00 16.14 413 PHE B N 1
ATOM 6923 C CA . PHE B 1 413 ? 31.106 25.146 165.241 1.00 15.92 413 PHE B CA 1
ATOM 6924 C C . PHE B 1 413 ? 30.714 23.667 165.242 1.00 15.69 413 PHE B C 1
ATOM 6925 O O . PHE B 1 413 ? 31.456 22.824 165.748 1.00 15.60 413 PHE B O 1
ATOM 6933 N N . PHE B 1 414 ? 29.550 23.362 164.671 1.00 15.26 414 PHE B N 1
ATOM 6934 C CA . PHE B 1 414 ? 29.106 21.980 164.527 1.00 14.97 414 PHE B CA 1
ATOM 6935 C C . PHE B 1 414 ? 29.830 21.289 163.379 1.00 15.02 414 PHE B C 1
ATOM 6936 O O . PHE B 1 414 ? 29.872 21.811 162.270 1.00 15.03 414 PHE B O 1
ATOM 6944 N N . ARG B 1 415 ? 30.385 20.112 163.651 1.00 15.30 415 ARG B N 1
ATOM 6945 C CA . ARG B 1 415 ? 31.087 19.315 162.645 1.00 15.58 415 ARG B CA 1
ATOM 6946 C C . ARG B 1 415 ? 30.108 18.385 161.933 1.00 15.21 415 ARG B C 1
ATOM 6947 O O . ARG B 1 415 ? 29.548 17.484 162.560 1.00 15.34 415 ARG B O 1
ATOM 6955 N N . THR B 1 416 ? 29.918 18.596 160.630 1.00 14.90 416 THR B N 1
ATOM 6956 C CA . THR B 1 416 ? 28.945 17.821 159.847 1.00 14.73 416 THR B CA 1
ATOM 6957 C C . THR B 1 416 ? 29.453 16.439 159.466 1.00 14.83 416 THR B C 1
ATOM 6958 O O . THR B 1 416 ? 28.665 15.506 159.322 1.00 15.08 416 THR B O 1
ATOM 6962 N N . GLY B 1 417 ? 30.763 16.321 159.269 1.00 14.90 417 GLY B N 1
ATOM 6963 C CA . GLY B 1 417 ? 31.359 15.093 158.777 1.00 14.79 417 GLY B CA 1
ATOM 6964 C C . GLY B 1 417 ? 31.393 15.055 157.261 1.00 14.78 417 GLY B C 1
ATOM 6965 O O . GLY B 1 417 ? 31.711 14.020 156.668 1.00 14.97 417 GLY B O 1
ATOM 6966 N N . ASP B 1 418 ? 31.070 16.183 156.635 1.00 14.62 418 ASP B N 1
ATOM 6967 C CA . ASP B 1 418 ? 31.041 16.278 155.180 1.00 15.06 418 ASP B CA 1
ATOM 6968 C C . ASP B 1 418 ? 32.292 16.968 154.665 1.00 15.32 418 ASP B C 1
ATOM 6969 O O . ASP B 1 418 ? 32.674 18.023 155.166 1.00 15.41 418 ASP B O 1
ATOM 6974 N N . ILE B 1 419 ? 32.927 16.357 153.668 1.00 15.89 419 ILE B N 1
ATOM 6975 C CA . ILE B 1 419 ? 34.098 16.941 153.019 1.00 16.14 419 ILE B CA 1
ATOM 6976 C C . ILE B 1 419 ? 33.641 17.683 151.776 1.00 16.19 419 ILE B C 1
ATOM 6977 O O . ILE B 1 419 ? 32.873 17.151 150.963 1.00 16.37 419 ILE B O 1
ATOM 6982 N N . ALA B 1 420 ? 34.115 18.917 151.638 1.00 16.05 420 ALA B N 1
ATOM 6983 C CA . ALA B 1 420 ? 33.683 19.793 150.558 1.00 15.90 420 ALA B CA 1
ATOM 6984 C C . ALA B 1 420 ? 34.813 20.680 150.048 1.00 15.84 420 ALA B C 1
ATOM 6985 O O . ALA B 1 420 ? 35.868 20.795 150.680 1.00 15.44 420 ALA B O 1
ATOM 6987 N N . VAL B 1 421 ? 34.582 21.272 148.878 1.00 15.91 421 VAL B N 1
ATOM 6988 C CA . VAL B 1 421 ? 35.375 22.394 148.387 1.00 16.00 421 VAL B CA 1
ATOM 6989 C C . VAL B 1 421 ? 34.458 23.610 148.269 1.00 16.40 421 VAL B C 1
ATOM 6990 O O . VAL B 1 421 ? 33.235 23.475 148.191 1.00 16.46 421 VAL B O 1
ATOM 6994 N N . TRP B 1 422 ? 35.048 24.800 148.275 1.00 16.90 422 TRP B N 1
ATOM 6995 C CA . TRP B 1 422 ? 34.300 26.024 148.018 1.00 17.22 422 TRP B CA 1
ATOM 6996 C C . TRP B 1 422 ? 35.113 26.983 147.151 1.00 18.09 422 TRP B C 1
ATOM 6997 O O . TRP B 1 422 ? 36.347 26.969 147.195 1.00 18.06 422 TRP B O 1
ATOM 7008 N N . ASP B 1 423 ? 34.422 27.790 146.350 1.00 19.11 423 ASP B N 1
ATOM 7009 C CA . ASP B 1 423 ? 35.085 28.725 145.440 1.00 20.21 423 ASP B CA 1
ATOM 7010 C C . ASP B 1 423 ? 34.930 30.183 145.876 1.00 20.99 423 ASP B C 1
ATOM 7011 O O . ASP B 1 423 ? 34.316 30.471 146.905 1.00 21.18 423 ASP B O 1
ATOM 7016 N N . GLU B 1 424 ? 35.483 31.094 145.077 1.00 22.04 424 GLU B N 1
ATOM 7017 C CA . GLU B 1 424 ? 35.479 32.526 145.383 1.00 22.95 424 GLU B CA 1
ATOM 7018 C C . GLU B 1 424 ? 34.077 33.132 145.343 1.00 22.44 424 GLU B C 1
ATOM 7019 O O . GLU B 1 424 ? 33.827 34.159 145.970 1.00 22.28 424 GLU B O 1
ATOM 7025 N N . GLU B 1 425 ? 33.171 32.493 144.606 1.00 22.13 425 GLU B N 1
ATOM 7026 C CA . GLU B 1 425 ? 31.786 32.954 144.514 1.00 21.85 425 GLU B CA 1
ATOM 7027 C C . GLU B 1 425 ? 30.963 32.565 145.747 1.00 21.49 425 GLU B C 1
ATOM 7028 O O . GLU B 1 425 ? 29.880 33.110 145.978 1.00 21.59 425 GLU B O 1
ATOM 7034 N N . GLY B 1 426 ? 31.488 31.630 146.538 1.00 20.79 426 GLY B N 1
ATOM 7035 C CA . GLY B 1 426 ? 30.830 31.188 147.752 1.00 20.03 426 GLY B CA 1
ATOM 7036 C C . GLY B 1 426 ? 30.095 29.867 147.603 1.00 19.58 426 GLY B C 1
ATOM 7037 O O . GLY B 1 426 ? 29.474 29.405 148.558 1.00 19.46 426 GLY B O 1
ATOM 7038 N N . TYR B 1 427 ? 30.160 29.268 146.411 1.00 18.90 427 TYR B N 1
ATOM 7039 C CA . TYR B 1 427 ? 29.485 28.000 146.137 1.00 18.25 427 TYR B CA 1
ATOM 7040 C C . TYR B 1 427 ? 30.193 26.831 146.812 1.00 18.39 427 TYR B C 1
ATOM 7041 O O . TYR B 1 427 ? 31.416 26.698 146.728 1.00 18.57 427 TYR B O 1
ATOM 7050 N N . VAL B 1 428 ? 29.409 25.988 147.474 1.00 18.27 428 VAL B N 1
ATOM 7051 C CA . VAL B 1 428 ? 29.910 24.797 148.147 1.00 18.23 428 VAL B CA 1
ATOM 7052 C C . VAL B 1 428 ? 29.657 23.580 147.261 1.00 18.62 428 VAL B C 1
ATOM 7053 O O . VAL B 1 428 ? 28.631 23.514 146.584 1.00 18.51 428 VAL B O 1
ATOM 7057 N N . GLU B 1 429 ? 30.601 22.640 147.247 1.00 19.03 429 GLU B N 1
ATOM 7058 C CA . GLU B 1 429 ? 30.408 21.350 146.582 1.00 19.97 429 GLU B CA 1
ATOM 7059 C C . GLU B 1 429 ? 30.772 20.214 147.532 1.00 20.27 429 GLU B C 1
ATOM 7060 O O . GLU B 1 429 ? 31.943 20.056 147.896 1.00 20.04 429 GLU B O 1
ATOM 7066 N N . ILE B 1 430 ? 29.777 19.422 147.923 1.00 20.88 430 ILE B N 1
ATOM 7067 C CA . ILE B 1 430 ? 30.026 18.241 148.747 1.00 21.77 430 ILE B CA 1
ATOM 7068 C C . ILE B 1 430 ? 30.702 17.172 147.893 1.00 22.48 430 ILE B C 1
ATOM 7069 O O . ILE B 1 430 ? 30.173 16.768 146.856 1.00 22.50 430 ILE B O 1
ATOM 7074 N N . LYS B 1 431 ? 31.880 16.733 148.327 1.00 23.68 431 LYS B N 1
ATOM 7075 C CA . LYS B 1 431 ? 32.684 15.788 147.552 1.00 24.96 431 LYS B CA 1
ATOM 7076 C C . LYS B 1 431 ? 32.811 14.430 148.231 1.00 25.52 431 LYS B C 1
ATOM 7077 O O . LYS B 1 431 ? 32.832 13.400 147.561 1.00 25.62 431 LYS B O 1
ATOM 7083 N N . ASP B 1 432 ? 32.878 14.433 149.560 1.00 26.63 432 ASP B N 1
ATOM 7084 C CA . ASP B 1 432 ? 33.152 13.218 150.325 1.00 27.54 432 ASP B CA 1
ATOM 7085 C C . ASP B 1 432 ? 32.546 13.252 151.729 1.00 27.90 432 ASP B C 1
ATOM 7086 O O . ASP B 1 432 ? 31.856 14.206 152.098 1.00 28.17 432 ASP B O 1
ATOM 7091 N N . ARG B 1 433 ? 32.818 12.201 152.500 1.00 28.22 433 ARG B N 1
ATOM 7092 C CA . ARG B 1 433 ? 32.319 12.053 153.861 1.00 28.62 433 ARG B CA 1
ATOM 7093 C C . ARG B 1 433 ? 33.411 11.497 154.771 1.00 29.03 433 ARG B C 1
ATOM 7094 O O . ARG B 1 433 ? 34.066 10.511 154.426 1.00 28.88 433 ARG B O 1
ATOM 7102 N N . LEU B 1 434 ? 33.606 12.131 155.926 1.00 29.62 434 LEU B N 1
ATOM 7103 C CA . LEU B 1 434 ? 34.517 11.612 156.947 1.00 30.32 434 LEU B CA 1
ATOM 7104 C C . LEU B 1 434 ? 33.902 10.378 157.584 1.00 30.86 434 LEU B C 1
ATOM 7105 O O . LEU B 1 434 ? 34.561 9.348 157.745 1.00 30.95 434 LEU B O 1
ATOM 7110 N N . LYS B 1 435 ? 32.628 10.506 157.949 1.00 31.49 435 LYS B N 1
ATOM 7111 C CA . LYS B 1 435 ? 31.838 9.409 158.491 1.00 32.02 435 LYS B CA 1
ATOM 7112 C C . LYS B 1 435 ? 31.803 8.270 157.486 1.00 32.04 435 LYS B C 1
ATOM 7113 O O . LYS B 1 435 ? 31.678 8.495 156.280 1.00 32.17 435 LYS B O 1
ATOM 7119 N N . ASP B 1 436 ? 31.918 7.047 157.989 1.00 31.94 436 ASP B N 1
ATOM 7120 C CA . ASP B 1 436 ? 32.025 5.879 157.133 1.00 31.73 436 ASP B CA 1
ATOM 7121 C C . ASP B 1 436 ? 30.693 5.131 157.028 1.00 31.18 436 ASP B C 1
ATOM 7122 O O . ASP B 1 436 ? 30.467 4.126 157.705 1.00 31.22 436 ASP B O 1
ATOM 7127 N N . LEU B 1 437 ? 29.811 5.637 156.174 1.00 30.41 437 LEU B N 1
ATOM 7128 C CA . LEU B 1 437 ? 28.488 5.044 155.996 1.00 29.59 437 LEU B CA 1
ATOM 7129 C C . LEU B 1 437 ? 28.063 5.015 154.530 1.00 28.63 437 LEU B C 1
ATOM 7130 O O . LEU B 1 437 ? 28.698 5.632 153.675 1.00 28.47 437 LEU B O 1
ATOM 7135 N N . ILE B 1 438 ? 26.990 4.281 154.252 1.00 27.65 438 ILE B N 1
ATOM 7136 C CA . ILE B 1 438 ? 26.398 4.238 152.919 1.00 26.44 438 ILE B CA 1
ATOM 7137 C C . ILE B 1 438 ? 25.005 4.847 152.984 1.00 25.60 438 ILE B C 1
ATOM 7138 O O . ILE B 1 438 ? 24.201 4.471 153.837 1.00 25.23 438 ILE B O 1
ATOM 7143 N N . LYS B 1 439 ? 24.731 5.799 152.095 1.00 24.64 439 LYS B N 1
ATOM 7144 C CA . LYS B 1 439 ? 23.390 6.363 151.969 1.00 23.69 439 LYS B CA 1
ATOM 7145 C C . LYS B 1 439 ? 22.706 5.839 150.708 1.00 23.31 439 LYS B C 1
ATOM 7146 O O . LYS B 1 439 ? 23.044 6.233 149.593 1.00 22.99 439 LYS B O 1
ATOM 7152 N N . SER B 1 440 ? 21.742 4.945 150.905 1.00 23.11 440 SER B N 1
ATOM 7153 C CA . SER B 1 440 ? 21.033 4.295 149.806 1.00 23.07 440 SER B CA 1
ATOM 7154 C C . SER B 1 440 ? 19.573 4.735 149.766 1.00 23.09 440 SER B C 1
ATOM 7155 O O . SER B 1 440 ? 18.804 4.443 150.688 1.00 23.19 440 SER B O 1
ATOM 7158 N N . GLY B 1 441 ? 19.204 5.443 148.700 1.00 23.12 441 GLY B N 1
ATOM 7159 C CA . GLY B 1 441 ? 17.849 5.934 148.514 1.00 23.29 441 GLY B CA 1
ATOM 7160 C C . GLY B 1 441 ? 17.358 6.822 149.648 1.00 23.51 441 GLY B C 1
ATOM 7161 O O . GLY B 1 441 ? 16.170 6.827 149.971 1.00 23.34 441 GLY B O 1
ATOM 7162 N N . GLY B 1 442 ? 18.281 7.561 150.257 1.00 23.62 442 GLY B N 1
ATOM 7163 C CA . GLY B 1 442 ? 17.959 8.450 151.356 1.00 24.21 442 GLY B CA 1
ATOM 7164 C C . GLY B 1 442 ? 18.033 7.837 152.744 1.00 24.44 442 GLY B C 1
ATOM 7165 O O . GLY B 1 442 ? 17.733 8.515 153.729 1.00 24.59 442 GLY B O 1
ATOM 7166 N N . GLU B 1 443 ? 18.425 6.567 152.831 1.00 24.43 443 GLU B N 1
ATOM 7167 C CA . GLU B 1 443 ? 18.537 5.892 154.123 1.00 24.78 443 GLU B CA 1
ATOM 7168 C C . GLU B 1 443 ? 19.940 5.343 154.369 1.00 24.92 443 GLU B C 1
ATOM 7169 O O . GLU B 1 443 ? 20.630 4.926 153.437 1.00 25.04 443 GLU B O 1
ATOM 7175 N N . TRP B 1 444 ? 20.338 5.336 155.638 1.00 25.33 444 TRP B N 1
ATOM 7176 C CA . TRP B 1 444 ? 21.707 5.027 156.042 1.00 25.68 444 TRP B CA 1
ATOM 7177 C C . TRP B 1 444 ? 21.970 3.540 156.279 1.00 26.70 444 TRP B C 1
ATOM 7178 O O . TRP B 1 444 ? 21.146 2.835 156.870 1.00 26.68 444 TRP B O 1
ATOM 7189 N N . ILE B 1 445 ? 23.131 3.088 155.811 1.00 27.89 445 ILE B N 1
ATOM 7190 C CA . ILE B 1 445 ? 23.641 1.745 156.078 1.00 29.31 445 ILE B CA 1
ATOM 7191 C C . ILE B 1 445 ? 25.028 1.891 156.700 1.00 30.57 445 ILE B C 1
ATOM 7192 O O . ILE B 1 445 ? 25.916 2.519 156.114 1.00 30.35 445 ILE B O 1
ATOM 7197 N N . SER B 1 446 ? 25.209 1.316 157.886 1.00 32.35 446 SER B N 1
ATOM 7198 C CA . SER B 1 446 ? 26.505 1.362 158.555 1.00 34.45 446 SER B CA 1
ATOM 7199 C C . SER B 1 446 ? 27.452 0.301 157.991 1.00 35.92 446 SER B C 1
ATOM 7200 O O . SER B 1 446 ? 27.181 -0.898 158.090 1.00 35.92 446 SER B O 1
ATOM 7203 N N . SER B 1 447 ? 28.552 0.754 157.390 1.00 37.98 447 SER B N 1
ATOM 7204 C CA . SER B 1 447 ? 29.573 -0.141 156.843 1.00 40.15 447 SER B CA 1
ATOM 7205 C C . SER B 1 447 ? 30.210 -0.984 157.949 1.00 41.73 447 SER B C 1
ATOM 7206 O O . SER B 1 447 ? 30.445 -2.181 157.770 1.00 41.79 447 SER B O 1
ATOM 7209 N N . VAL B 1 448 ? 30.470 -0.344 159.089 1.00 43.92 448 VAL B N 1
ATOM 7210 C CA . VAL B 1 448 ? 31.055 -0.995 160.262 1.00 46.12 448 VAL B CA 1
ATOM 7211 C C . VAL B 1 448 ? 30.161 -2.124 160.787 1.00 47.56 448 VAL B C 1
ATOM 7212 O O . VAL B 1 448 ? 30.623 -3.257 160.964 1.00 47.73 448 VAL B O 1
ATOM 7216 N N . ASP B 1 449 ? 28.886 -1.814 161.021 1.00 49.42 449 ASP B N 1
ATOM 7217 C CA . ASP B 1 449 ? 27.920 -2.810 161.485 1.00 51.26 449 ASP B CA 1
ATOM 7218 C C . ASP B 1 449 ? 27.830 -3.994 160.516 1.00 52.38 449 ASP B C 1
ATOM 7219 O O . ASP B 1 449 ? 27.516 -5.113 160.925 1.00 52.53 449 ASP B O 1
ATOM 7224 N N . LEU B 1 450 ? 28.110 -3.734 159.238 1.00 53.81 450 LEU B N 1
ATOM 7225 C CA . LEU B 1 450 ? 28.135 -4.776 158.214 1.00 55.24 450 LEU B CA 1
ATOM 7226 C C . LEU B 1 450 ? 29.462 -5.534 158.214 1.00 56.44 450 LEU B C 1
ATOM 7227 O O . LEU B 1 450 ? 29.482 -6.753 158.029 1.00 56.49 450 LEU B O 1
ATOM 7232 N N . GLU B 1 451 ? 30.560 -4.805 158.420 1.00 57.95 451 GLU B N 1
ATOM 7233 C CA . GLU B 1 451 ? 31.899 -5.391 158.467 1.00 59.49 451 GLU B CA 1
ATOM 7234 C C . GLU B 1 451 ? 32.075 -6.286 159.690 1.00 60.72 451 GLU B C 1
ATOM 7235 O O . GLU B 1 451 ? 32.327 -7.487 159.556 1.00 60.85 451 GLU B O 1
ATOM 7241 N N . ASN B 1 452 ? 31.931 -5.688 160.873 1.00 62.28 452 ASN B N 1
ATOM 7242 C CA . ASN B 1 452 ? 32.110 -6.376 162.151 1.00 63.82 452 ASN B CA 1
ATOM 7243 C C . ASN B 1 452 ? 31.206 -7.592 162.328 1.00 64.85 452 ASN B C 1
ATOM 7244 O O . ASN B 1 452 ? 31.579 -8.548 163.011 1.00 65.07 452 ASN B O 1
ATOM 7249 N N . ALA B 1 453 ? 30.027 -7.550 161.711 1.00 66.17 453 ALA B N 1
ATOM 7250 C CA . ALA B 1 453 ? 29.132 -8.703 161.671 1.00 67.45 453 ALA B CA 1
ATOM 7251 C C . ALA B 1 453 ? 29.697 -9.790 160.758 1.00 68.37 453 ALA B C 1
ATOM 7252 O O . ALA B 1 453 ? 29.825 -10.943 161.173 1.00 68.47 453 ALA B O 1
ATOM 7254 N N . LEU B 1 454 ? 30.050 -9.409 159.528 1.00 69.53 454 LEU B N 1
ATOM 7255 C CA . LEU B 1 454 ? 30.602 -10.335 158.533 1.00 70.67 454 LEU B CA 1
ATOM 7256 C C . LEU B 1 454 ? 31.849 -11.062 159.034 1.00 71.35 454 LEU B C 1
ATOM 7257 O O . LEU B 1 454 ? 31.954 -12.285 158.904 1.00 71.43 454 LEU B O 1
ATOM 7262 N N . MET B 1 455 ? 32.780 -10.303 159.612 1.00 72.22 455 MET B N 1
ATOM 7263 C CA . MET B 1 455 ? 34.041 -10.839 160.129 1.00 73.03 455 MET B CA 1
ATOM 7264 C C . MET B 1 455 ? 33.839 -11.817 161.291 1.00 73.58 455 MET B C 1
ATOM 7265 O O . MET B 1 455 ? 34.765 -12.539 161.673 1.00 73.69 455 MET B O 1
ATOM 7270 N N . GLY B 1 456 ? 32.624 -11.836 161.838 1.00 74.16 456 GLY B N 1
ATOM 7271 C CA . GLY B 1 456 ? 32.239 -12.788 162.865 1.00 74.80 456 GLY B CA 1
ATOM 7272 C C . GLY B 1 456 ? 32.152 -14.217 162.356 1.00 75.22 456 GLY B C 1
ATOM 7273 O O . GLY B 1 456 ? 32.156 -15.159 163.150 1.00 75.31 456 GLY B O 1
ATOM 7274 N N . HIS B 1 457 ? 32.069 -14.376 161.035 1.00 75.63 457 HIS B N 1
ATOM 7275 C CA . HIS B 1 457 ? 32.060 -15.693 160.400 1.00 76.04 457 HIS B CA 1
ATOM 7276 C C . HIS B 1 457 ? 33.431 -16.358 160.513 1.00 76.04 457 HIS B C 1
ATOM 7277 O O . HIS B 1 457 ? 34.449 -15.781 160.127 1.00 76.08 457 HIS B O 1
ATOM 7284 N N . ALA B 1 463 ? 36.934 -8.401 156.271 1.00 42.32 463 ALA B N 1
ATOM 7285 C CA . ALA B 1 463 ? 35.930 -7.845 155.366 1.00 42.27 463 ALA B CA 1
ATOM 7286 C C . ALA B 1 463 ? 35.989 -6.321 155.334 1.00 42.14 463 ALA B C 1
ATOM 7287 O O . ALA B 1 463 ? 36.335 -5.680 156.334 1.00 42.36 463 ALA B O 1
ATOM 7289 N N . ALA B 1 464 ? 35.651 -5.749 154.181 1.00 41.67 464 ALA B N 1
ATOM 7290 C CA . ALA B 1 464 ? 35.597 -4.299 154.015 1.00 41.05 464 ALA B CA 1
ATOM 7291 C C . ALA B 1 464 ? 34.402 -3.903 153.152 1.00 40.64 464 ALA B C 1
ATOM 7292 O O . ALA B 1 464 ? 34.299 -4.309 151.988 1.00 40.75 464 ALA B O 1
ATOM 7294 N N . VAL B 1 465 ? 33.501 -3.117 153.737 1.00 39.80 465 VAL B N 1
ATOM 7295 C CA . VAL B 1 465 ? 32.291 -2.668 153.060 1.00 38.95 465 VAL B CA 1
ATOM 7296 C C . VAL B 1 465 ? 32.429 -1.191 152.690 1.00 38.34 465 VAL B C 1
ATOM 7297 O O . VAL B 1 465 ? 32.625 -0.340 153.559 1.00 38.26 465 VAL B O 1
ATOM 7301 N N . VAL B 1 466 ? 32.339 -0.896 151.394 1.00 37.44 466 VAL B N 1
ATOM 7302 C CA . VAL B 1 466 ? 32.455 0.481 150.906 1.00 36.56 466 VAL B CA 1
ATOM 7303 C C . VAL B 1 466 ? 31.241 0.931 150.096 1.00 35.85 466 VAL B C 1
ATOM 7304 O O . VAL B 1 466 ? 30.504 0.108 149.547 1.00 35.72 466 VAL B O 1
ATOM 7308 N N . ALA B 1 467 ? 31.047 2.247 150.035 1.00 34.92 467 ALA B N 1
ATOM 7309 C CA . ALA B 1 467 ? 29.984 2.844 149.240 1.00 33.96 467 ALA B CA 1
ATOM 7310 C C . ALA B 1 467 ? 30.415 2.972 147.786 1.00 33.27 467 ALA B C 1
ATOM 7311 O O . ALA B 1 467 ? 31.456 3.566 147.487 1.00 33.25 467 ALA B O 1
ATOM 7313 N N . ILE B 1 468 ? 29.614 2.403 146.889 1.00 32.31 468 ILE B N 1
ATOM 7314 C CA . ILE B 1 468 ? 29.868 2.487 145.453 1.00 31.39 468 ILE B CA 1
ATOM 7315 C C . ILE B 1 468 ? 28.708 3.220 144.773 1.00 30.82 468 ILE B C 1
ATOM 7316 O O . ILE B 1 468 ? 27.544 2.910 145.034 1.00 30.63 468 ILE B O 1
ATOM 7321 N N . PRO B 1 469 ? 29.025 4.194 143.917 1.00 30.27 469 PRO B N 1
ATOM 7322 C CA . PRO B 1 469 ? 28.010 4.906 143.129 1.00 29.89 469 PRO B CA 1
ATOM 7323 C C . PRO B 1 469 ? 27.018 3.978 142.425 1.00 29.57 469 PRO B C 1
ATOM 7324 O O . PRO B 1 469 ? 27.411 2.957 141.856 1.00 29.52 469 PRO B O 1
ATOM 7328 N N . HIS B 1 470 ? 25.741 4.345 142.489 1.00 29.28 470 HIS B N 1
ATOM 7329 C CA . HIS B 1 470 ? 24.667 3.594 141.859 1.00 29.27 470 HIS B CA 1
ATOM 7330 C C . HIS B 1 470 ? 23.734 4.545 141.092 1.00 29.42 470 HIS B C 1
ATOM 7331 O O . HIS B 1 470 ? 23.472 5.657 141.554 1.00 29.38 470 HIS B O 1
ATOM 7338 N N . PRO B 1 471 ? 23.268 4.103 139.912 1.00 29.61 471 PRO B N 1
ATOM 7339 C CA . PRO B 1 471 ? 22.331 4.889 139.084 1.00 29.71 471 PRO B CA 1
ATOM 7340 C C . PRO B 1 471 ? 21.012 5.234 139.773 1.00 29.77 471 PRO B C 1
ATOM 7341 O O . PRO B 1 471 ? 20.627 6.402 139.829 1.00 29.84 471 PRO B O 1
ATOM 7345 N N . LYS B 1 472 ? 20.338 4.199 140.276 1.00 29.73 472 LYS B N 1
ATOM 7346 C CA . LYS B 1 472 ? 19.027 4.309 140.911 1.00 29.90 472 LYS B CA 1
ATOM 7347 C C . LYS B 1 472 ? 19.135 4.881 142.318 1.00 29.73 472 LYS B C 1
ATOM 7348 O O . LYS B 1 472 ? 18.770 6.034 142.568 1.00 29.57 472 LYS B O 1
ATOM 7354 N N . TRP B 1 473 ? 19.636 4.057 143.227 1.00 29.63 473 TRP B N 1
ATOM 7355 C CA . TRP B 1 473 ? 19.961 4.491 144.577 1.00 29.60 473 TRP B CA 1
ATOM 7356 C C . TRP B 1 473 ? 21.170 5.411 144.438 1.00 29.55 473 TRP B C 1
ATOM 7357 O O . TRP B 1 473 ? 21.633 5.630 143.322 1.00 29.89 473 TRP B O 1
ATOM 7368 N N . GLN B 1 474 ? 21.692 5.970 145.514 1.00 29.35 474 GLN B N 1
ATOM 7369 C CA . GLN B 1 474 ? 22.787 6.912 145.293 1.00 29.33 474 GLN B CA 1
ATOM 7370 C C . GLN B 1 474 ? 24.132 6.331 145.662 1.00 28.97 474 GLN B C 1
ATOM 7371 O O . GLN B 1 474 ? 25.183 6.865 145.302 1.00 29.11 474 GLN B O 1
ATOM 7377 N N . GLU B 1 475 ? 24.068 5.225 146.387 1.00 28.55 475 GLU B N 1
ATOM 7378 C CA . GLU B 1 475 ? 25.223 4.481 146.844 1.00 28.07 475 GLU B CA 1
ATOM 7379 C C . GLU B 1 475 ? 24.712 3.102 147.210 1.00 27.99 475 GLU B C 1
ATOM 7380 O O . GLU B 1 475 ? 23.584 2.956 147.682 1.00 27.76 475 GLU B O 1
ATOM 7386 N N . ARG B 1 476 ? 25.544 2.099 146.981 1.00 28.15 476 ARG B N 1
ATOM 7387 C CA . ARG B 1 476 ? 25.238 0.731 147.371 1.00 28.39 476 ARG B CA 1
ATOM 7388 C C . ARG B 1 476 ? 26.488 0.096 147.972 1.00 28.86 476 ARG B C 1
ATOM 7389 O O . ARG B 1 476 ? 27.604 0.391 147.539 1.00 28.78 476 ARG B O 1
ATOM 7397 N N . PRO B 1 477 ? 26.306 -0.773 148.972 1.00 29.45 477 PRO B N 1
ATOM 7398 C CA . PRO B 1 477 ? 27.441 -1.408 149.651 1.00 30.11 477 PRO B CA 1
ATOM 7399 C C . PRO B 1 477 ? 28.157 -2.438 148.778 1.00 30.86 477 PRO B C 1
ATOM 7400 O O . PRO B 1 477 ? 27.503 -3.216 148.081 1.00 30.90 477 PRO B O 1
ATOM 7404 N N . LEU B 1 478 ? 29.487 -2.425 148.817 1.00 31.87 478 LEU B N 1
ATOM 7405 C CA . LEU B 1 478 ? 30.292 -3.476 148.200 1.00 32.93 478 LEU B CA 1
ATOM 7406 C C . LEU B 1 478 ? 31.243 -4.080 149.225 1.00 33.52 478 LEU B C 1
ATOM 7407 O O . LEU B 1 478 ? 32.124 -3.395 149.750 1.00 33.67 478 LEU B O 1
ATOM 7412 N N . ALA B 1 479 ? 31.056 -5.367 149.503 1.00 34.38 479 ALA B N 1
ATOM 7413 C CA . ALA B 1 479 ? 31.882 -6.069 150.479 1.00 35.31 479 ALA B CA 1
ATOM 7414 C C . ALA B 1 479 ? 33.092 -6.723 149.812 1.00 35.94 479 ALA B C 1
ATOM 7415 O O . ALA B 1 479 ? 32.950 -7.509 148.871 1.00 36.09 479 ALA B O 1
ATOM 7417 N N . VAL B 1 480 ? 34.279 -6.384 150.306 1.00 36.68 480 VAL B N 1
ATOM 7418 C CA . VAL B 1 480 ? 35.531 -6.883 149.741 1.00 37.29 480 VAL B CA 1
ATOM 7419 C C . VAL B 1 480 ? 36.154 -7.965 150.626 1.00 37.38 480 VAL B C 1
ATOM 7420 O O . VAL B 1 480 ? 35.845 -8.070 151.815 1.00 37.67 480 VAL B O 1
ATOM 7424 N N . ASN B 1 494 ? 25.135 -13.575 152.955 1.00 83.11 494 ASN B N 1
ATOM 7425 C CA . ASN B 1 494 ? 23.908 -12.816 153.164 1.00 83.10 494 ASN B CA 1
ATOM 7426 C C . ASN B 1 494 ? 23.149 -13.251 154.415 1.00 82.97 494 ASN B C 1
ATOM 7427 O O . ASN B 1 494 ? 22.760 -12.415 155.234 1.00 82.99 494 ASN B O 1
ATOM 7432 N N . GLU B 1 495 ? 22.947 -14.562 154.550 1.00 82.79 495 GLU B N 1
ATOM 7433 C CA . GLU B 1 495 ? 22.180 -15.139 155.656 1.00 82.59 495 GLU B CA 1
ATOM 7434 C C . GLU B 1 495 ? 22.746 -14.790 157.031 1.00 82.19 495 GLU B C 1
ATOM 7435 O O . GLU B 1 495 ? 21.990 -14.579 157.983 1.00 82.17 495 GLU B O 1
ATOM 7441 N N . HIS B 1 496 ? 24.074 -14.731 157.124 1.00 81.65 496 HIS B N 1
ATOM 7442 C CA . HIS B 1 496 ? 24.755 -14.342 158.356 1.00 81.16 496 HIS B CA 1
ATOM 7443 C C . HIS B 1 496 ? 24.419 -12.902 158.745 1.00 80.71 496 HIS B C 1
ATOM 7444 O O . HIS B 1 496 ? 24.224 -12.602 159.927 1.00 80.70 496 HIS B O 1
ATOM 7451 N N . LEU B 1 497 ? 24.352 -12.024 157.745 1.00 80.06 497 LEU B N 1
ATOM 7452 C CA . LEU B 1 497 ? 24.063 -10.608 157.963 1.00 79.34 497 LEU B CA 1
ATOM 7453 C C . LEU B 1 497 ? 22.606 -10.359 158.355 1.00 78.75 497 LEU B C 1
ATOM 7454 O O . LEU B 1 497 ? 22.327 -9.502 159.192 1.00 78.71 497 LEU B O 1
ATOM 7459 N N . LEU B 1 498 ? 21.688 -11.117 157.759 1.00 77.96 498 LEU B N 1
ATOM 7460 C CA . LEU B 1 498 ? 20.263 -11.008 158.073 1.00 77.21 498 LEU B CA 1
ATOM 7461 C C . LEU B 1 498 ? 19.962 -11.420 159.514 1.00 76.54 498 LEU B C 1
ATOM 7462 O O . LEU B 1 498 ? 19.088 -10.841 160.164 1.00 76.51 498 LEU B O 1
ATOM 7467 N N . LYS B 1 499 ? 20.699 -12.418 160.000 1.00 75.61 499 LYS B N 1
ATOM 7468 C CA . LYS B 1 499 ? 20.524 -12.952 161.349 1.00 74.60 499 LYS B CA 1
ATOM 7469 C C . LYS B 1 499 ? 21.010 -11.991 162.433 1.00 73.63 499 LYS B C 1
ATOM 7470 O O . LYS B 1 499 ? 20.446 -11.948 163.529 1.00 73.61 499 LYS B O 1
ATOM 7476 N N . ALA B 1 500 ? 22.054 -11.225 162.119 1.00 72.28 500 ALA B N 1
ATOM 7477 C CA . ALA B 1 500 ? 22.611 -10.240 163.049 1.00 70.92 500 ALA B CA 1
ATOM 7478 C C . ALA B 1 500 ? 21.718 -9.000 163.206 1.00 69.80 500 ALA B C 1
ATOM 7479 O O . ALA B 1 500 ? 22.038 -8.089 163.975 1.00 69.75 500 ALA B O 1
ATOM 7481 N N . GLY B 1 501 ? 20.603 -8.977 162.474 1.00 68.34 501 GLY B N 1
ATOM 7482 C CA . GLY B 1 501 ? 19.628 -7.903 162.564 1.00 66.46 501 GLY B CA 1
ATOM 7483 C C . GLY B 1 501 ? 19.691 -6.893 161.430 1.00 65.04 501 GLY B C 1
ATOM 7484 O O . GLY B 1 501 ? 19.716 -5.683 161.676 1.00 65.05 501 GLY B O 1
ATOM 7485 N N . PHE B 1 502 ? 19.717 -7.387 160.193 1.00 63.42 502 PHE B N 1
ATOM 7486 C CA . PHE B 1 502 ? 19.721 -6.526 159.010 1.00 61.69 502 PHE B CA 1
ATOM 7487 C C . PHE B 1 502 ? 18.558 -6.858 158.081 1.00 60.38 502 PHE B C 1
ATOM 7488 O O . PHE B 1 502 ? 18.135 -8.013 157.988 1.00 60.30 502 PHE B O 1
ATOM 7496 N N . ALA B 1 503 ? 18.042 -5.836 157.403 1.00 58.66 503 ALA B N 1
ATOM 7497 C CA . ALA B 1 503 ? 16.959 -6.010 156.439 1.00 56.96 503 ALA B CA 1
ATOM 7498 C C . ALA B 1 503 ? 17.505 -6.269 155.035 1.00 55.73 503 ALA B C 1
ATOM 7499 O O . ALA B 1 503 ? 18.700 -6.089 154.781 1.00 55.46 503 ALA B O 1
ATOM 7501 N N . LYS B 1 504 ? 16.616 -6.692 154.136 1.00 54.21 504 LYS B N 1
ATOM 7502 C CA . LYS B 1 504 ? 16.970 -7.029 152.754 1.00 52.79 504 LYS B CA 1
ATOM 7503 C C . LYS B 1 504 ? 17.656 -5.881 152.012 1.00 51.38 504 LYS B C 1
ATOM 7504 O O . LYS B 1 504 ? 18.613 -6.103 151.264 1.00 51.04 504 LYS B O 1
ATOM 7510 N N . TRP B 1 505 ? 17.164 -4.661 152.227 1.00 49.75 505 TRP B N 1
ATOM 7511 C CA . TRP B 1 505 ? 17.673 -3.476 151.538 1.00 48.22 505 TRP B CA 1
ATOM 7512 C C . TRP B 1 505 ? 19.100 -3.099 151.944 1.00 47.71 505 TRP B C 1
ATOM 7513 O O . TRP B 1 505 ? 19.810 -2.442 151.182 1.00 47.45 505 TRP B O 1
ATOM 7524 N N . GLN B 1 506 ? 19.512 -3.528 153.135 1.00 47.10 506 GLN B N 1
ATOM 7525 C CA . GLN B 1 506 ? 20.842 -3.217 153.654 1.00 46.70 506 GLN B CA 1
ATOM 7526 C C . GLN B 1 506 ? 21.940 -4.132 153.104 1.00 46.56 506 GLN B C 1
ATOM 7527 O O . GLN B 1 506 ? 23.118 -3.772 153.138 1.00 46.29 506 GLN B O 1
ATOM 7533 N N . LEU B 1 507 ? 21.546 -5.302 152.597 1.00 46.58 507 LEU B N 1
ATOM 7534 C CA . LEU B 1 507 ? 22.489 -6.309 152.099 1.00 46.71 507 LEU B CA 1
ATOM 7535 C C . LEU B 1 507 ? 23.305 -5.819 150.901 1.00 46.90 507 LEU B C 1
ATOM 7536 O O . LEU B 1 507 ? 22.745 -5.279 149.943 1.00 46.84 507 LEU B O 1
ATOM 7541 N N . PRO B 1 508 ? 24.625 -6.006 150.962 1.00 47.21 508 PRO B N 1
ATOM 7542 C CA . PRO B 1 508 ? 25.516 -5.637 149.854 1.00 47.58 508 PRO B CA 1
ATOM 7543 C C . PRO B 1 508 ? 25.160 -6.386 148.574 1.00 48.08 508 PRO B C 1
ATOM 7544 O O . PRO B 1 508 ? 24.880 -7.586 148.615 1.00 48.07 508 PRO B O 1
ATOM 7548 N N . ASP B 1 509 ? 25.171 -5.671 147.454 1.00 48.89 509 ASP B N 1
ATOM 7549 C CA . ASP B 1 509 ? 24.752 -6.223 146.167 1.00 49.75 509 ASP B CA 1
ATOM 7550 C C . ASP B 1 509 ? 25.777 -7.196 145.570 1.00 50.33 509 ASP B C 1
ATOM 7551 O O . ASP B 1 509 ? 25.417 -8.067 144.774 1.00 50.36 509 ASP B O 1
ATOM 7556 N N . ALA B 1 510 ? 27.045 -7.044 145.954 1.00 51.18 510 ALA B N 1
ATOM 7557 C CA . ALA B 1 510 ? 28.125 -7.874 145.418 1.00 52.02 510 ALA B CA 1
ATOM 7558 C C . ALA B 1 510 ? 29.276 -8.095 146.399 1.00 52.67 510 ALA B C 1
ATOM 7559 O O . ALA B 1 510 ? 29.541 -7.260 147.269 1.00 52.67 510 ALA B O 1
ATOM 7561 N N . TYR B 1 511 ? 29.955 -9.229 146.234 1.00 53.57 511 TYR B N 1
ATOM 7562 C CA . TYR B 1 511 ? 31.120 -9.585 147.039 1.00 54.33 511 TYR B CA 1
ATOM 7563 C C . TYR B 1 511 ? 32.317 -9.871 146.136 1.00 54.93 511 TYR B C 1
ATOM 7564 O O . TYR B 1 511 ? 32.192 -10.570 145.128 1.00 55.03 511 TYR B O 1
ATOM 7573 N N . VAL B 1 512 ? 33.474 -9.322 146.499 1.00 55.71 512 VAL B N 1
ATOM 7574 C CA . VAL B 1 512 ? 34.697 -9.490 145.715 1.00 56.42 512 VAL B CA 1
ATOM 7575 C C . VAL B 1 512 ? 35.862 -9.918 146.617 1.00 56.89 512 VAL B C 1
ATOM 7576 O O . VAL B 1 512 ? 36.202 -9.228 147.581 1.00 56.95 512 VAL B O 1
ATOM 7580 N N . PHE B 1 513 ? 36.465 -11.059 146.288 1.00 57.39 513 PHE B N 1
ATOM 7581 C CA . PHE B 1 513 ? 37.533 -11.644 147.098 1.00 57.82 513 PHE B CA 1
ATOM 7582 C C . PHE B 1 513 ? 38.927 -11.230 146.629 1.00 57.88 513 PHE B C 1
ATOM 7583 O O . PHE B 1 513 ? 39.073 -10.419 145.713 1.00 58.05 513 PHE B O 1
ATOM 7591 N N . GLY B 1 523 ? 44.924 -0.130 162.681 1.00 96.23 523 GLY B N 1
ATOM 7592 C CA . GLY B 1 523 ? 44.285 -1.367 162.266 1.00 96.21 523 GLY B CA 1
ATOM 7593 C C . GLY B 1 523 ? 42.966 -1.149 161.548 1.00 96.16 523 GLY B C 1
ATOM 7594 O O . GLY B 1 523 ? 42.037 -1.949 161.686 1.00 96.18 523 GLY B O 1
ATOM 7595 N N . LYS B 1 524 ? 42.890 -0.063 160.781 1.00 96.07 524 LYS B N 1
ATOM 7596 C CA . LYS B 1 524 ? 41.693 0.274 160.014 1.00 95.93 524 LYS B CA 1
ATOM 7597 C C . LYS B 1 524 ? 41.860 -0.147 158.555 1.00 95.75 524 LYS B C 1
ATOM 7598 O O . LYS B 1 524 ? 42.900 -0.691 158.173 1.00 95.77 524 LYS B O 1
ATOM 7604 N N . PHE B 1 525 ? 40.832 0.101 157.745 1.00 95.48 525 PHE B N 1
ATOM 7605 C CA . PHE B 1 525 ? 40.864 -0.263 156.333 1.00 95.18 525 PHE B CA 1
ATOM 7606 C C . PHE B 1 525 ? 41.134 0.940 155.436 1.00 94.83 525 PHE B C 1
ATOM 7607 O O . PHE B 1 525 ? 40.501 1.990 155.576 1.00 94.81 525 PHE B O 1
ATOM 7615 N N . LEU B 1 526 ? 42.090 0.774 154.526 1.00 94.36 526 LEU B N 1
ATOM 7616 C CA . LEU B 1 526 ? 42.407 1.782 153.520 1.00 93.89 526 LEU B CA 1
ATOM 7617 C C . LEU B 1 526 ? 41.321 1.758 152.445 1.00 93.37 526 LEU B C 1
ATOM 7618 O O . LEU B 1 526 ? 41.422 1.031 151.451 1.00 93.36 526 LEU B O 1
ATOM 7623 N N . LYS B 1 527 ? 40.285 2.565 152.658 1.00 92.67 527 LYS B N 1
ATOM 7624 C CA . LYS B 1 527 ? 39.049 2.481 151.879 1.00 91.92 527 LYS B CA 1
ATOM 7625 C C . LYS B 1 527 ? 39.066 3.252 150.560 1.00 91.41 527 LYS B C 1
ATOM 7626 O O . LYS B 1 527 ? 38.442 2.824 149.585 1.00 91.33 527 LYS B O 1
ATOM 7632 N N . ARG B 1 528 ? 39.775 4.381 150.535 1.00 90.72 528 ARG B N 1
ATOM 7633 C CA . ARG B 1 528 ? 39.863 5.233 149.345 1.00 90.06 528 ARG B CA 1
ATOM 7634 C C . ARG B 1 528 ? 40.325 4.478 148.094 1.00 89.36 528 ARG B C 1
ATOM 7635 O O . ARG B 1 528 ? 39.923 4.813 146.978 1.00 89.34 528 ARG B O 1
ATOM 7643 N N . ALA B 1 529 ? 41.167 3.465 148.294 1.00 88.48 529 ALA B N 1
ATOM 7644 C CA . ALA B 1 529 ? 41.673 2.633 147.203 1.00 87.57 529 ALA B CA 1
ATOM 7645 C C . ALA B 1 529 ? 40.598 1.691 146.664 1.00 86.88 529 ALA B C 1
ATOM 7646 O O . ALA B 1 529 ? 40.413 1.589 145.449 1.00 86.80 529 ALA B O 1
ATOM 7648 N N . LEU B 1 530 ? 39.894 1.015 147.572 1.00 85.96 530 LEU B N 1
ATOM 7649 C CA . LEU B 1 530 ? 38.809 0.101 147.209 1.00 85.06 530 LEU B CA 1
ATOM 7650 C C . LEU B 1 530 ? 37.639 0.838 146.556 1.00 84.42 530 LEU B C 1
ATOM 7651 O O . LEU B 1 530 ? 36.966 0.294 145.679 1.00 84.31 530 LEU B O 1
ATOM 7656 N N . ARG B 1 531 ? 37.409 2.075 146.993 1.00 83.62 531 ARG B N 1
ATOM 7657 C CA . ARG B 1 531 ? 36.372 2.931 146.423 1.00 82.87 531 ARG B CA 1
ATOM 7658 C C . ARG B 1 531 ? 36.711 3.344 144.992 1.00 82.15 531 ARG B C 1
ATOM 7659 O O . ARG B 1 531 ? 35.841 3.354 144.121 1.00 82.03 531 ARG B O 1
ATOM 7667 N N . GLU B 1 532 ? 37.979 3.675 144.759 1.00 81.28 532 GLU B N 1
ATOM 7668 C CA . GLU B 1 532 ? 38.440 4.118 143.446 1.00 80.46 532 GLU B CA 1
ATOM 7669 C C . GLU B 1 532 ? 38.621 2.963 142.460 1.00 79.66 532 GLU B C 1
ATOM 7670 O O . GLU B 1 532 ? 38.447 3.142 141.254 1.00 79.57 532 GLU B O 1
ATOM 7676 N N . GLN B 1 533 ? 38.972 1.786 142.979 1.00 78.69 533 GLN B N 1
ATOM 7677 C CA . GLN B 1 533 ? 39.162 0.596 142.151 1.00 77.75 533 GLN B CA 1
ATOM 7678 C C . GLN B 1 533 ? 37.835 0.043 141.633 1.00 77.14 533 GLN B C 1
ATOM 7679 O O . GLN B 1 533 ? 37.740 -0.368 140.475 1.00 77.03 533 GLN B O 1
ATOM 7685 N N . TYR B 1 534 ? 36.821 0.038 142.494 1.00 76.37 534 TYR B N 1
ATOM 7686 C CA . TYR B 1 534 ? 35.510 -0.512 142.154 1.00 75.64 534 TYR B CA 1
ATOM 7687 C C . TYR B 1 534 ? 34.470 0.583 141.919 1.00 75.11 534 TYR B C 1
ATOM 7688 O O . TYR B 1 534 ? 33.271 0.368 142.114 1.00 74.94 534 TYR B O 1
ATOM 7697 N N . LYS B 1 535 ? 34.948 1.746 141.479 1.00 74.54 535 LYS B N 1
ATOM 7698 C CA . LYS B 1 535 ? 34.116 2.924 141.221 1.00 74.06 535 LYS B CA 1
ATOM 7699 C C . LYS B 1 535 ? 32.915 2.645 140.309 1.00 73.62 535 LYS B C 1
ATOM 7700 O O . LYS B 1 535 ? 31.820 3.165 140.540 1.00 73.57 535 LYS B O 1
ATOM 7706 N N . ASN B 1 536 ? 33.126 1.826 139.282 1.00 73.09 536 ASN B N 1
ATOM 7707 C CA . ASN B 1 536 ? 32.078 1.515 138.314 1.00 72.58 536 ASN B CA 1
ATOM 7708 C C . ASN B 1 536 ? 31.583 0.064 138.371 1.00 72.29 536 ASN B C 1
ATOM 7709 O O . ASN B 1 536 ? 31.032 -0.446 137.390 1.00 72.17 536 ASN B O 1
ATOM 7714 N N . TYR B 1 537 ? 31.764 -0.591 139.518 1.00 71.97 537 TYR B N 1
ATOM 7715 C CA . TYR B 1 537 ? 31.323 -1.978 139.687 1.00 71.75 537 TYR B CA 1
ATOM 7716 C C . TYR B 1 537 ? 29.811 -2.125 139.524 1.00 71.90 537 TYR B C 1
ATOM 7717 O O . TYR B 1 537 ? 29.342 -3.034 138.835 1.00 71.78 537 TYR B O 1
ATOM 7726 N N . TYR B 1 538 ? 29.058 -1.234 140.167 1.00 72.11 538 TYR B N 1
ATOM 7727 C CA . TYR B 1 538 ? 27.614 -1.165 139.968 1.00 72.31 538 TYR B CA 1
ATOM 7728 C C . TYR B 1 538 ? 27.329 -0.221 138.805 1.00 72.53 538 TYR B C 1
ATOM 7729 O O . TYR B 1 538 ? 26.707 0.830 138.973 1.00 72.57 538 TYR B O 1
ATOM 7738 N N . GLY B 1 539 ? 27.815 -0.625 137.630 1.00 72.83 539 GLY B N 1
ATOM 7739 C CA . GLY B 1 539 ? 27.712 0.108 136.377 1.00 73.14 539 GLY B CA 1
ATOM 7740 C C . GLY B 1 539 ? 26.911 1.392 136.380 1.00 73.32 539 GLY B C 1
ATOM 7741 O O . GLY B 1 539 ? 25.685 1.367 136.469 1.00 73.32 539 GLY B O 1
ATOM 7742 N N . GLY B 1 540 ? 27.617 2.515 136.268 1.00 73.55 540 GLY B N 1
ATOM 7743 C CA . GLY B 1 540 ? 26.994 3.823 136.285 1.00 73.83 540 GLY B CA 1
ATOM 7744 C C . GLY B 1 540 ? 27.297 4.552 137.578 1.00 74.02 540 GLY B C 1
ATOM 7745 O O . GLY B 1 540 ? 26.952 4.079 138.664 1.00 74.08 540 GLY B O 1
ATOM 7746 N N . ALA B 1 541 ? 27.947 5.704 137.455 1.00 74.14 541 ALA B N 1
ATOM 7747 C CA . ALA B 1 541 ? 28.294 6.527 138.608 1.00 74.20 541 ALA B CA 1
ATOM 7748 C C . ALA B 1 541 ? 27.113 7.385 139.066 1.00 74.23 541 ALA B C 1
ATOM 7749 O O . ALA B 1 541 ? 25.969 6.933 139.139 1.00 74.22 541 ALA B O 1
#

GO terms:
  GO:0000287 magnesium ion binding (F, IDA)
  GO:0005524 ATP binding (F, IDA)
  GO:0042802 identical protein binding (F, IDA)
  GO:0042803 protein homodimerization activity (F, IDA)
  GO:0004467 long-chain fatty acid-CoA ligase activity (F, IDA)

Secondary structure (DSSP, 8-state):
--B--B--PPP-THHHHHHHHHHSTT-EEEEE-TTS-EEEEEHHHHHHHHHHHHHHHHHTT--TT-EEEEE--SSHHHHHHHHHHHHTT-EEEE--TTS-HHHHHHHHHHHT-SEEEE-GGGHHHHHHHGGG-SS--EEEESSS---TT-EEHHHH--S--PPPP--TTSEEEEEEE-SSSSS-EEEEEEHHHHHHHHHHTTSTTTT---TT-EEEE-S-TTSHHHHTHHHHHHHHT-EEEE-TT--SHHHHHHHHHHTT--EEEE-HHHHHHHHHHHHHHT---SS--EEEE-SSPPPHHHHHHHHHTT-EEEEEEE-GGGSSEEEE----GGGTTS-HHHHHHHHTS-BEEPTT-EEEEE-TTSPBPPSSS---EEEEEESTTSBSS-BT-HHHHHTTB-TTS-EEEEEEEEE-TT--EEEEEESS-EEEETTEEEEHHHHH---EEEEE-SSSSEEEEE-----TTTS-SB---TTHHHHSTTSS---/-----B--PPP-THHHHHHHHHHSTT-EEEEE-TTSPEEEEEHHHHHHHHHHHHHHHHHTT--TT-EEEEE--SSHHHHHHHHHHHHTT-EEEE--TTS-HHHHHHHHHHTT-SEEEE-GGGHHHHHHHGGG-SS--EEEESSS---TT-EEHHHH--S--------TTBEEEEEEE-SSSSS-EEEEEEHHHHHHHHHHHTSTTTT---TT-EEEE-S-TTSHHHHTHHHHHHHHT-EEEE-TT--SHHHHHHHHHHTT--EEEE-HHHHHHHHHHHHHH----SS--EEEE-SSPPPHHHHHHHHTTT-EEEEEEE-GGGSSEEEE----GGGTTS-HHHHHHHHHS-BEEPTT-EEEEE-TTSPBPPSSS---EEEEEESTTSBSS-TT-HHHHHHTB-TTS-EEEEEEEEE-TT--EEEEEESS-EEEETTEEEEHHHHHHHHTT---EEEE--SSSS-EEEE--HHHHHTT--GGGS-SEE------HHHHHHHTTTTTS--